Protein AF-0000000087747325 (afdb_homodimer)

Sequence (848 aa):
MKKLLFIAAAIISYIAPTQTAIAADPTETHYSMEQCQGSAIPYPARTVKDLAYPDSLTPVYINHVGRHGARFLSSSKYTTSLSRVLHRADSLRTISPAGKELLRLCDLVVARTGGRWGALDSLGMAEQRAIASRAFAAFPTLFKDRKINAISSYVPRCVMSMDEFTHQLTRLNNRIEIYTASGRQNNQLVRFWETDPEYKDFMAGEEWHKVYDEYVDSHAPLTVAPRLLGSKYQLTDGEARDFGIAVYKVIAGCSAMGIGADLSQFVTESEINALWSIENLHHYLTHSASTLSTVPATMAAPLLADLIKTCQDAISGANPYSVMLRFGHAETLMPLLSLMHLPGCYYMTNYFDTVGMHWRDFYVVPMASNLQMILFRAESGNYYLRVDLNETPVSLIPGRSIIYIPWNTAQDYLVRCLPIQMQPMKKLLFIAAAIISYIAPTQTAIAADPTETHYSMEQCQGSAIPYPARTVKDLAYPDSLTPVYINHVGRHGARFLSSSKYTTSLSRVLHRADSLRTISPAGKELLRLCDLVVARTGGRWGALDSLGMAEQRAIASRAFAAFPTLFKDRKINAISSYVPRCVMSMDEFTHQLTRLNNRIEIYTASGRQNNQLVRFWETDPEYKDFMAGEEWHKVYDEYVDSHAPLTVAPRLLGSKYQLTDGEARDFGIAVYKVIAGCSAMGIGADLSQFVTESEINALWSIENLHHYLTHSASTLSTVPATMAAPLLADLIKTCQDAISGANPYSVMLRFGHAETLMPLLSLMHLPGCYYMTNYFDTVGMHWRDFYVVPMASNLQMILFRAESGNYYLRVDLNETPVSLIPGRSIIYIPWNTAQDYLVRCLPIQMQP

Nearest PDB structures (foldseek):
  5cx4-assembly2_B  TM=9.499E-01  e=1.415E-33  Bacteroides thetaiotaomicron VPI-5482
  4fdt-assembly2_B  TM=9.494E-01  e=1.564E-33  Bacteroides thetaiotaomicron VPI-5482
  5cu7-assembly2_B  TM=9.481E-01  e=1.818E-33  Bacteroides thetaiotaomicron VPI-5482
  4fdu-assembly2_B  TM=9.478E-01  e=1.495E-32  Bacteroides thetaiotaomicron VPI-5482
  7r5y-assembly2_B  TM=8.998E-01  e=1.081E-26  Prevotella sp. CAG:617

Solvent-accessible surface area (backbone atoms only — not comparable to full-atom values): 43627 Å² total; per-residue (Å²): 132,84,81,77,78,79,79,78,77,81,80,76,74,75,73,70,74,74,70,70,69,72,73,74,66,86,59,67,67,86,64,53,78,66,54,40,20,25,42,36,25,53,59,76,91,80,59,49,77,56,57,66,74,64,86,69,46,41,78,66,33,41,45,35,42,30,24,27,33,17,26,36,57,73,56,60,63,45,49,51,54,48,44,52,53,46,49,51,23,47,75,70,68,29,39,26,74,45,23,52,51,49,44,52,48,40,51,48,51,53,61,71,41,66,81,45,55,38,34,57,27,74,60,8,41,49,49,30,28,50,53,37,50,35,48,44,71,58,42,48,78,49,50,55,74,28,33,35,39,35,40,16,24,36,50,50,33,17,39,50,30,46,48,34,22,53,48,42,44,30,67,75,31,50,58,29,32,42,36,37,39,34,5,70,90,38,23,62,59,29,41,27,75,80,74,35,64,68,44,49,50,54,70,71,40,62,70,65,52,54,56,50,51,53,46,45,71,73,44,42,48,62,62,44,34,38,58,27,30,13,81,80,50,86,65,54,72,67,53,20,30,51,48,33,50,36,49,46,61,55,62,27,35,26,59,12,57,71,39,89,71,68,62,71,64,66,40,53,66,67,47,40,36,35,46,32,42,49,55,37,48,50,48,40,67,63,23,14,40,37,74,86,43,50,48,34,7,56,58,29,38,60,33,54,52,47,54,52,48,53,52,52,25,45,74,76,59,76,37,81,44,26,31,40,40,34,22,21,34,56,77,36,46,42,4,38,36,20,37,56,41,27,82,52,40,52,60,79,56,91,57,70,67,46,41,66,79,56,42,43,42,41,76,65,32,19,16,46,22,33,42,37,39,36,33,27,34,35,87,88,66,49,46,29,34,32,40,19,55,65,66,33,78,38,37,58,52,80,96,45,82,56,47,74,34,49,38,71,62,48,51,53,52,55,45,66,50,35,57,74,90,73,39,133,137,83,82,76,79,80,77,78,75,79,77,76,76,77,74,69,74,73,69,71,68,72,74,72,64,87,60,65,67,84,63,51,78,66,53,39,20,25,41,36,24,52,58,76,92,80,59,49,75,55,58,66,73,63,87,69,46,41,77,66,35,40,45,35,43,28,24,28,34,18,27,37,57,72,57,63,62,47,49,52,53,49,43,52,55,44,50,50,22,47,74,69,68,29,38,25,74,46,22,53,52,48,44,52,49,41,51,47,51,52,60,72,42,66,81,46,54,38,34,58,26,74,60,9,44,49,50,31,29,49,52,36,50,35,48,45,68,57,44,48,78,48,50,54,74,27,34,34,39,35,38,18,24,36,49,49,33,18,38,49,30,48,47,35,22,52,48,43,45,31,65,76,33,50,58,30,32,43,38,38,39,33,6,69,90,36,24,61,60,30,42,28,75,79,73,35,64,68,43,48,51,53,70,70,40,61,71,64,51,54,58,50,51,53,47,43,71,74,42,44,47,62,62,44,35,39,59,26,31,14,81,80,51,88,66,55,72,67,53,20,30,51,48,34,50,36,50,47,60,54,62,27,36,26,59,12,58,70,40,89,73,70,62,70,64,67,41,51,68,66,48,41,36,34,47,32,42,50,56,38,47,50,48,41,66,62,23,14,39,38,75,88,42,51,47,35,7,55,58,30,38,60,33,53,52,47,54,53,48,53,52,52,25,46,74,74,59,74,37,81,46,26,30,40,40,35,21,22,33,57,78,33,47,41,5,38,37,19,36,56,41,27,82,52,39,52,62,80,55,92,57,69,69,46,41,67,78,56,43,41,42,42,74,64,32,20,17,46,23,32,42,37,40,36,34,26,35,34,86,86,65,51,45,28,35,33,40,20,55,65,66,33,78,39,37,58,52,77,95,46,82,57,48,74,33,50,38,71,61,48,49,53,52,56,45,65,50,34,58,75,91,73,39,132

pLDDT: mean 93.07, std 13.93, range [20.73, 98.88]

InterPro domains:
  IPR000560 Histidine phosphatase superfamily, clade-2 [PF00328] (65-389)
  IPR029033 Histidine phosphatase superfamily [G3DSA:3.40.50.1240] (32-419)
  IPR029033 Histidine phosphatase superfamily [SSF53254] (41-408)

Structure (mmCIF, N/CA/C/O backbone):
data_AF-0000000087747325-model_v1
#
loop_
_entity.id
_entity.type
_entity.pdbx_description
1 polymer 'Multiple inositol polyphosphate phosphatase 1'
#
loop_
_atom_site.group_PDB
_atom_site.id
_atom_site.type_symbol
_atom_site.label_atom_id
_atom_site.label_alt_id
_atom_site.label_comp_id
_atom_site.label_asym_id
_atom_site.label_entity_id
_atom_site.label_seq_id
_atom_site.pdbx_PDB_ins_code
_atom_site.Cartn_x
_atom_site.Cartn_y
_atom_site.Cartn_z
_atom_site.occupancy
_atom_site.B_iso_or_equiv
_atom_site.auth_seq_id
_atom_site.auth_comp_id
_atom_site.auth_asym_id
_atom_site.auth_atom_id
_atom_site.pdbx_PDB_model_num
ATOM 1 N N . MET A 1 1 ? 28.734 -102.062 22.406 1 20.73 1 MET A N 1
ATOM 2 C CA . MET A 1 1 ? 28.125 -101.625 21.141 1 20.73 1 MET A CA 1
ATOM 3 C C . MET A 1 1 ? 27.125 -100.5 21.344 1 20.73 1 MET A C 1
ATOM 5 O O . MET A 1 1 ? 26.016 -100.75 21.812 1 20.73 1 MET A O 1
ATOM 9 N N . LYS A 1 2 ? 27.75 -99.438 22.016 1 29.59 2 LYS A N 1
ATOM 10 C CA . LYS A 1 2 ? 27.125 -98.188 22.438 1 29.59 2 LYS A CA 1
ATOM 11 C C . LYS A 1 2 ? 26.391 -97.5 21.281 1 29.59 2 LYS A C 1
ATOM 13 O O . LYS A 1 2 ? 26.953 -97.312 20.203 1 29.59 2 LYS A O 1
ATOM 18 N N . LYS A 1 3 ? 25.016 -97.75 21.141 1 26.78 3 LYS A N 1
ATOM 19 C CA . LYS A 1 3 ? 24.016 -97.375 20.141 1 26.78 3 LYS A CA 1
ATOM 20 C C . LYS A 1 3 ? 24.062 -95.875 19.891 1 26.78 3 LYS A C 1
ATOM 22 O O . LYS A 1 3 ? 23.859 -95.062 20.812 1 26.78 3 LYS A O 1
ATOM 27 N N . LEU A 1 4 ? 24.781 -95.312 18.938 1 27.5 4 LEU A N 1
ATOM 28 C CA . LEU A 1 4 ? 24.969 -93.938 18.453 1 27.5 4 LEU A CA 1
ATOM 29 C C . LEU A 1 4 ? 23.719 -93.438 17.719 1 27.5 4 LEU A C 1
ATOM 31 O O . LEU A 1 4 ? 23.438 -93.938 16.609 1 27.5 4 LEU A O 1
ATOM 35 N N . LEU A 1 5 ? 22.516 -93.562 18.234 1 33.62 5 LEU A N 1
ATOM 36 C CA . LEU A 1 5 ? 21.406 -93.188 17.359 1 33.62 5 LEU A CA 1
ATOM 37 C C . LEU A 1 5 ? 21.547 -91.75 16.938 1 33.62 5 LEU A C 1
ATOM 39 O O . LEU A 1 5 ? 21.719 -90.812 17.781 1 33.62 5 LEU A O 1
ATOM 43 N N . PHE A 1 6 ? 22.031 -91.438 15.773 1 30.97 6 PHE A N 1
ATOM 44 C CA . PHE A 1 6 ? 22.141 -90.188 14.992 1 30.97 6 PHE A CA 1
ATOM 45 C C . PHE A 1 6 ? 20.781 -89.562 14.805 1 30.97 6 PHE A C 1
ATOM 47 O O . PHE A 1 6 ? 19.859 -90.188 14.273 1 30.97 6 PHE A O 1
ATOM 54 N N . ILE A 1 7 ? 20.312 -88.688 15.789 1 34 7 ILE A N 1
ATOM 55 C CA . ILE A 1 7 ? 19.094 -87.938 15.688 1 34 7 ILE A CA 1
ATOM 56 C C . ILE A 1 7 ? 19.203 -86.938 14.5 1 34 7 ILE A C 1
ATOM 58 O O . ILE A 1 7 ? 20.141 -86.188 14.414 1 34 7 ILE A O 1
ATOM 62 N N . ALA A 1 8 ? 18.656 -87.25 13.352 1 37.97 8 ALA A N 1
ATOM 63 C CA . ALA A 1 8 ? 18.422 -86.5 12.133 1 37.97 8 ALA A CA 1
ATOM 64 C C . ALA A 1 8 ? 17.641 -85.188 12.43 1 37.97 8 ALA A C 1
ATOM 66 O O . ALA A 1 8 ? 16.453 -85.25 12.781 1 37.97 8 ALA A O 1
ATOM 67 N N . ALA A 1 9 ? 18.078 -84.25 13.156 1 35.94 9 ALA A N 1
ATOM 68 C CA . ALA A 1 9 ? 17.25 -83.062 13.266 1 35.94 9 ALA A CA 1
ATOM 69 C C . ALA A 1 9 ? 16.984 -82.438 11.898 1 35.94 9 ALA A C 1
ATOM 71 O O . ALA A 1 9 ? 17.922 -82.25 11.102 1 35.94 9 ALA A O 1
ATOM 72 N N . ALA A 1 10 ? 15.75 -82.5 11.305 1 37.47 10 ALA A N 1
ATOM 73 C CA . ALA A 1 10 ? 15.078 -81.875 10.18 1 37.47 10 ALA A CA 1
ATOM 74 C C . ALA A 1 10 ? 15.336 -80.375 10.172 1 37.47 10 ALA A C 1
ATOM 76 O O . ALA A 1 10 ? 15 -79.688 11.125 1 37.47 10 ALA A O 1
ATOM 77 N N . ILE A 1 11 ? 16.328 -79.875 9.406 1 36.31 11 ILE A N 1
ATOM 78 C CA . ILE A 1 11 ? 16.594 -78.438 9.141 1 36.31 11 ILE A CA 1
ATOM 79 C C . ILE A 1 11 ? 15.406 -77.812 8.438 1 36.31 11 ILE A C 1
ATOM 81 O O . ILE A 1 11 ? 15.078 -78.188 7.301 1 36.31 11 ILE A O 1
ATOM 85 N N . ILE A 1 12 ? 14.297 -77.5 9.125 1 37.5 12 ILE A N 1
ATOM 86 C CA . ILE A 1 12 ? 13.227 -76.688 8.539 1 37.5 12 ILE A CA 1
ATOM 87 C C . ILE A 1 12 ? 13.797 -75.438 7.934 1 37.5 12 ILE A C 1
ATOM 89 O O . ILE A 1 12 ? 14.367 -74.562 8.641 1 37.5 12 ILE A O 1
ATOM 93 N N . SER A 1 13 ? 14.242 -75.5 6.664 1 35.53 13 SER A N 1
ATOM 94 C CA . SER A 1 13 ? 14.594 -74.312 5.895 1 35.53 13 SER A CA 1
ATOM 95 C C . SER A 1 13 ? 13.477 -73.25 5.957 1 35.53 13 SER A C 1
ATOM 97 O O . SER A 1 13 ? 12.344 -73.562 5.547 1 35.53 13 SER A O 1
ATOM 99 N N . TYR A 1 14 ? 13.438 -72.375 6.969 1 39.62 14 TYR A N 1
ATOM 100 C CA . TYR A 1 14 ? 12.586 -71.188 6.953 1 39.62 14 TYR A CA 1
ATOM 101 C C . TYR A 1 14 ? 12.766 -70.438 5.66 1 39.62 14 TYR A C 1
ATOM 103 O O . TYR A 1 14 ? 13.836 -69.875 5.402 1 39.62 14 TYR A O 1
ATOM 111 N N . ILE A 1 15 ? 12.148 -70.938 4.582 1 42.25 15 ILE A N 1
ATOM 112 C CA . ILE A 1 15 ? 12.062 -70.062 3.424 1 42.25 15 ILE A CA 1
ATOM 113 C C . ILE A 1 15 ? 11.453 -68.688 3.836 1 42.25 15 ILE A C 1
ATOM 115 O O . ILE A 1 15 ? 10.297 -68.625 4.254 1 42.25 15 ILE A O 1
ATOM 119 N N . ALA A 1 16 ? 12.266 -67.75 4.227 1 44.28 16 ALA A N 1
ATOM 120 C CA . ALA A 1 16 ? 11.781 -66.375 4.387 1 44.28 16 ALA A CA 1
ATOM 121 C C . ALA A 1 16 ? 10.945 -65.938 3.18 1 44.28 16 ALA A C 1
ATOM 123 O O . ALA A 1 16 ? 11.328 -66.188 2.035 1 44.28 16 ALA A O 1
ATOM 124 N N . PRO A 1 17 ? 9.664 -65.812 3.33 1 42.19 17 PRO A N 1
ATOM 125 C CA . PRO A 1 17 ? 8.891 -65.25 2.209 1 42.19 17 PRO A CA 1
ATOM 126 C C . PRO A 1 17 ? 9.609 -64.125 1.488 1 42.19 17 PRO A C 1
ATOM 128 O O . PRO A 1 17 ? 10.297 -63.312 2.127 1 42.19 17 PRO A O 1
ATOM 131 N N . THR A 1 18 ? 10.055 -64.438 0.263 1 40.69 18 THR A N 1
ATOM 132 C CA . THR A 1 18 ? 10.523 -63.344 -0.587 1 40.69 18 THR A CA 1
ATOM 133 C C . THR A 1 18 ? 9.562 -62.156 -0.517 1 40.69 18 THR A C 1
ATOM 135 O O . THR A 1 18 ? 8.375 -62.281 -0.823 1 40.69 18 THR A O 1
ATOM 138 N N . GLN A 1 19 ? 9.719 -61.344 0.457 1 38.59 19 GLN A N 1
ATOM 139 C CA . GLN A 1 19 ? 9.016 -60.062 0.302 1 38.59 19 GLN A CA 1
ATOM 140 C C . GLN A 1 19 ? 9.109 -59.562 -1.132 1 38.59 19 GLN A C 1
ATOM 142 O O . GLN A 1 19 ? 10.211 -59.312 -1.638 1 38.59 19 GLN A O 1
ATOM 147 N N . THR A 1 20 ? 8.297 -60.156 -2.055 1 31.86 20 THR A N 1
ATOM 148 C CA . THR A 1 20 ? 8.227 -59.438 -3.324 1 31.86 20 THR A CA 1
ATOM 149 C C . THR A 1 20 ? 8.484 -57.938 -3.117 1 31.86 20 THR A C 1
ATOM 151 O O . THR A 1 20 ? 7.758 -57.281 -2.375 1 31.86 20 THR A O 1
ATOM 154 N N . ALA A 1 21 ? 9.617 -57.625 -3.145 1 51.47 21 ALA A N 1
ATOM 155 C CA . ALA A 1 21 ? 9.93 -56.188 -3.301 1 51.47 21 ALA A CA 1
ATOM 156 C C . ALA A 1 21 ? 8.953 -55.531 -4.266 1 51.47 21 ALA A C 1
ATOM 158 O O . ALA A 1 21 ? 8.914 -55.875 -5.453 1 51.47 21 ALA A O 1
ATOM 159 N N . ILE A 1 22 ? 7.562 -55.5 -3.875 1 45.12 22 ILE A N 1
ATOM 160 C CA . ILE A 1 22 ? 6.777 -54.594 -4.707 1 45.12 22 ILE A CA 1
ATOM 161 C C . ILE A 1 22 ? 7.707 -53.625 -5.426 1 45.12 22 ILE A C 1
ATOM 163 O O . ILE A 1 22 ? 8.516 -52.938 -4.789 1 45.12 22 ILE A O 1
ATOM 167 N N . ALA A 1 23 ? 7.832 -53.812 -6.699 1 49.41 23 ALA A N 1
ATOM 168 C CA . ALA A 1 23 ? 8.672 -52.969 -7.547 1 49.41 23 ALA A CA 1
ATOM 169 C C . ALA A 1 23 ? 8.367 -51.5 -7.324 1 49.41 23 ALA A C 1
ATOM 171 O O . ALA A 1 23 ? 7.207 -51.062 -7.359 1 49.41 23 ALA A O 1
ATOM 172 N N . ALA A 1 24 ? 9.25 -50.812 -6.766 1 60.53 24 ALA A N 1
ATOM 173 C CA . ALA A 1 24 ? 9.195 -49.375 -6.504 1 60.53 24 ALA A CA 1
ATOM 174 C C . ALA A 1 24 ? 8.727 -48.594 -7.738 1 60.53 24 ALA A C 1
ATOM 176 O O . ALA A 1 24 ? 9.141 -48.906 -8.859 1 60.53 24 ALA A O 1
ATOM 177 N N . ASP A 1 25 ? 7.445 -48 -7.738 1 76 25 ASP A N 1
ATOM 178 C CA . ASP A 1 25 ? 6.992 -47.094 -8.781 1 76 25 ASP A CA 1
ATOM 179 C C . ASP A 1 25 ? 8.133 -46.188 -9.242 1 76 25 ASP A C 1
ATOM 181 O O . ASP A 1 25 ? 8.672 -45.406 -8.453 1 76 25 ASP A O 1
ATOM 185 N N . PRO A 1 26 ? 8.688 -46.406 -10.422 1 82.94 26 PRO A N 1
ATOM 186 C CA . PRO A 1 26 ? 9.836 -45.656 -10.914 1 82.94 26 PRO A CA 1
ATOM 187 C C . PRO A 1 26 ? 9.57 -44.156 -11 1 82.94 26 PRO A C 1
ATOM 189 O O . PRO A 1 26 ? 10.5 -43.344 -11.148 1 82.94 26 PRO A O 1
ATOM 192 N N . THR A 1 27 ? 8.328 -43.75 -10.977 1 85.94 27 THR A N 1
ATOM 193 C CA . THR A 1 27 ? 8.008 -42.344 -11.102 1 85.94 27 THR A CA 1
ATOM 194 C C . THR A 1 27 ? 7.695 -41.719 -9.742 1 85.94 27 THR A C 1
ATOM 196 O O . THR A 1 27 ? 7.305 -40.562 -9.648 1 85.94 27 THR A O 1
ATOM 199 N N . GLU A 1 28 ? 7.879 -42.531 -8.703 1 89.31 28 GLU A N 1
ATOM 200 C CA . GLU A 1 28 ? 7.645 -42 -7.355 1 89.31 28 GLU A CA 1
ATOM 201 C C . GLU A 1 28 ? 8.68 -40.969 -6.98 1 89.31 28 GLU A C 1
ATOM 203 O O . GLU A 1 28 ? 9.875 -41.125 -7.219 1 89.31 28 GLU A O 1
ATOM 208 N N . THR A 1 29 ? 8.195 -39.844 -6.488 1 94.69 29 THR A N 1
ATOM 209 C CA . THR A 1 29 ? 9.086 -38.781 -6.062 1 94.69 29 THR A CA 1
ATOM 210 C C . THR A 1 29 ? 9.32 -38.812 -4.559 1 94.69 29 THR A C 1
ATOM 212 O O . THR A 1 29 ? 8.516 -39.406 -3.818 1 94.69 29 THR A O 1
ATOM 215 N N . HIS A 1 30 ? 10.453 -38.281 -4.047 1 96.56 30 HIS A N 1
ATOM 216 C CA . HIS A 1 30 ? 10.836 -38.25 -2.639 1 96.56 30 HIS A CA 1
ATOM 217 C C . HIS A 1 30 ? 11.227 -36.844 -2.191 1 96.56 30 HIS A C 1
ATOM 219 O O . HIS A 1 30 ? 12.273 -36.656 -1.578 1 96.56 30 HIS A O 1
ATOM 225 N N . TYR A 1 31 ? 10.461 -35.875 -2.619 1 97.81 31 TYR A N 1
ATOM 226 C CA . TYR A 1 31 ? 10.68 -34.5 -2.211 1 97.81 31 TYR A CA 1
ATOM 227 C C . TYR A 1 31 ? 10.398 -34.312 -0.726 1 97.81 31 TYR A C 1
ATOM 229 O O . TYR A 1 31 ? 9.664 -35.094 -0.125 1 97.81 31 TYR A O 1
ATOM 237 N N . SER A 1 32 ? 11.023 -33.281 -0.102 1 97.06 32 SER A N 1
ATOM 238 C CA . SER A 1 32 ? 10.844 -33 1.316 1 97.06 32 SER A CA 1
ATOM 239 C C . SER A 1 32 ? 9.422 -32.531 1.605 1 97.06 32 SER A C 1
ATOM 241 O O . SER A 1 32 ? 8.711 -32.094 0.697 1 97.06 32 SER A O 1
ATOM 243 N N . MET A 1 33 ? 9.031 -32.562 2.902 1 96.19 33 MET A N 1
ATOM 244 C CA . MET A 1 33 ? 7.723 -32.062 3.326 1 96.19 33 MET A CA 1
ATOM 245 C C . MET A 1 33 ? 7.543 -30.609 2.922 1 96.19 33 MET A C 1
ATOM 247 O O . MET A 1 33 ? 6.445 -30.188 2.533 1 96.19 33 MET A O 1
ATOM 251 N N . GLU A 1 34 ? 8.578 -29.891 3.008 1 94.81 34 GLU A N 1
ATOM 252 C CA . GLU A 1 34 ? 8.531 -28.469 2.65 1 94.81 34 GLU A CA 1
ATOM 253 C C . GLU A 1 34 ? 8.305 -28.281 1.152 1 94.81 34 GLU A C 1
ATOM 255 O O . GLU A 1 34 ? 7.434 -27.516 0.744 1 94.81 34 GLU A O 1
ATOM 260 N N . GLN A 1 35 ? 9.047 -28.969 0.376 1 96.88 35 GLN A N 1
ATOM 261 C CA . GLN A 1 35 ? 8.898 -28.891 -1.073 1 96.88 35 GLN A CA 1
ATOM 262 C C . GLN A 1 35 ? 7.488 -29.297 -1.499 1 96.88 35 GLN A C 1
ATOM 264 O O . GLN A 1 35 ? 6.906 -28.688 -2.4 1 96.88 35 GLN A O 1
ATOM 269 N N . CYS A 1 36 ? 6.977 -30.219 -0.802 1 98 36 CYS A N 1
ATOM 270 C CA . CYS A 1 36 ? 5.676 -30.766 -1.179 1 98 36 CYS A CA 1
ATOM 271 C C . CYS A 1 36 ? 4.551 -29.812 -0.795 1 98 36 CYS A C 1
ATOM 273 O O . CYS A 1 36 ? 3.383 -30.078 -1.08 1 98 36 CYS A O 1
ATOM 275 N N . GLN A 1 37 ? 4.891 -28.703 -0.207 1 97.62 37 GLN A N 1
ATOM 276 C CA . GLN A 1 37 ? 3.879 -27.656 -0.062 1 97.62 37 GLN A CA 1
ATOM 277 C C . GLN A 1 37 ? 3.588 -26.984 -1.399 1 97.62 37 GLN A C 1
ATOM 279 O O . GLN A 1 37 ? 2.631 -26.219 -1.519 1 97.62 37 GLN A O 1
ATOM 284 N N . GLY A 1 38 ? 4.449 -27.312 -2.383 1 97.88 38 GLY A N 1
ATOM 285 C CA . GLY A 1 38 ? 4.184 -26.922 -3.76 1 97.88 38 GLY A CA 1
ATOM 286 C C . GLY A 1 38 ? 4.324 -25.438 -3.996 1 97.88 38 GLY A C 1
ATOM 287 O O . GLY A 1 38 ? 5.301 -24.812 -3.566 1 97.88 38 GLY A O 1
ATOM 288 N N . SER A 1 39 ? 3.387 -24.859 -4.688 1 97.75 39 SER A N 1
ATOM 289 C CA . SER A 1 39 ? 3.414 -23.438 -5.012 1 97.75 39 SER A CA 1
ATOM 290 C C . SER A 1 39 ? 3.125 -22.594 -3.779 1 97.75 39 SER A C 1
ATOM 292 O O . SER A 1 39 ? 3.311 -21.375 -3.805 1 97.75 39 SER A O 1
ATOM 294 N N . ALA A 1 40 ? 2.744 -23.25 -2.689 1 96.69 40 ALA A N 1
ATOM 295 C CA . ALA A 1 40 ? 2.371 -22.516 -1.484 1 96.69 40 ALA A CA 1
ATOM 296 C C . ALA A 1 40 ? 3.59 -22.25 -0.603 1 96.69 40 ALA A C 1
ATOM 298 O O . ALA A 1 40 ? 3.492 -21.547 0.409 1 96.69 40 ALA A O 1
ATOM 299 N N . ILE A 1 41 ? 4.75 -22.812 -1.063 1 96.69 41 ILE A N 1
ATOM 300 C CA . ILE A 1 41 ? 5.941 -22.578 -0.252 1 96.69 41 ILE A CA 1
ATOM 301 C C . ILE A 1 41 ? 6.312 -21.094 -0.296 1 96.69 41 ILE A C 1
ATOM 303 O O . ILE A 1 41 ? 6.152 -20.438 -1.328 1 96.69 41 ILE A O 1
ATOM 307 N N . PRO A 1 42 ? 6.82 -20.562 0.807 1 96.75 42 PRO A N 1
ATOM 308 C CA . PRO A 1 42 ? 7.305 -19.188 0.798 1 96.75 42 PRO A CA 1
ATOM 309 C C . PRO A 1 42 ? 8.453 -18.969 -0.186 1 96.75 42 PRO A C 1
ATOM 311 O O . PRO A 1 42 ? 9.055 -19.938 -0.661 1 96.75 42 PRO A O 1
ATOM 314 N N . TYR A 1 43 ? 8.703 -17.734 -0.499 1 97.69 43 TYR A N 1
ATOM 315 C CA . TYR A 1 43 ? 9.789 -17.375 -1.402 1 97.69 43 TYR A CA 1
ATOM 316 C C . TYR A 1 43 ? 11.133 -17.875 -0.878 1 97.69 43 TYR A C 1
ATOM 318 O O . TYR A 1 43 ? 11.406 -17.781 0.32 1 97.69 43 TYR A O 1
ATOM 326 N N . PRO A 1 44 ? 11.945 -18.484 -1.71 1 95.69 44 PRO A N 1
ATOM 327 C CA . PRO A 1 44 ? 13.234 -19 -1.244 1 95.69 44 PRO A CA 1
ATOM 328 C C . PRO A 1 44 ? 14.156 -17.875 -0.747 1 95.69 44 PRO A C 1
ATOM 330 O O . PRO A 1 44 ? 14.023 -16.734 -1.167 1 95.69 44 PRO A O 1
ATOM 333 N N . ALA A 1 45 ? 15.031 -18.25 0.134 1 94.06 45 ALA A N 1
ATOM 334 C CA . ALA A 1 45 ? 16.016 -17.297 0.644 1 94.06 45 ALA A CA 1
ATOM 335 C C . ALA A 1 45 ? 16.969 -16.844 -0.459 1 94.06 45 ALA A C 1
ATOM 337 O O . ALA A 1 45 ? 17.484 -17.672 -1.22 1 94.06 45 ALA A O 1
ATOM 338 N N . ARG A 1 46 ? 17.125 -15.555 -0.619 1 96.44 46 ARG A N 1
ATOM 339 C CA . ARG A 1 46 ? 18.031 -14.93 -1.586 1 96.44 46 ARG A CA 1
ATOM 340 C C . ARG A 1 46 ? 18.844 -13.82 -0.937 1 96.44 46 ARG A C 1
ATOM 342 O O . ARG A 1 46 ? 18.438 -13.25 0.074 1 96.44 46 ARG A O 1
ATOM 349 N N . THR A 1 47 ? 20.016 -13.555 -1.499 1 95.56 47 THR A N 1
ATOM 350 C CA . THR A 1 47 ? 20.844 -12.43 -1.083 1 95.56 47 THR A CA 1
ATOM 351 C C . THR A 1 47 ? 21.203 -11.555 -2.277 1 95.56 47 THR A C 1
ATOM 353 O O . THR A 1 47 ? 21 -11.945 -3.428 1 95.56 47 THR A O 1
ATOM 356 N N . VAL A 1 48 ? 21.734 -10.43 -2.021 1 94.62 48 VAL A N 1
ATOM 357 C CA . VAL A 1 48 ? 22.109 -9.484 -3.066 1 94.62 48 VAL A CA 1
ATOM 358 C C . VAL A 1 48 ? 23.219 -10.078 -3.936 1 94.62 48 VAL A C 1
ATOM 360 O O . VAL A 1 48 ? 23.297 -9.789 -5.133 1 94.62 48 VAL A O 1
ATOM 363 N N . LYS A 1 49 ? 24.062 -10.898 -3.332 1 93.12 49 LYS A N 1
ATOM 364 C CA . LYS A 1 49 ? 25.156 -11.539 -4.051 1 93.12 49 LYS A CA 1
ATOM 365 C C . LYS A 1 49 ? 24.641 -12.391 -5.203 1 93.12 49 LYS A C 1
ATOM 367 O O . LYS A 1 49 ? 25.328 -12.562 -6.215 1 93.12 49 LYS A O 1
ATOM 372 N N . ASP A 1 50 ? 23.391 -12.844 -5.098 1 90.44 50 ASP A N 1
ATOM 373 C CA . ASP A 1 50 ? 22.781 -13.656 -6.137 1 90.44 50 ASP A CA 1
ATOM 374 C C . ASP A 1 50 ? 22.516 -12.836 -7.395 1 90.44 50 ASP A C 1
ATOM 376 O O . ASP A 1 50 ? 22.312 -13.398 -8.477 1 90.44 50 ASP A O 1
ATOM 380 N N . LEU A 1 51 ? 22.562 -11.547 -7.242 1 94.56 51 LEU A N 1
ATOM 381 C CA . LEU A 1 51 ? 22.219 -10.664 -8.352 1 94.56 51 LEU A CA 1
ATOM 382 C C . LEU A 1 51 ? 23.469 -10.008 -8.93 1 94.56 51 LEU A C 1
ATOM 384 O O . LEU A 1 51 ? 23.359 -9.078 -9.742 1 94.56 51 LEU A O 1
ATOM 388 N N . ALA A 1 52 ? 24.641 -10.516 -8.578 1 95.25 52 ALA A N 1
ATOM 389 C CA . ALA A 1 52 ? 25.891 -9.953 -9.055 1 95.25 52 ALA A CA 1
ATOM 390 C C . ALA A 1 52 ? 26 -10.031 -10.578 1 95.25 52 ALA A C 1
ATOM 392 O O . ALA A 1 52 ? 25.406 -10.922 -11.195 1 95.25 52 ALA A O 1
ATOM 393 N N . TYR A 1 53 ? 26.641 -9.133 -11.164 1 96.38 53 TYR A N 1
ATOM 394 C CA . TYR A 1 53 ? 26.891 -9.07 -12.602 1 96.38 53 TYR A CA 1
ATOM 395 C C . TYR A 1 53 ? 28.281 -8.508 -12.891 1 96.38 53 TYR A C 1
ATOM 397 O O . TYR A 1 53 ? 28.906 -7.883 -12.023 1 96.38 53 TYR A O 1
ATOM 405 N N . PRO A 1 54 ? 28.844 -8.711 -14.047 1 95.94 54 PRO A N 1
ATOM 406 C CA . PRO A 1 54 ? 30.219 -8.266 -14.352 1 95.94 54 PRO A CA 1
ATOM 407 C C . PRO A 1 54 ? 30.328 -6.746 -14.43 1 95.94 54 PRO A C 1
ATOM 409 O O . PRO A 1 54 ? 29.406 -6.078 -14.914 1 95.94 54 PRO A O 1
ATOM 412 N N . ASP A 1 55 ? 31.438 -6.191 -14.094 1 94.94 55 ASP A N 1
ATOM 413 C CA . ASP A 1 55 ? 31.719 -4.758 -14.094 1 94.94 55 ASP A CA 1
ATOM 414 C C . ASP A 1 55 ? 31.656 -4.191 -15.516 1 94.94 55 ASP A C 1
ATOM 416 O O . ASP A 1 55 ? 31.453 -2.992 -15.703 1 94.94 55 ASP A O 1
ATOM 420 N N . SER A 1 56 ? 31.797 -5.047 -16.453 1 96 56 SER A N 1
ATOM 421 C CA . SER A 1 56 ? 31.828 -4.613 -17.844 1 96 56 SER A CA 1
ATOM 422 C C . SER A 1 56 ? 30.438 -4.289 -18.359 1 96 56 SER A C 1
ATOM 424 O O . SER A 1 56 ? 30.266 -3.756 -19.453 1 96 56 SER A O 1
ATOM 426 N N . LEU A 1 57 ? 29.469 -4.602 -17.578 1 97.56 57 LEU A N 1
ATOM 427 C CA . LEU A 1 57 ? 28.078 -4.371 -17.953 1 97.56 57 LEU A C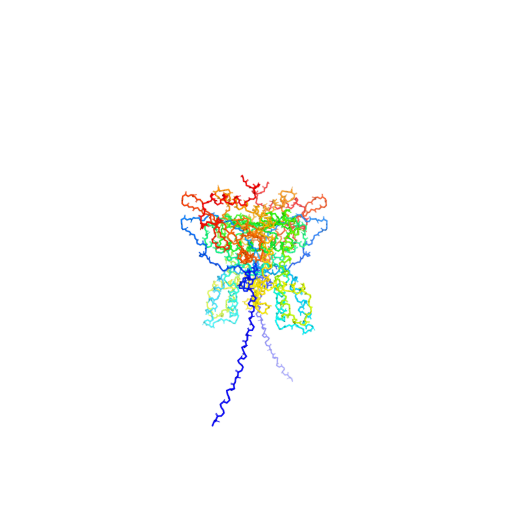A 1
ATOM 428 C C . LEU A 1 57 ? 27.422 -3.361 -17.031 1 97.56 57 LEU A C 1
ATOM 430 O O . LEU A 1 57 ? 27.75 -3.305 -15.836 1 97.56 57 LEU A O 1
ATOM 434 N N . THR A 1 58 ? 26.609 -2.568 -17.609 1 98 58 THR A N 1
ATOM 435 C CA . THR A 1 58 ? 25.812 -1.612 -16.844 1 98 58 THR A CA 1
ATOM 436 C C . THR A 1 58 ? 24.312 -1.924 -16.969 1 98 58 THR A C 1
ATOM 438 O O . THR A 1 58 ? 23.766 -1.922 -18.078 1 98 58 THR A O 1
ATOM 441 N N . PRO A 1 59 ? 23.672 -2.225 -15.859 1 98.38 59 PRO A N 1
ATOM 442 C CA . PRO A 1 59 ? 22.219 -2.439 -15.961 1 98.38 59 PRO A CA 1
ATOM 443 C C . PRO A 1 59 ? 21.469 -1.188 -16.406 1 98.38 59 PRO A C 1
ATOM 445 O O . PRO A 1 59 ? 21.75 -0.088 -15.93 1 98.38 59 PRO A O 1
ATOM 448 N N . VAL A 1 60 ? 20.484 -1.325 -17.344 1 98.25 60 VAL A N 1
ATOM 449 C CA . VAL A 1 60 ? 19.828 -0.133 -17.875 1 98.25 60 VAL A CA 1
ATOM 450 C C . VAL A 1 60 ? 18.312 -0.287 -17.781 1 98.25 60 VAL A C 1
ATOM 452 O O . VAL A 1 60 ? 17.578 0.691 -17.922 1 98.25 60 VAL A O 1
ATOM 455 N N . TYR A 1 61 ? 17.844 -1.518 -17.531 1 98.62 61 TYR A N 1
ATOM 456 C CA . TYR A 1 61 ? 16.406 -1.738 -17.5 1 98.62 61 TYR A CA 1
ATOM 457 C C . TYR A 1 61 ? 16.062 -3.059 -16.812 1 98.62 61 TYR A C 1
ATOM 459 O O . TYR A 1 61 ? 16.75 -4.066 -17.047 1 98.62 61 TYR A O 1
ATOM 467 N N . ILE A 1 62 ? 15.062 -3.068 -15.945 1 98.81 62 ILE A N 1
ATOM 468 C CA . ILE A 1 62 ? 14.523 -4.301 -15.375 1 98.81 62 ILE A CA 1
ATOM 469 C C . ILE A 1 62 ? 13.078 -4.492 -15.82 1 98.81 62 ILE A C 1
ATOM 471 O O . ILE A 1 62 ? 12.25 -3.598 -15.648 1 98.81 62 ILE A O 1
ATOM 475 N N . ASN A 1 63 ? 12.812 -5.566 -16.406 1 98.75 63 ASN A N 1
ATOM 476 C CA . ASN A 1 63 ? 11.484 -6.004 -16.812 1 98.75 63 ASN A CA 1
ATOM 477 C C . ASN A 1 63 ? 10.984 -7.16 -15.953 1 98.75 63 ASN A C 1
ATOM 479 O O . ASN A 1 63 ? 11.43 -8.297 -16.125 1 98.75 63 ASN A O 1
ATOM 483 N N . HIS A 1 64 ? 10.047 -6.859 -15 1 98.81 64 HIS A N 1
ATOM 484 C CA . HIS A 1 64 ? 9.727 -7.75 -13.891 1 98.81 64 HIS A CA 1
ATOM 485 C C . HIS A 1 64 ? 8.289 -8.242 -13.984 1 98.81 64 HIS A C 1
ATOM 487 O O . HIS A 1 64 ? 7.371 -7.465 -14.25 1 98.81 64 HIS A O 1
ATOM 493 N N . VAL A 1 65 ? 8.062 -9.516 -13.875 1 98.88 65 VAL A N 1
ATOM 494 C CA . VAL A 1 65 ? 6.754 -10.133 -13.68 1 98.88 65 VAL A CA 1
ATOM 495 C C . VAL A 1 65 ? 6.762 -10.953 -12.391 1 98.88 65 VAL A C 1
ATOM 497 O O . VAL A 1 65 ? 7.566 -11.875 -12.234 1 98.88 65 VAL A O 1
ATOM 500 N N . GLY A 1 66 ? 5.898 -10.586 -11.477 1 98.44 66 GLY A N 1
ATOM 501 C CA . GLY A 1 66 ? 5.906 -11.25 -10.18 1 98.44 66 GLY A CA 1
ATOM 502 C C . GLY A 1 66 ? 4.539 -11.773 -9.773 1 98.44 66 GLY A C 1
ATOM 503 O O . GLY A 1 66 ? 3.518 -11.164 -10.086 1 98.44 66 GLY A O 1
ATOM 504 N N . ARG A 1 67 ? 4.543 -12.875 -9.055 1 98.56 67 ARG A N 1
ATOM 505 C CA . ARG A 1 67 ? 3.385 -13.406 -8.344 1 98.56 67 ARG A CA 1
ATOM 506 C C . ARG A 1 67 ? 3.211 -12.719 -6.992 1 98.56 67 ARG A C 1
ATOM 508 O O . ARG A 1 67 ? 4.18 -12.227 -6.414 1 98.56 67 ARG A O 1
ATOM 515 N N . HIS A 1 68 ? 1.981 -12.602 -6.566 1 98.5 68 HIS A N 1
ATOM 516 C CA . HIS A 1 68 ? 1.758 -12.094 -5.219 1 98.5 68 HIS A CA 1
ATOM 517 C C . HIS A 1 68 ? 2.531 -12.906 -4.188 1 98.5 68 HIS A C 1
ATOM 519 O O . HIS A 1 68 ? 2.941 -14.031 -4.461 1 98.5 68 HIS A O 1
ATOM 525 N N . GLY A 1 69 ? 2.715 -12.383 -2.984 1 97.81 69 GLY A N 1
ATOM 526 C CA . GLY A 1 69 ? 3.424 -13.039 -1.9 1 97.81 69 GLY A CA 1
ATOM 527 C C . GLY A 1 69 ? 2.568 -14.047 -1.154 1 97.81 69 GLY A C 1
ATOM 528 O O . GLY A 1 69 ? 1.455 -14.359 -1.582 1 97.81 69 GLY A O 1
ATOM 529 N N . ALA A 1 70 ? 3.195 -14.547 -0.093 1 97.12 70 ALA A N 1
ATOM 530 C CA . ALA A 1 70 ? 2.516 -15.5 0.78 1 97.12 70 ALA A CA 1
ATOM 531 C C . ALA A 1 70 ? 1.197 -14.93 1.295 1 97.12 70 ALA A C 1
ATOM 533 O O . ALA A 1 70 ? 1.113 -13.742 1.626 1 97.12 70 ALA A O 1
ATOM 534 N N . ARG A 1 71 ? 0.205 -15.773 1.395 1 92.88 71 ARG A N 1
ATOM 535 C CA . ARG A 1 71 ? -1.154 -15.344 1.705 1 92.88 71 ARG A CA 1
ATOM 536 C C . ARG A 1 71 ? -1.89 -16.391 2.523 1 92.88 71 ARG A C 1
ATOM 538 O O . ARG A 1 71 ? -1.434 -17.531 2.631 1 92.88 71 ARG A O 1
ATOM 545 N N . PHE A 1 72 ? -3 -16.016 3.02 1 89.94 72 PHE A N 1
ATOM 546 C CA . PHE A 1 72 ? -3.941 -16.953 3.619 1 89.94 72 PHE A CA 1
ATOM 547 C C . PHE A 1 72 ? -4.625 -17.797 2.547 1 89.94 72 PHE A C 1
ATOM 549 O O . PHE A 1 72 ? -4.562 -17.469 1.359 1 89.94 72 PHE A O 1
ATOM 556 N N . LEU A 1 73 ? -5.16 -18.906 3.021 1 90.19 73 LEU A N 1
ATOM 557 C CA . LEU A 1 73 ? -5.922 -19.734 2.086 1 90.19 73 LEU A CA 1
ATOM 558 C C . LEU A 1 73 ? -7 -18.906 1.395 1 90.19 73 LEU A C 1
ATOM 560 O O . LEU A 1 73 ? -7.539 -17.953 1.979 1 90.19 73 LEU A O 1
ATOM 564 N N . SER A 1 74 ? -7.285 -19.25 0.147 1 86.88 74 SER A N 1
ATOM 565 C CA . SER A 1 74 ? -8.188 -18.453 -0.683 1 86.88 74 SER A CA 1
ATOM 566 C C . SER A 1 74 ? -9.602 -18.453 -0.122 1 86.88 74 SER A C 1
ATOM 568 O O . SER A 1 74 ? -10.375 -17.531 -0.349 1 86.88 74 SER A O 1
ATOM 570 N N . SER A 1 75 ? -9.938 -19.625 0.532 1 89 75 SER A N 1
ATOM 571 C CA . SER A 1 75 ? -11.266 -19.75 1.125 1 89 75 SER A CA 1
ATOM 572 C C . SER A 1 75 ? -11.25 -20.656 2.342 1 89 75 SER A C 1
ATOM 574 O O . SER A 1 75 ? -10.25 -21.344 2.596 1 89 75 SER A O 1
ATOM 576 N N . SER A 1 76 ? -12.398 -20.625 3.033 1 90.06 76 SER A N 1
ATOM 577 C CA . SER A 1 76 ? -12.539 -21.484 4.207 1 90.06 76 SER A CA 1
ATOM 578 C C . SER A 1 76 ? -13.047 -22.875 3.828 1 90.06 76 SER A C 1
ATOM 580 O O . SER A 1 76 ? -13.211 -23.734 4.691 1 90.06 76 SER A O 1
ATOM 582 N N . LYS A 1 77 ? -13.195 -23.141 2.609 1 90.81 77 LYS A N 1
ATOM 583 C CA . LYS A 1 77 ? -13.859 -24.344 2.121 1 90.81 77 LYS A CA 1
ATOM 584 C C . LYS A 1 77 ? -13.203 -25.609 2.688 1 90.81 77 LYS A C 1
ATOM 586 O O . LYS A 1 77 ? -13.883 -26.469 3.258 1 90.81 77 LYS A O 1
ATOM 591 N N . TYR A 1 78 ? -11.93 -25.688 2.604 1 92.31 78 TYR A N 1
ATOM 592 C CA . TYR A 1 78 ? -11.234 -26.906 2.998 1 92.31 78 TYR A CA 1
ATOM 593 C C . TYR A 1 78 ? -11.148 -27.016 4.516 1 92.31 78 TYR A C 1
ATOM 595 O O . TYR A 1 78 ? -11.32 -28.109 5.078 1 92.31 78 TYR A O 1
ATOM 603 N N . THR A 1 79 ? -10.906 -25.922 5.148 1 93.19 79 THR A N 1
ATOM 604 C CA . THR A 1 79 ? -10.844 -25.953 6.605 1 93.19 79 THR A CA 1
ATOM 605 C C . THR A 1 79 ? -12.211 -26.297 7.199 1 93.19 79 THR A C 1
ATOM 607 O O . THR A 1 79 ? -12.297 -27.078 8.156 1 93.19 79 THR A O 1
ATOM 610 N N . THR A 1 80 ? -13.219 -25.75 6.621 1 92.38 80 THR A N 1
ATOM 611 C CA . THR A 1 80 ? -14.57 -26.016 7.102 1 92.38 80 THR A CA 1
ATOM 612 C C . THR A 1 80 ? -14.953 -27.469 6.867 1 92.38 80 THR A C 1
ATOM 614 O O . THR A 1 80 ? -15.508 -28.125 7.758 1 92.38 80 THR A O 1
ATOM 617 N N . SER A 1 81 ? -14.711 -27.922 5.668 1 94 81 SER A N 1
ATOM 618 C CA . SER A 1 81 ? -15.008 -29.312 5.336 1 94 81 SER A CA 1
ATOM 619 C C . SER A 1 81 ? -14.266 -30.281 6.25 1 94 81 SER A C 1
ATOM 621 O O . SER A 1 81 ? -14.852 -31.234 6.766 1 94 81 SER A O 1
ATOM 623 N N . LEU A 1 82 ? -12.984 -30.031 6.477 1 96.38 82 LEU A N 1
ATOM 624 C CA . LEU A 1 82 ? -12.172 -30.875 7.344 1 96.38 82 LEU A CA 1
ATOM 625 C C . LEU A 1 82 ? -12.695 -30.844 8.773 1 96.38 82 LEU A C 1
ATOM 627 O O . LEU A 1 82 ? -12.805 -31.891 9.422 1 96.38 82 LEU A O 1
ATOM 631 N N . SER A 1 83 ? -12.977 -29.656 9.234 1 95.88 83 SER A N 1
ATOM 632 C CA . SER A 1 83 ? -13.469 -29.5 10.602 1 95.88 83 SER A CA 1
ATOM 633 C C . SER A 1 83 ? -14.75 -30.297 10.82 1 95.88 83 SER A C 1
ATOM 635 O O . SER A 1 83 ? -14.914 -30.953 11.859 1 95.88 83 SER A O 1
ATOM 637 N N . ARG A 1 84 ? -15.602 -30.234 9.867 1 95.94 84 ARG A N 1
ATOM 638 C CA . ARG A 1 84 ? -16.859 -30.969 9.969 1 95.94 84 ARG A CA 1
ATOM 639 C C . ARG A 1 84 ? -16.609 -32.469 10.109 1 95.94 84 ARG A C 1
ATOM 641 O O . ARG A 1 84 ? -17.172 -33.125 10.992 1 95.94 84 ARG A O 1
ATOM 648 N N . VAL A 1 85 ? -15.766 -33.031 9.242 1 97.5 85 VAL A N 1
ATOM 649 C CA . VAL A 1 85 ? -15.477 -34.469 9.227 1 97.5 85 VAL A CA 1
ATOM 650 C C . VAL A 1 85 ? -14.75 -34.844 10.508 1 97.5 85 VAL A C 1
ATOM 652 O O . VAL A 1 85 ? -15.047 -35.875 11.109 1 97.5 85 VAL A O 1
ATOM 655 N N . LEU A 1 86 ? -13.812 -34.031 10.953 1 97.88 86 LEU A N 1
ATOM 656 C CA . LEU A 1 86 ? -13.023 -34.312 12.148 1 97.88 86 LEU A CA 1
ATOM 657 C C . LEU A 1 86 ? -13.891 -34.25 13.398 1 97.88 86 LEU A C 1
ATOM 659 O O . LEU A 1 86 ? -13.742 -35.062 14.305 1 97.88 86 LEU A O 1
ATOM 663 N N . HIS A 1 87 ? -14.805 -33.344 13.445 1 97.31 87 HIS A N 1
ATOM 664 C CA . HIS A 1 87 ? -15.734 -33.25 14.562 1 97.31 87 HIS A CA 1
ATOM 665 C C . HIS A 1 87 ? -16.641 -34.5 14.617 1 97.31 87 HIS A C 1
ATOM 667 O O . HIS A 1 87 ? -16.953 -35 15.695 1 97.31 87 HIS A O 1
ATOM 673 N N . ARG A 1 88 ? -17.109 -34.875 13.445 1 97.31 88 ARG A N 1
ATOM 674 C CA . ARG A 1 88 ? -17.938 -36.062 13.391 1 97.31 88 ARG A CA 1
ATOM 675 C C . ARG A 1 88 ? -17.156 -37.281 13.891 1 97.31 88 ARG A C 1
ATOM 677 O O . ARG A 1 88 ? -17.672 -38.094 14.664 1 97.31 88 ARG A O 1
ATOM 684 N N . ALA A 1 89 ? -15.906 -37.438 13.445 1 98.12 89 ALA A N 1
ATOM 685 C CA . ALA A 1 89 ? -15.062 -38.531 13.898 1 98.12 89 ALA A CA 1
ATOM 686 C C . ALA A 1 89 ? -14.867 -38.469 15.414 1 98.12 89 ALA A C 1
ATOM 688 O O . ALA A 1 89 ? -14.836 -39.5 16.078 1 98.12 89 ALA A O 1
ATOM 689 N N . ASP A 1 90 ? -14.648 -37.281 15.883 1 97.19 90 ASP A N 1
ATOM 690 C CA . ASP A 1 90 ? -14.484 -37.094 17.328 1 97.19 90 ASP A CA 1
ATOM 691 C C . ASP A 1 90 ? -15.75 -37.5 18.078 1 97.19 90 ASP A C 1
ATOM 693 O O . ASP A 1 90 ? -15.68 -38.188 19.094 1 97.19 90 ASP A O 1
ATOM 697 N N . SER A 1 91 ? -16.875 -37.094 17.562 1 97.44 91 SER A N 1
ATOM 698 C CA . SER A 1 91 ? -18.156 -37.438 18.188 1 97.44 91 SER A CA 1
ATOM 699 C C . SER A 1 91 ? -18.375 -38.938 18.188 1 97.44 91 SER A C 1
ATOM 701 O O . SER A 1 91 ? -19 -39.5 19.109 1 97.44 91 SER A O 1
ATOM 703 N N . LEU A 1 92 ? -17.938 -39.594 17.156 1 97.31 92 LEU A N 1
ATOM 704 C CA . LEU A 1 92 ? -18.078 -41.031 17.031 1 97.31 92 LEU A CA 1
ATOM 705 C C . LEU A 1 92 ? -16.969 -41.781 17.781 1 97.31 92 LEU A C 1
ATOM 707 O O . LEU A 1 92 ? -16.938 -43 17.812 1 97.31 92 LEU A O 1
ATOM 711 N N . ARG A 1 93 ? -16.016 -40.938 18.328 1 97.31 93 ARG A N 1
ATOM 712 C CA . ARG A 1 93 ? -14.898 -41.438 19.109 1 97.31 93 ARG A CA 1
ATOM 713 C C . ARG A 1 93 ? -13.984 -42.312 18.281 1 97.31 93 ARG A C 1
ATOM 715 O O . ARG A 1 93 ? -13.43 -43.312 18.781 1 97.31 93 ARG A O 1
ATOM 722 N N . THR A 1 94 ? -13.977 -42 17 1 97.88 94 THR A N 1
ATOM 723 C CA . THR A 1 94 ? -13.094 -42.781 16.109 1 97.88 94 THR A CA 1
ATOM 724 C C . THR A 1 94 ? -11.82 -41.969 15.812 1 97.88 94 THR A C 1
ATOM 726 O O . THR A 1 94 ? -10.828 -42.531 15.359 1 97.88 94 THR A O 1
ATOM 729 N N . ILE A 1 95 ? -11.812 -40.688 16.047 1 98.06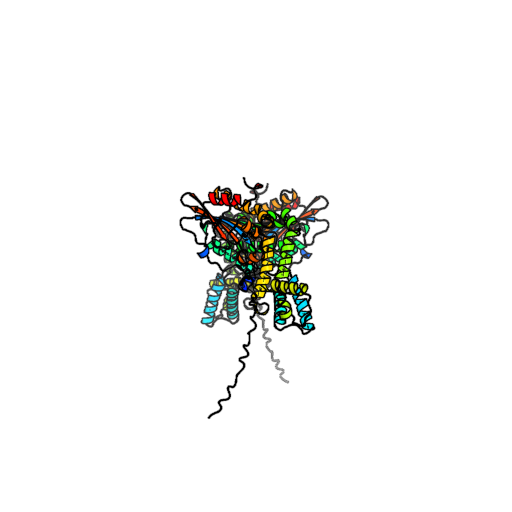 95 ILE A N 1
ATOM 730 C CA . ILE A 1 95 ? -10.734 -39.781 15.648 1 98.06 95 ILE A CA 1
ATOM 731 C C . ILE A 1 95 ? -9.43 -40.25 16.297 1 98.06 95 ILE A C 1
ATOM 733 O O . ILE A 1 95 ? -9.414 -40.688 17.453 1 98.06 95 ILE A O 1
ATOM 737 N N . SER A 1 96 ? -8.367 -40.219 15.625 1 98 96 SER A N 1
ATOM 738 C CA . SER A 1 96 ? -7.043 -40.531 16.156 1 98 96 SER A CA 1
ATOM 739 C C . SER A 1 96 ? -6.434 -39.312 16.844 1 98 96 SER A C 1
ATOM 741 O O . SER A 1 96 ? -6.953 -38.188 16.734 1 98 96 SER A O 1
ATOM 743 N N . PRO A 1 97 ? -5.32 -39.5 17.594 1 97.56 97 PRO A N 1
ATOM 744 C CA . PRO A 1 97 ? -4.613 -38.344 18.156 1 97.56 97 PRO A CA 1
ATOM 745 C C . PRO A 1 97 ? -4.148 -37.375 17.078 1 97.56 97 PRO A C 1
ATOM 747 O O . PRO A 1 97 ? -4.25 -36.156 17.281 1 97.56 97 PRO A O 1
ATOM 750 N N . ALA A 1 98 ? -3.627 -37.875 15.977 1 97.75 98 ALA A N 1
ATOM 751 C CA . ALA A 1 98 ? -3.221 -37.031 14.867 1 97.75 98 ALA A CA 1
ATOM 752 C C . ALA A 1 98 ? -4.414 -36.281 14.289 1 97.75 98 ALA A C 1
ATOM 754 O O . ALA A 1 98 ? -4.281 -35.125 13.875 1 97.75 98 ALA A O 1
ATOM 755 N N . GLY A 1 99 ? -5.508 -36.938 14.25 1 98.31 99 GLY A N 1
ATOM 756 C CA . GLY A 1 99 ? -6.73 -36.281 13.82 1 98.31 99 GLY A CA 1
ATOM 757 C C . GLY A 1 99 ? -7.133 -35.125 14.711 1 98.31 99 GLY A C 1
ATOM 758 O O . GLY A 1 99 ? -7.59 -34.062 14.227 1 98.31 99 GLY A O 1
ATOM 759 N N . LYS A 1 100 ? -7.02 -35.312 16.016 1 98.06 100 LYS A N 1
ATOM 760 C CA . LYS A 1 100 ? -7.309 -34.219 16.969 1 98.06 100 LYS A CA 1
ATOM 761 C C . LYS A 1 100 ? -6.367 -33.031 16.766 1 98.06 100 LYS A C 1
ATOM 763 O O . LYS A 1 100 ? -6.777 -31.891 16.875 1 98.06 100 LYS A O 1
ATOM 768 N N . GLU A 1 101 ? -5.117 -33.406 16.484 1 97.75 101 GLU A N 1
ATOM 769 C CA . GLU A 1 101 ? -4.148 -32.344 16.203 1 97.75 101 GLU A CA 1
ATOM 770 C C . GLU A 1 101 ? -4.512 -31.594 14.93 1 97.75 101 GLU A C 1
ATOM 772 O O . GLU A 1 101 ? -4.316 -30.375 14.844 1 97.75 101 GLU A O 1
ATOM 777 N N . LEU A 1 102 ? -4.953 -32.281 13.93 1 98.19 102 LEU A N 1
ATOM 778 C CA . LEU A 1 102 ? -5.383 -31.656 12.695 1 98.19 102 LEU A CA 1
ATOM 779 C C . LEU A 1 102 ? -6.57 -30.719 12.953 1 98.19 102 LEU A C 1
ATOM 781 O O . LEU A 1 102 ? -6.66 -29.641 12.367 1 98.19 102 LEU A O 1
ATOM 785 N N . LEU A 1 103 ? -7.492 -31.156 13.797 1 97.75 103 LEU A N 1
ATOM 786 C CA . LEU A 1 103 ? -8.625 -30.328 14.172 1 97.75 103 LEU A CA 1
ATOM 787 C C . LEU A 1 103 ? -8.156 -29.031 14.82 1 97.75 103 LEU A C 1
ATOM 789 O O . LEU A 1 103 ? -8.648 -27.953 14.492 1 97.75 103 LEU A O 1
ATOM 793 N N . ARG A 1 104 ? -7.203 -29.109 15.711 1 97.06 104 ARG A N 1
ATOM 794 C CA . ARG A 1 104 ? -6.621 -27.938 16.344 1 97.06 104 ARG A CA 1
ATOM 795 C C . ARG A 1 104 ? -5.957 -27.016 15.32 1 97.06 104 ARG A C 1
ATOM 797 O O . ARG A 1 104 ? -6.043 -25.797 15.422 1 97.06 104 ARG A O 1
ATOM 804 N N . LEU A 1 105 ? -5.289 -27.656 14.344 1 97.06 105 LEU A N 1
ATOM 805 C CA . LEU A 1 105 ? -4.652 -26.891 13.281 1 97.06 105 LEU A CA 1
ATOM 806 C C . LEU A 1 105 ? -5.691 -26.125 12.469 1 97.06 105 LEU A C 1
ATOM 808 O O . LEU A 1 105 ? -5.484 -24.953 12.141 1 97.06 105 LEU A O 1
ATOM 812 N N . CYS A 1 106 ? -6.781 -26.766 12.125 1 96.69 106 CYS A N 1
ATOM 813 C CA . CYS A 1 106 ? -7.855 -26.109 11.383 1 96.69 106 CYS A CA 1
ATOM 814 C C . CYS A 1 106 ? -8.391 -24.906 12.156 1 96.69 106 CYS A C 1
ATOM 816 O O . CYS A 1 106 ? -8.609 -23.844 11.586 1 96.69 106 CYS A O 1
ATOM 818 N N . ASP A 1 107 ? -8.547 -25.094 13.453 1 95.5 107 ASP A N 1
ATOM 819 C CA . ASP A 1 107 ? -9.016 -24 14.312 1 95.5 107 ASP A CA 1
ATOM 820 C C . ASP A 1 107 ? -8.031 -22.844 14.312 1 95.5 107 ASP A C 1
ATOM 822 O O . ASP A 1 107 ? -8.43 -21.672 14.273 1 95.5 107 ASP A O 1
ATOM 826 N N . LEU A 1 108 ? -6.805 -23.219 14.375 1 95.5 108 LEU A N 1
ATOM 827 C CA . LEU A 1 108 ? -5.75 -22.219 14.359 1 95.5 108 LEU A CA 1
ATOM 828 C C . LEU A 1 108 ? -5.766 -21.438 13.047 1 95.5 108 LEU A C 1
ATOM 830 O O . LEU A 1 108 ? -5.633 -20.203 13.047 1 95.5 108 LEU A O 1
ATOM 834 N N . VAL A 1 109 ? -5.91 -22.125 11.914 1 95.19 109 VAL A N 1
ATOM 835 C CA . VAL A 1 109 ? -5.953 -21.484 10.602 1 95.19 109 VAL A CA 1
ATOM 836 C C . VAL A 1 109 ? -7.125 -20.516 10.539 1 95.19 109 VAL A C 1
ATOM 838 O O . VAL A 1 109 ? -6.969 -19.375 10.094 1 95.19 109 VAL A O 1
ATOM 841 N N . VAL A 1 110 ? -8.25 -20.938 11.016 1 93.44 110 VAL A N 1
ATOM 842 C CA . VAL A 1 110 ? -9.445 -20.094 11.008 1 93.44 110 VAL A CA 1
ATOM 843 C C . VAL A 1 110 ? -9.211 -18.859 11.867 1 93.44 110 VAL A C 1
ATOM 845 O O . VAL A 1 110 ? -9.516 -17.734 11.453 1 93.44 110 VAL A O 1
ATOM 848 N N . ALA A 1 111 ? -8.672 -19.062 13.016 1 92.75 111 ALA A N 1
ATOM 849 C CA . ALA A 1 111 ? -8.414 -17.969 13.953 1 92.75 111 ALA A CA 1
ATOM 850 C C . ALA A 1 111 ? -7.418 -16.969 13.375 1 92.75 111 ALA A C 1
ATOM 852 O O . ALA A 1 111 ? -7.617 -15.766 13.469 1 92.75 111 ALA A O 1
ATOM 853 N N . ARG A 1 112 ? -6.371 -17.484 12.773 1 91.06 112 ARG A N 1
ATOM 854 C CA . ARG A 1 112 ? -5.312 -16.641 12.227 1 91.06 112 ARG A CA 1
ATOM 855 C C . ARG A 1 112 ? -5.801 -15.875 11 1 91.06 112 ARG A C 1
ATOM 857 O O . ARG A 1 112 ? -5.398 -14.734 10.781 1 91.06 112 ARG A O 1
ATOM 864 N N . THR A 1 113 ? -6.543 -16.5 10.211 1 91.44 113 THR A N 1
ATOM 865 C CA . THR A 1 113 ? -7.086 -15.844 9.031 1 91.44 113 THR A CA 1
ATOM 866 C C . THR A 1 113 ? -8.016 -14.703 9.43 1 91.44 113 THR A C 1
ATOM 868 O O . THR A 1 113 ? -8.039 -13.656 8.789 1 91.44 113 THR A O 1
ATOM 871 N N . GLY A 1 114 ? -8.875 -14.914 10.492 1 90.06 114 GLY A N 1
ATOM 872 C CA . GLY A 1 114 ? -9.773 -13.898 11.016 1 90.06 114 GLY A CA 1
ATOM 873 C C . GLY A 1 114 ? -10.727 -13.352 9.969 1 90.06 114 GLY A C 1
ATOM 874 O O . GLY A 1 114 ? -10.984 -12.148 9.922 1 90.06 114 GLY A O 1
ATOM 875 N N . GLY A 1 115 ? -11.039 -14.18 9.086 1 89.06 115 GLY A N 1
ATOM 876 C CA . GLY A 1 115 ? -11.984 -13.789 8.055 1 89.06 115 GLY A CA 1
ATOM 877 C C . GLY A 1 115 ? -11.32 -13.172 6.836 1 89.06 115 GLY A C 1
ATOM 878 O O . GLY A 1 115 ? -11.984 -12.859 5.844 1 89.06 115 GLY A O 1
ATOM 879 N N . ARG A 1 116 ? -10.031 -12.969 6.84 1 88.88 116 ARG A N 1
ATOM 880 C CA . ARG A 1 116 ? -9.305 -12.328 5.742 1 88.88 116 ARG A CA 1
ATOM 881 C C . ARG A 1 116 ? -8.805 -13.367 4.742 1 88.88 116 ARG A C 1
ATOM 883 O O . ARG A 1 116 ? -7.621 -13.367 4.387 1 88.88 116 ARG A O 1
ATOM 890 N N . TRP A 1 117 ? -9.68 -14.234 4.242 1 90.62 117 TRP A N 1
ATOM 891 C CA . TRP A 1 117 ? -9.336 -15.305 3.309 1 90.62 117 TRP A CA 1
ATOM 892 C C . TRP A 1 117 ? -8.75 -14.734 2.021 1 90.62 117 TRP A C 1
ATOM 894 O O . TRP A 1 117 ? -9.273 -13.766 1.467 1 90.62 117 TRP A O 1
ATOM 904 N N . GLY A 1 118 ? -7.613 -15.305 1.642 1 92.19 118 GLY A N 1
ATOM 905 C CA . GLY A 1 118 ? -6.969 -14.922 0.395 1 92.19 118 GLY A CA 1
ATOM 906 C C . GLY A 1 118 ? -6.066 -13.711 0.537 1 92.19 118 GLY A C 1
ATOM 907 O O . GLY A 1 118 ? -5.285 -13.398 -0.365 1 92.19 118 GLY A O 1
ATOM 908 N N . ALA A 1 119 ? -6.129 -13 1.634 1 92 119 ALA A N 1
ATOM 909 C CA . ALA A 1 119 ? -5.375 -11.758 1.826 1 92 119 ALA A CA 1
ATOM 910 C C . ALA A 1 119 ? -3.883 -12.047 1.971 1 92 119 ALA A C 1
ATOM 912 O O . ALA A 1 119 ? -3.492 -13.109 2.467 1 92 119 ALA A O 1
ATOM 913 N N . LEU A 1 120 ? -3.07 -11.086 1.492 1 94.06 120 LEU A N 1
ATOM 914 C CA . LEU A 1 120 ? -1.625 -11.172 1.671 1 94.06 120 LEU A CA 1
ATOM 915 C C . LEU A 1 120 ? -1.262 -11.219 3.15 1 94.06 120 LEU A C 1
ATOM 917 O O . LEU A 1 120 ? -1.814 -10.469 3.957 1 94.06 120 LEU A O 1
ATOM 921 N N . ASP A 1 121 ? -0.423 -12.141 3.527 1 92.19 121 ASP A N 1
ATOM 922 C CA . ASP A 1 121 ? 0.062 -12.266 4.898 1 92.19 121 ASP A CA 1
ATOM 923 C C . ASP A 1 121 ? 1.276 -11.367 5.133 1 92.19 121 ASP A C 1
ATOM 925 O O . ASP A 1 121 ? 1.847 -10.828 4.188 1 92.19 121 ASP A O 1
ATOM 929 N N . SER A 1 122 ? 1.661 -11.156 6.43 1 92.19 122 SER A N 1
ATOM 930 C CA . SER A 1 122 ? 2.838 -10.359 6.758 1 92.19 122 SER A CA 1
ATOM 931 C C . SER A 1 122 ? 4.094 -10.93 6.105 1 92.19 122 SER A C 1
ATOM 933 O O . SER A 1 122 ? 5 -10.188 5.73 1 92.19 122 SER A O 1
ATOM 935 N N . LEU A 1 123 ? 4.121 -12.242 6.004 1 95.69 123 LEU A N 1
ATOM 936 C CA . LEU A 1 123 ? 5.242 -12.867 5.309 1 95.69 123 LEU A CA 1
ATOM 937 C C . LEU A 1 123 ? 5.277 -12.445 3.844 1 95.69 123 LEU A C 1
ATOM 939 O O . LEU A 1 123 ? 6.344 -12.141 3.307 1 95.69 123 LEU A O 1
ATOM 943 N N . GLY A 1 124 ? 4.113 -12.492 3.219 1 97.62 124 GLY A N 1
ATOM 944 C CA . GLY A 1 124 ? 4.031 -12.055 1.834 1 97.62 124 GLY A CA 1
ATOM 945 C C . GLY A 1 124 ? 4.465 -10.617 1.636 1 97.62 124 GLY A C 1
ATOM 946 O O . GLY A 1 124 ? 5.129 -10.289 0.649 1 97.62 124 GLY A O 1
ATOM 947 N N . MET A 1 125 ? 4.086 -9.766 2.539 1 96.44 125 MET A N 1
ATOM 948 C CA . MET A 1 125 ? 4.523 -8.375 2.51 1 96.44 125 MET A CA 1
ATOM 949 C C . MET A 1 125 ? 6.039 -8.281 2.604 1 96.44 125 MET A C 1
ATOM 951 O O . MET A 1 125 ? 6.672 -7.57 1.818 1 96.44 125 MET A O 1
ATOM 955 N N . ALA A 1 126 ? 6.59 -9.023 3.521 1 96.69 126 ALA A N 1
ATOM 956 C CA . ALA A 1 126 ? 8.031 -9.016 3.732 1 96.69 126 ALA A CA 1
ATOM 957 C C . ALA A 1 126 ? 8.766 -9.555 2.506 1 96.69 126 ALA A C 1
ATOM 959 O O . ALA A 1 126 ? 9.852 -9.07 2.162 1 96.69 126 ALA A O 1
ATOM 960 N N . GLU A 1 127 ? 8.195 -10.555 1.882 1 98.31 127 GLU A N 1
ATOM 961 C CA . GLU A 1 127 ? 8.797 -11.109 0.672 1 98.31 127 GLU A CA 1
ATOM 962 C C . GLU A 1 127 ? 8.953 -10.047 -0.407 1 98.31 127 GLU A C 1
ATOM 964 O O . GLU A 1 127 ? 10.023 -9.906 -1.003 1 98.31 127 GLU A O 1
ATOM 969 N N . GLN A 1 128 ? 7.902 -9.297 -0.658 1 98.56 128 GLN A N 1
ATOM 970 C CA . GLN A 1 128 ? 7.918 -8.266 -1.69 1 98.56 128 GLN A CA 1
ATOM 971 C C . GLN A 1 128 ? 8.906 -7.156 -1.349 1 98.56 128 GLN A C 1
ATOM 973 O O . GLN A 1 128 ? 9.664 -6.707 -2.213 1 98.56 128 GLN A O 1
ATOM 978 N N . ARG A 1 129 ? 8.977 -6.738 -0.069 1 98 129 ARG A N 1
ATOM 979 C CA . ARG A 1 129 ? 9.922 -5.719 0.361 1 98 129 ARG A CA 1
ATOM 980 C C . ARG A 1 129 ? 11.359 -6.199 0.187 1 98 129 ARG A C 1
ATOM 982 O O . ARG A 1 129 ? 12.234 -5.422 -0.205 1 98 129 ARG A O 1
ATOM 989 N N . ALA A 1 130 ? 11.555 -7.457 0.52 1 98.38 130 ALA A N 1
ATOM 990 C CA . ALA A 1 130 ? 12.898 -8.016 0.414 1 98.38 130 ALA A CA 1
ATOM 991 C C . ALA A 1 130 ? 13.359 -8.07 -1.04 1 98.38 130 ALA A C 1
ATOM 993 O O . ALA A 1 130 ? 14.516 -7.766 -1.345 1 98.38 130 ALA A O 1
ATOM 994 N N . ILE A 1 131 ? 12.5 -8.477 -1.92 1 98.75 131 ILE A N 1
ATOM 995 C CA . ILE A 1 131 ? 12.836 -8.523 -3.338 1 98.75 131 ILE A CA 1
ATOM 996 C C . ILE A 1 131 ? 13.164 -7.117 -3.834 1 98.75 131 ILE A C 1
ATOM 998 O O . ILE A 1 131 ? 14.164 -6.914 -4.531 1 98.75 131 ILE A O 1
ATOM 1002 N N . ALA A 1 132 ? 12.328 -6.109 -3.49 1 98.62 132 ALA A N 1
ATOM 1003 C CA . ALA A 1 132 ? 12.578 -4.715 -3.844 1 98.62 132 ALA A CA 1
ATOM 1004 C C . ALA A 1 132 ? 13.938 -4.254 -3.324 1 98.62 132 ALA A C 1
ATOM 1006 O O . ALA A 1 132 ? 14.703 -3.609 -4.051 1 98.62 132 ALA A O 1
ATOM 1007 N N . SER A 1 133 ? 14.25 -4.582 -2.07 1 98.31 133 SER A N 1
ATOM 1008 C CA . SER A 1 133 ? 15.492 -4.156 -1.43 1 98.31 133 SER A CA 1
ATOM 1009 C C . SER A 1 133 ? 16.703 -4.75 -2.135 1 98.31 133 SER A C 1
ATOM 1011 O O . SER A 1 133 ? 17.719 -4.062 -2.336 1 98.31 133 SER A O 1
ATOM 1013 N N . ARG A 1 134 ? 16.578 -6.039 -2.492 1 98.62 134 ARG A N 1
ATOM 1014 C CA . ARG A 1 134 ? 17.703 -6.676 -3.18 1 98.62 134 ARG A CA 1
ATOM 1015 C C . ARG A 1 134 ? 17.906 -6.074 -4.566 1 98.62 134 ARG A C 1
ATOM 1017 O O . ARG A 1 134 ? 19.047 -5.832 -4.984 1 98.62 134 ARG A O 1
ATOM 1024 N N . ALA A 1 135 ? 16.844 -5.805 -5.273 1 98.38 135 ALA A N 1
ATOM 1025 C CA . ALA A 1 135 ? 16.969 -5.156 -6.574 1 98.38 135 ALA A CA 1
ATOM 1026 C C . ALA A 1 135 ? 17.625 -3.783 -6.445 1 98.38 135 ALA A C 1
ATOM 1028 O O . ALA A 1 135 ? 18.516 -3.445 -7.215 1 98.38 135 ALA A O 1
ATOM 1029 N N . PHE A 1 136 ? 17.172 -2.996 -5.453 1 98.12 136 PHE A N 1
ATOM 1030 C CA . PHE A 1 136 ? 17.703 -1.664 -5.207 1 98.12 136 PHE A CA 1
AT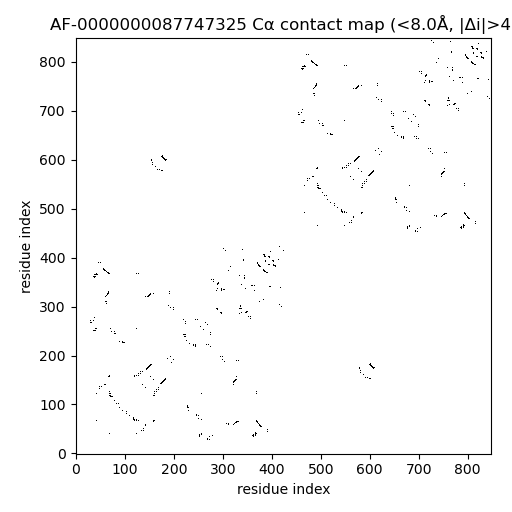OM 1031 C C . PHE A 1 136 ? 19.203 -1.727 -4.941 1 98.12 136 PHE A C 1
ATOM 1033 O O . PHE A 1 136 ? 19.969 -0.924 -5.48 1 98.12 136 PHE A O 1
ATOM 1040 N N . ALA A 1 137 ? 19.562 -2.66 -4.113 1 97.94 137 ALA A N 1
ATOM 1041 C CA . ALA A 1 137 ? 20.969 -2.801 -3.727 1 97.94 137 ALA A CA 1
ATOM 1042 C C . ALA A 1 137 ? 21.812 -3.268 -4.902 1 97.94 137 ALA A C 1
ATOM 1044 O O . ALA A 1 137 ? 22.953 -2.811 -5.078 1 97.94 137 ALA A O 1
ATOM 1045 N N . ALA A 1 138 ? 21.297 -4.137 -5.719 1 98 138 ALA A N 1
ATOM 1046 C CA . ALA A 1 138 ? 22.062 -4.75 -6.809 1 98 138 ALA A CA 1
ATOM 1047 C C . ALA A 1 138 ? 22.156 -3.811 -8.008 1 98 138 ALA A C 1
ATOM 1049 O O . ALA A 1 138 ? 23.172 -3.803 -8.711 1 98 138 ALA A O 1
ATOM 1050 N N . PHE A 1 139 ? 21.094 -3.045 -8.227 1 97.88 139 PHE A N 1
ATOM 1051 C CA . PHE A 1 139 ? 21.016 -2.199 -9.406 1 97.88 139 PHE A CA 1
ATOM 1052 C C . PHE A 1 139 ? 20.719 -0.754 -9.023 1 97.88 139 PHE A C 1
ATOM 1054 O O . PHE A 1 139 ? 19.766 -0.155 -9.539 1 97.88 139 PHE A O 1
ATOM 1061 N N . PRO A 1 140 ? 21.5 -0.082 -8.25 1 95.5 140 PRO A N 1
ATOM 1062 C CA . PRO A 1 140 ? 21.172 1.217 -7.664 1 95.5 140 PRO A CA 1
ATOM 1063 C C . PRO A 1 140 ? 20.922 2.297 -8.719 1 95.5 140 PRO A C 1
ATOM 1065 O O . PRO A 1 140 ? 20.094 3.191 -8.516 1 95.5 140 PRO A O 1
ATOM 1068 N N . THR A 1 141 ? 21.531 2.234 -9.914 1 95.38 141 THR A N 1
ATOM 1069 C CA . THR A 1 141 ? 21.406 3.277 -10.93 1 95.38 141 THR A CA 1
ATOM 1070 C C . THR A 1 141 ? 20.016 3.287 -11.547 1 95.38 141 THR A C 1
ATOM 1072 O O . THR A 1 141 ? 19.609 4.277 -12.156 1 95.38 141 THR A O 1
ATOM 1075 N N . LEU A 1 142 ? 19.328 2.182 -11.352 1 97.75 142 LEU A N 1
ATOM 1076 C CA . LEU A 1 142 ? 18 2.08 -11.938 1 97.75 142 LEU A CA 1
ATOM 1077 C C . LEU A 1 142 ? 16.953 2.705 -11.016 1 97.75 142 LEU A C 1
ATOM 1079 O O . LEU A 1 142 ? 15.789 2.855 -11.398 1 97.75 142 LEU A O 1
ATOM 1083 N N . PHE A 1 143 ? 17.344 3.084 -9.797 1 96.75 143 PHE A N 1
ATOM 1084 C CA . PHE A 1 143 ? 16.375 3.521 -8.797 1 96.75 143 PHE A CA 1
ATOM 1085 C C . PHE A 1 143 ? 16.734 4.902 -8.258 1 96.75 143 PHE A C 1
ATOM 1087 O O . PHE A 1 143 ? 16.281 5.293 -7.188 1 96.75 143 PHE A O 1
ATOM 1094 N N . LYS A 1 144 ? 17.625 5.629 -8.867 1 92.19 144 LYS A N 1
ATOM 1095 C CA . LYS A 1 144 ? 17.984 6.988 -8.484 1 92.19 144 LYS A CA 1
ATOM 1096 C C . LYS A 1 144 ? 17.562 7.992 -9.555 1 92.19 144 LYS A C 1
ATOM 1098 O O . LYS A 1 144 ? 18.078 7.973 -10.672 1 92.19 144 LYS A O 1
ATOM 1103 N N . ASP A 1 145 ? 16.672 8.875 -9.148 1 94.88 145 ASP A N 1
ATOM 1104 C CA . ASP A 1 145 ? 16.172 9.906 -10.055 1 94.88 145 ASP A CA 1
ATOM 1105 C C . ASP A 1 145 ? 15.586 9.289 -11.328 1 94.88 145 ASP A C 1
ATOM 1107 O O . ASP A 1 145 ? 15.945 9.695 -12.438 1 94.88 145 ASP A O 1
ATOM 1111 N N . ARG A 1 146 ? 14.859 8.188 -11.117 1 96.88 146 ARG A N 1
ATOM 1112 C CA . ARG A 1 146 ? 14.289 7.414 -12.219 1 96.88 146 ARG A CA 1
ATOM 1113 C C . ARG A 1 146 ? 12.781 7.273 -12.062 1 96.88 146 ARG A C 1
ATOM 1115 O O . ARG A 1 146 ? 12.227 7.566 -11 1 96.88 146 ARG A O 1
ATOM 1122 N N . LYS A 1 147 ? 12.172 6.969 -13.164 1 97.88 147 LYS A N 1
ATOM 1123 C CA . LYS A 1 147 ? 10.742 6.672 -13.195 1 97.88 147 LYS A CA 1
ATOM 1124 C C . LYS A 1 147 ? 10.5 5.164 -13.219 1 97.88 147 LYS A C 1
ATOM 1126 O O . LYS A 1 147 ? 11.164 4.434 -13.961 1 97.88 147 LYS A O 1
ATOM 1131 N N . ILE A 1 148 ? 9.609 4.699 -12.367 1 98.38 148 ILE A N 1
ATOM 1132 C CA . ILE A 1 148 ? 9.242 3.291 -12.273 1 98.38 148 ILE A CA 1
ATOM 1133 C C . ILE A 1 148 ? 7.758 3.123 -12.594 1 98.38 148 ILE A C 1
ATOM 1135 O O . ILE A 1 148 ? 6.926 3.914 -12.141 1 98.38 148 ILE A O 1
ATOM 1139 N N . ASN A 1 149 ? 7.43 2.164 -13.414 1 98.56 149 ASN A N 1
ATOM 1140 C CA . ASN A 1 149 ? 6.051 1.807 -13.734 1 98.56 149 ASN A CA 1
ATOM 1141 C C . ASN A 1 149 ? 5.68 0.443 -13.156 1 98.56 149 ASN A C 1
ATOM 1143 O O . ASN A 1 149 ? 6.477 -0.495 -13.211 1 98.56 149 ASN A O 1
ATOM 1147 N N . ALA A 1 150 ? 4.539 0.367 -12.5 1 98.69 150 ALA A N 1
ATOM 1148 C CA . ALA A 1 150 ? 4.074 -0.897 -11.938 1 98.69 150 ALA A CA 1
ATOM 1149 C C . ALA A 1 150 ? 2.592 -1.111 -12.227 1 98.69 150 ALA A C 1
ATOM 1151 O O . ALA A 1 150 ? 1.791 -0.18 -12.109 1 98.69 150 ALA A O 1
ATOM 1152 N N . ILE A 1 151 ? 2.221 -2.303 -12.602 1 98.75 151 ILE A N 1
ATOM 1153 C CA . ILE A 1 151 ? 0.813 -2.635 -12.789 1 98.75 151 ILE A CA 1
ATOM 1154 C C . ILE A 1 151 ? 0.47 -3.896 -12 1 98.75 151 ILE A C 1
ATOM 1156 O O . ILE A 1 151 ? 1.351 -4.707 -11.695 1 98.75 151 ILE A O 1
ATOM 1160 N N . SER A 1 152 ? -0.8 -4.066 -11.641 1 98.44 152 SER A N 1
ATOM 1161 C CA . SER A 1 152 ? -1.287 -5.23 -10.906 1 98.44 152 SER A CA 1
ATOM 1162 C C . SER A 1 152 ? -2.65 -5.68 -11.422 1 98.44 152 SER A C 1
ATOM 1164 O O . SER A 1 152 ? -3.367 -4.902 -12.055 1 98.44 152 SER A O 1
ATOM 1166 N N . SER A 1 153 ? -2.93 -6.941 -11.234 1 98.06 153 SER A N 1
ATOM 1167 C CA . SER A 1 153 ? -4.305 -7.387 -11.422 1 98.06 153 SER A CA 1
ATOM 1168 C C . SER A 1 153 ? -5.25 -6.699 -10.445 1 98.06 153 SER A C 1
ATOM 1170 O O . SER A 1 153 ? -4.805 -5.957 -9.562 1 98.06 153 SER A O 1
ATOM 1172 N N . TYR A 1 154 ? -6.527 -6.938 -10.609 1 95.75 154 TYR A N 1
ATOM 1173 C CA . TYR A 1 154 ? -7.531 -6.297 -9.766 1 95.75 154 TYR A CA 1
ATOM 1174 C C . TYR A 1 154 ? -7.645 -7.008 -8.422 1 95.75 154 TYR A C 1
ATOM 1176 O O . TYR A 1 154 ? -8.359 -6.547 -7.527 1 95.75 154 TYR A O 1
ATOM 1184 N N . VAL A 1 155 ? -6.945 -8.117 -8.227 1 96.19 155 VAL A N 1
ATOM 1185 C CA . VAL A 1 155 ? -7.078 -8.914 -7.016 1 96.19 155 VAL A CA 1
ATOM 1186 C C . VAL A 1 155 ? -6.352 -8.227 -5.863 1 96.19 155 VAL A C 1
ATOM 1188 O O . VAL A 1 155 ? -5.164 -7.902 -5.973 1 96.19 155 VAL A O 1
ATOM 1191 N N . PRO A 1 156 ? -6.914 -8.039 -4.707 1 94.62 156 PRO A N 1
ATOM 1192 C CA . PRO A 1 156 ? -6.379 -7.223 -3.613 1 94.62 156 PRO A CA 1
ATOM 1193 C C . PRO A 1 156 ? -4.996 -7.688 -3.154 1 94.62 156 PRO A C 1
ATOM 1195 O O . PRO A 1 156 ? -4.125 -6.859 -2.873 1 94.62 156 PRO A O 1
ATOM 1198 N N . ARG A 1 157 ? -4.777 -9 -3.047 1 96 157 ARG A N 1
ATOM 1199 C CA . ARG A 1 157 ? -3.484 -9.484 -2.58 1 96 157 ARG A CA 1
ATOM 1200 C C . ARG A 1 157 ? -2.377 -9.133 -3.568 1 96 157 ARG A C 1
ATOM 1202 O O . ARG A 1 157 ? -1.231 -8.914 -3.172 1 96 157 ARG A O 1
ATOM 1209 N N . CYS A 1 158 ? -2.699 -9.062 -4.828 1 97.75 158 CYS A N 1
ATOM 1210 C CA . CYS A 1 158 ? -1.733 -8.641 -5.84 1 97.75 158 CYS A CA 1
ATOM 1211 C C . CYS A 1 158 ? -1.449 -7.148 -5.734 1 97.75 158 CYS A C 1
ATOM 1213 O O . CYS A 1 158 ? -0.297 -6.723 -5.832 1 97.75 158 CYS A O 1
ATOM 1215 N N . VAL A 1 159 ? -2.498 -6.375 -5.559 1 97.25 159 VAL A N 1
ATOM 1216 C CA . VAL A 1 159 ? -2.354 -4.934 -5.383 1 97.25 159 VAL A CA 1
ATOM 1217 C C . VAL A 1 159 ? -1.475 -4.648 -4.168 1 97.25 159 VAL A C 1
ATOM 1219 O O . VAL A 1 159 ? -0.568 -3.812 -4.23 1 97.25 159 VAL A O 1
ATOM 1222 N N . MET A 1 160 ? -1.743 -5.348 -3.09 1 96.56 160 MET A N 1
ATOM 1223 C CA . MET A 1 160 ? -0.939 -5.16 -1.886 1 96.56 160 MET A CA 1
ATOM 1224 C C . MET A 1 160 ? 0.515 -5.543 -2.137 1 96.56 160 MET A C 1
ATOM 1226 O O . MET A 1 160 ? 1.429 -4.914 -1.599 1 96.56 160 MET A O 1
ATOM 1230 N N . SER A 1 161 ? 0.729 -6.617 -2.91 1 98.44 161 SER A N 1
ATOM 1231 C CA . SER A 1 161 ? 2.088 -7 -3.275 1 98.44 161 SER A CA 1
ATOM 1232 C C . SER A 1 161 ? 2.803 -5.875 -4.016 1 98.44 161 SER A C 1
ATOM 1234 O O . SER A 1 161 ? 3.947 -5.547 -3.701 1 98.44 161 SER A O 1
ATOM 1236 N N . MET A 1 162 ? 2.096 -5.277 -4.957 1 98.56 162 MET A N 1
ATOM 1237 C CA . MET A 1 162 ? 2.623 -4.125 -5.688 1 98.56 162 MET A CA 1
ATOM 1238 C C . MET A 1 162 ? 2.928 -2.973 -4.738 1 98.56 162 MET A C 1
ATOM 1240 O O . MET A 1 162 ? 4.012 -2.389 -4.793 1 98.56 162 MET A O 1
ATOM 1244 N N . ASP A 1 163 ? 2.029 -2.688 -3.836 1 97.19 163 ASP A N 1
ATOM 1245 C CA . ASP A 1 163 ? 2.164 -1.571 -2.904 1 97.19 163 ASP A CA 1
ATOM 1246 C C . ASP A 1 163 ? 3.361 -1.771 -1.978 1 97.19 163 ASP A C 1
ATOM 1248 O O . ASP A 1 163 ? 4.137 -0.84 -1.748 1 97.19 163 ASP A O 1
ATOM 1252 N N . GLU A 1 164 ? 3.539 -2.975 -1.444 1 97.31 164 GLU A N 1
ATOM 1253 C CA . GLU A 1 164 ? 4.652 -3.266 -0.546 1 97.31 164 GLU A CA 1
ATOM 1254 C C . GLU A 1 164 ? 5.992 -3.127 -1.264 1 97.31 164 GLU A C 1
ATOM 1256 O O . GLU A 1 164 ? 6.949 -2.594 -0.703 1 97.31 164 GLU A O 1
ATOM 1261 N N . PHE A 1 165 ? 6.047 -3.637 -2.496 1 98.62 165 PHE A N 1
ATOM 1262 C CA . PHE A 1 165 ? 7.258 -3.551 -3.299 1 98.62 165 PHE A CA 1
ATOM 1263 C C . PHE A 1 165 ? 7.629 -2.096 -3.566 1 98.62 165 PHE A C 1
ATOM 1265 O O . PHE A 1 165 ? 8.75 -1.672 -3.271 1 98.62 165 PHE A O 1
ATOM 1272 N N . THR A 1 166 ? 6.684 -1.302 -4.023 1 97.94 166 THR A N 1
ATOM 1273 C CA . THR A 1 166 ? 6.965 0.063 -4.449 1 97.94 166 THR A CA 1
ATOM 1274 C C . THR A 1 166 ? 7.164 0.979 -3.246 1 97.94 166 THR A C 1
ATOM 1276 O O . THR A 1 166 ? 7.977 1.903 -3.289 1 97.94 166 THR A O 1
ATOM 1279 N N . HIS A 1 167 ? 6.406 0.748 -2.176 1 95.5 167 HIS A N 1
ATOM 1280 C CA . HIS A 1 167 ? 6.605 1.532 -0.962 1 95.5 167 HIS A CA 1
ATOM 1281 C C . HIS A 1 167 ? 8.016 1.349 -0.417 1 95.5 167 HIS A C 1
ATOM 1283 O O . HIS A 1 167 ? 8.633 2.309 0.052 1 95.5 167 HIS A O 1
ATOM 1289 N N . GLN A 1 168 ? 8.477 0.092 -0.441 1 96.75 168 GLN A N 1
ATOM 1290 C CA . GLN A 1 168 ? 9.836 -0.169 0.01 1 96.75 168 GLN A CA 1
ATOM 1291 C C . GLN A 1 168 ? 10.852 0.614 -0.819 1 96.75 168 GLN A C 1
ATOM 1293 O O . GLN A 1 168 ? 11.812 1.159 -0.277 1 96.75 168 GLN A O 1
ATOM 1298 N N . LEU A 1 169 ? 10.641 0.676 -2.135 1 97.5 169 LEU A N 1
ATOM 1299 C CA . LEU A 1 169 ? 11.523 1.446 -3 1 97.5 169 LEU A CA 1
ATOM 1300 C C . LEU A 1 169 ? 11.531 2.918 -2.6 1 97.5 169 LEU A C 1
ATOM 1302 O O . LEU A 1 169 ? 12.594 3.545 -2.533 1 97.5 169 LEU A O 1
ATOM 1306 N N . THR A 1 170 ? 10.344 3.438 -2.307 1 95.19 170 THR A N 1
ATOM 1307 C CA . THR A 1 170 ? 10.219 4.836 -1.906 1 95.19 170 THR A CA 1
ATOM 1308 C C . THR A 1 170 ? 10.953 5.09 -0.595 1 95.19 170 THR A C 1
ATOM 1310 O O . THR A 1 170 ? 11.562 6.148 -0.416 1 95.19 170 THR A O 1
ATOM 1313 N N . ARG A 1 171 ? 10.875 4.191 0.337 1 93.81 171 ARG A N 1
ATOM 1314 C CA . ARG A 1 171 ? 11.547 4.312 1.623 1 93.81 171 ARG A CA 1
ATOM 1315 C C . ARG A 1 171 ? 13.062 4.328 1.446 1 93.81 171 ARG A C 1
ATOM 1317 O O . ARG A 1 171 ? 13.773 5.027 2.172 1 93.81 171 ARG A O 1
ATOM 1324 N N . LEU A 1 172 ? 13.508 3.566 0.462 1 95.25 172 LEU A N 1
ATOM 1325 C CA . LEU A 1 172 ? 14.938 3.43 0.241 1 95.25 172 LEU A CA 1
ATOM 1326 C C . LEU A 1 172 ? 15.5 4.648 -0.486 1 95.25 172 LEU A C 1
ATOM 1328 O O . LEU A 1 172 ? 16.625 5.066 -0.226 1 95.25 172 LEU A O 1
ATOM 1332 N N . ASN A 1 173 ? 14.719 5.133 -1.466 1 94.19 173 ASN A N 1
ATOM 1333 C CA . ASN A 1 173 ? 15.094 6.336 -2.199 1 94.19 173 ASN A CA 1
ATOM 1334 C C . ASN A 1 173 ? 13.875 7.16 -2.588 1 94.19 173 ASN A C 1
ATOM 1336 O O . ASN A 1 173 ? 13.156 6.809 -3.525 1 94.19 173 ASN A O 1
ATOM 1340 N N . ASN A 1 174 ? 13.711 8.297 -1.964 1 88.94 174 ASN A N 1
ATOM 1341 C CA . ASN A 1 174 ? 12.5 9.078 -2.189 1 88.94 174 ASN A CA 1
ATOM 1342 C C . ASN A 1 174 ? 12.641 9.984 -3.412 1 88.94 174 ASN A C 1
ATOM 1344 O O . ASN A 1 174 ? 11.812 10.867 -3.629 1 88.94 174 ASN A O 1
ATOM 1348 N N . ARG A 1 175 ? 13.734 9.766 -4.273 1 93.56 175 ARG A N 1
ATOM 1349 C CA . ARG A 1 175 ? 13.914 10.523 -5.508 1 93.56 175 ARG A CA 1
ATOM 1350 C C . ARG A 1 175 ? 13.344 9.766 -6.703 1 93.56 175 ARG A C 1
ATOM 1352 O O . ARG A 1 175 ? 13.453 10.219 -7.844 1 93.56 175 ARG A O 1
ATOM 1359 N N . ILE A 1 176 ? 12.711 8.609 -6.371 1 95.62 176 ILE A N 1
ATOM 1360 C CA . ILE A 1 176 ? 12.086 7.836 -7.438 1 95.62 176 ILE A CA 1
ATOM 1361 C C . ILE A 1 176 ? 10.672 8.359 -7.688 1 95.62 176 ILE A C 1
ATOM 1363 O O . ILE A 1 176 ? 10 8.812 -6.758 1 95.62 176 ILE A O 1
ATOM 1367 N N . GLU A 1 177 ? 10.281 8.406 -8.93 1 97.19 177 GLU A N 1
ATOM 1368 C CA . GLU A 1 177 ? 8.898 8.664 -9.336 1 97.19 177 GLU A CA 1
ATOM 1369 C C . GLU A 1 177 ? 8.188 7.379 -9.734 1 97.19 177 GLU A C 1
ATOM 1371 O O . GLU A 1 177 ? 8.625 6.688 -10.664 1 97.19 177 GLU A O 1
ATOM 1376 N N . ILE A 1 178 ? 7.098 7.031 -9.047 1 97.88 178 ILE A N 1
ATOM 1377 C CA . ILE A 1 178 ? 6.449 5.742 -9.266 1 97.88 178 ILE A CA 1
ATOM 1378 C C . ILE A 1 178 ? 5.035 5.957 -9.797 1 97.88 178 ILE A C 1
ATOM 1380 O O . ILE A 1 178 ? 4.273 6.758 -9.242 1 97.88 178 ILE A O 1
ATOM 1384 N N . TYR A 1 179 ? 4.699 5.32 -10.875 1 98.19 179 TYR A N 1
ATOM 1385 C CA . TYR A 1 179 ? 3.371 5.277 -11.477 1 98.19 179 TYR A CA 1
ATOM 1386 C C . TYR A 1 179 ? 2.785 3.873 -11.406 1 98.19 179 TYR A C 1
ATOM 1388 O O . TYR A 1 179 ? 3.443 2.9 -11.781 1 98.19 179 TYR A O 1
ATOM 1396 N N . THR A 1 180 ? 1.585 3.748 -10.867 1 97.88 180 THR A N 1
ATOM 1397 C CA . THR A 1 180 ? 1.008 2.414 -10.75 1 97.88 180 THR A CA 1
ATOM 1398 C C . THR A 1 180 ? -0.412 2.387 -11.305 1 97.88 180 THR A C 1
ATOM 1400 O O . THR A 1 180 ? -1.065 3.428 -11.406 1 97.88 180 THR A O 1
ATOM 1403 N N . ALA A 1 181 ? -0.836 1.285 -11.766 1 97.81 181 ALA A N 1
ATOM 1404 C CA . ALA A 1 181 ? -2.215 1.037 -12.18 1 97.81 181 ALA A CA 1
ATOM 1405 C C . ALA A 1 181 ? -2.674 -0.353 -11.75 1 97.81 181 ALA A C 1
ATOM 1407 O O . ALA A 1 181 ? -1.93 -1.327 -11.875 1 97.81 181 ALA A O 1
ATOM 1408 N N . SER A 1 182 ? -3.857 -0.471 -11.195 1 97.31 182 SER A N 1
ATOM 1409 C CA . SER A 1 182 ? -4.457 -1.745 -10.82 1 97.31 182 SER A CA 1
ATOM 1410 C C . SER A 1 182 ? -5.91 -1.827 -11.266 1 97.31 182 SER A C 1
ATOM 1412 O O . SER A 1 182 ? -6.633 -0.828 -11.242 1 97.31 182 SER A O 1
ATOM 1414 N N . GLY A 1 183 ? -6.332 -2.988 -11.812 1 95.56 183 GLY A N 1
ATOM 1415 C CA . GLY A 1 183 ? -7.699 -3.188 -12.266 1 95.56 183 GLY A CA 1
ATOM 1416 C C . GLY A 1 183 ? -7.801 -4.148 -13.438 1 95.56 183 GLY A C 1
ATOM 1417 O O . GLY A 1 183 ? -6.805 -4.746 -13.844 1 95.56 183 GLY A O 1
ATOM 1418 N N . ARG A 1 184 ? -9 -4.258 -13.945 1 95.38 184 ARG A N 1
ATOM 1419 C CA . ARG A 1 184 ? -9.289 -5.211 -15.016 1 95.38 184 ARG A CA 1
ATOM 1420 C C . ARG A 1 184 ? -8.688 -4.742 -16.344 1 95.38 184 ARG A C 1
ATOM 1422 O O . ARG A 1 184 ? -8.531 -5.531 -17.281 1 95.38 184 ARG A O 1
ATOM 1429 N N . GLN A 1 185 ? -8.289 -3.439 -16.359 1 94.69 185 GLN A N 1
ATOM 1430 C CA . GLN A 1 185 ? -7.633 -2.932 -17.562 1 94.69 185 GLN A CA 1
ATOM 1431 C C . GLN A 1 185 ? -6.309 -3.646 -17.812 1 94.69 185 GLN A C 1
ATOM 1433 O O . GLN A 1 185 ? -5.777 -3.615 -18.922 1 94.69 185 GLN A O 1
ATOM 1438 N N . ASN A 1 186 ? -5.793 -4.316 -16.797 1 97.25 186 ASN A N 1
ATOM 1439 C CA . ASN A 1 186 ? -4.5 -4.988 -16.906 1 97.25 186 ASN A CA 1
ATOM 1440 C C . ASN A 1 186 ? -4.668 -6.48 -17.172 1 97.25 186 ASN A C 1
ATOM 1442 O O . ASN A 1 186 ? -3.682 -7.211 -17.266 1 97.25 186 ASN A O 1
ATOM 1446 N N . ASN A 1 187 ? -5.891 -6.988 -17.344 1 96.31 187 ASN A N 1
ATOM 1447 C CA . ASN A 1 187 ? -6.172 -8.414 -17.438 1 96.31 187 ASN A CA 1
ATOM 1448 C C . ASN A 1 187 ? -5.414 -9.07 -18.594 1 96.31 187 ASN A C 1
ATOM 1450 O O . ASN A 1 187 ? -4.941 -10.195 -18.469 1 96.31 187 ASN A O 1
ATOM 1454 N N . GLN A 1 188 ? -5.219 -8.375 -19.609 1 96.5 188 GLN A N 1
ATOM 1455 C CA . GLN A 1 188 ? -4.57 -8.953 -20.781 1 96.5 188 GLN A CA 1
ATOM 1456 C C . GLN A 1 188 ? -3.125 -9.336 -20.484 1 96.5 188 GLN A C 1
ATOM 1458 O O . GLN A 1 188 ? -2.564 -10.227 -21.125 1 96.5 188 GLN A O 1
ATOM 1463 N N . LEU A 1 189 ? -2.559 -8.695 -19.5 1 98.25 189 LEU A N 1
ATOM 1464 C CA . LEU A 1 189 ? -1.146 -8.922 -19.203 1 98.25 189 LEU A CA 1
ATOM 1465 C C . LEU A 1 189 ? -0.977 -9.797 -17.969 1 98.25 189 LEU A C 1
ATOM 1467 O O . LEU A 1 189 ? -0.051 -10.609 -17.906 1 98.25 189 LEU A O 1
ATOM 1471 N N . VAL A 1 190 ? -1.909 -9.633 -16.984 1 98.31 190 VAL A N 1
ATOM 1472 C CA . VAL A 1 190 ? -1.564 -10.258 -15.719 1 98.31 190 VAL A CA 1
ATOM 1473 C C . VAL A 1 190 ? -2.676 -11.219 -15.297 1 98.31 190 VAL A C 1
ATOM 1475 O O . VAL A 1 190 ? -2.566 -11.898 -14.273 1 98.31 190 VAL A O 1
ATOM 1478 N N . ARG A 1 191 ? -3.801 -11.305 -16.047 1 97.69 191 ARG A N 1
ATOM 1479 C CA . ARG A 1 191 ? -4.879 -12.258 -15.812 1 97.69 191 ARG A CA 1
ATOM 1480 C C . ARG A 1 191 ? -5.52 -12.688 -17.125 1 97.69 191 ARG A C 1
ATOM 1482 O O . ARG A 1 191 ? -6.746 -12.68 -17.266 1 97.69 191 ARG A O 1
ATOM 1489 N N . PHE A 1 192 ? -4.805 -13.055 -18.031 1 97.5 192 PHE A N 1
ATOM 1490 C CA . PHE A 1 192 ? -5.242 -13.312 -19.406 1 97.5 192 PHE A CA 1
ATOM 1491 C C . PHE A 1 192 ? -6.172 -14.516 -19.453 1 97.5 192 PHE A C 1
ATOM 1493 O O . PHE A 1 192 ? -6.938 -14.672 -20.406 1 97.5 192 PHE A O 1
ATOM 1500 N N . TRP A 1 193 ? -6.23 -15.445 -18.453 1 96.69 193 TRP A N 1
ATOM 1501 C CA . TRP A 1 193 ? -7.125 -16.594 -18.469 1 96.69 193 TRP A CA 1
ATOM 1502 C C . TRP A 1 193 ? -8.578 -16.156 -18.328 1 96.69 193 TRP A C 1
ATOM 1504 O O . TRP A 1 193 ? -9.492 -16.922 -18.625 1 96.69 193 TRP A O 1
ATOM 1514 N N . GLU A 1 194 ? -8.766 -15 -17.875 1 93.25 194 GLU A N 1
ATOM 1515 C CA . GLU A 1 194 ? -10.125 -14.5 -17.734 1 93.25 194 GLU A CA 1
ATOM 1516 C C . GLU A 1 194 ? -10.727 -14.102 -19.078 1 93.25 194 GLU A C 1
ATOM 1518 O O . GLU A 1 194 ? -11.945 -14.141 -19.25 1 93.25 194 GLU A O 1
ATOM 1523 N N . THR A 1 195 ? -9.891 -13.719 -20.031 1 91.06 195 THR A N 1
ATOM 1524 C CA . THR A 1 195 ? -10.422 -13.148 -21.266 1 91.06 195 THR A CA 1
ATOM 1525 C C . THR A 1 195 ? -10.055 -14.023 -22.469 1 91.06 195 THR A C 1
ATOM 1527 O O . THR A 1 195 ? -10.539 -13.797 -23.578 1 91.06 195 THR A O 1
ATOM 1530 N N . ASP A 1 196 ? -9.234 -15.039 -22.297 1 95.44 196 ASP A N 1
ATOM 1531 C CA . ASP A 1 196 ? -8.789 -15.883 -23.391 1 95.44 196 ASP A CA 1
ATOM 1532 C C . ASP A 1 196 ? -9.836 -16.938 -23.734 1 95.44 196 ASP A C 1
ATOM 1534 O O . ASP A 1 196 ? -10.016 -17.906 -23 1 95.44 196 ASP A O 1
ATOM 1538 N N . PRO A 1 197 ? -10.492 -16.781 -24.875 1 95.62 197 PRO A N 1
ATOM 1539 C CA . PRO A 1 197 ? -11.578 -17.719 -25.219 1 95.62 197 PRO A CA 1
ATOM 1540 C C . PRO A 1 197 ? -11.086 -19.141 -25.453 1 95.62 197 PRO A C 1
ATOM 1542 O O . PRO A 1 197 ? -11.789 -20.094 -25.109 1 95.62 197 PRO A O 1
ATOM 1545 N N . GLU A 1 198 ? -9.914 -19.281 -26.031 1 96.12 198 GLU A N 1
ATOM 1546 C CA . GLU A 1 198 ? -9.375 -20.609 -26.281 1 96.12 198 GLU A CA 1
ATOM 1547 C C . GLU A 1 198 ? -9.094 -21.344 -24.984 1 96.12 198 GLU A C 1
ATOM 1549 O O . GLU A 1 198 ? -9.344 -22.547 -24.875 1 96.12 198 GLU A O 1
ATOM 1554 N N . TYR A 1 199 ? -8.57 -20.672 -24.094 1 97.06 199 TYR A N 1
ATOM 1555 C CA . TYR A 1 199 ? -8.305 -21.266 -22.781 1 97.06 199 TYR A CA 1
ATOM 1556 C C . TYR A 1 199 ? -9.609 -21.688 -22.109 1 97.06 199 TYR A C 1
ATOM 1558 O O . TYR A 1 199 ? -9.688 -22.766 -21.531 1 97.06 199 TYR A O 1
ATOM 1566 N N . LYS A 1 200 ? -10.578 -20.797 -22.125 1 96.62 200 LYS A N 1
ATOM 1567 C CA . LYS A 1 200 ? -11.867 -21.109 -21.531 1 96.62 200 LYS A CA 1
ATOM 1568 C C . LYS A 1 200 ? -12.477 -22.359 -22.156 1 96.62 200 LYS A C 1
ATOM 1570 O O . LYS A 1 200 ? -13.031 -23.203 -21.453 1 96.62 200 LYS A O 1
ATOM 1575 N N . ASP A 1 201 ? -12.367 -22.453 -23.453 1 96.62 201 ASP A N 1
ATOM 1576 C CA . ASP A 1 201 ? -12.852 -23.641 -24.156 1 96.62 201 ASP A CA 1
ATOM 1577 C C . ASP A 1 201 ? -12.078 -24.891 -23.719 1 96.62 201 ASP A C 1
ATOM 1579 O O . ASP A 1 201 ? -12.68 -25.938 -23.5 1 96.62 201 ASP A O 1
ATOM 1583 N N . PHE A 1 202 ? -10.781 -24.766 -23.656 1 96.94 202 PHE A N 1
ATOM 1584 C CA . PHE A 1 202 ? -9.945 -25.875 -23.219 1 96.94 202 PHE A CA 1
ATOM 1585 C C . PHE A 1 202 ? -10.344 -26.344 -21.812 1 96.94 202 PHE A C 1
ATOM 1587 O O . PHE A 1 202 ? -10.5 -27.531 -21.578 1 96.94 202 PHE A O 1
ATOM 1594 N N . MET A 1 203 ? -10.516 -25.359 -20.906 1 96.44 203 MET A N 1
ATOM 1595 C CA . MET A 1 203 ? -10.852 -25.656 -19.516 1 96.44 203 MET A CA 1
ATOM 1596 C C . MET A 1 203 ? -12.227 -26.312 -19.406 1 96.44 203 MET A C 1
ATOM 1598 O O . MET A 1 203 ? -12.461 -27.141 -18.531 1 96.44 203 MET A O 1
ATOM 1602 N N . ALA A 1 204 ? -13.109 -26 -20.359 1 95.56 204 ALA A N 1
ATOM 1603 C CA . ALA A 1 204 ? -14.453 -26.562 -20.359 1 95.56 204 ALA A CA 1
ATOM 1604 C C . ALA A 1 204 ? -14.461 -27.953 -20.969 1 95.56 204 ALA A C 1
ATOM 1606 O O . ALA A 1 204 ? -15.414 -28.719 -20.781 1 95.56 204 ALA A O 1
ATOM 1607 N N . GLY A 1 205 ? -13.453 -28.266 -21.688 1 93.81 205 GLY A N 1
ATOM 1608 C CA . GLY A 1 205 ? -13.375 -29.547 -22.359 1 93.81 205 GLY A CA 1
ATOM 1609 C C . GLY A 1 205 ? -13.078 -30.703 -21.422 1 93.81 205 GLY A C 1
ATOM 1610 O O . GLY A 1 205 ? -12.688 -30.484 -20.266 1 93.81 205 GLY A O 1
ATOM 1611 N N . GLU A 1 206 ? -13.156 -31.906 -21.938 1 92.56 206 GLU A N 1
ATOM 1612 C CA . GLU A 1 206 ? -13.047 -33.094 -21.109 1 92.56 206 GLU A CA 1
ATOM 1613 C C . GLU A 1 206 ? -11.633 -33.656 -21.125 1 92.56 206 GLU A C 1
ATOM 1615 O O . GLU A 1 206 ? -11.258 -34.469 -20.25 1 92.56 206 GLU A O 1
ATOM 1620 N N . GLU A 1 207 ? -10.844 -33.25 -22.031 1 90.44 207 GLU A N 1
ATOM 1621 C CA . GLU A 1 207 ? -9.562 -33.875 -22.297 1 90.44 207 GLU A CA 1
ATOM 1622 C C . GLU A 1 207 ? -8.656 -33.812 -21.062 1 90.44 207 GLU A C 1
ATOM 1624 O O . GLU A 1 207 ? -8.094 -34.812 -20.641 1 90.44 207 GLU A O 1
ATOM 1629 N N . TRP A 1 208 ? -8.461 -32.625 -20.5 1 95.06 208 TRP A N 1
ATOM 1630 C CA . TRP A 1 208 ? -7.559 -32.531 -19.344 1 95.06 208 TRP A CA 1
ATOM 1631 C C . TRP A 1 208 ? -8.211 -33.094 -18.094 1 95.06 208 TRP A C 1
ATOM 1633 O O . TRP A 1 208 ? -7.531 -33.625 -17.219 1 95.06 208 TRP A O 1
ATOM 1643 N N . HIS A 1 209 ? -9.508 -33.094 -17.984 1 96.38 209 HIS A N 1
ATOM 1644 C CA . HIS A 1 209 ? -10.227 -33.625 -16.828 1 96.38 209 HIS A CA 1
ATOM 1645 C C . HIS A 1 209 ? -10.023 -35.125 -16.703 1 96.38 209 HIS A C 1
ATOM 1647 O O . HIS A 1 209 ? -9.828 -35.656 -15.602 1 96.38 209 HIS A O 1
ATOM 1653 N N . LYS A 1 210 ? -10.188 -35.781 -17.828 1 96.38 210 LYS A N 1
ATOM 1654 C CA . LYS A 1 210 ? -10.031 -37.25 -17.812 1 96.38 210 LYS A CA 1
ATOM 1655 C C . LYS A 1 210 ? -8.656 -37.656 -17.281 1 96.38 210 LYS A C 1
ATOM 1657 O O . LYS A 1 210 ? -8.547 -38.531 -16.438 1 96.38 210 LYS A O 1
ATOM 1662 N N . VAL A 1 211 ? -7.621 -36.969 -17.828 1 96.88 211 VAL A N 1
ATOM 1663 C CA . VAL A 1 211 ? -6.254 -37.25 -17.391 1 96.88 211 VAL A CA 1
ATOM 1664 C C . VAL A 1 211 ? -6.109 -36.969 -15.898 1 96.88 211 VAL A C 1
ATOM 1666 O O . VAL A 1 211 ? -5.559 -37.781 -15.164 1 96.88 211 VAL A O 1
ATOM 1669 N N . TYR A 1 212 ? -6.613 -35.875 -15.453 1 97.44 212 TYR A N 1
ATOM 1670 C CA . TYR A 1 212 ? -6.504 -35.469 -14.062 1 97.44 212 TYR A CA 1
ATOM 1671 C C . TYR A 1 212 ? -7.266 -36.438 -13.148 1 97.44 212 TYR A C 1
ATOM 1673 O O . TYR A 1 212 ? -6.742 -36.875 -12.125 1 97.44 212 TYR A O 1
ATOM 1681 N N . ASP A 1 213 ? -8.461 -36.781 -13.523 1 96.75 213 ASP A N 1
ATOM 1682 C CA . ASP A 1 213 ? -9.305 -37.656 -12.703 1 96.75 213 ASP A CA 1
ATOM 1683 C C . ASP A 1 213 ? -8.688 -39.031 -12.57 1 96.75 213 ASP A C 1
ATOM 1685 O O . ASP A 1 213 ? -8.703 -39.625 -11.492 1 96.75 213 ASP A O 1
ATOM 1689 N N . GLU A 1 214 ? -8.211 -39.531 -13.641 1 96.5 214 GLU A N 1
ATOM 1690 C CA . GLU A 1 214 ? -7.547 -40.844 -13.602 1 96.5 214 GLU A CA 1
ATOM 1691 C C . GLU A 1 214 ? -6.324 -40.812 -12.688 1 96.5 214 GLU A C 1
ATOM 1693 O O . GLU A 1 214 ? -6.055 -41.781 -11.969 1 96.5 214 GLU A O 1
ATOM 1698 N N . TYR A 1 215 ? -5.629 -39.688 -12.797 1 97 215 TYR A N 1
ATOM 1699 C CA . TYR A 1 215 ? -4.453 -39.531 -11.945 1 97 215 TYR A CA 1
ATOM 1700 C C . TYR A 1 215 ? -4.844 -39.469 -10.477 1 97 215 TYR A C 1
ATOM 1702 O O . TYR A 1 215 ? -4.188 -40.062 -9.625 1 97 215 TYR A O 1
ATOM 1710 N N . VAL A 1 216 ? -5.852 -38.719 -10.117 1 97.31 216 VAL A N 1
ATOM 1711 C CA . VAL A 1 216 ? -6.355 -38.656 -8.75 1 97.31 216 VAL A CA 1
ATOM 1712 C C . VAL A 1 216 ? -6.746 -40.062 -8.266 1 97.31 216 VAL A C 1
ATOM 1714 O O . VAL A 1 216 ? -6.355 -40.469 -7.168 1 97.31 216 VAL A O 1
ATOM 1717 N N . ASP A 1 217 ? -7.457 -40.812 -9.094 1 96.38 217 ASP A N 1
ATOM 1718 C CA . ASP A 1 217 ? -7.941 -42.156 -8.727 1 96.38 217 ASP A CA 1
ATOM 1719 C C . ASP A 1 217 ? -6.781 -43.094 -8.43 1 96.38 217 ASP A C 1
ATOM 1721 O O . ASP A 1 217 ? -6.875 -43.938 -7.535 1 96.38 217 ASP A O 1
ATOM 1725 N N . SER A 1 218 ? -5.758 -42.906 -9.133 1 94.94 218 SER A N 1
ATOM 1726 C CA . SER A 1 218 ? -4.656 -43.875 -9.023 1 94.94 218 SER A CA 1
ATOM 1727 C C . SER A 1 218 ? -3.635 -43.438 -7.984 1 94.94 218 SER A C 1
ATOM 1729 O O . SER A 1 218 ? -2.932 -44.25 -7.402 1 94.94 218 SER A O 1
ATOM 1731 N N . HIS A 1 219 ? -3.578 -42.062 -7.699 1 95.56 219 HIS A N 1
ATOM 1732 C CA . HIS A 1 219 ? -2.443 -41.594 -6.918 1 95.56 219 HIS A CA 1
ATOM 1733 C C . HIS A 1 219 ? -2.893 -41.062 -5.562 1 95.56 219 HIS A C 1
ATOM 1735 O O . HIS A 1 219 ? -2.092 -40.969 -4.625 1 95.56 219 HIS A O 1
ATOM 1741 N N . ALA A 1 220 ? -4.121 -40.625 -5.406 1 97.25 220 ALA A N 1
ATOM 1742 C CA . ALA A 1 220 ? -4.574 -40.125 -4.113 1 97.25 220 ALA A CA 1
ATOM 1743 C C . ALA A 1 220 ? -4.574 -41.219 -3.059 1 97.25 220 ALA A C 1
ATOM 1745 O O . ALA A 1 220 ? -5.262 -42.219 -3.209 1 97.25 220 ALA A O 1
ATOM 1746 N N . PRO A 1 221 ? -3.859 -41 -2.021 1 97.19 221 PRO A N 1
ATOM 1747 C CA . PRO A 1 221 ? -3.773 -42.094 -1.028 1 97.19 221 PRO A CA 1
ATOM 1748 C C . PRO A 1 221 ? -5.078 -42.281 -0.258 1 97.19 221 PRO A C 1
ATOM 1750 O O . PRO A 1 221 ? -5.762 -41.312 0.066 1 97.19 221 PRO A O 1
ATOM 1753 N N . LEU A 1 222 ? -5.383 -43.5 0.029 1 96.88 222 LEU A N 1
ATOM 1754 C CA . LEU A 1 222 ? -6.57 -43.844 0.804 1 96.88 222 LEU A CA 1
ATOM 1755 C C . LEU A 1 222 ? -6.227 -44 2.283 1 96.88 222 LEU A C 1
ATOM 1757 O O . LEU A 1 222 ? -7.121 -44.094 3.123 1 96.88 222 LEU A O 1
ATOM 1761 N N . THR A 1 223 ? -4.992 -43.875 2.578 1 96.81 223 THR A N 1
ATOM 1762 C CA . THR A 1 223 ? -4.516 -44.219 3.912 1 96.81 223 THR A CA 1
ATOM 1763 C C . THR A 1 223 ? -4.562 -43 4.84 1 96.81 223 THR A C 1
ATOM 1765 O O . THR A 1 223 ? -4.473 -43.156 6.062 1 96.81 223 THR A O 1
ATOM 1768 N N . VAL A 1 224 ? -4.73 -41.781 4.309 1 97.94 224 VAL A N 1
ATOM 1769 C CA . VAL A 1 224 ? -4.711 -40.562 5.121 1 97.94 224 VAL A CA 1
ATOM 1770 C C . VAL A 1 224 ? -5.938 -40.531 6.027 1 97.94 224 VAL A C 1
ATOM 1772 O O . VAL A 1 224 ? -5.828 -40.25 7.223 1 97.94 224 VAL A O 1
ATOM 1775 N N . ALA A 1 225 ? -7.043 -40.875 5.477 1 97.56 225 ALA A N 1
ATOM 1776 C CA . ALA A 1 225 ? -8.305 -40.781 6.203 1 97.56 225 ALA A CA 1
ATOM 1777 C C . ALA A 1 225 ? -8.32 -41.719 7.41 1 97.56 225 ALA A C 1
ATOM 1779 O O . ALA A 1 225 ? -8.547 -41.281 8.539 1 97.56 225 ALA A O 1
ATOM 1780 N N . PRO A 1 226 ? -8.07 -43 7.25 1 96.81 226 PRO A N 1
ATOM 1781 C CA . PRO A 1 226 ? -8.102 -43.875 8.43 1 96.81 226 PRO A CA 1
ATOM 1782 C C . PRO A 1 226 ? -7.031 -43.531 9.461 1 96.81 226 PRO A C 1
ATOM 1784 O O . PRO A 1 226 ? -7.234 -43.719 10.664 1 96.81 226 PRO A O 1
ATOM 1787 N N . ARG A 1 227 ? -5.98 -42.969 9.031 1 96.25 227 ARG A N 1
ATOM 1788 C CA . ARG A 1 227 ? -4.938 -42.562 9.961 1 96.25 227 ARG A CA 1
ATOM 1789 C C . ARG A 1 227 ? -5.422 -41.438 10.852 1 96.25 227 ARG A C 1
ATOM 1791 O O . ARG A 1 227 ? -5.125 -41.406 12.047 1 96.25 227 ARG A O 1
ATOM 1798 N N . LEU A 1 228 ? -6.176 -40.5 10.289 1 98.25 228 LEU A N 1
ATOM 1799 C CA . LEU A 1 228 ? -6.562 -39.281 11.016 1 98.25 228 LEU A CA 1
ATOM 1800 C C . LEU A 1 228 ? -7.938 -39.438 11.656 1 98.25 228 LEU A C 1
ATOM 1802 O O . LEU A 1 228 ? -8.172 -38.969 12.766 1 98.25 228 LEU A O 1
ATOM 1806 N N . LEU A 1 229 ? -8.797 -40.188 10.969 1 98.25 229 LEU A N 1
ATOM 1807 C CA . LEU A 1 229 ? -10.172 -40.312 11.422 1 98.25 229 LEU A CA 1
ATOM 1808 C C . LEU A 1 229 ? -10.375 -41.625 12.211 1 98.25 229 LEU A C 1
ATOM 1810 O O . LEU A 1 229 ? -11.367 -41.75 12.922 1 98.25 229 LEU A O 1
ATOM 1814 N N . GLY A 1 230 ? -9.469 -42.469 12.078 1 96.75 230 GLY A N 1
ATOM 1815 C CA . GLY A 1 230 ? -9.609 -43.781 12.688 1 96.75 230 GLY A CA 1
ATOM 1816 C C . GLY A 1 230 ? -10.102 -44.844 11.719 1 96.75 230 GLY A C 1
ATOM 1817 O O . GLY A 1 230 ? -10.875 -44.562 10.812 1 96.75 230 GLY A O 1
ATOM 1818 N N . SER A 1 231 ? -9.727 -46.094 11.953 1 93 231 SER A N 1
ATOM 1819 C CA . SER A 1 231 ? -10.039 -47.188 11.055 1 93 231 SER A CA 1
ATOM 1820 C C . SER A 1 231 ? -11.531 -47.5 11.047 1 93 231 SER A C 1
ATOM 1822 O O . SER A 1 231 ? -12.047 -48.062 10.086 1 93 231 SER A O 1
ATOM 1824 N N . LYS A 1 232 ? -12.195 -47.094 12.102 1 95 232 LYS A N 1
ATOM 1825 C CA . LYS A 1 232 ? -13.609 -47.438 12.234 1 95 232 LYS A CA 1
ATOM 1826 C C . LYS A 1 232 ? -14.484 -46.406 11.547 1 95 232 LYS A C 1
ATOM 1828 O O . LYS A 1 232 ? -15.695 -46.594 11.406 1 95 232 LYS A O 1
ATOM 1833 N N . TYR A 1 233 ? -13.859 -45.312 11.18 1 96.06 233 TYR A N 1
ATOM 1834 C CA . TYR A 1 233 ? -14.633 -44.312 10.484 1 96.06 233 TYR A CA 1
ATOM 1835 C C . TYR A 1 233 ? -14.922 -44.719 9.047 1 96.06 233 TYR A C 1
ATOM 1837 O O . TYR A 1 233 ? -13.992 -45 8.281 1 96.06 233 TYR A O 1
ATOM 1845 N N . GLN A 1 234 ? -16.125 -44.75 8.695 1 93.38 234 GLN A N 1
ATOM 1846 C CA . GLN A 1 234 ? -16.516 -45.281 7.395 1 93.38 234 GLN A CA 1
ATOM 1847 C C . GLN A 1 234 ? -16.547 -44.188 6.328 1 93.38 234 GLN A C 1
ATOM 1849 O O . GLN A 1 234 ? -17.25 -43.188 6.48 1 93.38 234 GLN A O 1
ATOM 1854 N N . LEU A 1 235 ? -15.781 -44.344 5.277 1 95.19 235 LEU A N 1
ATOM 1855 C CA . LEU A 1 235 ? -15.773 -43.5 4.086 1 95.19 235 LEU A CA 1
ATOM 1856 C C . LEU A 1 235 ? -15.727 -44.375 2.82 1 95.19 235 LEU A C 1
ATOM 1858 O O . LEU A 1 235 ? -15.141 -45.438 2.816 1 95.19 235 LEU A O 1
ATOM 1862 N N . THR A 1 236 ? -16.422 -43.875 1.792 1 96.12 236 THR A N 1
ATOM 1863 C CA . THR A 1 236 ? -16.156 -44.438 0.479 1 96.12 236 THR A CA 1
ATOM 1864 C C . THR A 1 236 ? -14.75 -44.094 0.011 1 96.12 236 THR A C 1
ATOM 1866 O O . THR A 1 236 ? -14.102 -43.188 0.574 1 96.12 236 THR A O 1
ATOM 1869 N N . ASP A 1 237 ? -14.242 -44.812 -0.985 1 95.44 237 ASP A N 1
ATOM 1870 C CA . ASP A 1 237 ? -12.93 -44.5 -1.54 1 95.44 237 ASP A CA 1
ATOM 1871 C C . ASP A 1 237 ? -12.859 -43.062 -2.041 1 95.44 237 ASP A C 1
ATOM 1873 O O . ASP A 1 237 ? -11.859 -42.375 -1.824 1 95.44 237 ASP A O 1
ATOM 1877 N N . GLY A 1 238 ? -13.891 -42.625 -2.695 1 95.81 238 GLY A N 1
ATOM 1878 C CA . GLY A 1 238 ? -13.945 -41.281 -3.176 1 95.81 238 GLY A CA 1
ATOM 1879 C C . GLY A 1 238 ? -13.867 -40.25 -2.062 1 95.81 238 GLY A C 1
ATOM 1880 O O . GLY A 1 238 ? -13.141 -39.25 -2.176 1 95.81 238 GLY A O 1
ATOM 1881 N N . GLU A 1 239 ? -14.586 -40.531 -0.983 1 95.62 239 GLU A N 1
ATOM 1882 C CA . GLU A 1 239 ? -14.586 -39.625 0.169 1 95.62 239 GLU A CA 1
ATOM 1883 C C . GLU A 1 239 ? -13.219 -39.594 0.841 1 95.62 239 GLU A C 1
ATOM 1885 O O . GLU A 1 239 ? -12.781 -38.531 1.321 1 95.62 239 GLU A O 1
ATOM 1890 N N . ALA A 1 240 ? -12.664 -40.75 0.889 1 96.62 240 ALA A N 1
ATOM 1891 C CA . ALA A 1 240 ? -11.336 -40.844 1.497 1 96.62 240 ALA A CA 1
ATOM 1892 C C . ALA A 1 240 ? -10.312 -40.062 0.697 1 96.62 240 ALA A C 1
ATOM 1894 O O . ALA A 1 240 ? -9.453 -39.375 1.273 1 96.62 240 ALA A O 1
ATOM 1895 N N . ARG A 1 241 ? -10.391 -40.125 -0.624 1 97.06 241 ARG A N 1
ATOM 1896 C CA . ARG A 1 241 ? -9.5 -39.344 -1.484 1 97.06 241 ARG A CA 1
ATOM 1897 C C . ARG A 1 241 ? -9.734 -37.844 -1.301 1 97.06 241 ARG A C 1
ATOM 1899 O O . ARG A 1 241 ? -8.773 -37.062 -1.183 1 97.06 241 ARG A O 1
ATOM 1906 N N . ASP A 1 242 ? -10.977 -37.469 -1.238 1 95.81 242 ASP A N 1
ATOM 1907 C CA . ASP A 1 242 ? -11.32 -36.062 -1.041 1 95.81 242 ASP A CA 1
ATOM 1908 C C . ASP A 1 242 ? -10.797 -35.531 0.298 1 95.81 242 ASP A C 1
ATOM 1910 O O . ASP A 1 242 ? -10.312 -34.406 0.39 1 95.81 242 ASP A O 1
ATOM 1914 N N . PHE A 1 243 ? -10.938 -36.375 1.284 1 97.19 243 PHE A N 1
ATOM 1915 C CA . PHE A 1 243 ? -10.438 -36.031 2.607 1 97.19 243 PHE A CA 1
ATOM 1916 C C . PHE A 1 243 ? -8.93 -35.781 2.572 1 97.19 243 PHE A C 1
ATOM 1918 O O . PHE A 1 243 ? -8.438 -34.781 3.109 1 97.19 243 PHE A O 1
ATOM 1925 N N . GLY A 1 244 ? -8.219 -36.719 1.918 1 97.69 244 GLY A N 1
ATOM 1926 C CA . GLY A 1 244 ? -6.777 -36.562 1.79 1 97.69 244 GLY A CA 1
ATOM 1927 C C . GLY A 1 244 ? -6.371 -35.281 1.064 1 97.69 244 GLY A C 1
ATOM 1928 O O . GLY A 1 244 ? -5.438 -34.594 1.479 1 97.69 244 GLY A O 1
ATOM 1929 N N . ILE A 1 245 ? -7.059 -34.969 0.015 1 97 245 ILE A N 1
ATOM 1930 C CA . ILE A 1 245 ? -6.781 -33.781 -0.777 1 97 245 ILE A CA 1
ATOM 1931 C C . ILE A 1 245 ? -7.055 -32.531 0.059 1 97 245 ILE A C 1
ATOM 1933 O O . ILE A 1 245 ? -6.277 -31.578 0.024 1 97 245 ILE A O 1
ATOM 1937 N N . ALA A 1 246 ? -8.125 -32.562 0.824 1 97.06 246 ALA A N 1
ATOM 1938 C CA . ALA A 1 246 ? -8.453 -31.438 1.701 1 97.06 246 ALA A CA 1
ATOM 1939 C C . ALA A 1 246 ? -7.367 -31.234 2.762 1 97.06 246 ALA A C 1
ATOM 1941 O O . ALA A 1 246 ? -6.98 -30.109 3.059 1 97.06 246 ALA A O 1
ATOM 1942 N N . VAL A 1 247 ? -6.957 -32.344 3.287 1 98.19 247 VAL A N 1
ATOM 1943 C CA . VAL A 1 247 ? -5.871 -32.281 4.262 1 98.19 247 VAL A CA 1
ATOM 1944 C C . VAL A 1 247 ? -4.648 -31.625 3.635 1 98.19 247 VAL A C 1
ATOM 1946 O O . VAL A 1 247 ? -4.066 -30.703 4.219 1 98.19 247 VAL A O 1
ATOM 1949 N N . TYR A 1 248 ? -4.332 -32 2.461 1 97.88 248 TYR A N 1
ATOM 1950 C CA . TYR A 1 248 ? -3.178 -31.469 1.753 1 97.88 248 TYR A CA 1
ATOM 1951 C C . TYR A 1 248 ? -3.324 -29.969 1.547 1 97.88 248 TYR A C 1
ATOM 1953 O O . TYR A 1 248 ? -2.383 -29.203 1.789 1 97.88 248 TYR A O 1
ATOM 1961 N N . LYS A 1 249 ? -4.465 -29.562 1.108 1 96.75 249 LYS A N 1
ATOM 1962 C CA . LYS A 1 249 ? -4.695 -28.156 0.812 1 96.75 249 LYS A CA 1
ATOM 1963 C C . LYS A 1 249 ? -4.48 -27.281 2.051 1 96.75 249 LYS A C 1
ATOM 1965 O O . LYS A 1 249 ? -3.947 -26.188 1.958 1 96.75 249 LYS A O 1
ATOM 1970 N N . VAL A 1 250 ? -4.832 -27.766 3.156 1 96.75 250 VAL A N 1
ATOM 1971 C CA . VAL A 1 250 ? -4.711 -26.984 4.387 1 96.75 250 VAL A CA 1
ATOM 1972 C C . VAL A 1 250 ? -3.26 -27 4.863 1 96.75 250 VAL A C 1
ATOM 1974 O O . VAL A 1 250 ? -2.672 -25.938 5.109 1 96.75 250 VAL A O 1
ATOM 1977 N N . ILE A 1 251 ? -2.648 -28.172 4.898 1 97.12 251 ILE A N 1
ATOM 1978 C CA . ILE A 1 251 ? -1.336 -28.266 5.527 1 97.12 251 ILE A CA 1
ATOM 1979 C C . ILE A 1 251 ? -0.28 -27.656 4.605 1 97.12 251 ILE A C 1
ATOM 1981 O O . ILE A 1 251 ? 0.728 -27.125 5.07 1 97.12 251 ILE A O 1
ATOM 1985 N N . ALA A 1 252 ? -0.493 -27.75 3.311 1 96.56 252 ALA A N 1
ATOM 1986 C CA . ALA A 1 252 ? 0.446 -27.188 2.346 1 96.56 252 ALA A CA 1
ATOM 1987 C C . ALA A 1 252 ? 0.52 -25.656 2.48 1 96.56 252 ALA A C 1
ATOM 1989 O O . ALA A 1 252 ? 1.55 -25.062 2.178 1 96.56 252 ALA A O 1
ATOM 1990 N N . GLY A 1 253 ? -0.537 -25.062 2.924 1 95.44 253 GLY A N 1
ATOM 1991 C CA . GLY A 1 253 ? -0.598 -23.609 3.01 1 95.44 253 GLY A CA 1
ATOM 1992 C C . GLY A 1 253 ? -0.071 -23.062 4.324 1 95.44 253 GLY A C 1
ATOM 1993 O O . GLY A 1 253 ? 0.013 -21.859 4.512 1 95.44 253 GLY A O 1
ATOM 1994 N N . CYS A 1 254 ? 0.334 -23.906 5.246 1 94.62 254 CYS A N 1
ATOM 1995 C CA . CYS A 1 254 ? 0.655 -23.484 6.605 1 94.62 254 CYS A CA 1
ATOM 1996 C C . CYS A 1 254 ? 1.868 -22.562 6.625 1 94.62 254 CYS A C 1
ATOM 1998 O O . CYS A 1 254 ? 1.842 -21.516 7.262 1 94.62 254 CYS A O 1
ATOM 2000 N N . SER A 1 255 ? 2.881 -22.922 5.863 1 94.75 255 SER A N 1
ATOM 2001 C CA . SER A 1 255 ? 4.09 -22.094 5.859 1 94.75 255 SER A CA 1
ATOM 2002 C C . SER A 1 255 ? 3.807 -20.703 5.32 1 94.75 255 SER A C 1
ATOM 2004 O O . SER A 1 255 ? 4.336 -19.719 5.832 1 94.75 255 SER A O 1
ATOM 2006 N N . ALA A 1 256 ? 3.01 -20.594 4.32 1 94.5 256 ALA A N 1
ATOM 2007 C CA . ALA A 1 256 ? 2.66 -19.312 3.717 1 94.5 256 ALA A CA 1
ATOM 2008 C C . ALA A 1 256 ? 1.891 -18.438 4.699 1 94.5 256 ALA A C 1
ATOM 2010 O O . ALA A 1 256 ? 1.935 -17.203 4.609 1 94.5 256 ALA A O 1
ATOM 2011 N N . MET A 1 257 ? 1.247 -19.078 5.691 1 94.31 257 MET A N 1
ATOM 2012 C CA . MET A 1 257 ? 0.47 -18.344 6.688 1 94.31 257 MET A CA 1
ATOM 2013 C C . MET A 1 257 ? 1.293 -18.109 7.953 1 94.31 257 MET A C 1
ATOM 2015 O O . MET A 1 257 ? 0.753 -17.703 8.984 1 94.31 257 MET A O 1
ATOM 2019 N N . GLY A 1 258 ? 2.521 -18.516 7.871 1 91.31 258 GLY A N 1
ATOM 2020 C CA . GLY A 1 258 ? 3.396 -18.359 9.023 1 91.31 258 GLY A CA 1
ATOM 2021 C C . GLY A 1 258 ? 3.094 -19.344 10.141 1 91.31 258 GLY A C 1
ATOM 2022 O O . GLY A 1 258 ? 3.385 -19.078 11.305 1 91.31 258 GLY A O 1
ATOM 2023 N N . ILE A 1 259 ? 2.451 -20.375 9.805 1 93.12 259 ILE A N 1
ATOM 2024 C CA . ILE A 1 259 ? 2.125 -21.391 10.781 1 93.12 259 ILE A CA 1
ATOM 2025 C C . ILE A 1 259 ? 3.16 -22.516 10.719 1 93.12 259 ILE A C 1
ATOM 2027 O O . ILE A 1 259 ? 3.33 -23.156 9.672 1 93.12 259 ILE A O 1
ATOM 2031 N N . GLY A 1 260 ? 3.877 -22.734 11.781 1 91.88 260 GLY A N 1
ATOM 2032 C CA . GLY A 1 260 ? 4.883 -23.781 11.859 1 91.88 260 GLY A CA 1
ATOM 2033 C C . GLY A 1 260 ? 4.305 -25.141 12.219 1 91.88 260 GLY A C 1
ATOM 2034 O O . GLY A 1 260 ? 4.629 -25.688 13.273 1 91.88 260 GLY A O 1
ATOM 2035 N N . ALA A 1 261 ? 3.545 -25.688 11.344 1 92.88 261 ALA A N 1
ATOM 2036 C CA . ALA A 1 261 ? 2.959 -27 11.586 1 92.88 261 ALA A CA 1
ATOM 2037 C C . ALA A 1 261 ? 3.932 -28.109 11.203 1 92.88 261 ALA A C 1
ATOM 2039 O O . ALA A 1 261 ? 4.645 -28 10.195 1 92.88 261 ALA A O 1
ATOM 2040 N N . ASP A 1 262 ? 3.984 -29.125 12.023 1 95.5 262 ASP A N 1
ATOM 2041 C CA . ASP A 1 262 ? 4.703 -30.344 11.648 1 95.5 262 ASP A CA 1
ATOM 2042 C C . ASP A 1 262 ? 3.84 -31.25 10.773 1 95.5 262 ASP A C 1
ATOM 2044 O O . ASP A 1 262 ? 3.047 -32.031 11.281 1 95.5 262 ASP A O 1
ATOM 2048 N N . LEU A 1 263 ? 4.094 -31.219 9.484 1 97 263 LEU A N 1
ATOM 2049 C CA . LEU A 1 263 ? 3.252 -31.906 8.516 1 97 263 LEU A CA 1
ATOM 2050 C C . LEU A 1 263 ? 3.332 -33.406 8.719 1 97 263 LEU A C 1
ATOM 2052 O O . LEU A 1 263 ? 2.383 -34.125 8.398 1 97 263 LEU A O 1
ATOM 2056 N N . SER A 1 264 ? 4.395 -33.906 9.273 1 96.31 264 SER A N 1
ATOM 2057 C CA . SER A 1 264 ? 4.617 -35.344 9.43 1 96.31 264 SER A CA 1
ATOM 2058 C C . SER A 1 264 ? 3.645 -35.938 10.438 1 96.31 264 SER A C 1
ATOM 2060 O O . SER A 1 264 ? 3.498 -37.156 10.516 1 96.31 264 SER A O 1
ATOM 2062 N N . GLN A 1 265 ? 3.018 -35.125 11.203 1 96.31 265 GLN A N 1
ATOM 2063 C CA . GLN A 1 265 ? 1.997 -35.594 12.133 1 96.31 265 GLN A CA 1
ATOM 2064 C C . GLN A 1 265 ? 0.756 -36.062 11.383 1 96.31 265 GLN A C 1
ATOM 2066 O O . GLN A 1 265 ? -0.01 -36.875 11.906 1 96.31 265 GLN A O 1
ATOM 2071 N N . PHE A 1 266 ? 0.607 -35.594 10.172 1 97.75 266 PHE A N 1
ATOM 2072 C CA . PHE A 1 266 ? -0.677 -35.781 9.508 1 97.75 266 PHE A CA 1
ATOM 2073 C C . PHE A 1 266 ? -0.529 -36.688 8.297 1 97.75 266 PHE A C 1
ATOM 2075 O O . PHE A 1 266 ? -1.488 -37.344 7.883 1 97.75 266 PHE A O 1
ATOM 2082 N N . VAL A 1 267 ? 0.619 -36.656 7.68 1 98.06 267 VAL A N 1
ATOM 2083 C CA . VAL A 1 267 ? 0.857 -37.406 6.457 1 98.06 267 VAL A CA 1
ATOM 2084 C C . VAL A 1 267 ? 2.268 -38 6.48 1 98.06 267 VAL A C 1
ATOM 2086 O O . VAL A 1 267 ? 3.174 -37.406 7.09 1 98.06 267 VAL A O 1
ATOM 2089 N N . THR A 1 268 ? 2.422 -39.125 5.77 1 97.12 268 THR A N 1
ATOM 2090 C CA . THR A 1 268 ? 3.752 -39.688 5.539 1 97.12 268 THR A CA 1
ATOM 2091 C C . THR A 1 268 ? 4.422 -39 4.348 1 97.12 268 THR A C 1
ATOM 2093 O O . THR A 1 268 ? 3.771 -38.281 3.592 1 97.12 268 THR A O 1
ATOM 2096 N N . GLU A 1 269 ? 5.707 -39.25 4.207 1 96.88 269 GLU A N 1
ATOM 2097 C CA . GLU A 1 269 ? 6.441 -38.688 3.068 1 96.88 269 GLU A CA 1
ATOM 2098 C C . GLU A 1 269 ? 5.828 -39.156 1.747 1 96.88 269 GLU A C 1
ATOM 2100 O O . GLU A 1 269 ? 5.66 -38.344 0.826 1 96.88 269 GLU A O 1
ATOM 2105 N N . SER A 1 270 ? 5.5 -40.438 1.714 1 96.81 270 SER A N 1
ATOM 2106 C CA . SER A 1 270 ? 4.914 -41 0.495 1 96.81 270 SER A CA 1
ATOM 2107 C C . SER A 1 270 ? 3.549 -40.375 0.211 1 96.81 270 SER A C 1
ATOM 2109 O O . SER A 1 270 ? 3.234 -40.062 -0.937 1 96.81 270 SER A O 1
ATOM 2111 N N . GLU A 1 271 ? 2.818 -40.156 1.25 1 97.69 271 GLU A N 1
ATOM 2112 C CA . GLU A 1 271 ? 1.476 -39.625 1.101 1 97.69 271 GLU A CA 1
ATOM 2113 C C . GLU A 1 271 ? 1.522 -38.188 0.611 1 97.69 271 GLU A C 1
ATOM 2115 O O . GLU A 1 271 ? 0.787 -37.812 -0.304 1 97.69 271 GLU A O 1
ATOM 2120 N N . ILE A 1 272 ? 2.395 -37.375 1.156 1 98.19 272 ILE A N 1
ATOM 2121 C CA . ILE A 1 272 ? 2.402 -35.938 0.783 1 98.19 272 ILE A CA 1
ATOM 2122 C C . ILE A 1 272 ? 2.98 -35.781 -0.621 1 98.19 272 ILE A C 1
ATOM 2124 O O . ILE A 1 272 ? 2.561 -34.906 -1.376 1 98.19 272 ILE A O 1
ATOM 2128 N N . ASN A 1 273 ? 3.92 -36.625 -0.985 1 98.38 273 ASN A N 1
ATOM 2129 C CA . ASN A 1 273 ? 4.418 -36.625 -2.357 1 98.38 273 ASN A CA 1
ATOM 2130 C C . ASN A 1 273 ? 3.316 -36.969 -3.355 1 98.38 273 ASN A C 1
ATOM 2132 O O . ASN A 1 273 ? 3.207 -36.344 -4.41 1 98.38 273 ASN A O 1
ATOM 2136 N N . ALA A 1 274 ? 2.531 -37.906 -3.008 1 98 274 ALA A N 1
ATOM 2137 C CA . ALA A 1 274 ? 1.421 -38.312 -3.879 1 98 274 ALA A CA 1
ATOM 2138 C C . ALA A 1 274 ? 0.403 -37.156 -3.99 1 98 274 ALA A C 1
ATOM 2140 O O . ALA A 1 274 ? -0.026 -36.812 -5.09 1 98 274 ALA A O 1
ATOM 2141 N N . LEU A 1 275 ? 0.042 -36.625 -2.879 1 98.38 275 LEU A N 1
ATOM 2142 C CA . LEU A 1 275 ? -0.944 -35.531 -2.855 1 98.38 275 LEU A CA 1
ATOM 2143 C C . LEU A 1 275 ? -0.421 -34.312 -3.58 1 98.38 275 LEU A C 1
ATOM 2145 O O . LEU A 1 275 ? -1.151 -33.688 -4.348 1 98.38 275 LEU A O 1
ATOM 2149 N N . TRP A 1 276 ? 0.819 -33.969 -3.348 1 98.56 276 TRP A N 1
ATOM 2150 C CA . TRP A 1 276 ? 1.455 -32.875 -4.07 1 98.56 276 TRP A CA 1
ATOM 2151 C C . TRP A 1 276 ? 1.42 -33.125 -5.574 1 98.56 276 TRP A C 1
ATOM 2153 O O . TRP A 1 276 ? 1.125 -32.219 -6.352 1 98.56 276 TRP A O 1
ATOM 2163 N N . SER A 1 277 ? 1.764 -34.344 -5.965 1 98.38 277 SER A N 1
ATOM 2164 C CA . SER A 1 277 ? 1.846 -34.656 -7.391 1 98.38 277 SER A CA 1
ATOM 2165 C C . SER A 1 277 ? 0.505 -34.438 -8.078 1 98.38 277 SER A C 1
ATOM 2167 O O . SER A 1 277 ? 0.463 -34.062 -9.258 1 98.38 277 SER A O 1
ATOM 2169 N N . ILE A 1 278 ? -0.545 -34.562 -7.34 1 98.25 278 ILE A N 1
ATOM 2170 C CA . ILE A 1 278 ? -1.881 -34.344 -7.879 1 98.25 278 ILE A CA 1
ATOM 2171 C C . ILE A 1 278 ? -2.074 -32.844 -8.156 1 98.25 278 ILE A C 1
ATOM 2173 O O . ILE A 1 278 ? -2.506 -32.469 -9.242 1 98.25 278 ILE A O 1
ATOM 2177 N N . GLU A 1 279 ? -1.72 -32.031 -7.168 1 98.12 279 GLU A N 1
ATOM 2178 C CA . GLU A 1 279 ? -1.812 -30.594 -7.348 1 98.12 279 GLU A CA 1
ATOM 2179 C C . GLU A 1 279 ? -0.858 -30.109 -8.438 1 98.12 279 GLU A C 1
ATOM 2181 O O . GLU A 1 279 ? -1.217 -29.25 -9.25 1 98.12 279 GLU A O 1
ATOM 2186 N N . ASN A 1 280 ? 0.302 -30.656 -8.445 1 98.62 280 ASN A N 1
ATOM 2187 C CA . ASN A 1 280 ? 1.315 -30.328 -9.438 1 98.62 280 ASN A CA 1
ATOM 2188 C C . ASN A 1 280 ? 0.834 -30.641 -10.852 1 98.62 280 ASN A C 1
ATOM 2190 O O . ASN A 1 280 ? 1.015 -29.828 -11.766 1 98.62 280 ASN A O 1
ATOM 2194 N N . LEU A 1 281 ? 0.242 -31.781 -10.992 1 98.44 281 LEU A N 1
ATOM 2195 C CA . LEU A 1 281 ? -0.273 -32.156 -12.305 1 98.44 281 LEU A CA 1
ATOM 2196 C C . LEU A 1 281 ? -1.391 -31.219 -12.742 1 98.44 281 LEU A C 1
ATOM 2198 O O . LEU A 1 281 ? -1.495 -30.875 -13.922 1 98.44 281 LEU A O 1
ATOM 2202 N N . HIS A 1 282 ? -2.203 -30.844 -11.781 1 98.19 282 HIS A N 1
ATOM 2203 C CA . HIS A 1 282 ? -3.266 -29.891 -12.086 1 98.19 282 HIS A CA 1
ATOM 2204 C C . HIS A 1 282 ? -2.697 -28.578 -12.648 1 98.19 282 HIS A C 1
ATOM 2206 O O . HIS A 1 282 ? -3.145 -28.109 -13.688 1 98.19 282 HIS A O 1
ATOM 2212 N N . HIS A 1 283 ? -1.703 -28.047 -12 1 98.38 283 HIS A N 1
ATOM 2213 C CA . HIS A 1 283 ? -1.041 -26.828 -12.461 1 98.38 283 HIS A CA 1
ATOM 2214 C C . HIS A 1 283 ? -0.437 -27.016 -13.844 1 98.38 283 HIS A C 1
ATOM 2216 O O . HIS A 1 283 ? -0.609 -26.172 -14.727 1 98.38 283 HIS A O 1
ATOM 2222 N N . TYR A 1 284 ? 0.188 -28.125 -14.031 1 98.5 284 TYR A N 1
ATOM 2223 C CA . TYR A 1 284 ? 0.863 -28.453 -15.281 1 98.5 284 TYR A CA 1
ATOM 2224 C C . TYR A 1 284 ? -0.13 -28.516 -16.438 1 98.5 284 TYR A C 1
ATOM 2226 O O . TYR A 1 284 ? 0.089 -27.891 -17.484 1 98.5 284 TYR A O 1
ATOM 2234 N N . LEU A 1 285 ? -1.19 -29.203 -16.219 1 98.31 285 LEU A N 1
ATOM 2235 C CA . LEU A 1 285 ? -2.156 -29.406 -17.297 1 98.31 285 LEU A CA 1
ATOM 2236 C C . LEU A 1 285 ? -2.893 -28.109 -17.625 1 98.31 285 LEU A C 1
ATOM 2238 O O . LEU A 1 285 ? -3.25 -27.875 -18.781 1 98.31 285 LEU A O 1
ATOM 2242 N N . THR A 1 286 ? -3.041 -27.266 -16.609 1 98 286 THR A N 1
ATOM 2243 C CA . THR A 1 286 ? -3.965 -26.141 -16.797 1 98 286 THR A CA 1
ATOM 2244 C C . THR A 1 286 ? -3.205 -24.844 -17.016 1 98 286 THR A C 1
ATOM 2246 O O . THR A 1 286 ? -3.783 -23.844 -17.453 1 98 286 THR A O 1
ATOM 2249 N N . HIS A 1 287 ? -1.875 -24.828 -16.734 1 98.25 287 HIS A N 1
ATOM 2250 C CA . HIS A 1 287 ? -1.163 -23.562 -16.812 1 98.25 287 HIS A CA 1
ATOM 2251 C C . HIS A 1 287 ? 0.212 -23.734 -17.438 1 98.25 287 HIS A C 1
ATOM 2253 O O . HIS A 1 287 ? 1.069 -22.859 -17.328 1 98.25 287 HIS A O 1
ATOM 2259 N N . SER A 1 288 ? 0.478 -24.781 -18.062 1 98 288 SER A N 1
ATOM 2260 C CA . SER A 1 288 ? 1.673 -25.047 -18.859 1 98 288 SER A CA 1
ATOM 2261 C C . SER A 1 288 ? 1.328 -25.781 -20.156 1 98 288 SER A C 1
ATOM 2263 O O . SER A 1 288 ? 0.235 -26.344 -20.281 1 98 288 SER A O 1
ATOM 2265 N N . ALA A 1 289 ? 2.234 -25.734 -21.109 1 97.62 289 ALA A N 1
ATOM 2266 C CA . ALA A 1 289 ? 2.055 -26.547 -22.312 1 97.62 289 ALA A CA 1
ATOM 2267 C C . ALA A 1 289 ? 2.164 -28.031 -21.984 1 97.62 289 ALA A C 1
ATOM 2269 O O . ALA A 1 289 ? 2.98 -28.438 -21.156 1 97.62 289 ALA A O 1
ATOM 2270 N N . SER A 1 290 ? 1.363 -28.828 -22.578 1 97.5 290 SER A N 1
ATOM 2271 C CA . SER A 1 290 ? 1.386 -30.281 -22.516 1 97.5 290 SER A CA 1
ATOM 2272 C C . SER A 1 290 ? 1.048 -30.906 -23.875 1 97.5 290 SER A C 1
ATOM 2274 O O . SER A 1 290 ? 0.772 -30.188 -24.828 1 97.5 290 SER A O 1
ATOM 2276 N N . THR A 1 291 ? 1.144 -32.188 -23.922 1 97.38 291 THR A N 1
ATOM 2277 C CA . THR A 1 291 ? 0.804 -32.906 -25.156 1 97.38 291 THR A CA 1
ATOM 2278 C C . THR A 1 291 ? -0.693 -32.812 -25.438 1 97.38 291 THR A C 1
ATOM 2280 O O . THR A 1 291 ? -1.138 -33.062 -26.562 1 97.38 291 THR A O 1
ATOM 2283 N N . LEU A 1 292 ? -1.473 -32.406 -24.406 1 96.69 292 LEU A N 1
ATOM 2284 C CA . LEU A 1 292 ? -2.908 -32.219 -24.594 1 96.69 292 LEU A CA 1
ATOM 2285 C C . LEU A 1 292 ? -3.207 -30.906 -25.281 1 96.69 292 LEU A C 1
ATOM 2287 O O . LEU A 1 292 ? -4.141 -30.812 -26.078 1 96.69 292 LEU A O 1
ATOM 2291 N N . SER A 1 293 ? -2.502 -29.906 -24.953 1 96.75 293 SER A N 1
ATOM 2292 C CA . SER A 1 293 ? -2.76 -28.578 -25.5 1 96.75 293 SER A CA 1
ATOM 2293 C C . SER A 1 293 ? -1.627 -27.609 -25.156 1 96.75 293 SER A C 1
ATOM 2295 O O . SER A 1 293 ? -1.062 -27.672 -24.062 1 96.75 293 SER A O 1
ATOM 2297 N N . THR A 1 294 ? -1.348 -26.641 -26.016 1 96.88 294 THR A N 1
ATOM 2298 C CA . THR A 1 294 ? -0.378 -25.594 -25.75 1 96.88 294 THR A CA 1
ATOM 2299 C C . THR A 1 294 ? -1.08 -24.312 -25.297 1 96.88 294 THR A C 1
ATOM 2301 O O . THR A 1 294 ? -0.426 -23.344 -24.922 1 96.88 294 THR A O 1
ATOM 2304 N N . VAL A 1 295 ? -2.42 -24.359 -25.266 1 97 295 VAL A N 1
ATOM 2305 C CA . VAL A 1 295 ? -3.246 -23.188 -24.984 1 97 295 VAL A CA 1
ATOM 2306 C C . VAL A 1 295 ? -2.928 -22.641 -23.594 1 97 295 VAL A C 1
ATOM 2308 O O . VAL A 1 295 ? -2.791 -21.438 -23.406 1 97 295 VAL A O 1
ATOM 2311 N N . PRO A 1 296 ? -2.664 -23.516 -22.578 1 97.62 296 PRO A N 1
ATOM 2312 C CA . PRO A 1 296 ? -2.363 -23 -21.234 1 97.62 296 PRO A CA 1
ATOM 2313 C C . PRO A 1 296 ? -1.067 -22.188 -21.188 1 97.62 296 PRO A C 1
ATOM 2315 O O . PRO A 1 296 ? -0.863 -21.391 -20.266 1 97.62 296 PRO A O 1
ATOM 2318 N N . ALA A 1 297 ? -0.213 -22.375 -22.188 1 98.12 297 ALA A N 1
ATOM 2319 C CA . ALA A 1 297 ? 1.011 -21.578 -22.266 1 98.12 297 ALA A CA 1
ATOM 2320 C C . ALA A 1 297 ? 0.821 -20.375 -23.188 1 98.12 297 ALA A C 1
ATOM 2322 O O . ALA A 1 297 ? 1.215 -19.266 -22.844 1 98.12 297 ALA A O 1
ATOM 2323 N N . THR A 1 298 ? 0.177 -20.562 -24.312 1 97.75 298 THR A N 1
ATOM 2324 C CA . THR A 1 298 ? 0.115 -19.547 -25.359 1 97.75 298 THR A CA 1
ATOM 2325 C C . THR A 1 298 ? -0.775 -18.391 -24.938 1 97.75 298 THR A C 1
ATOM 2327 O O . THR A 1 298 ? -0.688 -17.297 -25.5 1 97.75 298 THR A O 1
ATOM 2330 N N . MET A 1 299 ? -1.616 -18.609 -23.906 1 97.75 299 MET A N 1
ATOM 2331 C CA . MET A 1 299 ? -2.459 -17.516 -23.438 1 97.75 299 MET A CA 1
ATOM 2332 C C . MET A 1 299 ? -1.61 -16.391 -22.844 1 97.75 299 MET A C 1
ATOM 2334 O O . MET A 1 299 ? -2.09 -15.273 -22.672 1 97.75 299 MET A O 1
ATOM 2338 N N . ALA A 1 300 ? -0.34 -16.625 -22.547 1 98.44 300 ALA A N 1
ATOM 2339 C CA . ALA A 1 300 ? 0.559 -15.609 -22 1 98.44 300 ALA A CA 1
ATOM 2340 C C . ALA A 1 300 ? 1.216 -14.797 -23.109 1 98.44 300 ALA A C 1
ATOM 2342 O O . ALA A 1 300 ? 2.047 -13.93 -22.844 1 98.44 300 ALA A O 1
ATOM 2343 N N . ALA A 1 301 ? 0.894 -15.039 -24.375 1 98.38 301 ALA A N 1
ATOM 2344 C CA . ALA A 1 301 ? 1.545 -14.43 -25.531 1 98.38 301 ALA A CA 1
ATOM 2345 C C . ALA A 1 301 ? 1.491 -12.906 -25.453 1 98.38 301 ALA A C 1
ATOM 2347 O O . ALA A 1 301 ? 2.484 -12.227 -25.719 1 98.38 301 ALA A O 1
ATOM 2348 N N . PRO A 1 302 ? 0.334 -12.297 -25.047 1 98 302 PRO A N 1
ATOM 2349 C CA . PRO A 1 302 ? 0.332 -10.836 -24.938 1 98 302 PRO A CA 1
ATOM 2350 C C . PRO A 1 302 ? 1.353 -10.32 -23.922 1 98 302 PRO A C 1
ATOM 2352 O O . PRO A 1 302 ? 1.978 -9.281 -24.156 1 98 302 PRO A O 1
ATOM 2355 N N . LEU A 1 303 ? 1.492 -11 -22.797 1 98.69 303 LEU A N 1
ATOM 2356 C CA . LEU A 1 303 ? 2.465 -10.602 -21.781 1 98.69 303 LEU A CA 1
ATOM 2357 C C . LEU A 1 303 ? 3.887 -10.711 -22.328 1 98.69 303 LEU A C 1
ATOM 2359 O O . LEU A 1 303 ? 4.699 -9.805 -22.141 1 98.69 303 LEU A O 1
ATOM 2363 N N . LEU A 1 304 ? 4.23 -11.828 -23.016 1 98.81 304 LEU A N 1
ATOM 2364 C CA . LEU A 1 304 ? 5.559 -11.984 -23.594 1 98.81 304 LEU A CA 1
ATOM 2365 C C . LEU A 1 304 ? 5.828 -10.898 -24.641 1 98.81 304 LEU A C 1
ATOM 2367 O O . LEU A 1 304 ? 6.918 -10.328 -24.672 1 98.81 304 LEU A O 1
ATOM 2371 N N . ALA A 1 305 ? 4.824 -10.633 -25.469 1 98.62 305 ALA A N 1
ATOM 2372 C CA . ALA A 1 305 ? 4.969 -9.578 -26.469 1 98.62 305 ALA A CA 1
ATOM 2373 C C . ALA A 1 305 ? 5.25 -8.227 -25.812 1 98.62 305 ALA A C 1
ATOM 2375 O O . ALA A 1 305 ? 6.062 -7.445 -26.312 1 98.62 305 ALA A O 1
ATOM 2376 N N . ASP A 1 306 ? 4.547 -8 -24.75 1 98.5 306 ASP A N 1
ATOM 2377 C CA . ASP A 1 306 ? 4.758 -6.762 -24 1 98.5 306 ASP A CA 1
ATOM 2378 C C . ASP A 1 306 ? 6.172 -6.695 -23.438 1 98.5 306 ASP A C 1
ATOM 2380 O O . ASP A 1 306 ? 6.797 -5.633 -23.422 1 98.5 306 ASP A O 1
ATOM 2384 N N . LEU A 1 307 ? 6.695 -7.797 -22.906 1 98.75 307 LEU A N 1
ATOM 2385 C CA . LEU A 1 307 ? 8.055 -7.863 -22.375 1 98.75 307 LEU A CA 1
ATOM 2386 C C . LEU A 1 307 ? 9.078 -7.559 -23.453 1 98.75 307 LEU A C 1
ATOM 2388 O O . LEU A 1 307 ? 10.031 -6.812 -23.234 1 98.75 307 LEU A O 1
ATOM 2392 N N . ILE A 1 308 ? 8.867 -8.117 -24.625 1 98.69 308 ILE A N 1
ATOM 2393 C CA . ILE A 1 308 ? 9.766 -7.887 -25.766 1 98.69 308 ILE A CA 1
ATOM 2394 C C . ILE A 1 308 ? 9.719 -6.41 -26.156 1 98.69 308 ILE A C 1
ATOM 2396 O O . ILE A 1 308 ? 10.766 -5.766 -26.281 1 98.69 308 ILE A O 1
ATOM 2400 N N . LYS A 1 309 ? 8.539 -5.879 -26.266 1 98.25 309 LYS A N 1
ATOM 2401 C CA . LYS A 1 309 ? 8.352 -4.5 -26.703 1 98.25 309 LYS A CA 1
ATOM 2402 C C . LYS A 1 309 ? 8.969 -3.518 -25.719 1 98.25 309 LYS A C 1
ATOM 2404 O O . LYS A 1 309 ? 9.625 -2.555 -26.125 1 98.25 309 LYS A O 1
ATOM 2409 N N . THR A 1 310 ? 8.734 -3.732 -24.438 1 98.25 310 THR A N 1
ATOM 2410 C CA . THR A 1 310 ? 9.211 -2.775 -23.438 1 98.25 310 THR A CA 1
ATOM 2411 C C . THR A 1 310 ? 10.727 -2.838 -23.312 1 98.25 310 THR A C 1
ATOM 2413 O O . THR A 1 310 ? 11.375 -1.828 -23.047 1 98.25 310 THR A O 1
ATOM 2416 N N . CYS A 1 311 ? 11.336 -3.98 -23.562 1 98.25 311 CYS A N 1
ATOM 2417 C CA . CYS A 1 311 ? 12.789 -4.055 -23.641 1 98.25 311 CYS A CA 1
ATOM 2418 C C . CYS A 1 311 ? 13.305 -3.268 -24.844 1 98.25 311 CYS A C 1
ATOM 2420 O O . CYS A 1 311 ? 14.234 -2.473 -24.703 1 98.25 311 CYS A O 1
ATOM 2422 N N . GLN A 1 312 ? 12.695 -3.51 -25.969 1 97.88 312 GLN A N 1
ATOM 2423 C CA . GLN A 1 312 ? 13.102 -2.797 -27.172 1 97.88 312 GLN A CA 1
ATOM 2424 C C . GLN A 1 312 ? 12.93 -1.289 -27 1 97.88 312 GLN A C 1
ATOM 2426 O O . GLN A 1 312 ? 13.773 -0.51 -27.438 1 97.88 312 GLN A O 1
ATOM 2431 N N . ASP A 1 313 ? 11.805 -0.899 -26.391 1 98.12 313 ASP A N 1
ATOM 2432 C CA . ASP A 1 313 ? 11.539 0.516 -26.156 1 98.12 313 ASP A CA 1
ATOM 2433 C C . ASP A 1 313 ? 12.586 1.117 -25.219 1 98.12 313 ASP A C 1
ATOM 2435 O O . ASP A 1 313 ? 12.938 2.291 -25.344 1 98.12 313 ASP A O 1
ATOM 2439 N N . ALA A 1 314 ? 13.031 0.348 -24.234 1 97.31 314 ALA A N 1
ATOM 2440 C CA . ALA A 1 314 ? 14.094 0.813 -23.359 1 97.31 314 ALA A CA 1
ATOM 2441 C C . ALA A 1 314 ? 15.383 1.049 -24.125 1 97.31 314 ALA A C 1
ATOM 2443 O O . ALA A 1 314 ? 16.109 2.016 -23.859 1 97.31 314 ALA A O 1
ATOM 2444 N N . ILE A 1 315 ? 15.703 0.235 -25.078 1 97.56 315 ILE A N 1
ATOM 2445 C CA . ILE A 1 315 ? 16.922 0.317 -25.891 1 97.56 315 ILE A CA 1
ATOM 2446 C C . ILE A 1 315 ? 16.844 1.528 -26.812 1 97.56 315 ILE A C 1
ATOM 2448 O O . ILE A 1 315 ? 17.812 2.271 -26.953 1 97.56 315 ILE A O 1
ATOM 2452 N N . SER A 1 316 ? 15.68 1.759 -27.359 1 96.69 316 SER A N 1
ATOM 2453 C CA . SER A 1 316 ? 15.516 2.834 -28.344 1 96.69 316 SER A CA 1
ATOM 2454 C C . SER A 1 316 ? 15.344 4.184 -27.641 1 96.69 316 SER A C 1
ATOM 2456 O O . SER A 1 316 ? 15.406 5.23 -28.297 1 96.69 316 SER A O 1
ATOM 2458 N N . GLY A 1 317 ? 14.961 4.141 -26.359 1 95.31 317 GLY A N 1
ATOM 2459 C CA . GLY A 1 317 ? 14.734 5.375 -25.625 1 95.31 317 GLY A CA 1
ATOM 2460 C C . GLY A 1 317 ? 13.266 5.777 -25.594 1 95.31 317 GLY A C 1
ATOM 2461 O O . GLY A 1 317 ? 12.922 6.828 -25.047 1 95.31 317 GLY A O 1
ATOM 2462 N N . ALA A 1 318 ? 12.422 4.965 -26.094 1 95.44 318 ALA A N 1
ATOM 2463 C CA . ALA A 1 318 ? 10.992 5.27 -26.141 1 95.44 318 ALA A CA 1
ATOM 2464 C C . ALA A 1 318 ? 10.328 4.992 -24.797 1 95.44 318 ALA A C 1
ATOM 2466 O O . ALA A 1 318 ? 9.219 5.465 -24.531 1 95.44 318 ALA A O 1
ATOM 2467 N N . ASN A 1 319 ? 10.93 4.234 -23.984 1 92.88 319 ASN A N 1
ATOM 2468 C CA . ASN A 1 319 ? 10.461 3.902 -22.641 1 92.88 319 ASN A CA 1
ATOM 2469 C C . ASN A 1 319 ? 11.102 4.789 -21.594 1 92.88 319 ASN A C 1
ATOM 2471 O O . ASN A 1 319 ? 12.305 4.695 -21.344 1 92.88 319 ASN A O 1
ATOM 2475 N N . PRO A 1 320 ? 10.289 5.691 -21 1 94.81 320 PRO A N 1
ATOM 2476 C CA . PRO A 1 320 ? 10.883 6.609 -20.016 1 94.81 320 PRO A CA 1
ATOM 2477 C C . PRO A 1 320 ? 11.172 5.941 -18.672 1 94.81 320 PRO A C 1
ATOM 2479 O O . PRO A 1 320 ? 11.781 6.555 -17.797 1 94.81 320 PRO A O 1
ATOM 2482 N N . TYR A 1 321 ? 10.781 4.691 -18.484 1 97.69 321 TYR A N 1
ATOM 2483 C CA . TYR A 1 321 ? 10.922 4.004 -17.203 1 97.69 321 TYR A CA 1
ATOM 2484 C C . TYR A 1 321 ? 12.188 3.148 -17.188 1 97.69 321 TYR A C 1
ATOM 2486 O O . TYR A 1 321 ? 12.531 2.521 -18.188 1 97.69 321 TYR A O 1
ATOM 2494 N N . SER A 1 322 ? 12.859 3.135 -16.078 1 98.19 322 SER A N 1
ATOM 2495 C CA . SER A 1 322 ? 14.023 2.273 -15.898 1 98.19 322 SER A CA 1
ATOM 2496 C C . SER A 1 322 ? 13.617 0.886 -15.414 1 98.19 322 SER A C 1
ATOM 2498 O O . SER A 1 322 ? 14.398 -0.064 -15.508 1 98.19 322 SER A O 1
ATOM 2500 N N . VAL A 1 323 ? 12.438 0.802 -14.789 1 98.56 323 VAL A N 1
ATOM 2501 C CA . VAL A 1 323 ? 11.93 -0.457 -14.258 1 98.56 323 VAL A CA 1
ATOM 2502 C C . VAL A 1 323 ? 10.438 -0.584 -14.562 1 98.56 323 VAL A C 1
ATOM 2504 O O . VAL A 1 323 ? 9.68 0.37 -14.391 1 98.56 323 VAL A O 1
ATOM 2507 N N . MET A 1 324 ? 10.039 -1.703 -15.086 1 98.62 324 MET A N 1
ATOM 2508 C CA . MET A 1 324 ? 8.641 -2.066 -15.258 1 98.62 324 MET A CA 1
ATOM 2509 C C . MET A 1 324 ? 8.281 -3.281 -14.406 1 98.62 324 MET A C 1
ATOM 2511 O O . MET A 1 324 ? 8.922 -4.328 -14.516 1 98.62 324 MET A O 1
ATOM 2515 N N . LEU A 1 325 ? 7.305 -3.119 -13.492 1 98.81 325 LEU A N 1
ATOM 2516 C CA . LEU A 1 325 ? 6.863 -4.172 -12.586 1 98.81 325 LEU A CA 1
ATOM 2517 C C . LEU A 1 325 ? 5.441 -4.613 -12.922 1 98.81 325 LEU A C 1
ATOM 2519 O O . LEU A 1 325 ? 4.559 -3.779 -13.125 1 98.81 325 LEU A O 1
ATOM 2523 N N . ARG A 1 326 ? 5.23 -5.895 -13.062 1 98.88 326 ARG A N 1
ATOM 2524 C CA . ARG A 1 326 ? 3.902 -6.465 -13.258 1 98.88 326 ARG A CA 1
ATOM 2525 C C . ARG A 1 326 ? 3.576 -7.488 -12.18 1 98.88 326 ARG A C 1
ATOM 2527 O O . ARG A 1 326 ? 4.316 -8.453 -11.984 1 98.88 326 ARG A O 1
ATOM 2534 N N . PHE A 1 327 ? 2.498 -7.27 -11.469 1 98.81 327 PHE A N 1
ATOM 2535 C CA . PHE A 1 327 ? 2.133 -8.164 -10.375 1 98.81 327 PHE A CA 1
ATOM 2536 C C . PHE A 1 327 ? 0.88 -8.961 -10.727 1 98.81 327 PHE A C 1
ATOM 2538 O O . PHE A 1 327 ? -0.173 -8.383 -11 1 98.81 327 PHE A O 1
ATOM 2545 N N . GLY A 1 328 ? 1.042 -10.227 -10.727 1 98.44 328 GLY A N 1
ATOM 2546 C CA . GLY A 1 328 ? -0.054 -11.133 -11.016 1 98.44 328 GLY A CA 1
ATOM 2547 C C . GLY A 1 328 ? -0.07 -12.352 -10.117 1 98.44 328 GLY A C 1
ATOM 2548 O O . GLY A 1 328 ? 0.014 -12.227 -8.891 1 98.44 328 GLY A O 1
ATOM 2549 N N . HIS A 1 329 ? -0.238 -13.422 -10.727 1 98.25 329 HIS A N 1
ATOM 2550 C CA . HIS A 1 329 ? -0.504 -14.672 -10.023 1 98.25 329 HIS A CA 1
ATOM 2551 C C . HIS A 1 329 ? 0.408 -15.789 -10.523 1 98.25 329 HIS A C 1
ATOM 2553 O O . HIS A 1 329 ? 1.175 -15.594 -11.469 1 98.25 329 HIS A O 1
ATOM 2559 N N . ALA A 1 330 ? 0.321 -16.938 -9.758 1 98.31 330 ALA A N 1
ATOM 2560 C CA . ALA A 1 330 ? 0.983 -18.125 -10.281 1 98.31 330 ALA A CA 1
ATOM 2561 C C . ALA A 1 330 ? 0.497 -18.453 -11.688 1 98.31 330 ALA A C 1
ATOM 2563 O O . ALA A 1 330 ? 1.285 -18.859 -12.547 1 98.31 330 ALA A O 1
ATOM 2564 N N . GLU A 1 331 ? -0.748 -18.219 -11.906 1 98.31 331 GLU A N 1
ATOM 2565 C CA . GLU A 1 331 ? -1.415 -18.484 -13.18 1 98.31 331 GLU A CA 1
ATOM 2566 C C . GLU A 1 331 ? -0.968 -17.5 -14.25 1 98.31 331 GLU A C 1
ATOM 2568 O O . GLU A 1 331 ? -1.246 -17.688 -15.438 1 98.31 331 GLU A O 1
ATOM 2573 N N . THR A 1 332 ? -0.277 -16.438 -13.797 1 98.75 332 THR A N 1
ATOM 2574 C CA . THR A 1 332 ? 0.355 -15.516 -14.727 1 98.75 332 THR A CA 1
ATOM 2575 C C . THR A 1 332 ? 1.738 -16.016 -15.133 1 98.75 332 THR A C 1
ATOM 2577 O O . THR A 1 332 ? 2.072 -16.031 -16.328 1 98.75 332 THR A O 1
ATOM 2580 N N . LEU A 1 333 ? 2.432 -16.516 -14.18 1 98.81 333 LEU A N 1
ATOM 2581 C CA . LEU A 1 333 ? 3.846 -16.828 -14.367 1 98.81 333 LEU A CA 1
ATOM 2582 C C . LEU A 1 333 ? 4.02 -18.188 -15.023 1 98.81 333 LEU A C 1
ATOM 2584 O O . LEU A 1 333 ? 4.867 -18.359 -15.906 1 98.81 333 LEU A O 1
ATOM 2588 N N . MET A 1 334 ? 3.221 -19.203 -14.617 1 98.75 334 MET A N 1
ATOM 2589 C CA . MET A 1 334 ? 3.402 -20.547 -15.141 1 98.75 334 MET A CA 1
ATOM 2590 C C . MET A 1 334 ? 3.279 -20.562 -16.656 1 98.75 334 MET A C 1
ATOM 2592 O O . MET A 1 334 ? 4.184 -21.031 -17.359 1 98.75 334 MET A O 1
ATOM 2596 N N . PRO A 1 335 ? 2.215 -19.938 -17.188 1 98.81 335 PRO A N 1
ATOM 2597 C CA . PRO A 1 335 ? 2.111 -19.922 -18.656 1 98.81 335 PRO A CA 1
ATOM 2598 C C . PRO A 1 335 ? 3.271 -19.172 -19.312 1 98.81 335 PRO A C 1
ATOM 2600 O O . PRO A 1 335 ? 3.805 -19.641 -20.328 1 98.81 335 PRO A O 1
ATOM 2603 N N . LEU A 1 336 ? 3.668 -18.062 -18.734 1 98.88 336 LEU A N 1
ATOM 2604 C CA . LEU A 1 336 ? 4.734 -17.25 -19.312 1 98.88 336 LEU A CA 1
ATOM 2605 C C . LEU A 1 336 ? 6.043 -18.031 -19.375 1 98.88 336 LEU A C 1
ATOM 2607 O O . LEU A 1 336 ? 6.707 -18.078 -20.406 1 98.88 336 LEU A O 1
ATOM 2611 N N . LEU A 1 337 ? 6.383 -18.672 -18.297 1 98.81 337 LEU A N 1
ATOM 2612 C CA . LEU A 1 337 ? 7.633 -19.422 -18.203 1 98.81 337 LEU A CA 1
ATOM 2613 C C . LEU A 1 337 ? 7.629 -20.609 -19.141 1 98.81 337 LEU A C 1
ATOM 2615 O O . LEU A 1 337 ? 8.656 -20.938 -19.75 1 98.81 337 LEU A O 1
ATOM 2619 N N . SER A 1 338 ? 6.469 -21.219 -19.25 1 98.62 338 SER A N 1
ATOM 2620 C CA . SER A 1 338 ? 6.301 -22.312 -20.203 1 98.62 338 SER A CA 1
ATOM 2621 C C . SER A 1 338 ? 6.449 -21.828 -21.641 1 98.62 338 SER A C 1
ATOM 2623 O O . SER A 1 338 ? 7.148 -22.438 -22.438 1 98.62 338 SER A O 1
ATOM 2625 N N . LEU A 1 339 ? 5.82 -20.688 -21.922 1 98.62 339 LEU A N 1
ATOM 2626 C CA . LEU A 1 339 ? 5.871 -20.109 -23.266 1 98.62 339 LEU A CA 1
ATOM 2627 C C . LEU A 1 339 ? 7.305 -19.766 -23.656 1 98.62 339 LEU A C 1
ATOM 2629 O O . LEU A 1 339 ? 7.684 -19.922 -24.812 1 98.62 339 LEU A O 1
ATOM 2633 N N . MET A 1 340 ? 8.094 -19.422 -22.703 1 98.62 340 MET A N 1
ATOM 2634 C CA . MET A 1 340 ? 9.484 -19.031 -22.906 1 98.62 340 MET A CA 1
ATOM 2635 C C . MET A 1 340 ? 10.398 -20.25 -22.922 1 98.62 340 MET A C 1
ATOM 2637 O O . MET A 1 340 ? 11.594 -20.141 -23.188 1 98.62 340 MET A O 1
ATOM 2641 N N . HIS A 1 341 ? 9.922 -21.391 -22.516 1 97.94 341 HIS A N 1
ATOM 2642 C CA . HIS A 1 341 ? 10.656 -22.656 -22.422 1 97.94 341 HIS A CA 1
ATOM 2643 C C . HIS A 1 341 ? 11.828 -22.547 -21.453 1 97.94 341 HIS A C 1
ATOM 2645 O O . HIS A 1 341 ? 12.938 -23 -21.766 1 97.94 341 HIS A O 1
ATOM 2651 N N . LEU A 1 342 ? 11.609 -21.859 -20.375 1 97.56 342 LEU A N 1
ATOM 2652 C CA . LEU A 1 342 ? 12.68 -21.75 -19.391 1 97.56 342 LEU A CA 1
ATOM 2653 C C . LEU A 1 342 ? 12.984 -23.094 -18.766 1 97.56 342 LEU A C 1
ATOM 2655 O O . LEU A 1 342 ? 12.086 -23.938 -18.609 1 97.56 342 LEU A O 1
ATOM 2659 N N . PRO A 1 343 ? 14.203 -23.266 -18.344 1 95.62 343 PRO A N 1
ATOM 2660 C CA . PRO A 1 343 ? 14.57 -24.562 -17.734 1 95.62 343 PRO A CA 1
ATOM 2661 C C . PRO A 1 343 ? 13.719 -24.906 -16.531 1 95.62 343 PRO A C 1
ATOM 2663 O O . PRO A 1 343 ? 13.57 -24.078 -15.617 1 95.62 343 PRO A O 1
ATOM 2666 N N . GLY A 1 344 ? 13.164 -26.125 -16.609 1 95.62 344 GLY A N 1
ATOM 2667 C CA . GLY A 1 344 ? 12.352 -26.609 -15.5 1 95.62 344 GLY A CA 1
ATOM 2668 C C . GLY A 1 344 ? 10.914 -26.141 -15.562 1 95.62 344 GLY A C 1
ATOM 2669 O O . GLY A 1 344 ? 10.078 -26.547 -14.75 1 95.62 344 GLY A O 1
ATOM 2670 N N . CYS A 1 345 ? 10.586 -25.297 -16.594 1 96.69 345 CYS A N 1
ATOM 2671 C CA . CYS A 1 345 ? 9.25 -24.703 -16.656 1 96.69 345 CYS A CA 1
ATOM 2672 C C . CYS A 1 345 ? 8.508 -25.172 -17.906 1 96.69 345 CYS A C 1
ATOM 2674 O O . CYS A 1 345 ? 7.398 -24.703 -18.188 1 96.69 345 CYS A O 1
ATOM 2676 N N . TYR A 1 346 ? 9.141 -26.016 -18.625 1 95.94 346 TYR A N 1
ATOM 2677 C CA . TYR A 1 346 ? 8.578 -26.594 -19.844 1 95.94 346 TYR A CA 1
ATOM 2678 C C . TYR A 1 346 ? 8.906 -28.078 -19.953 1 95.94 346 TYR A C 1
ATOM 2680 O O . TYR A 1 346 ? 10.078 -28.469 -19.906 1 95.94 346 TYR A O 1
ATOM 2688 N N . TYR A 1 347 ? 7.871 -28.891 -20.047 1 96.75 347 TYR A N 1
ATOM 2689 C CA . TYR A 1 347 ? 8.023 -30.328 -20.125 1 96.75 347 TYR A CA 1
ATOM 2690 C C . TYR A 1 347 ? 6.91 -30.953 -20.953 1 96.75 347 TYR A C 1
ATOM 2692 O O . TYR A 1 347 ? 5.73 -30.781 -20.656 1 96.75 347 TYR A O 1
ATOM 2700 N N . MET A 1 348 ? 7.305 -31.656 -22.047 1 96.88 348 MET A N 1
ATOM 2701 C CA . MET A 1 348 ? 6.332 -32.312 -22.906 1 96.88 348 MET A CA 1
ATOM 2702 C C . MET A 1 348 ? 6.43 -33.844 -22.766 1 96.88 348 MET A C 1
ATOM 2704 O O . MET A 1 348 ? 7.5 -34.406 -22.953 1 96.88 348 MET A O 1
ATOM 2708 N N . THR A 1 349 ? 5.258 -34.406 -22.359 1 96.5 349 THR A N 1
ATOM 2709 C CA . THR A 1 349 ? 5.254 -35.875 -22.188 1 96.5 349 THR A CA 1
ATOM 2710 C C . THR A 1 349 ? 3.854 -36.438 -22.406 1 96.5 349 THR A C 1
ATOM 2712 O O . THR A 1 349 ? 2.857 -35.719 -22.266 1 96.5 349 THR A O 1
ATOM 2715 N N . ASN A 1 350 ? 3.758 -37.688 -22.797 1 93.88 350 ASN A N 1
ATOM 2716 C CA . ASN A 1 350 ? 2.508 -38.438 -22.797 1 93.88 350 ASN A CA 1
ATOM 2717 C C . ASN A 1 350 ? 2.387 -39.312 -21.547 1 93.88 350 ASN A C 1
ATOM 2719 O O . ASN A 1 350 ? 1.337 -39.906 -21.312 1 93.88 350 ASN A O 1
ATOM 2723 N N . TYR A 1 351 ? 3.428 -39.375 -20.781 1 95.12 351 TYR A N 1
ATOM 2724 C CA . TYR A 1 351 ? 3.453 -40.125 -19.516 1 95.12 351 TYR A CA 1
ATOM 2725 C C . TYR A 1 351 ? 3.35 -39.156 -18.328 1 95.12 351 TYR A C 1
ATOM 2727 O O . TYR A 1 351 ? 4.359 -38.844 -17.688 1 95.12 351 TYR A O 1
ATOM 2735 N N . PHE A 1 352 ? 2.164 -38.906 -17.953 1 96 352 PHE A N 1
ATOM 2736 C CA . PHE A 1 352 ? 1.899 -37.812 -17.031 1 96 352 PHE A CA 1
ATOM 2737 C C . PHE A 1 352 ? 2.391 -38.156 -15.633 1 96 352 PHE A C 1
ATOM 2739 O O . PHE A 1 352 ? 2.549 -37.281 -14.789 1 96 352 PHE A O 1
ATOM 2746 N N . ASP A 1 353 ? 2.637 -39.438 -15.312 1 94.88 353 ASP A N 1
ATOM 2747 C CA . ASP A 1 353 ? 3.193 -39.844 -14.023 1 94.88 353 ASP A CA 1
ATOM 2748 C C . ASP A 1 353 ? 4.629 -39.344 -13.867 1 94.88 353 ASP A C 1
ATOM 2750 O O . ASP A 1 353 ? 5.18 -39.344 -12.766 1 94.88 353 ASP A O 1
ATOM 2754 N N . THR A 1 354 ? 5.238 -38.844 -14.992 1 96.75 354 THR A N 1
ATOM 2755 C CA . THR A 1 354 ? 6.613 -38.344 -14.938 1 96.75 354 THR A CA 1
ATOM 2756 C C . THR A 1 354 ? 6.652 -36.844 -14.68 1 96.75 354 THR A C 1
ATOM 2758 O O . THR A 1 354 ? 7.723 -36.281 -14.461 1 96.75 354 THR A O 1
ATOM 2761 N N . VAL A 1 355 ? 5.539 -36.188 -14.727 1 97.75 355 VAL A N 1
ATOM 2762 C CA . VAL A 1 355 ? 5.48 -34.75 -14.648 1 97.75 355 VAL A CA 1
ATOM 2763 C C . VAL A 1 355 ? 6.129 -34.25 -13.352 1 97.75 355 VAL A C 1
ATOM 2765 O O . VAL A 1 355 ? 6.926 -33.312 -13.352 1 97.75 355 VAL A O 1
ATOM 2768 N N . GLY A 1 356 ? 5.875 -34.938 -12.219 1 97.56 356 GLY A N 1
ATOM 2769 C CA . GLY A 1 356 ? 6.422 -34.531 -10.93 1 97.56 356 GLY A CA 1
ATOM 2770 C C . GLY A 1 356 ? 7.938 -34.562 -10.883 1 97.56 356 GLY A C 1
ATOM 2771 O O . GLY A 1 356 ? 8.555 -33.969 -10.008 1 97.56 356 GLY A O 1
ATOM 2772 N N . MET A 1 357 ? 8.531 -35.281 -11.828 1 97.31 357 MET A N 1
ATOM 2773 C CA . MET A 1 357 ? 9.984 -35.438 -11.859 1 97.31 357 MET A CA 1
ATOM 2774 C C . MET A 1 357 ? 10.641 -34.25 -12.578 1 97.31 357 MET A C 1
ATOM 2776 O O . MET A 1 357 ? 11.805 -33.938 -12.336 1 97.31 357 MET A O 1
ATOM 2780 N N . HIS A 1 358 ? 9.875 -33.594 -13.422 1 96.88 358 HIS A N 1
ATOM 2781 C CA . HIS A 1 358 ? 10.531 -32.688 -14.352 1 96.88 358 HIS A CA 1
ATOM 2782 C C . HIS A 1 358 ? 9.906 -31.297 -14.281 1 96.88 358 HIS A C 1
ATOM 2784 O O . HIS A 1 358 ? 10.539 -30.297 -14.68 1 96.88 358 HIS A O 1
ATOM 2790 N N . TRP A 1 359 ? 8.727 -31.219 -13.938 1 98.06 359 TRP A N 1
ATOM 2791 C CA . TRP A 1 359 ? 8 -29.969 -13.758 1 98.06 359 TRP A CA 1
ATOM 2792 C C . TRP A 1 359 ? 7.48 -29.844 -12.328 1 98.06 359 TRP A C 1
ATOM 2794 O O . TRP A 1 359 ? 6.527 -30.516 -11.945 1 98.06 359 TRP A O 1
ATOM 2804 N N . ARG A 1 360 ? 8.039 -28.984 -11.508 1 98.62 360 ARG A N 1
ATOM 2805 C CA . ARG A 1 360 ? 7.777 -28.875 -10.078 1 98.62 360 ARG A CA 1
ATOM 2806 C C . ARG A 1 360 ? 7.297 -27.469 -9.719 1 98.62 360 ARG A C 1
ATOM 2808 O O . ARG A 1 360 ? 8.055 -26.5 -9.82 1 98.62 360 ARG A O 1
ATOM 2815 N N . ASP A 1 361 ? 6.102 -27.391 -9.234 1 98.19 361 ASP A N 1
ATOM 2816 C CA . ASP A 1 361 ? 5.508 -26.078 -9.023 1 98.19 361 ASP A CA 1
ATOM 2817 C C . ASP A 1 361 ? 6.199 -25.344 -7.883 1 98.19 361 ASP A C 1
ATOM 2819 O O . ASP A 1 361 ? 6.172 -24.109 -7.824 1 98.19 361 ASP A O 1
ATOM 2823 N N . PHE A 1 362 ? 6.891 -26.047 -6.953 1 97.88 362 PHE A N 1
ATOM 2824 C CA . PHE A 1 362 ? 7.598 -25.375 -5.871 1 97.88 362 PHE A CA 1
ATOM 2825 C C . PHE A 1 362 ? 8.883 -24.734 -6.383 1 97.88 362 PHE A C 1
ATOM 2827 O O . PHE A 1 362 ? 9.477 -23.891 -5.711 1 97.88 362 PHE A O 1
ATOM 2834 N N . TYR A 1 363 ? 9.344 -25.141 -7.52 1 96.75 363 TYR A N 1
ATOM 2835 C CA . TYR A 1 363 ? 10.461 -24.5 -8.211 1 96.75 363 TYR A CA 1
ATOM 2836 C C . TYR A 1 363 ? 9.977 -23.391 -9.125 1 96.75 363 TYR A C 1
ATOM 2838 O O . TYR A 1 363 ? 10.555 -22.297 -9.141 1 96.75 363 TYR A O 1
ATOM 2846 N N . VAL A 1 364 ? 8.961 -23.625 -9.805 1 96.12 364 VAL A N 1
ATOM 2847 C CA . VAL A 1 364 ? 8.461 -22.75 -10.867 1 96.12 364 VAL A CA 1
ATOM 2848 C C . VAL A 1 364 ? 7.797 -21.516 -10.266 1 96.12 364 VAL A C 1
ATOM 2850 O O . VAL A 1 364 ? 8.086 -20.391 -10.672 1 96.12 364 VAL A O 1
ATOM 2853 N N . VAL A 1 365 ? 6.949 -21.797 -9.195 1 98.12 365 VAL A N 1
ATOM 2854 C CA . VAL A 1 365 ? 6.125 -20.656 -8.805 1 98.12 365 VAL A CA 1
ATOM 2855 C C . VAL A 1 365 ? 5.887 -20.688 -7.297 1 98.12 365 VAL A C 1
ATOM 2857 O O . VAL A 1 365 ? 4.746 -20.578 -6.84 1 98.12 365 VAL A O 1
ATOM 2860 N N . PRO A 1 366 ? 6.922 -20.734 -6.473 1 98.19 366 PRO A N 1
ATOM 2861 C CA . PRO A 1 366 ? 6.672 -20.453 -5.059 1 98.19 366 PRO A CA 1
ATOM 2862 C C . PRO A 1 366 ? 6.016 -19.094 -4.84 1 98.19 366 PRO A C 1
ATOM 2864 O O . PRO A 1 366 ? 5.832 -18.328 -5.797 1 98.19 366 PRO A O 1
ATOM 2867 N N . MET A 1 367 ? 5.594 -18.828 -3.607 1 98.31 367 MET A N 1
ATOM 2868 C CA . MET A 1 367 ? 5.062 -17.5 -3.293 1 98.31 367 MET A CA 1
ATOM 2869 C C . MET A 1 367 ? 6.066 -16.406 -3.664 1 98.31 367 MET A C 1
ATOM 2871 O O . MET A 1 367 ? 7.273 -16.594 -3.504 1 98.31 367 MET A O 1
ATOM 2875 N N . ALA A 1 368 ? 5.559 -15.289 -4.234 1 98.62 368 ALA A N 1
ATOM 2876 C CA . ALA A 1 368 ? 6.336 -14.117 -4.629 1 98.62 368 ALA A CA 1
ATOM 2877 C C . ALA A 1 368 ? 7.309 -14.461 -5.754 1 98.62 368 ALA A C 1
ATOM 2879 O O . ALA A 1 368 ? 8.273 -13.727 -5.992 1 98.62 368 ALA A O 1
ATOM 2880 N N . SER A 1 369 ? 7.129 -15.617 -6.398 1 98.62 369 SER A N 1
ATOM 2881 C CA . SER A 1 369 ? 7.977 -15.969 -7.531 1 98.62 369 SER A CA 1
ATOM 2882 C C . SER A 1 369 ? 8.008 -14.859 -8.57 1 98.62 369 SER A C 1
ATOM 2884 O O . SER A 1 369 ? 7.086 -14.039 -8.641 1 98.62 369 SER A O 1
ATOM 2886 N N . ASN A 1 370 ? 9.102 -14.812 -9.305 1 98.75 370 ASN A N 1
ATOM 2887 C CA . ASN A 1 370 ? 9.203 -13.727 -10.273 1 98.75 370 ASN A CA 1
ATOM 2888 C C . ASN A 1 370 ? 10.156 -14.086 -11.414 1 98.75 370 ASN A C 1
ATOM 2890 O O . ASN A 1 370 ? 11.016 -14.953 -11.258 1 98.75 370 ASN A O 1
ATOM 2894 N N . LEU A 1 371 ? 9.883 -13.539 -12.508 1 98.81 371 LEU A N 1
ATOM 2895 C CA . LEU A 1 371 ? 10.773 -13.453 -13.656 1 98.81 371 LEU A CA 1
ATOM 2896 C C . LEU A 1 371 ? 11.336 -12.039 -13.805 1 98.81 371 LEU A C 1
ATOM 2898 O O . LEU A 1 371 ? 10.578 -11.07 -13.828 1 98.81 371 LEU A O 1
ATOM 2902 N N . GLN A 1 372 ? 12.633 -11.93 -13.828 1 98.75 372 GLN A N 1
ATOM 2903 C CA . GLN A 1 372 ? 13.281 -10.648 -14.062 1 98.75 372 GLN A CA 1
ATOM 2904 C C . GLN A 1 372 ? 14.156 -10.695 -15.32 1 98.75 372 GLN A C 1
ATOM 2906 O O . GLN A 1 372 ? 15.102 -11.492 -15.391 1 98.75 372 GLN A O 1
ATOM 2911 N N . MET A 1 373 ? 13.789 -9.969 -16.281 1 98.81 373 MET A N 1
ATOM 2912 C CA . MET A 1 373 ? 14.625 -9.727 -17.453 1 98.81 373 MET A CA 1
ATOM 2913 C C . MET A 1 373 ? 15.43 -8.438 -17.297 1 98.81 373 MET A C 1
ATOM 2915 O O . MET A 1 373 ? 14.852 -7.348 -17.266 1 98.81 373 MET A O 1
ATOM 2919 N N . ILE A 1 374 ? 16.703 -8.547 -17.172 1 98.81 374 ILE A N 1
ATOM 2920 C CA . ILE A 1 374 ? 17.562 -7.406 -16.922 1 98.81 374 ILE A CA 1
ATOM 2921 C C . ILE A 1 374 ? 18.391 -7.09 -18.172 1 98.81 374 ILE A C 1
ATOM 2923 O O . ILE A 1 374 ? 19.125 -7.941 -18.672 1 98.81 374 ILE A O 1
ATOM 2927 N N . LEU A 1 375 ? 18.25 -5.895 -18.656 1 98.75 375 LEU A N 1
ATOM 2928 C CA . LEU A 1 375 ? 19 -5.418 -19.797 1 98.75 375 LEU A CA 1
ATOM 2929 C C . LEU A 1 375 ? 20.281 -4.707 -19.359 1 98.75 375 LEU A C 1
ATOM 2931 O O . LEU A 1 375 ? 20.234 -3.85 -18.469 1 98.75 375 LEU A O 1
ATOM 2935 N N . PHE A 1 376 ? 21.344 -5.105 -19.953 1 98.62 376 PHE A N 1
ATOM 2936 C CA . PHE A 1 376 ? 22.641 -4.504 -19.703 1 98.62 376 PHE A CA 1
ATOM 2937 C C . PHE A 1 376 ? 23.203 -3.855 -20.969 1 98.62 376 PHE A C 1
ATOM 2939 O O . PHE A 1 376 ? 22.891 -4.297 -22.078 1 98.62 376 PHE A O 1
ATOM 2946 N N . ARG A 1 377 ? 23.969 -2.875 -20.75 1 98.31 377 ARG A N 1
ATOM 2947 C CA . ARG A 1 377 ? 24.734 -2.252 -21.828 1 98.31 377 ARG A CA 1
ATOM 2948 C C . ARG A 1 377 ? 26.234 -2.404 -21.594 1 98.31 377 ARG A C 1
ATOM 2950 O O . ARG A 1 377 ? 26.719 -2.174 -20.484 1 98.31 377 ARG A O 1
ATOM 2957 N N . ALA A 1 378 ? 26.891 -2.836 -22.609 1 97.62 378 ALA A N 1
ATOM 2958 C CA . ALA A 1 378 ? 28.359 -2.916 -22.562 1 97.62 378 ALA A CA 1
ATOM 2959 C C . ALA A 1 378 ? 28.984 -1.592 -22.984 1 97.62 378 ALA A C 1
ATOM 2961 O O . ALA A 1 378 ? 28.297 -0.701 -23.484 1 97.62 378 ALA A O 1
ATOM 2962 N N . GLU A 1 379 ? 30.25 -1.508 -22.75 1 95.81 379 GLU A N 1
ATOM 2963 C CA . GLU A 1 379 ? 30.984 -0.312 -23.156 1 95.81 379 GLU A CA 1
ATOM 2964 C C . GLU A 1 379 ? 30.938 -0.12 -24.672 1 95.81 379 GLU A C 1
ATOM 2966 O O . GLU A 1 379 ? 30.938 1.013 -25.156 1 95.81 379 GLU A O 1
ATOM 2971 N N . SER A 1 380 ? 30.828 -1.148 -25.359 1 95.31 380 SER A N 1
ATOM 2972 C CA . SER A 1 380 ? 30.766 -1.12 -26.812 1 95.31 380 SER A CA 1
ATOM 2973 C C . SER A 1 380 ? 29.453 -0.505 -27.297 1 95.31 380 SER A C 1
ATOM 2975 O O . SER A 1 380 ? 29.328 -0.151 -28.469 1 95.31 380 SER A O 1
ATOM 2977 N N . GLY A 1 381 ? 28.5 -0.48 -26.391 1 95.94 381 GLY A N 1
ATOM 2978 C CA . GLY A 1 381 ? 27.203 0.019 -26.781 1 95.94 381 GLY A CA 1
ATOM 2979 C C . GLY A 1 381 ? 26.188 -1.085 -27.047 1 95.94 381 GLY A C 1
ATOM 2980 O O . GLY A 1 381 ? 24.984 -0.828 -27.141 1 95.94 381 GLY A O 1
ATOM 2981 N N . ASN A 1 382 ? 26.719 -2.305 -27.078 1 97.5 382 ASN A N 1
ATOM 2982 C CA . ASN A 1 382 ? 25.844 -3.447 -27.312 1 97.5 382 ASN A CA 1
ATOM 2983 C C . ASN A 1 382 ? 25.016 -3.791 -26.062 1 97.5 382 ASN A C 1
ATOM 2985 O O . ASN A 1 382 ? 25.469 -3.578 -24.938 1 97.5 382 ASN A O 1
ATOM 2989 N N . TYR A 1 383 ? 23.844 -4.312 -26.328 1 98.56 383 TYR A N 1
ATOM 2990 C CA . TYR A 1 383 ? 22.969 -4.676 -25.219 1 98.56 383 TYR A CA 1
ATOM 2991 C C . TYR A 1 383 ? 22.922 -6.184 -25.031 1 98.56 383 TYR A C 1
ATOM 2993 O O . TYR A 1 383 ? 22.984 -6.945 -26 1 98.56 383 TYR A O 1
ATOM 3001 N N . TYR A 1 384 ? 22.828 -6.578 -23.797 1 98.62 384 TYR A N 1
ATOM 3002 C CA . TYR A 1 384 ? 22.734 -7.973 -23.391 1 98.62 384 TYR A CA 1
ATOM 3003 C C . TYR A 1 384 ? 21.562 -8.188 -22.453 1 98.62 384 TYR A C 1
ATOM 3005 O O . TYR A 1 384 ? 21.203 -7.285 -21.688 1 98.62 384 TYR A O 1
ATOM 3013 N N . LEU A 1 385 ? 20.953 -9.32 -22.516 1 98.75 385 LEU A N 1
ATOM 3014 C CA . LEU A 1 385 ? 19.844 -9.688 -21.641 1 98.75 385 LEU A CA 1
ATOM 3015 C C . LEU A 1 385 ? 20.234 -10.82 -20.703 1 98.75 385 LEU A C 1
ATOM 3017 O O . LEU A 1 385 ? 20.844 -11.805 -21.141 1 98.75 385 LEU A O 1
ATOM 3021 N N . ARG A 1 386 ? 19.984 -10.656 -19.484 1 98.69 386 ARG A N 1
ATOM 3022 C CA . ARG A 1 386 ? 20 -11.734 -18.516 1 98.69 386 ARG A CA 1
ATOM 3023 C C . ARG A 1 386 ? 18.594 -12.023 -17.984 1 98.69 386 ARG A C 1
ATOM 3025 O O . ARG A 1 386 ? 17.812 -11.102 -17.766 1 98.69 386 ARG A O 1
ATOM 3032 N N . VAL A 1 387 ? 18.297 -13.273 -17.859 1 98.56 387 VAL A N 1
ATOM 3033 C CA . VAL A 1 387 ? 16.984 -13.695 -17.344 1 98.56 387 VAL A CA 1
ATOM 3034 C 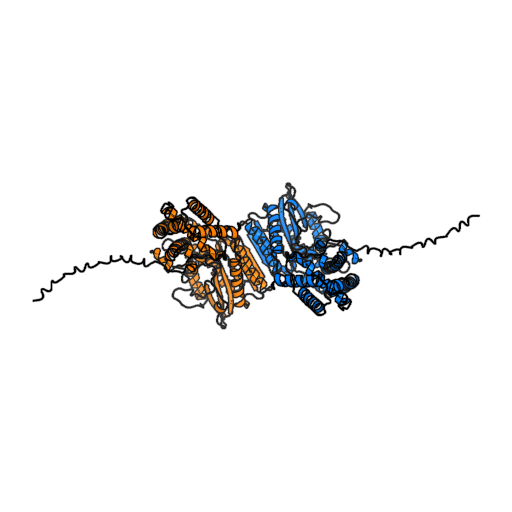C . VAL A 1 387 ? 17.172 -14.383 -15.992 1 98.56 387 VAL A C 1
ATOM 3036 O O . VAL A 1 387 ? 17.938 -15.352 -15.883 1 98.56 387 VAL A O 1
ATOM 3039 N N . ASP A 1 388 ? 16.516 -13.836 -14.984 1 98.31 388 ASP A N 1
ATOM 3040 C CA . ASP A 1 388 ? 16.516 -14.422 -13.641 1 98.31 388 ASP A CA 1
ATOM 3041 C C . ASP A 1 388 ? 15.164 -15.023 -13.289 1 98.31 388 ASP A C 1
ATOM 3043 O O . ASP A 1 388 ? 14.141 -14.344 -13.383 1 98.31 388 ASP A O 1
ATOM 3047 N N . LEU A 1 389 ? 15.164 -16.281 -12.953 1 98 389 LEU A N 1
ATOM 3048 C CA . LEU A 1 389 ? 14 -16.891 -12.328 1 98 389 LEU A CA 1
ATOM 3049 C C . LEU A 1 389 ? 14.164 -16.953 -10.812 1 98 389 LEU A C 1
ATOM 3051 O O . LEU A 1 389 ? 15.078 -17.594 -10.305 1 98 389 LEU A O 1
ATOM 3055 N N . ASN A 1 390 ? 13.266 -16.203 -10.117 1 97.88 390 ASN A N 1
ATOM 3056 C CA . ASN A 1 390 ? 13.352 -16.094 -8.664 1 97.88 390 ASN A CA 1
ATOM 3057 C C . ASN A 1 390 ? 14.734 -15.641 -8.219 1 97.88 390 ASN A C 1
ATOM 3059 O O . ASN A 1 390 ? 15.344 -16.25 -7.332 1 97.88 390 ASN A O 1
ATOM 3063 N N . GLU A 1 391 ? 15.242 -14.656 -8.969 1 97.81 391 GLU A N 1
ATOM 3064 C CA . GLU A 1 391 ? 16.484 -13.961 -8.672 1 97.81 391 GLU A CA 1
ATOM 3065 C C . GLU A 1 391 ? 17.688 -14.898 -8.805 1 97.81 391 GLU A C 1
ATOM 3067 O O . GLU A 1 391 ? 18.656 -14.781 -8.055 1 97.81 391 GLU A O 1
ATOM 3072 N N . THR A 1 392 ? 17.562 -15.859 -9.68 1 96.75 392 THR A N 1
ATOM 3073 C CA . THR A 1 392 ? 18.641 -16.734 -10.102 1 96.75 392 THR A CA 1
ATOM 3074 C C . THR A 1 392 ? 18.781 -16.734 -11.625 1 96.75 392 THR A C 1
ATOM 3076 O O . THR A 1 392 ? 17.828 -17.078 -12.336 1 96.75 392 THR A O 1
ATOM 3079 N N . PRO A 1 393 ? 20 -16.406 -12.094 1 97.06 393 PRO A N 1
ATOM 3080 C CA . PRO A 1 393 ? 20.156 -16.406 -13.547 1 97.06 393 PRO A CA 1
ATOM 3081 C C . PRO A 1 393 ? 19.922 -17.781 -14.164 1 97.06 393 PRO A C 1
ATOM 3083 O O . PRO A 1 393 ? 20.344 -18.797 -13.602 1 97.06 393 PRO A O 1
ATOM 3086 N N . VAL A 1 394 ? 19.172 -17.797 -15.234 1 96.94 394 VAL A N 1
ATOM 3087 C CA . VAL A 1 394 ? 18.922 -19.031 -15.961 1 96.94 394 VAL A CA 1
ATOM 3088 C C . VAL A 1 394 ? 19.219 -18.828 -17.453 1 96.94 394 VAL A C 1
ATOM 3090 O O . VAL A 1 394 ? 19.219 -17.703 -17.938 1 96.94 394 VAL A O 1
ATOM 3093 N N . SER A 1 395 ? 19.484 -19.938 -18.141 1 96.25 395 SER A N 1
ATOM 3094 C CA . SER A 1 395 ? 19.672 -19.875 -19.594 1 96.25 395 SER A CA 1
ATOM 3095 C C . SER A 1 395 ? 18.344 -19.656 -20.312 1 96.25 395 SER A C 1
ATOM 3097 O O . SER A 1 395 ? 17.375 -20.375 -20.078 1 96.25 395 SER A O 1
ATOM 3099 N N . LEU A 1 396 ? 18.281 -18.688 -21.125 1 97.44 396 LEU A N 1
ATOM 3100 C CA . LEU A 1 396 ? 17.062 -18.359 -21.828 1 97.44 396 LEU A CA 1
ATOM 3101 C C . LEU A 1 396 ? 16.812 -19.344 -22.969 1 97.44 396 LEU A C 1
ATOM 3103 O O . LEU A 1 396 ? 15.68 -19.812 -23.156 1 97.44 396 LEU A O 1
ATOM 3107 N N . ILE A 1 397 ? 17.859 -19.641 -23.672 1 95.5 397 ILE A N 1
ATOM 3108 C CA . ILE A 1 397 ? 17.734 -20.484 -24.844 1 95.5 397 ILE A CA 1
ATOM 3109 C C . ILE A 1 397 ? 18.062 -21.938 -24.484 1 95.5 397 ILE A C 1
ATOM 3111 O O . ILE A 1 397 ? 19.188 -22.234 -24.062 1 95.5 397 ILE A O 1
ATOM 3115 N N . PRO A 1 398 ? 17.109 -22.797 -24.672 1 92.12 398 PRO A N 1
ATOM 3116 C CA . PRO A 1 398 ? 17.375 -24.203 -24.344 1 92.12 398 PRO A CA 1
ATOM 3117 C C . PRO A 1 398 ? 18.609 -24.734 -25.062 1 92.12 398 PRO A C 1
ATOM 3119 O O . PRO A 1 398 ? 18.828 -24.453 -26.25 1 92.12 398 PRO A O 1
ATOM 3122 N N . GLY A 1 399 ? 19.406 -25.5 -24.312 1 89.81 399 GLY A N 1
ATOM 3123 C CA . GLY A 1 399 ? 20.594 -26.109 -24.891 1 89.81 399 GLY A CA 1
ATOM 3124 C C . GLY A 1 399 ? 21.812 -25.219 -24.844 1 89.81 399 GLY A C 1
ATOM 3125 O O . GLY A 1 399 ? 22.922 -25.656 -25.156 1 89.81 399 GLY A O 1
ATOM 3126 N N . ARG A 1 400 ? 21.578 -23.984 -24.5 1 89.44 400 ARG A N 1
ATOM 3127 C CA . ARG A 1 400 ? 22.703 -23.062 -24.344 1 89.44 400 ARG A CA 1
ATOM 3128 C C . ARG A 1 400 ? 22.922 -22.703 -22.875 1 89.44 400 ARG A C 1
ATOM 3130 O O . ARG A 1 400 ? 22 -22.781 -22.062 1 89.44 400 ARG A O 1
ATOM 3137 N N . SER A 1 401 ? 24.141 -22.453 -22.531 1 90.12 401 SER A N 1
ATOM 3138 C CA . SER A 1 401 ? 24.453 -22.156 -21.125 1 90.12 401 SER A CA 1
ATOM 3139 C C . SER A 1 401 ? 24.812 -20.688 -20.953 1 90.12 401 SER A C 1
ATOM 3141 O O . SER A 1 401 ? 25.219 -20.266 -19.859 1 90.12 401 SER A O 1
ATOM 3143 N N . ILE A 1 402 ? 24.531 -19.922 -21.922 1 93.06 402 ILE A N 1
ATOM 3144 C CA . ILE A 1 402 ? 24.891 -18.516 -21.875 1 93.06 402 ILE A CA 1
ATOM 3145 C C . ILE A 1 402 ? 23.906 -17.75 -21 1 93.06 402 ILE A C 1
ATOM 3147 O O . ILE A 1 402 ? 22.688 -17.922 -21.125 1 93.06 402 ILE A O 1
ATOM 3151 N N . ILE A 1 403 ? 24.453 -16.922 -20.125 1 96.5 403 ILE A N 1
ATOM 3152 C CA . ILE A 1 403 ? 23.641 -16.172 -19.188 1 96.5 403 ILE A CA 1
ATOM 3153 C C . ILE A 1 403 ? 23.406 -14.766 -19.719 1 96.5 403 ILE A C 1
ATOM 3155 O O . ILE A 1 403 ? 22.281 -14.25 -19.641 1 96.5 403 ILE A O 1
ATOM 3159 N N . TYR A 1 404 ? 24.453 -14.164 -20.219 1 98 404 TYR A N 1
ATOM 3160 C CA . TYR A 1 404 ? 24.328 -12.852 -20.844 1 98 404 TYR A CA 1
ATOM 3161 C C . TYR A 1 404 ? 24.234 -12.977 -22.359 1 98 404 TYR A C 1
ATOM 3163 O O . TYR A 1 404 ? 25.234 -13.188 -23.031 1 98 404 TYR A O 1
ATOM 3171 N N . ILE A 1 405 ? 23.062 -12.781 -22.859 1 98 405 ILE A N 1
ATOM 3172 C CA . ILE A 1 405 ? 22.781 -13.039 -24.266 1 98 405 ILE A CA 1
ATOM 3173 C C . ILE A 1 405 ? 22.656 -11.719 -25.016 1 98 405 ILE A C 1
ATOM 3175 O O . ILE A 1 405 ? 21.953 -10.812 -24.578 1 98 405 ILE A O 1
ATOM 3179 N N . PRO A 1 406 ? 23.344 -11.578 -26.172 1 98.12 406 PRO A N 1
ATOM 3180 C CA . PRO A 1 406 ? 23.078 -10.367 -26.969 1 98.12 406 PRO A CA 1
ATOM 3181 C C . PRO A 1 406 ? 21.594 -10.141 -27.219 1 98.12 406 PRO A C 1
ATOM 3183 O O . PRO A 1 406 ? 20.859 -11.078 -27.531 1 98.12 406 PRO A O 1
ATOM 3186 N N . TRP A 1 407 ? 21.172 -8.961 -27.094 1 98.31 407 TRP A N 1
ATOM 3187 C CA . TRP A 1 407 ? 19.75 -8.648 -27.141 1 98.31 407 TRP A CA 1
ATOM 3188 C C . TRP A 1 407 ? 19.125 -9.148 -28.453 1 98.31 407 TRP A C 1
ATOM 3190 O O . TRP A 1 407 ? 18.047 -9.742 -28.438 1 98.31 407 TRP A O 1
ATOM 3200 N N . ASN A 1 408 ? 19.844 -8.922 -29.516 1 97.75 408 ASN A N 1
ATOM 3201 C CA . ASN A 1 408 ? 19.281 -9.328 -30.797 1 97.75 408 ASN A CA 1
ATOM 3202 C C . ASN A 1 408 ? 18.969 -10.828 -30.828 1 97.75 408 ASN A C 1
ATOM 3204 O O . ASN A 1 408 ? 17.938 -11.242 -31.359 1 97.75 408 ASN A O 1
ATOM 3208 N N . THR A 1 409 ? 19.859 -11.602 -30.281 1 97.94 409 THR A N 1
ATOM 3209 C CA . THR A 1 409 ? 19.672 -13.047 -30.203 1 97.94 409 THR A CA 1
ATOM 3210 C C . THR A 1 409 ? 18.516 -13.391 -29.266 1 97.94 409 THR A C 1
ATOM 3212 O O . THR A 1 409 ? 17.688 -14.25 -29.594 1 97.94 409 THR A O 1
ATOM 3215 N N . ALA A 1 410 ? 18.453 -12.719 -28.172 1 98.44 410 ALA A N 1
ATOM 3216 C CA . ALA A 1 410 ? 17.391 -12.938 -27.203 1 98.44 410 ALA A CA 1
ATOM 3217 C C . ALA A 1 410 ? 16.031 -12.586 -27.781 1 98.44 410 ALA A C 1
ATOM 3219 O O . ALA A 1 410 ? 15.07 -13.344 -27.656 1 98.44 410 ALA A O 1
ATOM 3220 N N . GLN A 1 411 ? 15.977 -11.43 -28.438 1 98.38 411 GLN A N 1
ATOM 3221 C CA . GLN A 1 411 ? 14.727 -10.969 -29.031 1 98.38 411 GLN A CA 1
ATOM 3222 C C . GLN A 1 411 ? 14.227 -11.961 -30.078 1 98.38 411 GLN A C 1
ATOM 3224 O O . GLN A 1 411 ? 13.039 -12.281 -30.125 1 98.38 411 GLN A O 1
ATOM 3229 N N . ASP A 1 412 ? 15.18 -12.414 -30.906 1 97.88 412 ASP A N 1
ATOM 3230 C CA . ASP A 1 412 ? 14.82 -13.383 -31.938 1 97.88 412 ASP A CA 1
ATOM 3231 C C . ASP A 1 412 ? 14.227 -14.648 -31.312 1 97.88 412 ASP A C 1
ATOM 3233 O O . ASP A 1 412 ? 13.211 -15.156 -31.781 1 97.88 412 ASP A O 1
ATOM 3237 N N . TYR A 1 413 ? 14.852 -15.141 -30.344 1 98.12 413 TYR A N 1
ATOM 3238 C CA . TYR A 1 413 ? 14.367 -16.344 -29.672 1 98.12 413 TYR A CA 1
ATOM 3239 C C . TYR A 1 413 ? 12.984 -16.109 -29.078 1 98.12 413 TYR A C 1
ATOM 3241 O O . TYR A 1 413 ? 12.086 -16.938 -29.25 1 98.12 413 TYR A O 1
ATOM 3249 N N . LEU A 1 414 ? 12.82 -15.023 -28.312 1 98.62 414 LEU A N 1
ATOM 3250 C CA . LEU A 1 414 ? 11.57 -14.742 -27.625 1 98.62 414 LEU A CA 1
ATOM 3251 C C . LEU A 1 414 ? 10.43 -14.547 -28.609 1 98.62 414 LEU A C 1
ATOM 3253 O O . LEU A 1 414 ? 9.297 -14.969 -28.359 1 98.62 414 LEU A O 1
ATOM 3257 N N . VAL A 1 415 ? 10.734 -13.891 -29.719 1 98.44 415 VAL A N 1
ATOM 3258 C CA . VAL A 1 415 ? 9.734 -13.703 -30.766 1 98.44 415 VAL A CA 1
ATOM 3259 C C . VAL A 1 415 ? 9.305 -15.062 -31.312 1 98.44 415 VAL A C 1
ATOM 3261 O O . VAL A 1 415 ? 8.125 -15.281 -31.594 1 98.44 415 VAL A O 1
ATOM 3264 N N . ARG A 1 416 ? 10.203 -16.031 -31.422 1 97.56 416 ARG A N 1
ATOM 3265 C CA . ARG A 1 416 ? 9.898 -17.375 -31.938 1 97.56 416 ARG A CA 1
ATOM 3266 C C . ARG A 1 416 ? 9.031 -18.141 -30.938 1 97.56 416 ARG A C 1
ATOM 3268 O O . ARG A 1 416 ? 8.367 -19.109 -31.312 1 97.56 416 ARG A O 1
ATOM 3275 N N . CYS A 1 417 ? 9.078 -17.75 -29.703 1 97.75 417 CYS A N 1
ATOM 3276 C CA . CYS A 1 417 ? 8.25 -18.391 -28.672 1 97.75 417 CYS A CA 1
ATOM 3277 C C . CYS A 1 417 ? 6.797 -17.938 -28.797 1 97.75 417 CYS A C 1
ATOM 3279 O O . CYS A 1 417 ? 5.902 -18.578 -28.234 1 97.75 417 CYS A O 1
ATOM 3281 N N . LEU A 1 418 ? 6.562 -16.844 -29.516 1 97.69 418 LEU A N 1
ATOM 3282 C CA . LEU A 1 418 ? 5.199 -16.344 -29.719 1 97.69 418 LEU A CA 1
ATOM 3283 C C . LEU A 1 418 ? 4.469 -17.188 -30.766 1 97.69 418 LEU A C 1
ATOM 3285 O O . LEU A 1 418 ? 5.098 -17.781 -31.625 1 97.69 418 LEU A O 1
ATOM 3289 N N . PRO A 1 419 ? 3.105 -17.219 -30.641 1 95.19 419 PRO A N 1
ATOM 3290 C CA . PRO A 1 419 ? 2.354 -17.828 -31.75 1 95.19 419 PRO A CA 1
ATOM 3291 C C . PRO A 1 419 ? 2.682 -17.203 -33.094 1 95.19 419 PRO A C 1
ATOM 3293 O O . PRO A 1 419 ? 2.934 -15.992 -33.188 1 95.19 419 PRO A O 1
ATOM 3296 N N . ILE A 1 420 ? 2.609 -18.016 -34.125 1 93.12 420 ILE A N 1
ATOM 3297 C CA . ILE A 1 420 ? 3.055 -17.656 -35.438 1 93.12 420 ILE A CA 1
ATOM 3298 C C . ILE A 1 420 ? 2.35 -16.375 -35.906 1 93.12 420 ILE A C 1
ATOM 3300 O O . ILE A 1 420 ? 2.959 -15.508 -36.531 1 93.12 420 ILE A O 1
ATOM 3304 N N . GLN A 1 421 ? 1.123 -16.203 -35.562 1 92.25 421 GLN A N 1
ATOM 3305 C CA . GLN A 1 421 ? 0.335 -15.062 -36 1 92.25 421 GLN A CA 1
ATOM 3306 C C . GLN A 1 421 ? 0.828 -13.773 -35.344 1 92.25 421 GLN A C 1
ATOM 3308 O O . GLN A 1 421 ? 0.511 -12.68 -35.781 1 92.25 421 GLN A O 1
ATOM 3313 N N . MET A 1 422 ? 1.639 -13.867 -34.219 1 93.06 422 MET A N 1
ATOM 3314 C CA . MET A 1 422 ? 2.115 -12.703 -33.469 1 93.06 422 MET A CA 1
ATOM 3315 C C . MET A 1 422 ? 3.568 -12.398 -33.812 1 93.06 422 MET A C 1
ATOM 3317 O O . MET A 1 422 ? 4.148 -11.445 -33.281 1 93.06 422 MET A O 1
ATOM 3321 N N . GLN A 1 423 ? 4.113 -13.195 -34.625 1 92.25 423 GLN A N 1
ATOM 3322 C CA . GLN A 1 423 ? 5.488 -12.961 -35.031 1 92.25 423 GLN A CA 1
ATOM 3323 C C . GLN A 1 423 ? 5.535 -11.984 -36.219 1 92.25 423 GLN A C 1
ATOM 3325 O O . GLN A 1 423 ? 4.688 -12.039 -37.094 1 92.25 423 GLN A O 1
ATOM 3330 N N . PRO A 1 424 ? 6.383 -11.023 -36.125 1 86.5 424 PRO A N 1
ATOM 3331 C CA . PRO A 1 424 ? 6.461 -10.094 -37.25 1 86.5 424 PRO A CA 1
ATOM 3332 C C . PRO A 1 424 ? 6.887 -10.773 -38.562 1 86.5 424 PRO A C 1
ATOM 3334 O O . PRO A 1 424 ? 7.574 -11.797 -38.531 1 86.5 424 PRO A O 1
ATOM 3337 N N . MET B 1 1 ? -22.719 48.125 93.312 1 21 1 MET B N 1
ATOM 3338 C CA . MET B 1 1 ? -22.422 48.906 92.125 1 21 1 MET B CA 1
ATOM 3339 C C . MET B 1 1 ? -21.203 48.344 91.375 1 21 1 MET B C 1
ATOM 3341 O O . MET B 1 1 ? -20.109 48.312 91.938 1 21 1 MET B O 1
ATOM 3345 N N . LYS B 1 2 ? -21.641 47.219 90.625 1 27.97 2 LYS B N 1
ATOM 3346 C CA . LYS B 1 2 ? -21 46.188 89.875 1 27.97 2 LYS B CA 1
ATOM 3347 C C . LYS B 1 2 ? -20.109 46.812 88.75 1 27.97 2 LYS B C 1
ATOM 3349 O O . LYS B 1 2 ? -20.594 47.531 87.875 1 27.97 2 LYS B O 1
ATOM 3354 N N . LYS B 1 3 ? -18.938 47.344 89.125 1 29.78 3 LYS B N 1
ATOM 3355 C CA . LYS B 1 3 ? -17.969 48 88.25 1 29.78 3 LYS B CA 1
ATOM 3356 C C . LYS B 1 3 ? -17.703 47.156 87 1 29.78 3 LYS B C 1
ATOM 3358 O O . LYS B 1 3 ? -17.109 46.062 87.125 1 29.78 3 LYS B O 1
ATOM 3363 N N . LEU B 1 4 ? -18.578 47.094 86 1 29.81 4 LEU B N 1
ATOM 3364 C CA . LEU B 1 4 ? -18.453 46.375 84.75 1 29.81 4 LEU B CA 1
ATOM 3365 C C . LEU B 1 4 ? -17.312 46.938 83.875 1 29.81 4 LEU B C 1
ATOM 3367 O O . LEU B 1 4 ? -17.344 48.125 83.5 1 29.81 4 LEU B O 1
ATOM 3371 N N . LEU B 1 5 ? -16.062 46.531 84.125 1 34.94 5 LEU B N 1
ATOM 3372 C CA . LEU B 1 5 ? -14.883 46.906 83.375 1 34.94 5 LEU B CA 1
ATOM 3373 C C . LEU B 1 5 ? -15.094 46.562 81.875 1 34.94 5 LEU B C 1
ATOM 3375 O O . LEU B 1 5 ? -15.547 45.469 81.562 1 34.94 5 LEU B O 1
ATOM 3379 N N . PHE B 1 6 ? -15.289 47.5 81 1 32.56 6 PHE B N 1
ATOM 3380 C CA . PHE B 1 6 ? -15.383 47.594 79.562 1 32.56 6 PHE B CA 1
ATOM 3381 C C . PHE B 1 6 ? -14.133 47.031 78.938 1 32.56 6 PHE B C 1
ATOM 3383 O O . PHE B 1 6 ? -13.031 47.562 79.125 1 32.56 6 PHE B O 1
ATOM 3390 N N . ILE B 1 7 ? -13.977 45.719 78.75 1 34.28 7 ILE B N 1
ATOM 3391 C CA . ILE B 1 7 ? -12.891 45.094 78 1 34.28 7 ILE B CA 1
ATOM 3392 C C . ILE B 1 7 ? -12.961 45.5 76.562 1 34.28 7 ILE B C 1
ATOM 3394 O O . ILE B 1 7 ? -13.961 45.25 75.875 1 34.28 7 ILE B O 1
ATOM 3398 N N . ALA B 1 8 ? -12.32 46.594 76.125 1 36.66 8 ALA B N 1
ATOM 3399 C CA . ALA B 1 8 ? -12.133 47.031 74.75 1 36.66 8 ALA B CA 1
ATOM 3400 C C . ALA B 1 8 ? -11.445 45.969 73.938 1 36.66 8 ALA B C 1
ATOM 3402 O O . ALA B 1 8 ? -10.273 45.656 74.125 1 36.66 8 ALA B O 1
ATOM 3403 N N . ALA B 1 9 ? -12.047 44.938 73.562 1 33.53 9 ALA B N 1
ATOM 3404 C CA . ALA B 1 9 ? -11.391 43.969 72.688 1 33.53 9 ALA B CA 1
ATOM 3405 C C . ALA B 1 9 ? -11.086 44.625 71.312 1 33.53 9 ALA B C 1
ATOM 3407 O O . ALA B 1 9 ? -11.969 45.219 70.688 1 33.53 9 ALA B O 1
ATOM 3408 N N . ALA B 1 10 ? -9.82 45.094 71.062 1 37.38 10 ALA B N 1
ATOM 3409 C CA . ALA B 1 10 ? -9.242 45.531 69.812 1 37.38 10 ALA B CA 1
ATOM 3410 C C . ALA B 1 10 ? -9.531 44.531 68.688 1 37.38 10 ALA B C 1
ATOM 3412 O O . ALA B 1 10 ? -9.133 43.344 68.75 1 37.38 10 ALA B O 1
ATOM 3413 N N . ILE B 1 11 ? -10.594 44.656 67.875 1 36.06 11 ILE B N 1
ATOM 3414 C CA . ILE B 1 11 ? -10.891 43.906 66.688 1 36.06 11 ILE B CA 1
ATOM 3415 C C . ILE B 1 11 ? -9.781 44.094 65.688 1 36.06 11 ILE B C 1
ATOM 3417 O O . ILE B 1 11 ? -9.57 45.188 65.188 1 36.06 11 ILE B O 1
ATOM 3421 N N . ILE B 1 12 ? -8.609 43.406 65.812 1 38.59 12 ILE B N 1
ATOM 3422 C CA . ILE B 1 12 ? -7.629 43.375 64.688 1 38.59 12 ILE B CA 1
ATOM 3423 C C . ILE B 1 12 ? -8.305 42.938 63.406 1 38.59 12 ILE B C 1
ATOM 3425 O O . ILE B 1 12 ? -8.844 41.844 63.312 1 38.59 12 ILE B O 1
ATOM 3429 N N . SER B 1 13 ? -8.844 43.938 62.656 1 35.31 13 SER B N 1
ATOM 3430 C CA . SER B 1 13 ? -9.297 43.656 61.281 1 35.31 13 SER B CA 1
ATOM 3431 C C . SER B 1 13 ? -8.211 42.969 60.469 1 35.31 13 SER B C 1
ATOM 3433 O O . SER B 1 13 ? -7.129 43.531 60.281 1 35.31 13 SER B O 1
ATOM 3435 N N . TYR B 1 14 ? -8.039 41.688 60.5 1 39.16 14 TYR B N 1
ATOM 3436 C CA . TYR B 1 14 ? -7.254 40.938 59.531 1 39.16 14 TYR B CA 1
ATOM 3437 C C . TYR B 1 14 ? -7.602 41.344 58.094 1 39.16 14 TYR B C 1
ATOM 3439 O O . TYR B 1 14 ? -8.719 41.125 57.656 1 39.16 14 TYR B O 1
ATOM 3447 N N . ILE B 1 15 ? -7.016 42.469 57.656 1 40.56 15 ILE B N 1
ATOM 3448 C CA . ILE B 1 15 ? -7.086 42.719 56.219 1 40.56 15 ILE B CA 1
ATOM 3449 C C . ILE B 1 15 ? -6.566 41.5 55.469 1 40.56 15 ILE B C 1
ATOM 3451 O O . ILE B 1 15 ? -5.395 41.156 55.562 1 40.56 15 ILE B O 1
ATOM 3455 N N . ALA B 1 16 ? -7.391 40.562 55.094 1 42.38 16 ALA B N 1
ATOM 3456 C CA . ALA B 1 16 ? -7.023 39.531 54.156 1 42.38 16 ALA B CA 1
ATOM 3457 C C . ALA B 1 16 ? -6.312 40.125 52.938 1 42.38 16 ALA B C 1
ATOM 3459 O O . ALA B 1 16 ? -6.75 41.156 52.406 1 42.38 16 ALA B O 1
ATOM 3460 N N . PRO B 1 17 ? -5.008 39.969 52.844 1 40.91 17 PRO B N 1
ATOM 3461 C CA . PRO B 1 17 ? -4.387 40.438 51.594 1 40.91 17 PRO B CA 1
ATOM 3462 C C . PRO B 1 17 ? -5.258 40.156 50.375 1 40.91 17 PRO B C 1
ATOM 3464 O O . PRO B 1 17 ? -5.93 39.125 50.312 1 40.91 17 PRO B O 1
ATOM 3467 N N . THR B 1 18 ? -5.836 41.219 49.844 1 37.5 18 THR B N 1
ATOM 3468 C CA . THR B 1 18 ? -6.457 41.094 48.531 1 37.5 18 THR B CA 1
ATOM 3469 C C . THR B 1 18 ? -5.578 40.25 47.594 1 37.5 18 THR B C 1
ATOM 3471 O O . THR B 1 18 ? -4.422 40.594 47.344 1 37.5 18 THR B O 1
ATOM 3474 N N . GLN B 1 19 ? -5.641 38.969 47.719 1 38.88 19 GLN B N 1
ATOM 3475 C CA . GLN B 1 19 ? -5.066 38.25 46.562 1 38.88 19 GLN B CA 1
ATOM 3476 C C . GLN B 1 19 ? -5.312 39 45.281 1 38.88 19 GLN B C 1
ATOM 3478 O O . GLN B 1 19 ? -6.465 39.219 44.875 1 38.88 19 GLN B O 1
ATOM 3483 N N . THR B 1 20 ? -4.523 40 45.031 1 37.41 20 THR B N 1
ATOM 3484 C CA . THR B 1 20 ? -4.59 40.5 43.656 1 37.41 20 THR B CA 1
ATOM 3485 C C . THR B 1 20 ? -5.004 39.406 42.688 1 37.41 20 THR B C 1
ATOM 3487 O O . THR B 1 20 ? -4.332 38.375 42.562 1 37.41 20 THR B O 1
ATOM 3490 N N . ALA B 1 21 ? -6.25 39.219 42.562 1 43.22 21 ALA B N 1
ATOM 3491 C CA . ALA B 1 21 ? -6.73 38.438 41.438 1 43.22 21 ALA B CA 1
ATOM 3492 C C . ALA B 1 21 ? -5.898 38.719 40.188 1 43.22 21 ALA B C 1
ATOM 3494 O O . ALA B 1 21 ? -5.91 39.812 39.656 1 43.22 21 ALA B O 1
ATOM 3495 N N . ILE B 1 22 ? -4.629 38.281 40.125 1 45.66 22 ILE B N 1
ATOM 3496 C CA . ILE B 1 22 ? -4.016 38.344 38.812 1 45.66 22 ILE B CA 1
ATOM 3497 C C . ILE B 1 22 ? -5.094 38.188 37.719 1 45.66 22 ILE B C 1
ATOM 3499 O O . ILE B 1 22 ? -5.848 37.188 37.75 1 45.66 22 ILE B O 1
ATOM 3503 N N . ALA B 1 23 ? -5.527 39.312 37.25 1 48.56 23 ALA B N 1
ATOM 3504 C CA . ALA B 1 23 ? -6.496 39.344 36.156 1 48.56 23 ALA B CA 1
ATOM 3505 C C . ALA B 1 23 ? -6.234 38.219 35.156 1 48.56 23 ALA B C 1
ATOM 3507 O O . ALA B 1 23 ? -5.098 38 34.719 1 48.56 23 ALA B O 1
ATOM 3508 N N . ALA B 1 24 ? -7.082 37.281 35.094 1 60.69 24 ALA B N 1
ATOM 3509 C CA . ALA B 1 24 ? -7.062 36.156 34.156 1 60.69 24 ALA B CA 1
ATOM 3510 C C . ALA B 1 24 ? -6.75 36.625 32.75 1 60.69 24 ALA B C 1
ATOM 3512 O O . ALA B 1 24 ? -7.262 37.656 32.312 1 60.69 24 ALA B O 1
ATOM 3513 N N . ASP B 1 25 ? -5.543 36.281 32.188 1 76.12 25 ASP B N 1
ATOM 3514 C CA . ASP B 1 25 ? -5.238 36.531 30.781 1 76.12 25 ASP B CA 1
ATOM 3515 C C . ASP B 1 25 ? -6.457 36.25 29.906 1 76.12 25 ASP B C 1
ATOM 3517 O O . ASP B 1 25 ? -6.953 35.125 29.875 1 76.12 25 ASP B O 1
ATOM 3521 N N . PRO B 1 26 ? -7.125 37.25 29.391 1 83 26 PRO B N 1
ATOM 3522 C CA . PRO B 1 26 ? -8.352 37.094 28.594 1 83 26 PRO B CA 1
ATOM 3523 C C . PRO B 1 26 ? -8.148 36.219 27.375 1 83 26 PRO B C 1
ATOM 3525 O O . PRO B 1 26 ? -9.125 35.781 26.766 1 83 26 PRO B O 1
ATOM 3528 N N . THR B 1 27 ? -6.934 35.969 26.984 1 86.19 27 THR B N 1
ATOM 3529 C CA . THR B 1 27 ? -6.691 35.188 25.797 1 86.19 27 THR B CA 1
ATOM 3530 C C . THR B 1 27 ? -6.273 33.75 26.172 1 86.19 27 THR B C 1
ATOM 3532 O O . THR B 1 27 ? -5.926 32.969 25.297 1 86.19 27 THR B O 1
ATOM 3535 N N . GLU B 1 28 ? -6.324 33.5 27.453 1 89.25 28 GLU B N 1
ATOM 3536 C CA . GLU B 1 28 ? -5.977 32.156 27.891 1 89.25 28 GLU B CA 1
ATOM 3537 C C . GLU B 1 28 ? -7.012 31.125 27.438 1 89.25 28 GLU B C 1
ATOM 3539 O O . GLU B 1 28 ? -8.219 31.359 27.531 1 89.25 28 GLU B O 1
ATOM 3544 N N . THR B 1 29 ? -6.531 30.062 26.859 1 94.69 29 THR B N 1
ATOM 3545 C CA . THR B 1 29 ? -7.422 29 26.391 1 94.69 29 THR B CA 1
ATOM 3546 C C . THR B 1 29 ? -7.508 27.875 27.422 1 94.69 29 THR B C 1
ATOM 3548 O O . THR B 1 29 ? -6.613 27.734 28.266 1 94.69 29 THR B O 1
ATOM 3551 N N . HIS B 1 30 ? -8.617 27.078 27.438 1 96.5 30 HIS B N 1
ATOM 3552 C CA . HIS B 1 30 ? -8.859 25.969 28.359 1 96.5 30 HIS B CA 1
ATOM 3553 C C . HIS B 1 30 ? -9.266 24.703 27.609 1 96.5 30 HIS B C 1
ATOM 3555 O O . HIS B 1 30 ? -10.266 24.062 27.938 1 96.5 30 HIS B O 1
ATOM 3561 N N . TYR B 1 31 ? -8.586 24.438 26.516 1 97.81 31 TYR B N 1
ATOM 3562 C CA . TYR B 1 31 ? -8.836 23.219 25.75 1 97.81 31 TYR B CA 1
ATOM 3563 C C . TYR B 1 31 ? -8.422 21.984 26.531 1 97.81 31 TYR B C 1
ATOM 3565 O O . TYR B 1 31 ? -7.598 22.062 27.453 1 97.81 31 TYR B O 1
ATOM 3573 N N . SER B 1 32 ? -9.023 20.828 26.219 1 97.06 32 SER B N 1
ATOM 3574 C CA . SER B 1 32 ? -8.727 19.578 26.891 1 97.06 32 SER B CA 1
ATOM 3575 C C . SER B 1 32 ? -7.305 19.109 26.578 1 97.06 32 SER B C 1
ATOM 3577 O O . SER B 1 32 ? -6.699 19.562 25.609 1 97.06 32 SER B O 1
ATOM 3579 N N . MET B 1 33 ? -6.785 18.156 27.391 1 96.12 33 MET B N 1
ATOM 3580 C CA . MET B 1 33 ? -5.469 17.562 27.156 1 96.12 33 MET B CA 1
ATOM 3581 C C . MET B 1 33 ? -5.387 16.938 25.766 1 96.12 33 MET B C 1
ATOM 3583 O O . MET B 1 33 ? -4.352 17.016 25.109 1 96.12 33 MET B O 1
ATOM 3587 N N . GLU B 1 34 ? -6.449 16.359 25.375 1 94.81 34 GLU B N 1
ATOM 3588 C CA . GLU B 1 34 ? -6.5 15.727 24.062 1 94.81 34 GLU B CA 1
ATOM 3589 C C . GLU B 1 34 ? -6.418 16.75 22.953 1 94.81 34 GLU B C 1
ATOM 3591 O O . GLU B 1 34 ? -5.629 16.609 22.016 1 94.81 34 GLU B O 1
ATOM 3596 N N . GLN B 1 35 ? -7.203 17.766 23.047 1 96.94 35 GLN B N 1
ATOM 3597 C CA . GLN B 1 35 ? -7.191 18.828 22.047 1 96.94 35 GLN B CA 1
ATOM 3598 C C . GLN B 1 35 ? -5.812 19.469 21.938 1 96.94 35 GLN B C 1
ATOM 3600 O O . GLN B 1 35 ? -5.352 19.797 20.844 1 96.94 35 GLN B O 1
ATOM 3605 N N . CYS B 1 36 ? -5.195 19.562 23.047 1 98 36 CYS B N 1
ATOM 3606 C CA . CYS B 1 36 ? -3.916 20.25 23.094 1 98 36 CYS B CA 1
ATOM 3607 C C . CYS B 1 36 ? -2.803 19.406 22.5 1 98 36 CYS B C 1
ATOM 3609 O O . CYS B 1 36 ? -1.655 19.844 22.422 1 98 36 CYS B O 1
ATOM 3611 N N . GLN B 1 37 ? -3.131 18.219 22.062 1 97.56 37 GLN B N 1
ATOM 3612 C CA . GLN B 1 37 ? -2.156 17.484 21.281 1 97.56 37 GLN B CA 1
ATOM 3613 C C . GLN B 1 37 ? -2.021 18.078 19.875 1 97.56 37 GLN B C 1
ATOM 3615 O O . GLN B 1 37 ? -1.111 17.719 19.125 1 97.56 37 GLN B O 1
ATOM 3620 N N . GLY B 1 38 ? -2.959 19 19.578 1 97.88 38 GLY B N 1
ATOM 3621 C CA . GLY B 1 38 ? -2.844 19.812 18.375 1 97.88 38 GLY B CA 1
ATOM 3622 C C . GLY B 1 38 ? -3.07 19.016 17.094 1 97.88 38 GLY B C 1
ATOM 3623 O O . GLY B 1 38 ? -4.031 18.25 17 1 97.88 38 GLY B O 1
ATOM 3624 N N . SER B 1 39 ? -2.227 19.219 16.141 1 97.75 39 SER B N 1
ATOM 3625 C CA . SER B 1 39 ? -2.348 18.547 14.852 1 97.75 39 SER B CA 1
ATOM 3626 C C . SER B 1 39 ? -1.981 17.062 14.961 1 97.75 39 SER B C 1
ATOM 3628 O O . SER B 1 39 ? -2.217 16.297 14.031 1 97.75 39 SER B O 1
ATOM 3630 N N . ALA B 1 40 ? -1.477 16.688 16.125 1 96.69 40 ALA B N 1
ATOM 3631 C CA . ALA B 1 40 ? -1.026 15.305 16.297 1 96.69 40 ALA B CA 1
ATOM 3632 C C . ALA B 1 40 ? -2.168 14.406 16.781 1 96.69 40 ALA B C 1
ATOM 3634 O O . ALA B 1 40 ? -2.014 13.188 16.875 1 96.69 40 ALA B O 1
ATOM 3635 N N . ILE B 1 41 ? -3.336 15.062 17.016 1 9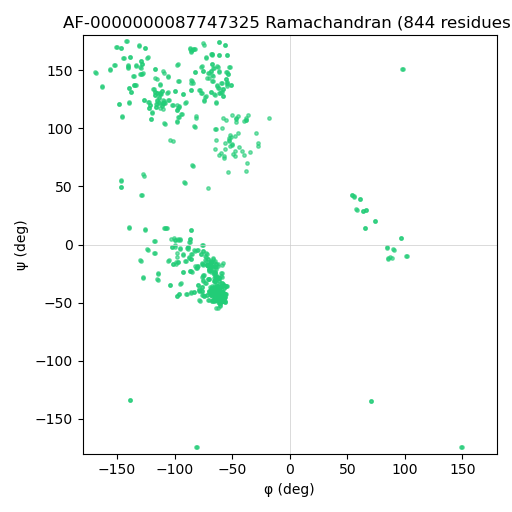6.69 41 ILE B N 1
ATOM 3636 C CA . ILE B 1 41 ? -4.453 14.242 17.469 1 96.69 41 ILE B CA 1
ATOM 3637 C C . ILE B 1 41 ? -4.887 13.305 16.344 1 96.69 41 ILE B C 1
ATOM 3639 O O . ILE B 1 41 ? -4.855 13.672 15.172 1 96.69 41 ILE B O 1
ATOM 3643 N N . PRO B 1 42 ? -5.324 12.102 16.703 1 96.69 42 PRO B N 1
ATOM 3644 C CA . PRO B 1 42 ? -5.867 11.195 15.695 1 96.69 42 PRO B CA 1
ATOM 3645 C C . PRO B 1 42 ? -7.109 11.758 15.008 1 96.69 42 PRO B C 1
ATOM 3647 O O . PRO B 1 42 ? -7.707 12.719 15.492 1 96.69 42 PRO B O 1
ATOM 3650 N N . TYR B 1 43 ? -7.441 11.18 13.883 1 97.75 43 TYR B N 1
ATOM 3651 C CA . TYR B 1 43 ? -8.617 11.586 13.125 1 97.75 43 TYR B CA 1
ATOM 3652 C C . TYR B 1 43 ? -9.883 11.461 13.977 1 97.75 43 TYR B C 1
ATOM 3654 O O . TYR B 1 43 ? -10.047 10.477 14.703 1 97.75 43 TYR B O 1
ATOM 3662 N N . PRO B 1 44 ? -10.742 12.453 13.984 1 95.75 44 PRO B N 1
ATOM 3663 C CA . PRO B 1 44 ? -11.961 12.375 14.781 1 95.75 44 PRO B CA 1
ATOM 3664 C C . PRO B 1 44 ? -12.883 11.234 14.344 1 95.75 44 PRO B C 1
ATOM 3666 O O . PRO B 1 44 ? -12.844 10.82 13.18 1 95.75 44 PRO B O 1
ATOM 3669 N N . ALA B 1 45 ? -13.656 10.758 15.266 1 94.25 45 ALA B N 1
ATOM 3670 C CA . ALA B 1 45 ? -14.617 9.711 14.953 1 94.25 45 ALA B CA 1
ATOM 3671 C C . ALA B 1 45 ? -15.695 10.219 13.992 1 94.25 45 ALA B C 1
ATOM 3673 O O . ALA B 1 45 ? -16.234 11.312 14.18 1 94.25 45 ALA B O 1
ATOM 3674 N N . ARG B 1 46 ? -15.93 9.508 12.93 1 96.5 46 ARG B N 1
ATOM 3675 C CA . ARG B 1 46 ? -16.938 9.805 11.922 1 96.5 46 ARG B CA 1
ATOM 3676 C C . ARG B 1 46 ? -17.734 8.555 11.57 1 96.5 46 ARG B C 1
ATOM 3678 O O . ARG B 1 46 ? -17.25 7.43 11.742 1 96.5 46 ARG B O 1
ATOM 3685 N N . THR B 1 47 ? -18.969 8.758 11.109 1 95.69 47 THR B N 1
ATOM 3686 C CA . THR B 1 47 ? -19.812 7.68 10.594 1 95.69 47 THR B CA 1
ATOM 3687 C C . THR B 1 47 ? -20.312 8.008 9.188 1 95.69 47 THR B C 1
ATOM 3689 O O . THR B 1 47 ? -20.203 9.148 8.734 1 95.69 47 THR B O 1
ATOM 3692 N N . VAL B 1 48 ? -20.875 7.062 8.555 1 94.75 48 VAL B N 1
ATOM 3693 C CA . VAL B 1 48 ? -21.375 7.23 7.195 1 94.75 48 VAL B CA 1
ATOM 3694 C C . VAL B 1 48 ? -22.531 8.234 7.203 1 94.75 48 VAL B C 1
ATOM 3696 O O . VAL B 1 48 ? -22.734 8.961 6.227 1 94.75 48 VAL B O 1
ATOM 3699 N N . LYS B 1 49 ? -23.281 8.273 8.289 1 93.25 49 LYS B N 1
ATOM 3700 C CA . LYS B 1 49 ? -24.406 9.188 8.414 1 93.25 49 LYS B CA 1
ATOM 3701 C C . LYS B 1 49 ? -23.953 10.641 8.281 1 93.25 49 LYS B C 1
ATOM 3703 O O . LYS B 1 49 ? -24.734 11.492 7.832 1 93.25 49 LYS B O 1
ATOM 3708 N N . ASP B 1 50 ? -22.688 10.891 8.578 1 90.69 50 ASP B N 1
ATOM 3709 C CA . ASP B 1 50 ? -22.125 1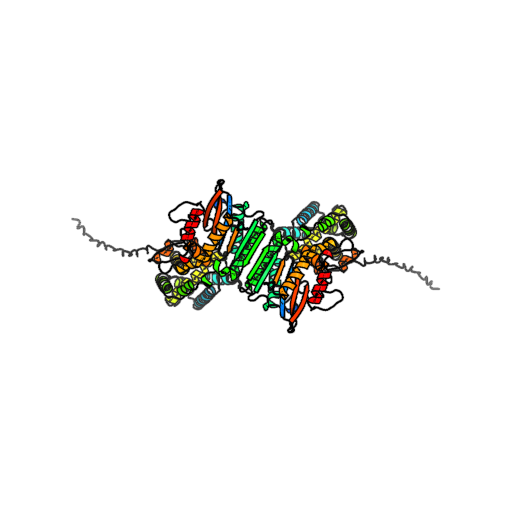2.234 8.477 1 90.69 50 ASP B CA 1
ATOM 3710 C C . ASP B 1 50 ? -22.016 12.68 7.02 1 90.69 50 ASP B C 1
ATOM 3712 O O . ASP B 1 50 ? -21.891 13.867 6.734 1 90.69 50 ASP B O 1
ATOM 3716 N N . LEU B 1 51 ? -22.125 11.719 6.141 1 94.69 51 LEU B N 1
ATOM 3717 C CA . LEU B 1 51 ? -21.922 12.008 4.727 1 94.69 51 LEU B CA 1
ATOM 3718 C C . LEU B 1 51 ? -23.25 11.969 3.971 1 94.69 51 LEU B C 1
ATOM 3720 O O . LEU B 1 51 ? -23.266 11.984 2.736 1 94.69 51 LEU B O 1
ATOM 3724 N N . ALA B 1 52 ? -24.359 11.977 4.695 1 95.38 52 ALA B N 1
ATOM 3725 C CA . ALA B 1 52 ? -25.672 11.922 4.078 1 95.38 52 ALA B CA 1
ATOM 3726 C C . ALA B 1 52 ? -25.922 13.125 3.174 1 95.38 52 ALA B C 1
ATOM 3728 O O . ALA B 1 52 ? -25.359 14.203 3.404 1 95.38 52 ALA B O 1
ATOM 3729 N N . TYR B 1 53 ? -26.672 12.977 2.166 1 96.38 53 TYR B N 1
ATOM 3730 C CA . TYR B 1 53 ? -27.047 14.023 1.229 1 96.38 53 TYR B CA 1
ATOM 3731 C C . TYR B 1 53 ? -28.484 13.82 0.74 1 96.38 53 TYR B C 1
ATOM 3733 O O . TYR B 1 53 ? -29.031 12.727 0.877 1 96.38 53 TYR B O 1
ATOM 3741 N N . PRO B 1 54 ? -29.141 14.812 0.216 1 95.88 54 PRO B N 1
ATOM 3742 C CA . PRO B 1 54 ? -30.547 14.695 -0.189 1 95.88 54 PRO B CA 1
ATOM 3743 C C . PRO B 1 54 ? -30.734 13.773 -1.392 1 95.88 54 PRO B C 1
ATOM 3745 O O . PRO B 1 54 ? -29.906 13.75 -2.297 1 95.88 54 PRO B O 1
ATOM 3748 N N . ASP B 1 55 ? -31.844 13.102 -1.484 1 94.94 55 ASP B N 1
ATOM 3749 C CA . ASP B 1 55 ? -32.156 12.164 -2.555 1 94.94 55 ASP B CA 1
ATOM 3750 C C . ASP B 1 55 ? -32.281 12.883 -3.898 1 94.94 55 ASP B C 1
ATOM 3752 O O . ASP B 1 55 ? -32.125 12.266 -4.953 1 94.94 55 ASP B O 1
ATOM 3756 N N . SER B 1 56 ? -32.469 14.148 -3.832 1 95.94 56 SER B N 1
ATOM 3757 C CA . SER B 1 56 ? -32.656 14.93 -5.055 1 95.94 56 SER B CA 1
ATOM 3758 C C . SER B 1 56 ? -31.312 15.172 -5.758 1 95.94 56 SER B C 1
ATOM 3760 O O . SER B 1 56 ? -31.297 15.672 -6.883 1 95.94 56 SER B O 1
ATOM 3762 N N . LEU B 1 57 ? -30.281 14.812 -5.117 1 97.5 57 LEU B N 1
ATOM 3763 C CA . LEU B 1 57 ? -28.938 15.023 -5.672 1 97.5 57 LEU B CA 1
ATOM 3764 C C . LEU B 1 57 ? -28.25 13.688 -5.906 1 97.5 57 LEU B C 1
ATOM 3766 O O . LEU B 1 57 ? -28.453 12.727 -5.16 1 97.5 57 LEU B O 1
ATOM 3770 N N . THR B 1 58 ? -27.516 13.648 -6.953 1 97.94 58 THR B N 1
ATOM 3771 C CA . THR B 1 58 ? -26.688 12.484 -7.27 1 97.94 58 THR B CA 1
ATOM 3772 C C . THR B 1 58 ? -25.203 12.852 -7.254 1 97.94 58 THR B C 1
ATOM 3774 O O . THR B 1 58 ? -24.766 13.719 -8.008 1 97.94 58 THR B O 1
ATOM 3777 N N . PRO B 1 59 ? -24.453 12.227 -6.375 1 98.38 59 PRO B N 1
ATOM 3778 C CA . PRO B 1 59 ? -23.016 12.508 -6.414 1 98.38 59 PRO B CA 1
ATOM 3779 C C . PRO B 1 59 ? -22.359 12.078 -7.73 1 98.38 59 PRO B C 1
ATOM 3781 O O . PRO B 1 59 ? -22.641 10.992 -8.234 1 98.38 59 PRO B O 1
ATOM 3784 N N . VAL B 1 60 ? -21.453 12.914 -8.312 1 98.25 60 VAL B N 1
ATOM 3785 C CA . VAL B 1 60 ? -20.906 12.578 -9.625 1 98.25 60 VAL B CA 1
ATOM 3786 C C . VAL B 1 60 ? -19.375 12.68 -9.594 1 98.25 60 VAL B C 1
ATOM 3788 O O . VAL B 1 60 ? -18.703 12.18 -10.492 1 98.25 60 VAL B O 1
ATOM 3791 N N . TYR B 1 61 ? -18.844 13.305 -8.531 1 98.62 61 TYR B N 1
ATOM 3792 C CA . TYR B 1 61 ? -17.406 13.484 -8.477 1 98.62 61 TYR B CA 1
ATOM 3793 C C . TYR B 1 61 ? -16.953 13.828 -7.066 1 98.62 61 TYR B C 1
ATOM 3795 O O . TYR B 1 61 ? -17.594 14.617 -6.375 1 98.62 61 TYR B O 1
ATOM 3803 N N . ILE B 1 62 ? -15.859 13.211 -6.594 1 98.75 62 ILE B N 1
ATOM 3804 C CA . ILE B 1 62 ? -15.219 13.594 -5.34 1 98.75 62 ILE B CA 1
ATOM 3805 C C . ILE B 1 62 ? -13.812 14.125 -5.617 1 98.75 62 ILE B C 1
ATOM 3807 O O . ILE B 1 62 ? -13.008 13.453 -6.266 1 98.75 62 ILE B O 1
ATOM 3811 N N . ASN B 1 63 ? -13.555 15.266 -5.191 1 98.75 63 ASN B N 1
ATOM 3812 C CA . ASN B 1 63 ? -12.25 15.922 -5.242 1 98.75 63 ASN B CA 1
ATOM 3813 C C . ASN B 1 63 ? -11.625 16.031 -3.855 1 98.75 63 ASN B C 1
ATOM 3815 O O . ASN B 1 63 ? -12.039 16.859 -3.047 1 98.75 63 ASN B O 1
ATOM 3819 N N . HIS B 1 64 ? -10.609 15.156 -3.566 1 98.81 64 HIS B N 1
ATOM 3820 C CA . HIS B 1 64 ? -10.148 14.898 -2.209 1 98.81 64 HIS B CA 1
ATOM 3821 C C . HIS B 1 64 ? -8.703 15.359 -2.023 1 98.81 64 HIS B C 1
ATOM 3823 O O . HIS B 1 64 ? -7.852 15.094 -2.877 1 98.81 64 HIS B O 1
ATOM 3829 N N . VAL B 1 65 ? -8.414 16.109 -1.007 1 98.88 65 VAL B N 1
ATOM 3830 C CA . VAL B 1 65 ? -7.07 16.406 -0.53 1 98.88 65 VAL B CA 1
ATOM 3831 C C . VAL B 1 65 ? -6.922 15.953 0.919 1 98.88 65 VAL B C 1
ATOM 3833 O O . VAL B 1 65 ? -7.668 16.391 1.797 1 98.88 65 VAL B O 1
ATOM 3836 N N . GLY B 1 66 ? -5.996 15.055 1.141 1 98.44 66 GLY B N 1
ATOM 3837 C CA . GLY B 1 66 ? -5.855 14.492 2.477 1 98.44 66 GLY B CA 1
ATOM 3838 C C . GLY B 1 66 ? -4.434 14.57 3.01 1 98.44 66 GLY B C 1
ATOM 3839 O O . GLY B 1 66 ? -3.473 14.461 2.246 1 98.44 66 GLY B O 1
ATOM 3840 N N . ARG B 1 67 ? -4.316 14.742 4.305 1 98.56 67 ARG B N 1
ATOM 3841 C CA . ARG B 1 67 ? -3.076 14.594 5.062 1 98.56 67 ARG B CA 1
ATOM 3842 C C . ARG B 1 67 ? -2.805 13.133 5.387 1 98.56 67 ARG B C 1
ATOM 3844 O O . ARG B 1 67 ? -3.736 12.328 5.473 1 98.56 67 ARG B O 1
ATOM 3851 N N . HIS B 1 68 ? -1.548 12.781 5.457 1 98.5 68 HIS B N 1
ATOM 3852 C CA . HIS B 1 68 ? -1.221 11.438 5.91 1 98.5 68 HIS B CA 1
ATOM 3853 C C . HIS B 1 68 ? -1.859 11.141 7.266 1 98.5 68 HIS B C 1
ATOM 3855 O O . HIS B 1 68 ? -2.244 12.062 7.988 1 98.5 68 HIS B O 1
ATOM 3861 N N . GLY B 1 69 ? -1.955 9.883 7.652 1 97.81 69 GLY B N 1
ATOM 3862 C CA . GLY B 1 69 ? -2.527 9.445 8.922 1 97.81 69 GLY B CA 1
ATOM 3863 C C . GLY B 1 69 ? -1.561 9.562 10.078 1 97.81 69 GLY B C 1
ATOM 3864 O O . GLY B 1 69 ? -0.48 10.141 9.938 1 97.81 69 GLY B O 1
ATOM 3865 N N . ALA B 1 70 ? -2.066 9.047 11.188 1 97.06 70 ALA B N 1
ATOM 3866 C CA . ALA B 1 70 ? -1.269 9.031 12.414 1 97.06 70 ALA B CA 1
ATOM 3867 C C . ALA B 1 70 ? 0.067 8.328 12.188 1 97.06 70 ALA B C 1
ATOM 3869 O O . ALA B 1 70 ? 0.131 7.312 11.484 1 97.06 70 ALA B O 1
ATOM 3870 N N . ARG B 1 71 ? 1.103 8.836 12.797 1 92.62 71 ARG B N 1
ATOM 3871 C CA . ARG B 1 71 ? 2.465 8.383 12.539 1 92.62 71 ARG B CA 1
ATOM 3872 C C . ARG B 1 71 ? 3.32 8.469 13.797 1 92.62 71 ARG B C 1
ATOM 3874 O O . ARG B 1 71 ? 2.928 9.109 14.773 1 92.62 71 ARG B O 1
ATOM 3881 N N . PHE B 1 72 ? 4.457 7.902 13.727 1 89.81 72 PHE B N 1
ATOM 3882 C CA . PHE B 1 72 ? 5.488 8.094 14.742 1 89.81 72 PHE B CA 1
ATOM 3883 C C . PHE B 1 72 ? 6.102 9.484 14.633 1 89.81 72 PHE B C 1
ATOM 3885 O O . PHE B 1 72 ? 5.918 10.172 13.633 1 89.81 72 PHE B O 1
ATOM 3892 N N . LEU B 1 73 ? 6.727 9.859 15.727 1 90.06 73 LEU B N 1
ATOM 3893 C CA . LEU B 1 73 ? 7.434 11.133 15.688 1 90.06 73 LEU B CA 1
ATOM 3894 C C . LEU B 1 73 ? 8.406 11.18 14.516 1 90.06 73 LEU B C 1
ATOM 3896 O O . LEU B 1 73 ? 8.961 10.141 14.117 1 90.06 73 LEU B O 1
ATOM 3900 N N . SER B 1 74 ? 8.594 12.359 13.953 1 86.62 74 SER B N 1
ATOM 3901 C CA . SER B 1 74 ? 9.375 12.523 12.734 1 86.62 74 SER B CA 1
ATOM 3902 C C . SER B 1 74 ? 10.844 12.164 12.961 1 86.62 74 SER B C 1
ATOM 3904 O O . SER B 1 74 ? 11.547 11.773 12.023 1 86.62 74 SER B O 1
ATOM 3906 N N . SER B 1 75 ? 11.289 12.43 14.234 1 88.69 75 SER B N 1
ATOM 3907 C CA . SER B 1 75 ? 12.672 12.109 14.578 1 88.69 75 SER B CA 1
ATOM 3908 C C . SER B 1 75 ? 12.805 11.773 16.062 1 88.69 75 SER B C 1
ATOM 3910 O O . SER B 1 75 ? 11.875 11.977 16.844 1 88.69 75 SER B O 1
ATOM 3912 N N . SER B 1 76 ? 14.016 11.273 16.375 1 90 76 SER B N 1
ATOM 3913 C CA . SER B 1 76 ? 14.305 10.938 17.766 1 90 76 SER B CA 1
ATOM 3914 C C . SER B 1 76 ? 14.828 12.141 18.531 1 90 76 SER B C 1
ATOM 3916 O O . SER B 1 76 ? 15.125 12.047 19.734 1 90 76 SER B O 1
ATOM 3918 N N . LYS B 1 77 ? 14.867 13.258 17.953 1 90.88 77 LYS B N 1
ATOM 3919 C CA . LYS B 1 77 ? 15.531 14.438 18.484 1 90.88 77 LYS B CA 1
ATOM 3920 C C . LYS B 1 77 ? 14.984 14.789 19.875 1 90.88 77 LYS B C 1
ATOM 3922 O O . LYS B 1 77 ? 15.75 14.945 20.828 1 90.88 77 LYS B O 1
ATOM 3927 N N . TYR B 1 78 ? 13.727 14.844 20 1 92.19 78 TYR B N 1
ATOM 3928 C CA . TYR B 1 78 ? 13.117 15.305 21.25 1 92.19 78 TYR B CA 1
ATOM 3929 C C . TYR B 1 78 ? 13.188 14.211 22.312 1 92.19 78 TYR B C 1
ATOM 3931 O O . TYR B 1 78 ? 13.453 14.5 23.484 1 92.19 78 TYR B O 1
ATOM 3939 N N . THR B 1 79 ? 12.969 13.008 21.922 1 93 79 THR B N 1
ATOM 3940 C CA . THR B 1 79 ? 13.047 11.914 22.891 1 93 79 THR B CA 1
ATOM 3941 C C . THR B 1 79 ? 14.477 11.75 23.391 1 93 79 THR B C 1
ATOM 3943 O O . THR B 1 79 ? 14.695 11.531 24.594 1 93 79 THR B O 1
ATOM 3946 N N . THR B 1 80 ? 15.398 11.883 22.5 1 92.31 80 THR B N 1
ATOM 3947 C CA . THR B 1 80 ? 16.797 11.758 22.875 1 92.31 80 THR B CA 1
ATOM 3948 C C . THR B 1 80 ? 17.219 12.891 23.797 1 92.31 80 THR B C 1
ATOM 3950 O O . THR B 1 80 ? 17.891 12.664 24.812 1 92.31 80 THR B O 1
ATOM 3953 N N . SER B 1 81 ? 16.875 14.094 23.406 1 94.06 81 SER B N 1
ATOM 3954 C CA . SER B 1 81 ? 17.203 15.258 24.234 1 94.06 81 SER B CA 1
ATOM 3955 C C . SER B 1 81 ? 16.594 15.148 25.625 1 94.06 81 SER B C 1
ATOM 3957 O O . SER B 1 81 ? 17.266 15.406 26.625 1 94.06 81 SER B O 1
ATOM 3959 N N . LEU B 1 82 ? 15.336 14.75 25.688 1 96.44 82 LEU B N 1
ATOM 3960 C CA . LEU B 1 82 ? 14.656 14.609 26.969 1 96.44 82 LEU B CA 1
ATOM 3961 C C . LEU B 1 82 ? 15.297 13.523 27.812 1 96.44 82 LEU B C 1
ATOM 3963 O O . LEU B 1 82 ? 15.516 13.703 29.016 1 96.44 82 LEU B O 1
ATOM 3967 N N . SER B 1 83 ? 15.578 12.414 27.172 1 95.88 83 SER B N 1
ATOM 3968 C CA . SER B 1 83 ? 16.188 11.305 27.891 1 95.88 83 SER B CA 1
ATOM 3969 C C . SER B 1 83 ? 17.516 11.711 28.531 1 95.88 83 SER B C 1
ATOM 3971 O O . SER B 1 83 ? 17.812 11.344 29.672 1 95.88 83 SER B O 1
ATOM 3973 N N . ARG B 1 84 ? 18.266 12.43 27.781 1 95.94 84 ARG B N 1
ATOM 3974 C CA . ARG B 1 84 ? 19.547 12.883 28.281 1 95.94 84 ARG B CA 1
ATOM 3975 C C . ARG B 1 84 ? 19.391 13.734 29.531 1 95.94 84 ARG B C 1
ATOM 3977 O O . ARG B 1 84 ? 20.062 13.516 30.531 1 95.94 84 ARG B O 1
ATOM 3984 N N . VAL B 1 85 ? 18.5 14.711 29.484 1 97.5 85 VAL B N 1
ATOM 3985 C CA . VAL B 1 85 ? 18.266 15.633 30.594 1 97.5 85 VAL B CA 1
ATOM 3986 C C . VAL B 1 85 ? 17.688 14.883 31.781 1 97.5 85 VAL B C 1
ATOM 3988 O O . VAL B 1 85 ? 18.078 15.117 32.938 1 97.5 85 VAL B O 1
ATOM 3991 N N . LEU B 1 86 ? 16.766 13.977 31.531 1 97.88 86 LEU B N 1
ATOM 3992 C CA . LEU B 1 86 ? 16.109 13.227 32.594 1 97.88 86 LEU B CA 1
ATOM 3993 C C . LEU B 1 86 ? 17.078 12.258 33.25 1 97.88 86 LEU B C 1
ATOM 3995 O O . LEU B 1 86 ? 17.047 12.086 34.469 1 97.88 86 LEU B O 1
ATOM 3999 N N . HIS B 1 87 ? 17.953 11.68 32.5 1 97.31 87 HIS B N 1
ATOM 4000 C CA . HIS B 1 87 ? 18.984 10.82 33.094 1 97.31 87 HIS B CA 1
ATOM 4001 C C . HIS B 1 87 ? 19.938 11.617 33.969 1 97.31 87 HIS B C 1
ATOM 4003 O O . HIS B 1 87 ? 20.375 11.141 35.031 1 97.31 87 HIS B O 1
ATOM 4009 N N . ARG B 1 88 ? 20.312 12.758 33.469 1 97.25 88 ARG B N 1
ATOM 4010 C CA . ARG B 1 88 ? 21.172 13.617 34.281 1 97.25 88 ARG B CA 1
ATOM 4011 C C . ARG B 1 88 ? 20.5 13.992 35.594 1 97.25 88 ARG B C 1
ATOM 4013 O O . ARG B 1 88 ? 21.125 13.945 36.656 1 97.25 88 ARG B O 1
ATOM 4020 N N . ALA B 1 89 ? 19.234 14.367 35.5 1 98.19 89 ALA B N 1
ATOM 4021 C CA . ALA B 1 89 ? 18.484 14.695 36.719 1 98.19 89 ALA B CA 1
ATOM 4022 C C . ALA B 1 89 ? 18.422 13.5 37.688 1 98.19 89 ALA B C 1
ATOM 4024 O O . ALA B 1 89 ? 18.5 13.664 38.906 1 98.19 89 ALA B O 1
ATOM 4025 N N . ASP B 1 90 ? 18.203 12.367 37.094 1 97.19 90 ASP B N 1
ATOM 4026 C CA . ASP B 1 90 ? 18.172 11.148 37.906 1 97.19 90 ASP B CA 1
ATOM 4027 C C . ASP B 1 90 ? 19.531 10.906 38.562 1 97.19 90 ASP B C 1
ATOM 4029 O O . ASP B 1 90 ? 19.578 10.555 39.75 1 97.19 90 ASP B O 1
ATOM 4033 N N . SER B 1 91 ? 20.562 11.07 37.844 1 97.38 91 SER B N 1
ATOM 4034 C CA . SER B 1 91 ? 21.906 10.883 38.375 1 97.38 91 SER B CA 1
ATOM 4035 C C . SER B 1 91 ? 22.203 11.867 39.5 1 97.38 91 SER B C 1
ATOM 4037 O O . SER B 1 91 ? 22.922 11.547 40.438 1 97.38 91 SER B O 1
ATOM 4039 N N . LEU B 1 92 ? 21.688 13.047 39.344 1 97.25 92 LEU B N 1
ATOM 4040 C CA . LEU B 1 92 ? 21.875 14.086 40.344 1 97.25 92 LEU B CA 1
ATOM 4041 C C . LEU B 1 92 ? 20.875 13.938 41.5 1 97.25 92 LEU B C 1
ATOM 4043 O O . LEU B 1 92 ? 20.906 14.703 42.469 1 97.25 92 LEU B O 1
ATOM 4047 N N . ARG B 1 93 ? 19.938 12.938 41.312 1 97.31 93 ARG B N 1
ATOM 4048 C CA . ARG B 1 93 ? 18.922 12.609 42.312 1 97.31 93 ARG B CA 1
ATOM 4049 C C . ARG B 1 93 ? 17.969 13.781 42.531 1 97.31 93 ARG B C 1
ATOM 4051 O O . ARG B 1 93 ? 17.5 14.008 43.625 1 97.31 93 ARG B O 1
ATOM 4058 N N . THR B 1 94 ? 17.828 14.547 41.469 1 97.88 94 THR B N 1
ATOM 4059 C CA . THR B 1 94 ? 16.891 15.672 41.562 1 97.88 94 THR B CA 1
ATOM 4060 C C . THR B 1 94 ? 15.57 15.328 40.875 1 97.88 94 THR B C 1
ATOM 4062 O O . THR B 1 94 ? 14.562 15.992 41.125 1 97.88 94 THR B O 1
ATOM 4065 N N . ILE B 1 95 ? 15.539 14.328 40.062 1 98.06 95 ILE B N 1
ATOM 4066 C CA . ILE B 1 95 ? 14.391 14 39.219 1 98.06 95 ILE B CA 1
ATOM 4067 C C . ILE B 1 95 ? 13.172 13.734 40.094 1 98.06 95 ILE B C 1
ATOM 4069 O O . ILE B 1 95 ? 13.289 13.133 41.188 1 98.06 95 ILE B O 1
ATOM 4073 N N . SER B 1 96 ? 12.055 14.172 39.75 1 98 96 SER B N 1
ATOM 4074 C CA . SER B 1 96 ? 10.797 13.906 40.438 1 98 96 SER B CA 1
ATOM 4075 C C . SER B 1 96 ? 10.203 12.57 40.031 1 98 96 SER B C 1
ATOM 4077 O O . SER B 1 96 ? 10.664 11.953 39.062 1 98 96 SER B O 1
ATOM 4079 N N . PRO B 1 97 ? 9.18 12.078 40.75 1 97.56 97 PRO B N 1
ATOM 4080 C CA . PRO B 1 97 ? 8.477 10.867 40.312 1 97.56 97 PRO B CA 1
ATOM 4081 C C . PRO B 1 97 ? 7.867 11.031 38.906 1 97.56 97 PRO B C 1
ATOM 4083 O O . PRO B 1 97 ? 7.934 10.102 38.094 1 97.56 97 PRO B O 1
ATOM 4086 N N . ALA B 1 98 ? 7.273 12.195 38.656 1 97.75 98 ALA B N 1
ATOM 4087 C CA . ALA B 1 98 ? 6.727 12.469 37.344 1 97.75 98 ALA B CA 1
ATOM 4088 C C . ALA B 1 98 ? 7.824 12.461 36.281 1 97.75 98 ALA B C 1
ATOM 4090 O O . ALA B 1 98 ? 7.602 12.031 35.125 1 97.75 98 ALA B O 1
ATOM 4091 N N . GLY B 1 99 ? 8.945 12.969 36.625 1 98.31 99 GLY B N 1
ATOM 4092 C CA . GLY B 1 99 ? 10.086 12.93 35.75 1 98.31 99 GLY B CA 1
ATOM 4093 C C . GLY B 1 99 ? 10.523 11.516 35.406 1 98.31 99 GLY B C 1
ATOM 4094 O O . GLY B 1 99 ? 10.891 11.234 34.25 1 98.31 99 GLY B O 1
ATOM 4095 N N . LYS B 1 100 ? 10.539 10.641 36.375 1 98.06 100 LYS B N 1
ATOM 4096 C CA . LYS B 1 100 ? 10.875 9.234 36.125 1 98.06 100 LYS B CA 1
ATOM 4097 C C . LYS B 1 100 ? 9.859 8.586 35.188 1 98.06 100 LYS B C 1
ATOM 4099 O O . LYS B 1 100 ? 10.227 7.758 34.375 1 98.06 100 LYS B O 1
ATOM 4104 N N . GLU B 1 101 ? 8.602 8.969 35.406 1 97.75 101 GLU B N 1
ATOM 4105 C CA . GLU B 1 101 ? 7.566 8.461 34.531 1 97.75 101 GLU B CA 1
ATOM 4106 C C . GLU B 1 101 ? 7.773 8.961 33.094 1 97.75 101 GLU B C 1
ATOM 4108 O O . GLU B 1 101 ? 7.52 8.227 32.125 1 97.75 101 GLU B O 1
ATOM 4113 N N . LEU B 1 102 ? 8.156 10.195 32.969 1 98.12 102 LEU B N 1
ATOM 4114 C CA . LEU B 1 102 ? 8.438 10.742 31.625 1 98.12 102 LEU B CA 1
ATOM 4115 C C . LEU B 1 102 ? 9.602 10 30.984 1 98.12 102 LEU B C 1
ATOM 4117 O O . LEU B 1 102 ? 9.586 9.758 29.766 1 98.12 102 LEU B O 1
ATOM 4121 N N . LEU B 1 103 ? 10.617 9.68 31.766 1 97.75 103 LEU B N 1
ATOM 4122 C CA . LEU B 1 103 ? 11.742 8.898 31.25 1 97.75 103 LEU B CA 1
ATOM 4123 C C . LEU B 1 103 ? 11.273 7.551 30.719 1 97.75 103 LEU B C 1
ATOM 4125 O O . LEU B 1 103 ? 11.688 7.121 29.641 1 97.75 103 LEU B O 1
ATOM 4129 N N . ARG B 1 104 ? 10.406 6.875 31.438 1 97 104 ARG B N 1
ATOM 4130 C CA . ARG B 1 104 ? 9.836 5.605 31 1 97 104 ARG B CA 1
ATOM 4131 C C . ARG B 1 104 ? 9.039 5.773 29.719 1 97 104 ARG B C 1
ATOM 4133 O O . ARG B 1 104 ? 9.07 4.91 28.844 1 97 104 ARG B O 1
ATOM 4140 N N . LEU B 1 105 ? 8.312 6.895 29.641 1 97.06 105 LEU B N 1
ATOM 4141 C CA . LEU B 1 105 ? 7.547 7.184 28.438 1 97.06 105 LEU B CA 1
ATOM 4142 C C . LEU B 1 105 ? 8.469 7.352 27.234 1 97.06 105 LEU B C 1
ATOM 4144 O O . LEU B 1 105 ? 8.18 6.84 26.156 1 97.06 105 LEU B O 1
ATOM 4148 N N . CYS B 1 106 ? 9.555 8.086 27.406 1 96.62 106 CYS B N 1
ATOM 4149 C CA . CYS B 1 106 ? 10.523 8.273 26.328 1 96.62 106 CYS B CA 1
ATOM 4150 C C . CYS B 1 106 ? 11.078 6.934 25.859 1 96.62 106 CYS B C 1
ATOM 4152 O O . CYS B 1 106 ? 11.188 6.691 24.656 1 96.62 106 CYS B O 1
ATOM 4154 N N . ASP B 1 107 ? 11.359 6.066 26.797 1 95.56 107 ASP B N 1
ATOM 4155 C CA . ASP B 1 107 ? 11.859 4.73 26.484 1 95.56 107 ASP B CA 1
ATOM 4156 C C . ASP B 1 107 ? 10.82 3.938 25.688 1 95.56 107 ASP B C 1
ATOM 4158 O O . ASP B 1 107 ? 11.164 3.227 24.734 1 95.56 107 ASP B O 1
ATOM 4162 N N . LEU B 1 108 ? 9.625 4.086 26.141 1 95.5 108 LEU B N 1
ATOM 4163 C CA . LEU B 1 108 ? 8.539 3.395 25.469 1 95.5 108 LEU B CA 1
ATOM 4164 C C . LEU B 1 108 ? 8.391 3.889 24.031 1 95.5 108 LEU B C 1
ATOM 4166 O O . LEU B 1 108 ? 8.203 3.09 23.109 1 95.5 108 LEU B O 1
ATOM 4170 N N . VAL B 1 109 ? 8.453 5.195 23.812 1 95.12 109 VAL B N 1
ATOM 4171 C CA . VAL B 1 109 ? 8.344 5.789 22.484 1 95.12 109 VAL B CA 1
ATOM 4172 C C . VAL B 1 109 ? 9.461 5.258 21.578 1 95.12 109 VAL B C 1
ATOM 4174 O O . VAL B 1 109 ? 9.211 4.855 20.453 1 95.12 109 VAL B O 1
ATOM 4177 N N . VAL B 1 110 ? 10.641 5.227 22.109 1 93.44 110 VAL B N 1
ATOM 4178 C CA . VAL B 1 110 ? 11.789 4.746 21.344 1 93.44 110 VAL B CA 1
ATOM 4179 C C . VAL B 1 110 ? 11.594 3.279 20.984 1 93.44 110 VAL B C 1
ATOM 4181 O O . VAL B 1 110 ? 11.812 2.885 19.828 1 93.44 110 VAL B O 1
ATOM 4184 N N . ALA B 1 111 ? 11.172 2.51 21.922 1 92.88 111 ALA B N 1
ATOM 4185 C CA . ALA B 1 111 ? 10.961 1.08 21.703 1 92.88 111 ALA B CA 1
ATOM 4186 C C . ALA B 1 111 ? 9.875 0.832 20.672 1 92.88 111 ALA B C 1
ATOM 4188 O O . ALA B 1 111 ? 10.023 -0.019 19.797 1 92.88 111 ALA B O 1
ATOM 4189 N N . ARG B 1 112 ? 8.797 1.561 20.766 1 91 112 ARG B N 1
ATOM 4190 C CA . ARG B 1 112 ? 7.66 1.39 19.875 1 91 112 ARG B CA 1
ATOM 4191 C C . ARG B 1 112 ? 8 1.846 18.469 1 91 112 ARG B C 1
ATOM 4193 O O . ARG B 1 112 ? 7.531 1.258 17.484 1 91 112 ARG B O 1
ATOM 4200 N N . THR B 1 113 ? 8.68 2.895 18.359 1 91.31 113 THR B N 1
ATOM 4201 C CA . THR B 1 113 ? 9.086 3.387 17.047 1 91.31 113 THR B CA 1
ATOM 4202 C C . THR B 1 113 ? 10 2.385 16.359 1 91.31 113 THR B C 1
ATOM 4204 O O . THR B 1 113 ? 9.914 2.195 15.141 1 91.31 113 THR B O 1
ATOM 4207 N N . GLY B 1 114 ? 10.969 1.765 17.141 1 89.88 114 GLY B N 1
ATOM 4208 C CA . GLY B 1 114 ? 11.867 0.751 16.609 1 89.88 114 GLY B CA 1
ATOM 4209 C C . GLY B 1 114 ? 12.695 1.239 15.438 1 89.88 114 GLY B C 1
ATOM 4210 O O . GLY B 1 114 ? 12.906 0.507 14.469 1 89.88 114 GLY B O 1
ATOM 4211 N N . GLY B 1 115 ? 12.945 2.459 15.469 1 88.94 115 GLY B N 1
ATOM 4212 C CA . GLY B 1 115 ? 13.773 3.037 14.414 1 88.94 115 GLY B CA 1
ATOM 4213 C C . GLY B 1 115 ? 12.969 3.533 13.227 1 88.94 115 GLY B C 1
ATOM 4214 O O . GLY B 1 115 ? 13.523 4.125 12.305 1 88.94 115 GLY B O 1
ATOM 4215 N N . ARG B 1 116 ? 11.672 3.336 13.195 1 88.69 116 ARG B N 1
ATOM 4216 C CA . ARG B 1 116 ? 10.82 3.727 12.07 1 88.69 116 ARG B CA 1
ATOM 4217 C C . ARG B 1 116 ? 10.266 5.133 12.273 1 88.69 116 ARG B C 1
ATOM 4219 O O . ARG B 1 116 ? 9.062 5.352 12.156 1 88.69 116 ARG B O 1
ATOM 4226 N N . TRP B 1 117 ? 11.133 6.113 12.516 1 90.56 117 TRP B N 1
ATOM 4227 C CA . TRP B 1 117 ? 10.75 7.496 12.773 1 90.56 117 TRP B CA 1
ATOM 4228 C C . TRP B 1 117 ? 10.016 8.086 11.57 1 90.56 117 TRP B C 1
ATOM 4230 O O . TRP B 1 117 ? 10.445 7.906 10.43 1 90.56 117 TRP B O 1
ATOM 4240 N N . GLY B 1 118 ? 8.875 8.695 11.859 1 92.12 118 GLY B N 1
ATOM 4241 C CA . GLY B 1 118 ? 8.102 9.375 10.836 1 92.12 118 GLY B CA 1
ATOM 4242 C C . GLY B 1 118 ? 7.172 8.438 10.078 1 92.12 118 GLY B C 1
ATOM 4243 O O . GLY B 1 118 ? 6.293 8.898 9.344 1 92.12 118 GLY B O 1
ATOM 4244 N N . ALA B 1 119 ? 7.305 7.148 10.234 1 91.88 119 ALA B N 1
ATOM 4245 C CA . ALA B 1 119 ? 6.52 6.172 9.484 1 91.88 119 ALA B CA 1
ATOM 4246 C C . ALA B 1 119 ? 5.062 6.176 9.938 1 91.88 119 ALA B C 1
ATOM 4248 O O . ALA B 1 119 ? 4.766 6.465 11.094 1 91.88 119 ALA B O 1
ATOM 4249 N N . LEU B 1 120 ? 4.164 5.891 8.977 1 94.12 120 LEU B N 1
ATOM 4250 C CA . LEU B 1 120 ? 2.744 5.742 9.289 1 94.12 120 LEU B CA 1
ATOM 4251 C C . LEU B 1 120 ? 2.525 4.629 10.305 1 94.12 120 LEU B C 1
ATOM 4253 O O . LEU B 1 120 ? 3.117 3.555 10.195 1 94.12 120 LEU B O 1
ATOM 4257 N N . ASP B 1 121 ? 1.77 4.902 11.328 1 92.12 121 ASP B N 1
ATOM 4258 C CA . ASP B 1 121 ? 1.422 3.916 12.352 1 92.12 121 ASP B CA 1
ATOM 4259 C C . ASP B 1 121 ? 0.196 3.107 11.938 1 92.12 121 ASP B C 1
ATOM 4261 O O . ASP B 1 121 ? -0.482 3.449 10.961 1 92.12 121 ASP B O 1
ATOM 4265 N N . SER B 1 122 ? -0.082 1.967 12.633 1 92.06 122 SER B N 1
ATOM 4266 C CA . SER B 1 122 ? -1.259 1.151 12.352 1 92.06 122 SER B CA 1
ATOM 4267 C C . SER B 1 122 ? -2.541 1.965 12.484 1 92.06 122 SER B C 1
ATOM 4269 O O . SER B 1 122 ? -3.512 1.727 11.766 1 92.06 122 SER B O 1
ATOM 4271 N N . LEU B 1 123 ? -2.523 2.885 13.422 1 95.69 123 LEU B N 1
ATOM 4272 C CA . LEU B 1 123 ? -3.674 3.77 13.555 1 95.69 123 LEU B CA 1
ATOM 4273 C C . LEU B 1 123 ? -3.867 4.613 12.305 1 95.69 123 LEU B C 1
ATOM 4275 O O . LEU B 1 123 ? -4.992 4.777 11.828 1 95.69 123 LEU B O 1
ATOM 4279 N N . GLY B 1 124 ? -2.758 5.168 11.82 1 97.62 124 GLY B N 1
ATOM 4280 C CA . GLY B 1 124 ? -2.826 5.945 10.594 1 97.62 124 GLY B CA 1
ATOM 4281 C C . GLY B 1 124 ? -3.344 5.145 9.414 1 97.62 124 GLY B C 1
ATOM 4282 O O . GLY B 1 124 ? -4.109 5.66 8.594 1 97.62 124 GLY B O 1
ATOM 4283 N N . MET B 1 125 ? -2.918 3.926 9.312 1 96.44 125 MET B N 1
ATOM 4284 C CA . MET B 1 125 ? -3.418 3.031 8.273 1 96.44 125 MET B CA 1
ATOM 4285 C C . MET B 1 125 ? -4.926 2.832 8.398 1 96.44 125 MET B C 1
ATOM 4287 O O . MET B 1 125 ? -5.656 2.945 7.418 1 96.44 125 MET B O 1
ATOM 4291 N N . ALA B 1 126 ? -5.344 2.586 9.609 1 96.69 126 ALA B N 1
ATOM 4292 C CA . ALA B 1 126 ? -6.762 2.359 9.875 1 96.69 126 ALA B CA 1
ATOM 4293 C C . ALA B 1 126 ? -7.586 3.607 9.57 1 96.69 126 ALA B C 1
ATOM 4295 O O . ALA B 1 126 ? -8.711 3.51 9.078 1 96.69 126 ALA B O 1
ATOM 4296 N N . GLU B 1 127 ? -7.027 4.754 9.875 1 98.31 127 GLU B N 1
ATOM 4297 C CA . GLU B 1 127 ? -7.719 6.004 9.578 1 98.31 127 GLU B CA 1
ATOM 4298 C C . GLU B 1 127 ? -8.016 6.133 8.086 1 98.31 127 GLU B C 1
ATOM 4300 O O . GLU B 1 127 ? -9.141 6.449 7.699 1 98.31 127 GLU B O 1
ATOM 4305 N N . GLN B 1 128 ? -7.031 5.891 7.262 1 98.62 128 GLN B N 1
ATOM 4306 C CA . GLN B 1 128 ? -7.184 6.008 5.816 1 98.62 128 GLN B CA 1
ATOM 4307 C C . GLN B 1 128 ? -8.188 4.992 5.285 1 98.62 128 GLN B C 1
ATOM 4309 O O . GLN B 1 128 ? -9.039 5.324 4.457 1 98.62 128 GLN B O 1
ATOM 4314 N N . ARG B 1 129 ? -8.156 3.748 5.789 1 97.94 129 ARG B N 1
ATOM 4315 C CA . ARG B 1 129 ? -9.102 2.719 5.375 1 97.94 129 ARG B CA 1
ATOM 4316 C C . ARG B 1 129 ? -10.531 3.1 5.766 1 97.94 129 ARG B C 1
ATOM 4318 O O . ARG B 1 129 ? -11.469 2.861 5.004 1 97.94 129 ARG B O 1
ATOM 4325 N N . ALA B 1 130 ? -10.633 3.645 6.961 1 98.38 130 ALA B N 1
ATOM 4326 C CA . ALA B 1 130 ? -11.953 4.027 7.445 1 98.38 130 ALA B CA 1
ATOM 4327 C C . ALA B 1 130 ? -12.547 5.148 6.598 1 98.38 130 ALA B C 1
ATOM 4329 O O . ALA B 1 130 ? -13.742 5.137 6.281 1 98.38 130 ALA B O 1
ATOM 4330 N N . ILE B 1 131 ? -11.758 6.121 6.262 1 98.75 131 ILE B N 1
ATOM 4331 C CA . ILE B 1 131 ? -12.227 7.215 5.422 1 98.75 131 ILE B CA 1
ATOM 4332 C C . ILE B 1 131 ? -12.664 6.676 4.062 1 98.75 131 ILE B C 1
ATOM 4334 O O . ILE B 1 131 ? -13.727 7.031 3.557 1 98.75 131 ILE B O 1
ATOM 4338 N N . ALA B 1 132 ? -11.836 5.801 3.436 1 98.62 132 ALA B N 1
ATOM 4339 C CA . ALA B 1 132 ? -12.18 5.16 2.168 1 98.62 132 ALA B CA 1
ATOM 4340 C C . ALA B 1 132 ? -13.5 4.406 2.273 1 98.62 132 ALA B C 1
ATOM 4342 O O . ALA B 1 132 ? -14.352 4.512 1.389 1 98.62 132 ALA B O 1
ATOM 4343 N N . SER B 1 133 ? -13.68 3.646 3.357 1 98.31 133 SER B N 1
ATOM 4344 C CA . SER B 1 133 ? -14.867 2.832 3.559 1 98.31 133 SER B CA 1
ATOM 4345 C C . SER B 1 133 ? -16.125 3.697 3.672 1 98.31 133 SER B C 1
ATOM 4347 O O . SER B 1 133 ? -17.172 3.363 3.111 1 98.31 133 SER B O 1
ATOM 4349 N N . ARG B 1 134 ? -15.969 4.805 4.418 1 98.62 134 ARG B N 1
ATOM 4350 C CA . ARG B 1 134 ? -17.125 5.691 4.566 1 98.62 134 ARG B CA 1
ATOM 4351 C C . ARG B 1 134 ? -17.484 6.355 3.24 1 98.62 134 ARG B C 1
ATOM 4353 O O . ARG B 1 134 ? -18.656 6.469 2.893 1 98.62 134 ARG B O 1
ATOM 4360 N N . ALA B 1 135 ? -16.5 6.773 2.48 1 98.38 135 ALA B N 1
ATOM 4361 C CA . ALA B 1 135 ? -16.766 7.344 1.163 1 98.38 135 ALA B CA 1
ATOM 4362 C C . ALA B 1 135 ? -17.469 6.332 0.261 1 98.38 135 ALA B C 1
ATOM 4364 O O . ALA B 1 135 ? -18.453 6.66 -0.406 1 98.38 135 ALA B O 1
ATOM 4365 N N . PHE B 1 136 ? -16.969 5.082 0.249 1 98.12 136 PHE B N 1
ATOM 4366 C CA . PHE B 1 136 ? -17.531 4.012 -0.56 1 98.12 136 PHE B CA 1
ATOM 4367 C C . PHE B 1 136 ? -19 3.785 -0.202 1 98.12 136 PHE B C 1
ATOM 4369 O O . PHE B 1 136 ? -19.844 3.646 -1.087 1 98.12 136 PHE B O 1
ATOM 4376 N N . ALA B 1 137 ? -19.234 3.746 1.075 1 98 137 ALA B N 1
ATOM 4377 C CA . ALA B 1 137 ? -20.578 3.48 1.562 1 98 137 ALA B CA 1
ATOM 4378 C C . ALA B 1 137 ? -21.516 4.645 1.244 1 98 137 ALA B C 1
ATOM 4380 O O . ALA B 1 137 ? -22.688 4.434 0.892 1 98 137 ALA B O 1
ATOM 4381 N N . ALA B 1 138 ? -21.047 5.84 1.34 1 98 138 ALA B N 1
ATOM 4382 C CA . ALA B 1 138 ? -21.875 7.031 1.184 1 98 138 ALA B CA 1
ATOM 4383 C C . ALA B 1 138 ? -22.125 7.336 -0.291 1 98 138 ALA B C 1
ATOM 4385 O O . ALA B 1 138 ? -23.203 7.824 -0.656 1 98 138 ALA B O 1
ATOM 4386 N N . PHE B 1 139 ? -21.125 7.051 -1.114 1 97.81 139 PHE B N 1
ATOM 4387 C CA . PHE B 1 139 ? -21.203 7.414 -2.525 1 97.81 139 PHE B CA 1
ATOM 4388 C C . PHE B 1 139 ? -20.922 6.203 -3.41 1 97.81 139 PHE B C 1
ATOM 4390 O O . PHE B 1 139 ? -20.062 6.25 -4.285 1 97.81 139 PHE B O 1
ATOM 4397 N N . PRO B 1 140 ? -21.672 5.152 -3.359 1 95.38 140 PRO B N 1
ATOM 4398 C CA . PRO B 1 140 ? -21.344 3.879 -4.008 1 95.38 140 PRO B CA 1
ATOM 4399 C C . PRO B 1 140 ? -21.25 3.996 -5.527 1 95.38 140 PRO B C 1
ATOM 4401 O O . PRO B 1 140 ? -20.438 3.301 -6.152 1 95.38 140 PRO B O 1
ATOM 4404 N N . THR B 1 141 ? -21.953 4.918 -6.188 1 95.25 141 THR B N 1
ATOM 4405 C CA . THR B 1 141 ? -21.984 5.023 -7.641 1 95.25 141 THR B CA 1
ATOM 4406 C C . THR B 1 141 ? -20.656 5.551 -8.172 1 95.25 141 THR B C 1
ATOM 4408 O O . THR B 1 141 ? -20.344 5.395 -9.359 1 95.25 141 THR B O 1
ATOM 4411 N N . LEU B 1 142 ? -19.906 6.145 -7.277 1 97.69 142 LEU B N 1
ATOM 4412 C CA . LEU B 1 142 ? -18.625 6.715 -7.695 1 97.69 142 LEU B CA 1
ATOM 4413 C C . LEU B 1 142 ? -17.531 5.656 -7.688 1 97.69 142 LEU B C 1
ATOM 4415 O O . LEU B 1 142 ? -16.422 5.902 -8.164 1 97.69 142 LEU B O 1
ATOM 4419 N N . PHE B 1 143 ? -17.828 4.461 -7.156 1 96.62 143 PHE B N 1
ATOM 4420 C CA . PHE B 1 143 ? -16.781 3.463 -6.949 1 96.62 143 PHE B CA 1
ATOM 4421 C C . PHE B 1 143 ? -17.156 2.148 -7.625 1 96.62 143 PHE B C 1
ATOM 4423 O O . PHE B 1 143 ? -16.594 1.1 -7.309 1 96.62 143 PHE B O 1
ATOM 4430 N N . LYS B 1 144 ? -18.141 2.096 -8.453 1 92 144 LYS B N 1
ATOM 4431 C CA . LYS B 1 144 ? -18.531 0.909 -9.211 1 92 144 LYS B CA 1
ATOM 4432 C C . LYS B 1 144 ? -18.234 1.087 -10.703 1 92 144 LYS B C 1
ATOM 4434 O O . LYS B 1 144 ? -18.859 1.925 -11.359 1 92 144 LYS B O 1
ATOM 4439 N N . ASP B 1 145 ? -17.344 0.249 -11.195 1 94.69 145 ASP B N 1
ATOM 4440 C CA . ASP B 1 145 ? -16.969 0.286 -12.602 1 94.69 145 ASP B CA 1
ATOM 4441 C C . ASP B 1 145 ? -16.484 1.676 -13.008 1 94.69 145 ASP B C 1
ATOM 4443 O O . ASP B 1 145 ? -16.953 2.24 -14 1 94.69 145 ASP B O 1
ATOM 4447 N N . ARG B 1 146 ? -15.695 2.264 -12.102 1 96.81 146 ARG B N 1
ATOM 4448 C CA . ARG B 1 146 ? -15.195 3.623 -12.281 1 96.81 146 ARG B CA 1
ATOM 4449 C C . ARG B 1 146 ? -13.672 3.664 -12.219 1 96.81 146 ARG B C 1
ATOM 4451 O O . ARG B 1 146 ? -13.039 2.689 -11.812 1 96.81 146 ARG B O 1
ATOM 4458 N N . LYS B 1 147 ? -13.156 4.723 -12.742 1 97.88 147 LYS B N 1
ATOM 4459 C CA . LYS B 1 147 ? -11.727 5 -12.672 1 97.88 147 LYS B CA 1
ATOM 4460 C C . LYS B 1 147 ? -11.422 6.004 -11.562 1 97.88 147 LYS B C 1
ATOM 4462 O O . LYS B 1 147 ? -12.117 7.012 -11.414 1 97.88 147 LYS B O 1
ATOM 4467 N N . ILE B 1 148 ? -10.438 5.703 -10.742 1 98.38 148 ILE B N 1
ATOM 4468 C CA . ILE B 1 148 ? -10 6.555 -9.641 1 98.38 148 ILE B CA 1
ATOM 4469 C C . ILE B 1 148 ? -8.555 6.977 -9.859 1 98.38 148 ILE B C 1
ATOM 4471 O O . ILE B 1 148 ? -7.715 6.16 -10.25 1 98.38 148 ILE B O 1
ATOM 4475 N N . ASN B 1 149 ? -8.266 8.234 -9.688 1 98.5 149 ASN B N 1
ATOM 4476 C CA . ASN B 1 149 ? -6.906 8.766 -9.75 1 98.5 149 ASN B CA 1
ATOM 4477 C C . ASN B 1 149 ? -6.422 9.227 -8.375 1 98.5 149 ASN B C 1
ATOM 4479 O O . ASN B 1 149 ? -7.184 9.836 -7.617 1 98.5 149 ASN B O 1
ATOM 4483 N N . ALA B 1 150 ? -5.223 8.828 -8 1 98.69 150 ALA B N 1
ATOM 4484 C CA . ALA B 1 150 ? -4.652 9.234 -6.723 1 98.69 150 ALA B CA 1
ATOM 4485 C C . ALA B 1 150 ? -3.191 9.656 -6.879 1 98.69 150 ALA B C 1
ATOM 4487 O O . ALA B 1 150 ? -2.43 9.008 -7.602 1 98.69 150 ALA B O 1
ATOM 4488 N N . ILE B 1 151 ? -2.799 10.727 -6.25 1 98.75 151 ILE B N 1
ATOM 4489 C CA . ILE B 1 151 ? -1.402 11.141 -6.254 1 98.75 151 ILE B CA 1
ATOM 4490 C C . ILE B 1 151 ? -0.929 11.375 -4.82 1 98.75 151 ILE B C 1
ATOM 4492 O O . ILE B 1 151 ? -1.739 11.625 -3.924 1 98.75 151 ILE B O 1
ATOM 4496 N N . SER B 1 152 ? 0.376 11.266 -4.578 1 98.44 152 SER B N 1
ATOM 4497 C CA . SER B 1 152 ? 0.98 11.477 -3.268 1 98.44 152 SER B CA 1
ATOM 4498 C C . SER B 1 152 ? 2.309 12.219 -3.385 1 98.44 152 SER B C 1
ATOM 4500 O O . SER B 1 152 ? 2.924 12.234 -4.453 1 98.44 152 SER B O 1
ATOM 4502 N N . SER B 1 153 ? 2.654 12.906 -2.334 1 98.06 153 SER B N 1
ATOM 4503 C CA . SER B 1 153 ? 4.027 13.398 -2.242 1 98.06 153 SER B CA 1
ATOM 4504 C C . SER B 1 153 ? 5.023 12.242 -2.221 1 98.06 153 SER B C 1
ATOM 4506 O O . SER B 1 153 ? 4.629 11.07 -2.186 1 98.06 153 SER B O 1
ATOM 4508 N N . TYR B 1 154 ? 6.293 12.578 -2.264 1 95.75 154 TYR B N 1
ATOM 4509 C CA . TYR B 1 154 ? 7.34 11.57 -2.303 1 95.75 154 TYR B CA 1
ATOM 4510 C C . TYR B 1 154 ? 7.609 11.008 -0.911 1 95.75 154 TYR B C 1
ATOM 4512 O O . TYR B 1 154 ? 8.383 10.062 -0.755 1 95.75 154 TYR B O 1
ATOM 4520 N N . VAL B 1 155 ? 6.973 11.539 0.12 1 96.19 155 VAL B N 1
ATOM 4521 C CA . VAL B 1 155 ? 7.258 11.141 1.494 1 96.19 155 VAL B CA 1
ATOM 4522 C C . VAL B 1 155 ? 6.609 9.789 1.781 1 96.19 155 VAL B C 1
ATOM 4524 O O . VAL B 1 155 ? 5.41 9.609 1.572 1 96.19 155 VAL B O 1
ATOM 4527 N N . PRO B 1 156 ? 7.277 8.805 2.322 1 94.56 156 PRO B N 1
ATOM 4528 C CA . PRO B 1 156 ? 6.809 7.422 2.453 1 94.56 156 PRO B CA 1
ATOM 4529 C C . PRO B 1 156 ? 5.5 7.312 3.232 1 94.56 156 PRO B C 1
ATOM 4531 O O . PRO B 1 156 ? 4.621 6.527 2.865 1 94.56 156 PRO B O 1
ATOM 4534 N N . ARG B 1 157 ? 5.344 8.07 4.32 1 95.94 157 ARG B N 1
ATOM 4535 C CA . ARG B 1 157 ? 4.121 7.969 5.109 1 95.94 157 ARG B CA 1
ATOM 4536 C C . ARG B 1 157 ? 2.914 8.445 4.309 1 95.94 157 ARG B C 1
ATOM 4538 O O . ARG B 1 157 ? 1.801 7.949 4.504 1 95.94 157 ARG B O 1
ATOM 4545 N N . CYS B 1 158 ? 3.111 9.383 3.416 1 97.75 158 CYS B N 1
ATOM 4546 C CA . CYS B 1 158 ? 2.037 9.836 2.539 1 97.75 158 CYS B CA 1
ATOM 4547 C C . CYS B 1 158 ? 1.702 8.773 1.495 1 97.75 158 CYS B C 1
ATOM 4549 O O . CYS B 1 158 ? 0.529 8.523 1.217 1 97.75 158 CYS B O 1
ATOM 4551 N N . VAL B 1 159 ? 2.729 8.188 0.927 1 97.25 159 VAL B N 1
ATOM 4552 C CA . VAL B 1 159 ? 2.537 7.117 -0.048 1 97.25 159 VAL B CA 1
ATOM 4553 C C . VAL B 1 159 ? 1.767 5.969 0.593 1 97.25 159 VAL B C 1
ATOM 4555 O O . VAL B 1 159 ? 0.825 5.438 -0.001 1 97.25 159 VAL B O 1
ATOM 4558 N N . MET B 1 160 ? 2.166 5.605 1.791 1 96.56 160 MET B N 1
ATOM 4559 C CA . MET B 1 160 ? 1.472 4.531 2.496 1 96.56 160 MET B CA 1
ATOM 4560 C C . MET B 1 160 ? 0.018 4.906 2.762 1 96.56 160 MET B C 1
ATOM 4562 O O . MET B 1 160 ? -0.867 4.051 2.715 1 96.56 160 MET B O 1
ATOM 4566 N N . SER B 1 161 ? -0.224 6.184 3.104 1 98.44 161 SER B N 1
ATOM 4567 C CA . SER B 1 161 ? -1.594 6.648 3.291 1 98.44 161 SER B CA 1
ATOM 4568 C C . SER B 1 161 ? -2.422 6.453 2.023 1 98.44 161 SER B C 1
ATOM 4570 O O . SER B 1 161 ? -3.545 5.953 2.08 1 98.44 161 SER B O 1
ATOM 4572 N N . MET B 1 162 ? -1.834 6.824 0.9 1 98.56 162 MET B N 1
ATOM 4573 C CA . MET B 1 162 ? -2.479 6.613 -0.394 1 98.56 162 MET B CA 1
ATOM 4574 C C . MET B 1 162 ? -2.742 5.133 -0.638 1 98.56 162 MET B C 1
ATOM 4576 O O . MET B 1 162 ? -3.852 4.75 -1.015 1 98.56 162 MET B O 1
ATOM 4580 N N . ASP B 1 163 ? -1.77 4.297 -0.36 1 97.19 163 ASP B N 1
ATOM 4581 C CA . ASP B 1 163 ? -1.867 2.861 -0.604 1 97.19 163 ASP B CA 1
ATOM 4582 C C . ASP B 1 163 ? -2.965 2.232 0.252 1 97.19 163 ASP B C 1
ATOM 4584 O O . ASP B 1 163 ? -3.756 1.424 -0.24 1 97.19 163 ASP B O 1
ATOM 4588 N N . GLU B 1 164 ? -3.043 2.596 1.526 1 97.25 164 GLU B N 1
ATOM 4589 C CA . GLU B 1 164 ? -4.055 2.049 2.428 1 97.25 164 GLU B CA 1
ATOM 4590 C C . GLU B 1 164 ? -5.461 2.453 1.991 1 97.25 164 GLU B C 1
ATOM 4592 O O . GLU B 1 164 ? -6.387 1.641 2.037 1 97.25 164 GLU B O 1
ATOM 4597 N N . PHE B 1 165 ? -5.598 3.715 1.591 1 98.62 165 PHE B N 1
ATOM 4598 C CA . PHE B 1 165 ? -6.887 4.219 1.125 1 98.62 165 PHE B CA 1
ATOM 4599 C C . PHE B 1 165 ? -7.344 3.469 -0.119 1 98.62 165 PHE B C 1
ATOM 4601 O O . PHE B 1 165 ? -8.453 2.924 -0.149 1 98.62 165 PHE B O 1
ATOM 4608 N N . THR B 1 166 ? -6.48 3.346 -1.101 1 97.94 166 THR B N 1
ATOM 4609 C CA . THR B 1 166 ? -6.863 2.777 -2.389 1 97.94 166 THR B CA 1
ATOM 4610 C C . THR B 1 166 ? -6.992 1.26 -2.293 1 97.94 166 THR B C 1
ATOM 4612 O O . THR B 1 166 ? -7.844 0.659 -2.949 1 97.94 166 THR B O 1
ATOM 4615 N N . HIS B 1 167 ? -6.125 0.629 -1.508 1 95.44 167 HIS B N 1
ATOM 4616 C CA . HIS B 1 167 ? -6.25 -0.81 -1.308 1 95.44 167 HIS B CA 1
ATOM 4617 C C . HIS B 1 167 ? -7.598 -1.165 -0.69 1 95.44 167 HIS B C 1
ATOM 4619 O O . HIS B 1 167 ? -8.211 -2.17 -1.062 1 95.44 167 HIS B O 1
ATOM 4625 N N . GLN B 1 168 ? -7.996 -0.367 0.297 1 96.75 168 GLN B N 1
ATOM 4626 C CA . GLN B 1 168 ? -9.297 -0.6 0.911 1 96.75 168 GLN B CA 1
ATOM 4627 C C . GLN B 1 168 ? -10.422 -0.516 -0.124 1 96.75 168 GLN B C 1
ATOM 4629 O O . GLN B 1 168 ? -11.352 -1.317 -0.1 1 96.75 168 GLN B O 1
ATOM 4634 N N . LEU B 1 169 ? -10.336 0.462 -1.036 1 97.5 169 LEU B N 1
ATOM 4635 C CA . LEU B 1 169 ? -11.336 0.583 -2.096 1 97.5 169 LEU B CA 1
ATOM 4636 C C . LEU B 1 169 ? -11.359 -0.672 -2.961 1 97.5 169 LEU B C 1
ATOM 4638 O O . LEU B 1 169 ? -12.438 -1.175 -3.295 1 97.5 169 LEU B O 1
ATOM 4642 N N . THR B 1 170 ? -10.172 -1.178 -3.271 1 95.19 170 THR B N 1
ATOM 4643 C CA . THR B 1 170 ? -10.07 -2.379 -4.094 1 95.19 170 THR B CA 1
ATOM 4644 C C . THR B 1 170 ? -10.695 -3.576 -3.379 1 95.19 170 THR B C 1
ATOM 4646 O O . THR B 1 170 ? -11.328 -4.422 -4.012 1 95.19 170 THR B O 1
ATOM 4649 N N . ARG B 1 171 ? -10.484 -3.705 -2.107 1 93.75 171 ARG B N 1
ATOM 4650 C CA . ARG B 1 171 ? -11.039 -4.793 -1.313 1 93.75 171 ARG B CA 1
ATOM 4651 C C . ARG B 1 171 ? -12.562 -4.734 -1.295 1 93.75 171 ARG B C 1
ATOM 4653 O O . ARG B 1 171 ? -13.227 -5.773 -1.3 1 93.75 171 ARG B O 1
ATOM 4660 N N . LEU B 1 172 ? -13.062 -3.512 -1.299 1 95.25 172 LEU B N 1
ATOM 4661 C CA . LEU B 1 172 ? -14.508 -3.318 -1.199 1 95.25 172 LEU B CA 1
ATOM 4662 C C . LEU B 1 172 ? -15.18 -3.58 -2.541 1 95.25 172 LEU B C 1
ATOM 4664 O O . LEU B 1 172 ? -16.297 -4.098 -2.586 1 95.25 172 LEU B O 1
ATOM 4668 N N . ASN B 1 173 ? -14.516 -3.117 -3.607 1 94 173 ASN B N 1
ATOM 4669 C CA . ASN B 1 173 ? -15.008 -3.355 -4.961 1 94 173 ASN B CA 1
ATOM 4670 C C . ASN B 1 173 ? -13.867 -3.539 -5.949 1 94 173 ASN B C 1
ATOM 4672 O O . ASN B 1 173 ? -13.227 -2.566 -6.355 1 94 173 ASN B O 1
ATOM 4676 N N . ASN B 1 174 ? -13.695 -4.738 -6.441 1 88.62 174 ASN B N 1
ATOM 4677 C CA . ASN B 1 174 ? -12.547 -5.02 -7.293 1 88.62 174 ASN B CA 1
ATOM 4678 C C . ASN B 1 174 ? -12.836 -4.68 -8.75 1 88.62 174 ASN B C 1
ATOM 4680 O O . ASN B 1 174 ? -12.07 -5.055 -9.641 1 88.62 174 ASN B O 1
ATOM 4684 N N . ARG B 1 175 ? -13.992 -3.928 -9.039 1 93.44 175 ARG B N 1
ATOM 4685 C CA . ARG B 1 175 ? -14.312 -3.484 -10.391 1 93.44 175 ARG B CA 1
ATOM 4686 C C . ARG B 1 175 ? -13.82 -2.061 -10.633 1 93.44 175 ARG B C 1
ATOM 4688 O O . ARG B 1 175 ? -14.047 -1.494 -11.703 1 93.44 175 ARG B O 1
ATOM 4695 N N . ILE B 1 176 ? -13.125 -1.535 -9.602 1 95.56 176 ILE B N 1
ATOM 4696 C CA . ILE B 1 176 ? -12.562 -0.196 -9.75 1 95.56 176 ILE B CA 1
ATOM 4697 C C . ILE B 1 176 ? -11.203 -0.28 -10.445 1 95.56 176 ILE B C 1
ATOM 4699 O O . ILE B 1 176 ? -10.469 -1.249 -10.258 1 95.56 176 ILE B O 1
ATOM 4703 N N . GLU B 1 177 ? -10.945 0.651 -11.305 1 97.06 177 GLU B N 1
ATOM 4704 C CA . GLU B 1 177 ? -9.625 0.852 -11.898 1 97.06 177 GLU B CA 1
ATOM 4705 C C . GLU B 1 177 ? -8.898 2.023 -11.25 1 97.06 177 GLU B C 1
ATOM 4707 O O . GLU B 1 177 ? -9.391 3.154 -11.273 1 97.06 177 GLU B O 1
ATOM 4712 N N . ILE B 1 178 ? -7.723 1.778 -10.648 1 97.88 178 ILE B N 1
ATOM 4713 C CA . ILE B 1 178 ? -7.043 2.807 -9.859 1 97.88 178 ILE B CA 1
ATOM 4714 C C . ILE B 1 178 ? -5.695 3.133 -10.5 1 97.88 178 ILE B C 1
ATOM 4716 O O . ILE B 1 178 ? -4.922 2.23 -10.828 1 97.88 178 ILE B O 1
ATOM 4720 N N . TYR B 1 179 ? -5.438 4.379 -10.734 1 98.19 179 TYR B N 1
ATOM 4721 C CA . TYR B 1 179 ? -4.172 4.926 -11.211 1 98.19 179 TYR B CA 1
ATOM 4722 C C . TYR B 1 179 ? -3.52 5.805 -10.156 1 98.19 179 TYR B C 1
ATOM 4724 O O . TYR B 1 179 ? -4.164 6.703 -9.602 1 98.19 179 TYR B O 1
ATOM 4732 N N . THR B 1 180 ? -2.271 5.516 -9.812 1 97.88 180 THR B N 1
ATOM 4733 C CA . THR B 1 180 ? -1.629 6.312 -8.773 1 97.88 180 THR B CA 1
ATOM 4734 C C . THR B 1 180 ? -0.267 6.816 -9.242 1 97.88 180 THR B C 1
ATOM 4736 O O . THR B 1 180 ? 0.327 6.25 -10.164 1 97.88 180 THR B O 1
ATOM 4739 N N . ALA B 1 181 ? 0.164 7.906 -8.734 1 97.81 181 ALA B N 1
ATOM 4740 C CA . ALA B 1 181 ? 1.508 8.438 -8.938 1 97.81 181 ALA B CA 1
ATOM 4741 C C . ALA B 1 181 ? 2.066 9.031 -7.648 1 97.81 181 ALA B C 1
ATOM 4743 O O . ALA B 1 181 ? 1.354 9.711 -6.91 1 97.81 181 ALA B O 1
ATOM 4744 N N . SER B 1 182 ? 3.303 8.727 -7.312 1 97.38 182 SER B N 1
ATOM 4745 C CA . SER B 1 182 ? 3.99 9.289 -6.156 1 97.38 182 SER B CA 1
ATOM 4746 C C . SER B 1 182 ? 5.398 9.75 -6.52 1 97.38 182 SER B C 1
ATOM 4748 O O . SER B 1 182 ? 6.082 9.102 -7.316 1 97.38 182 SER B O 1
ATOM 4750 N N . GLY B 1 183 ? 5.809 10.938 -6.031 1 95.56 183 GLY B N 1
ATOM 4751 C CA . GLY B 1 183 ? 7.133 11.477 -6.301 1 95.56 183 GLY B CA 1
ATOM 4752 C C . GLY B 1 183 ? 7.164 13 -6.328 1 95.56 183 GLY B C 1
ATOM 4753 O O . GLY B 1 183 ? 6.16 13.648 -6.035 1 95.56 183 GLY B O 1
ATOM 4754 N N . ARG B 1 184 ? 8.32 13.516 -6.688 1 95.44 184 ARG B N 1
ATOM 4755 C CA . ARG B 1 184 ? 8.539 14.953 -6.668 1 95.44 184 ARG B CA 1
ATOM 4756 C C . ARG B 1 184 ? 7.805 15.633 -7.82 1 95.44 184 ARG B C 1
ATOM 4758 O O . ARG B 1 184 ? 7.609 16.859 -7.805 1 95.44 184 ARG B O 1
ATOM 4765 N N . GLN B 1 185 ? 7.344 14.789 -8.789 1 94.75 185 GLN B N 1
ATOM 4766 C CA . GLN B 1 185 ? 6.559 15.344 -9.883 1 94.75 185 GLN B CA 1
ATOM 4767 C C . GLN B 1 185 ? 5.246 15.938 -9.367 1 94.75 185 GLN B C 1
ATOM 4769 O O . GLN B 1 185 ? 4.617 16.75 -10.055 1 94.75 185 GLN B O 1
ATOM 4774 N N . ASN B 1 186 ? 4.859 15.57 -8.156 1 97.25 186 ASN B N 1
ATOM 4775 C CA . ASN B 1 186 ? 3.596 16.031 -7.598 1 97.25 186 ASN B CA 1
ATOM 4776 C C . ASN B 1 186 ? 3.803 17.203 -6.641 1 97.25 186 ASN B C 1
ATOM 4778 O O . ASN B 1 186 ? 2.846 17.703 -6.047 1 97.25 186 ASN B O 1
ATOM 4782 N N . ASN B 1 187 ? 5.02 17.719 -6.48 1 96.25 187 ASN B N 1
ATOM 4783 C CA . ASN B 1 187 ? 5.355 18.719 -5.473 1 96.25 187 ASN B CA 1
ATOM 4784 C C . ASN B 1 187 ? 4.523 19.984 -5.645 1 96.25 187 ASN B C 1
ATOM 4786 O O . ASN B 1 187 ? 4.121 20.609 -4.66 1 96.25 187 ASN B O 1
ATOM 4790 N N . GLN B 1 188 ? 4.199 20.312 -6.805 1 96.5 188 GLN B N 1
ATOM 4791 C CA . GLN B 1 188 ? 3.471 21.547 -7.051 1 96.5 188 GLN B CA 1
ATOM 4792 C C . GLN B 1 188 ? 2.078 21.5 -6.426 1 96.5 188 GLN B C 1
ATOM 4794 O O . GLN B 1 188 ? 1.502 22.547 -6.102 1 96.5 188 GLN B O 1
ATOM 4799 N N . LEU B 1 189 ? 1.572 20.312 -6.234 1 98.31 189 LEU B N 1
ATOM 4800 C CA . LEU B 1 189 ? 0.205 20.172 -5.742 1 98.31 189 LEU B CA 1
ATOM 4801 C C . LEU B 1 189 ? 0.192 19.797 -4.266 1 98.31 189 LEU B C 1
ATOM 4803 O O . LEU B 1 189 ? -0.687 20.219 -3.518 1 98.31 189 LEU B O 1
ATOM 4807 N N . VAL B 1 190 ? 1.209 18.969 -3.846 1 98.31 190 VAL B N 1
ATOM 4808 C CA . VAL B 1 190 ? 1.016 18.391 -2.52 1 98.31 190 VAL B CA 1
ATOM 4809 C C . VAL B 1 190 ? 2.201 18.75 -1.623 1 98.31 190 VAL B C 1
ATOM 4811 O O . VAL B 1 190 ? 2.217 18.406 -0.439 1 98.31 190 VAL B O 1
ATOM 4814 N N . ARG B 1 191 ? 3.252 19.422 -2.154 1 97.69 191 ARG B N 1
ATOM 4815 C CA . ARG B 1 191 ? 4.391 19.906 -1.379 1 97.69 191 ARG B CA 1
ATOM 4816 C C . ARG B 1 191 ? 4.922 21.219 -1.954 1 97.69 191 ARG B C 1
ATOM 4818 O O . ARG B 1 191 ? 6.129 21.359 -2.17 1 97.69 191 ARG B O 1
ATOM 4825 N N . PHE B 1 192 ? 4.141 22.125 -2.189 1 97.56 192 PHE B N 1
ATOM 4826 C CA . PHE B 1 192 ? 4.457 23.344 -2.91 1 97.56 192 PHE B CA 1
ATOM 4827 C C . PHE B 1 192 ? 5.43 24.203 -2.111 1 97.56 192 PHE B C 1
ATOM 4829 O O . PHE B 1 192 ? 6.109 25.062 -2.674 1 97.56 192 PHE B O 1
ATOM 4836 N N . TRP B 1 193 ? 5.617 24.031 -0.768 1 96.69 193 TRP B N 1
ATOM 4837 C CA . TRP B 1 193 ? 6.555 24.828 0.019 1 96.69 193 TRP B CA 1
ATOM 4838 C C . TRP B 1 193 ? 7.996 24.516 -0.364 1 96.69 193 TRP B C 1
ATOM 4840 O O . TRP B 1 193 ? 8.906 25.281 -0.07 1 96.69 193 TRP B O 1
ATOM 4850 N N . GLU B 1 194 ? 8.188 23.438 -0.976 1 93.25 194 GLU B N 1
ATOM 4851 C CA . GLU B 1 194 ? 9.539 23.062 -1.389 1 93.25 194 GLU B CA 1
ATOM 4852 C C . GLU B 1 194 ? 9.984 23.859 -2.607 1 93.25 194 GLU B C 1
ATOM 4854 O O . GLU B 1 194 ? 11.188 24.078 -2.803 1 93.25 194 GLU B O 1
ATOM 4859 N N . THR B 1 195 ? 9.047 24.297 -3.432 1 91.19 195 THR B N 1
ATOM 4860 C CA . THR B 1 195 ? 9.438 24.891 -4.703 1 91.19 195 THR B CA 1
ATOM 4861 C C . THR B 1 195 ? 9 26.359 -4.77 1 91.19 195 THR B C 1
ATOM 4863 O O . THR B 1 195 ? 9.367 27.078 -5.703 1 91.19 195 THR B O 1
ATOM 4866 N N . ASP B 1 196 ? 8.25 26.844 -3.816 1 95.5 196 ASP B N 1
ATOM 4867 C CA . ASP B 1 196 ? 7.742 28.219 -3.846 1 95.5 196 ASP B CA 1
ATOM 4868 C C . ASP B 1 196 ? 8.797 29.203 -3.357 1 95.5 196 ASP B C 1
ATOM 4870 O O . ASP B 1 196 ? 9.086 29.281 -2.16 1 95.5 196 ASP B O 1
ATOM 4874 N N . PRO B 1 197 ? 9.328 30.016 -4.258 1 95.62 197 PRO B N 1
ATOM 4875 C CA . PRO B 1 197 ? 10.414 30.906 -3.867 1 95.62 197 PRO B CA 1
ATOM 4876 C C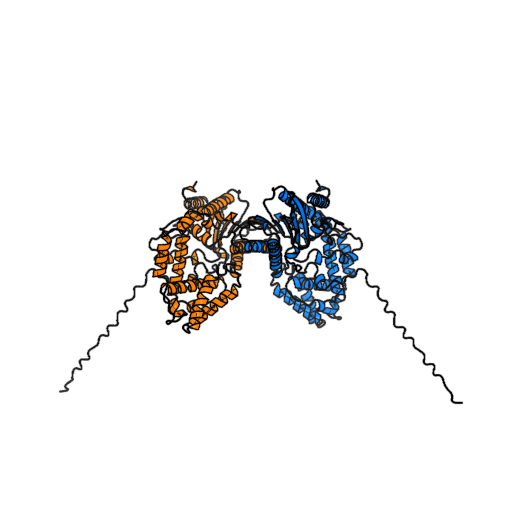 . PRO B 1 197 ? 9.969 31.984 -2.883 1 95.62 197 PRO B C 1
ATOM 4878 O O . PRO B 1 197 ? 10.734 32.375 -2.002 1 95.62 197 PRO B O 1
ATOM 4881 N N . GLU B 1 198 ? 8.758 32.469 -3.037 1 96.12 198 GLU B N 1
ATOM 4882 C CA . GLU B 1 198 ? 8.25 33.5 -2.131 1 96.12 198 GLU B CA 1
ATOM 4883 C C . GLU B 1 198 ? 8.125 32.969 -0.708 1 96.12 198 GLU B C 1
ATOM 4885 O O . GLU B 1 198 ? 8.438 33.656 0.255 1 96.12 198 GLU B O 1
ATOM 4890 N N . TYR B 1 199 ? 7.656 31.828 -0.604 1 97 199 TYR B N 1
ATOM 4891 C CA . TYR B 1 199 ? 7.539 31.203 0.708 1 97 199 TYR B CA 1
ATOM 4892 C C . TYR B 1 199 ? 8.914 31 1.343 1 97 199 TYR B C 1
ATOM 4894 O O . TYR B 1 199 ? 9.094 31.266 2.533 1 97 199 TYR B O 1
ATOM 4902 N N . LYS B 1 200 ? 9.836 30.5 0.556 1 96.62 200 LYS B N 1
ATOM 4903 C CA . LYS B 1 200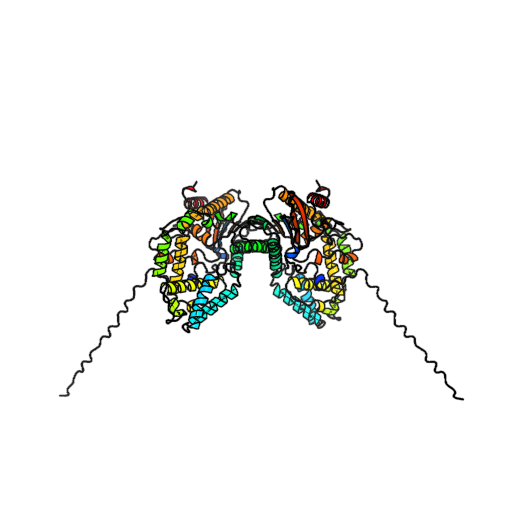 ? 11.195 30.297 1.059 1 96.62 200 LYS B CA 1
ATOM 4904 C C . LYS B 1 200 ? 11.797 31.609 1.552 1 96.62 200 LYS B C 1
ATOM 4906 O O . LYS B 1 200 ? 12.453 31.656 2.592 1 96.62 200 LYS B O 1
ATOM 4911 N N . ASP B 1 201 ? 11.57 32.656 0.807 1 96.62 201 ASP B N 1
ATOM 4912 C CA . ASP B 1 201 ? 12.039 33.969 1.216 1 96.62 201 ASP B CA 1
ATOM 4913 C C . ASP B 1 201 ? 11.375 34.406 2.52 1 96.62 201 ASP B C 1
ATOM 4915 O O . ASP B 1 201 ? 12.031 34.969 3.408 1 96.62 201 ASP B O 1
ATOM 4919 N N . PHE B 1 202 ? 10.086 34.219 2.582 1 96.88 202 PHE B N 1
ATOM 4920 C CA . PHE B 1 202 ? 9.344 34.562 3.785 1 96.88 202 PHE B CA 1
ATOM 4921 C C . PHE B 1 202 ? 9.883 33.812 4.996 1 96.88 202 PHE B C 1
ATOM 4923 O O . PHE B 1 202 ? 10.117 34.406 6.051 1 96.88 202 PHE B O 1
ATOM 4930 N N . MET B 1 203 ? 10.102 32.5 4.824 1 96.44 203 MET B N 1
ATOM 4931 C CA . MET B 1 203 ? 10.57 31.656 5.914 1 96.44 203 MET B CA 1
ATOM 4932 C C . MET B 1 203 ? 11.984 32.062 6.344 1 96.44 203 MET B C 1
ATOM 4934 O O . MET B 1 203 ? 12.336 31.938 7.52 1 96.44 203 MET B O 1
ATOM 4938 N N . ALA B 1 204 ? 12.758 32.594 5.414 1 95.62 204 ALA B N 1
ATOM 4939 C CA . ALA B 1 204 ? 14.125 33.031 5.711 1 95.62 204 ALA B CA 1
ATOM 4940 C C . ALA B 1 204 ? 14.133 34.406 6.398 1 95.62 204 ALA B C 1
ATOM 4942 O O . ALA B 1 204 ? 15.133 34.781 7.008 1 95.62 204 ALA B O 1
ATOM 4943 N N . GLY B 1 205 ? 13.078 35.094 6.27 1 93.81 205 GLY B N 1
ATOM 4944 C CA . GLY B 1 205 ? 13.008 36.438 6.824 1 93.81 205 GLY B CA 1
ATOM 4945 C C . GLY B 1 205 ? 12.836 36.469 8.336 1 93.81 205 GLY B C 1
ATOM 4946 O O . GLY B 1 205 ? 12.562 35.406 8.945 1 93.81 205 GLY B O 1
ATOM 4947 N N . GLU B 1 206 ? 12.906 37.625 8.906 1 92.56 206 GLU B N 1
ATOM 4948 C CA . GLU B 1 206 ? 12.93 37.781 10.359 1 92.56 206 GLU B CA 1
ATOM 4949 C C . GLU B 1 206 ? 11.539 38.094 10.906 1 92.56 206 GLU B C 1
ATOM 4951 O O . GLU B 1 206 ? 11.281 37.906 12.102 1 92.56 206 GLU B O 1
ATOM 4956 N N . GLU B 1 207 ? 10.656 38.469 10.062 1 90.31 207 GLU B N 1
ATOM 4957 C CA . GLU B 1 207 ? 9.375 39 10.5 1 90.31 207 GLU B CA 1
ATOM 4958 C C . GLU B 1 207 ? 8.594 38 11.328 1 90.31 207 GLU B C 1
ATOM 4960 O O . GLU B 1 207 ? 8.109 38.312 12.414 1 90.31 207 GLU B O 1
ATOM 4965 N N . TRP B 1 208 ? 8.406 36.781 10.82 1 95 208 TRP B N 1
ATOM 4966 C CA . TRP B 1 208 ? 7.609 35.812 11.562 1 95 208 TRP B CA 1
ATOM 4967 C C . TRP B 1 208 ? 8.406 35.25 12.734 1 95 208 TRP B C 1
ATOM 4969 O O . TRP B 1 208 ? 7.832 34.906 13.773 1 95 208 TRP B O 1
ATOM 4979 N N . HIS B 1 209 ? 9.703 35.219 12.688 1 96.31 209 HIS B N 1
ATOM 4980 C CA . HIS B 1 209 ? 10.547 34.719 13.766 1 96.31 209 HIS B CA 1
ATOM 4981 C C . HIS B 1 209 ? 10.422 35.594 15.008 1 96.31 209 HIS B C 1
ATOM 4983 O O . HIS B 1 209 ? 10.344 35.094 16.125 1 96.31 209 HIS B O 1
ATOM 4989 N N . LYS B 1 210 ? 10.508 36.875 14.789 1 96.31 210 LYS B N 1
ATOM 4990 C CA . LYS B 1 210 ? 10.414 37.812 15.914 1 96.31 210 LYS B CA 1
ATOM 4991 C C . LYS B 1 210 ? 9.117 37.594 16.688 1 96.31 210 LYS B C 1
ATOM 4993 O O . LYS B 1 210 ? 9.125 37.531 17.922 1 96.31 210 LYS B O 1
ATOM 4998 N N . VAL B 1 211 ? 8.008 37.531 15.93 1 96.81 211 VAL B N 1
ATOM 4999 C CA . VAL B 1 211 ? 6.703 37.312 16.547 1 96.81 211 VAL B CA 1
ATOM 5000 C C . VAL B 1 211 ? 6.684 36 17.312 1 96.81 211 VAL B C 1
ATOM 5002 O O . VAL B 1 211 ? 6.242 35.938 18.453 1 96.81 211 VAL B O 1
ATOM 5005 N N . TYR B 1 212 ? 7.176 34.969 16.703 1 97.44 212 TYR B N 1
ATOM 5006 C CA . TYR B 1 212 ? 7.18 33.656 17.281 1 97.44 212 TYR B CA 1
ATOM 5007 C C . TYR B 1 212 ? 8.062 33.594 18.531 1 97.44 212 TYR B C 1
ATOM 5009 O O . TYR B 1 212 ? 7.66 33.062 19.562 1 97.44 212 TYR B O 1
ATOM 5017 N N . ASP B 1 213 ? 9.234 34.156 18.453 1 96.69 213 ASP B N 1
ATOM 5018 C CA . ASP B 1 213 ? 10.188 34.125 19.562 1 96.69 213 ASP B CA 1
ATOM 5019 C C . ASP B 1 213 ? 9.648 34.906 20.766 1 96.69 213 ASP B C 1
ATOM 5021 O O . ASP B 1 213 ? 9.797 34.469 21.906 1 96.69 213 ASP B O 1
ATOM 5025 N N . GLU B 1 214 ? 9.094 36.031 20.516 1 96.5 214 GLU B N 1
ATOM 5026 C CA . GLU B 1 214 ? 8.492 36.812 21.594 1 96.5 214 GLU B CA 1
ATOM 5027 C C . GLU B 1 214 ? 7.363 36.031 22.281 1 96.5 214 GLU B C 1
ATOM 5029 O O . GLU B 1 214 ? 7.203 36.094 23.5 1 96.5 214 GLU B O 1
ATOM 5034 N N . TYR B 1 215 ? 6.617 35.375 21.406 1 96.94 215 TYR B N 1
ATOM 5035 C CA . TYR B 1 215 ? 5.52 34.562 21.938 1 96.94 215 TYR B CA 1
ATOM 5036 C C . TYR B 1 215 ? 6.043 33.406 22.797 1 96.94 215 TYR B C 1
ATOM 5038 O O . TYR B 1 215 ? 5.496 33.125 23.859 1 96.94 215 TYR B O 1
ATOM 5046 N N . VAL B 1 216 ? 7.047 32.719 22.375 1 97.31 216 VAL B N 1
ATOM 5047 C CA . VAL B 1 216 ? 7.676 31.656 23.141 1 97.31 216 VAL B CA 1
ATOM 5048 C C . VAL B 1 216 ? 8.172 32.188 24.484 1 97.31 216 VAL B C 1
ATOM 5050 O O . VAL B 1 216 ? 7.914 31.609 25.531 1 97.31 216 VAL B O 1
ATOM 5053 N N . ASP B 1 217 ? 8.836 33.344 24.469 1 96.31 217 ASP B N 1
ATOM 5054 C CA . ASP B 1 217 ? 9.406 33.969 25.672 1 96.31 217 ASP B CA 1
ATOM 5055 C C . ASP B 1 217 ? 8.32 34.281 26.688 1 96.31 217 ASP B C 1
ATOM 5057 O O . ASP B 1 217 ? 8.539 34.156 27.906 1 96.31 217 ASP B O 1
ATOM 5061 N N . SER B 1 218 ? 7.223 34.656 26.203 1 95 218 SER B N 1
ATOM 5062 C CA . SER B 1 218 ? 6.184 35.156 27.109 1 95 218 SER B CA 1
ATOM 5063 C C . SER B 1 218 ? 5.242 34.031 27.531 1 95 218 SER B C 1
ATOM 5065 O O . SER B 1 218 ? 4.633 34.094 28.594 1 95 218 SER B O 1
ATOM 5067 N N . HIS B 1 219 ? 5.16 32.938 26.688 1 95.56 219 HIS B N 1
ATOM 5068 C CA . HIS B 1 219 ? 4.082 31.984 26.922 1 95.56 219 HIS B CA 1
ATOM 5069 C C . HIS B 1 219 ? 4.633 30.625 27.344 1 95.56 219 HIS B C 1
ATOM 5071 O O . HIS B 1 219 ? 3.92 29.812 27.953 1 95.56 219 HIS B O 1
ATOM 5077 N N . ALA B 1 220 ? 5.852 30.266 26.984 1 97.25 220 ALA B N 1
ATOM 5078 C CA . ALA B 1 220 ? 6.398 28.984 27.391 1 97.25 220 ALA B CA 1
ATOM 5079 C C . ALA B 1 220 ? 6.551 28.891 28.906 1 97.25 220 ALA B C 1
ATOM 5081 O O . ALA B 1 220 ? 7.266 29.688 29.516 1 97.25 220 ALA B O 1
ATOM 5082 N N . PRO B 1 221 ? 5.941 27.938 29.469 1 97.19 221 PRO B N 1
ATOM 5083 C CA . PRO B 1 221 ? 6 27.859 30.938 1 97.19 221 PRO B CA 1
ATOM 5084 C C . PRO B 1 221 ? 7.379 27.469 31.453 1 97.19 221 PRO B C 1
ATOM 5086 O O . PRO B 1 221 ? 8.047 26.609 30.859 1 97.19 221 PRO B O 1
ATOM 5089 N N . LEU B 1 222 ? 7.758 28.031 32.531 1 96.81 222 LEU B N 1
ATOM 5090 C CA . LEU B 1 222 ? 9.023 27.719 33.188 1 96.81 222 LEU B CA 1
ATOM 5091 C C . LEU B 1 222 ? 8.828 26.672 34.281 1 96.81 222 LEU B C 1
ATOM 5093 O O . LEU B 1 222 ? 9.805 26.141 34.812 1 96.81 222 LEU B O 1
ATOM 5097 N N . THR B 1 223 ? 7.629 26.312 34.5 1 96.75 223 THR B N 1
ATOM 5098 C CA . THR B 1 223 ? 7.297 25.5 35.656 1 96.75 223 THR B CA 1
ATOM 5099 C C . THR B 1 223 ? 7.379 24.016 35.312 1 96.75 223 THR B C 1
ATOM 5101 O O . THR B 1 223 ? 7.414 23.172 36.219 1 96.75 223 THR B O 1
ATOM 5104 N N . VAL B 1 224 ? 7.43 23.641 34.031 1 97.94 224 VAL B N 1
ATOM 5105 C CA . VAL B 1 224 ? 7.438 22.234 33.625 1 97.94 224 VAL B CA 1
ATOM 5106 C C . VAL B 1 224 ? 8.742 21.578 34.094 1 97.94 224 VAL B C 1
ATOM 5108 O O . VAL B 1 224 ? 8.734 20.469 34.625 1 97.94 224 VAL B O 1
ATOM 5111 N N . ALA B 1 225 ? 9.805 22.281 33.875 1 97.56 225 ALA B N 1
ATOM 5112 C CA . ALA B 1 225 ? 11.125 21.719 34.156 1 97.56 225 ALA B CA 1
ATOM 5113 C C . ALA B 1 225 ? 11.297 21.391 35.625 1 97.56 225 ALA B C 1
ATOM 5115 O O . ALA B 1 225 ? 11.617 20.266 36 1 97.56 225 ALA B O 1
ATOM 5116 N N . PRO B 1 226 ? 11.086 22.344 36.531 1 96.75 226 PRO B N 1
ATOM 5117 C CA . PRO B 1 226 ? 11.266 22.016 37.938 1 96.75 226 PRO B CA 1
ATOM 5118 C C . PRO B 1 226 ? 10.289 20.938 38.438 1 96.75 226 PRO B C 1
ATOM 5120 O O . PRO B 1 226 ? 10.617 20.156 39.344 1 96.75 226 PRO B O 1
ATOM 5123 N N . ARG B 1 227 ? 9.18 20.875 37.844 1 96.19 227 ARG B N 1
ATOM 5124 C CA . ARG B 1 227 ? 8.211 19.844 38.25 1 96.19 227 ARG B CA 1
ATOM 5125 C C . ARG B 1 227 ? 8.727 18.453 37.906 1 96.19 227 ARG B C 1
ATOM 5127 O O . ARG B 1 227 ? 8.539 17.516 38.656 1 96.19 227 ARG B O 1
ATOM 5134 N N . LEU B 1 228 ? 9.383 18.312 36.75 1 98.25 228 LEU B N 1
ATOM 5135 C CA . LEU B 1 228 ? 9.789 17 36.25 1 98.25 228 LEU B CA 1
ATOM 5136 C C . LEU B 1 228 ? 11.227 16.688 36.656 1 98.25 228 LEU B C 1
ATOM 5138 O O . LEU B 1 228 ? 11.547 15.547 36.969 1 98.25 228 LEU B O 1
ATOM 5142 N N . LEU B 1 229 ? 12.039 17.734 36.719 1 98.25 229 LEU B N 1
ATOM 5143 C CA . LEU B 1 229 ? 13.461 17.531 36.969 1 98.25 229 LEU B CA 1
ATOM 5144 C C . LEU B 1 229 ? 13.789 17.766 38.438 1 98.25 229 LEU B C 1
ATOM 5146 O O . LEU B 1 229 ? 14.852 17.375 38.906 1 98.25 229 LEU B O 1
ATOM 5150 N N . GLY B 1 230 ? 12.922 18.391 39.094 1 96.75 230 GLY B N 1
ATOM 5151 C CA . GLY B 1 230 ? 13.172 18.781 40.469 1 96.75 230 GLY B CA 1
ATOM 5152 C C . GLY B 1 230 ? 13.617 20.234 40.594 1 96.75 230 GLY B C 1
ATOM 5153 O O . GLY B 1 230 ? 14.297 20.766 39.719 1 96.75 230 GLY B O 1
ATOM 5154 N N . SER B 1 231 ? 13.312 20.828 41.719 1 92.94 231 SER B N 1
ATOM 5155 C CA . SER B 1 231 ? 13.586 22.234 41.969 1 92.94 231 SER B CA 1
ATOM 5156 C C . SER B 1 231 ? 15.086 22.516 42.062 1 92.94 231 SER B C 1
ATOM 5158 O O . SER B 1 231 ? 15.539 23.641 41.812 1 92.94 231 SER B O 1
ATOM 5160 N N . LYS B 1 232 ? 15.836 21.484 42.375 1 94.94 232 LYS B N 1
ATOM 5161 C CA . LYS B 1 232 ? 17.266 21.672 42.594 1 94.94 232 LYS B CA 1
ATOM 5162 C C . LYS B 1 232 ? 18.031 21.562 41.25 1 94.94 232 LYS B C 1
ATOM 5164 O O . LYS B 1 232 ? 19.219 21.844 41.188 1 94.94 232 LYS B O 1
ATOM 5169 N N . TYR B 1 233 ? 17.312 21.109 40.25 1 96 233 TYR B N 1
ATOM 5170 C CA . TYR B 1 233 ? 17.969 21.031 38.969 1 96 233 TYR B CA 1
ATOM 5171 C C . TYR B 1 233 ? 18.141 22.406 38.344 1 96 233 TYR B C 1
ATOM 5173 O O . TYR B 1 233 ? 17.156 23.125 38.125 1 96 233 TYR B O 1
ATOM 5181 N N . GLN B 1 234 ? 19.328 22.75 38.031 1 93.31 234 GLN B N 1
ATOM 5182 C CA . GLN B 1 234 ? 19.609 24.109 37.562 1 93.31 234 GLN B CA 1
ATOM 5183 C C . GLN B 1 234 ? 19.484 24.203 36.031 1 93.31 234 GLN B C 1
ATOM 5185 O O . GLN B 1 234 ? 20.141 23.469 35.312 1 93.31 234 GLN B O 1
ATOM 5190 N N . LEU B 1 235 ? 18.625 25.078 35.562 1 95.12 235 LEU B N 1
ATOM 5191 C CA . LEU B 1 235 ? 18.469 25.438 34.156 1 95.12 235 LEU B CA 1
ATOM 5192 C C . LEU B 1 235 ? 18.344 26.953 34 1 95.12 235 LEU B C 1
ATOM 5194 O O . LEU B 1 235 ? 17.812 27.625 34.875 1 95.12 235 LEU B O 1
ATOM 5198 N N . THR B 1 236 ? 18.906 27.438 32.906 1 96.06 236 THR B N 1
ATOM 5199 C CA . THR B 1 236 ? 18.547 28.797 32.531 1 96.06 236 THR B CA 1
ATOM 5200 C C . THR B 1 236 ? 17.094 28.859 32.094 1 96.06 236 THR B C 1
ATOM 5202 O O . THR B 1 236 ? 16.469 27.828 31.828 1 96.06 236 THR B O 1
ATOM 5205 N N . ASP B 1 237 ? 16.516 30.062 32.031 1 95.38 237 ASP B N 1
ATOM 5206 C CA . ASP B 1 237 ? 15.141 30.234 31.578 1 95.38 237 ASP B CA 1
ATOM 5207 C C . ASP B 1 237 ? 14.961 29.672 30.172 1 95.38 237 ASP B C 1
ATOM 5209 O O . ASP B 1 237 ? 13.961 29.016 29.875 1 95.38 237 ASP B O 1
ATOM 5213 N N . GLY B 1 238 ? 15.906 29.938 29.328 1 95.75 238 GLY B N 1
ATOM 5214 C CA . GLY B 1 238 ? 15.859 29.422 27.969 1 95.75 238 GLY B CA 1
ATOM 5215 C C . GLY B 1 238 ? 15.836 27.906 27.922 1 95.75 238 GLY B C 1
ATOM 5216 O O . GLY B 1 238 ? 15.062 27.328 27.156 1 95.75 238 GLY B O 1
ATOM 5217 N N . GLU B 1 239 ? 16.672 27.297 28.75 1 95.62 239 GLU B N 1
ATOM 5218 C CA . GLU B 1 239 ? 16.75 25.844 28.797 1 95.62 239 GLU B CA 1
ATOM 5219 C C . GLU B 1 239 ? 15.445 25.25 29.344 1 95.62 239 GLU B C 1
ATOM 5221 O O . GLU B 1 239 ? 15.008 24.188 28.891 1 95.62 239 GLU B O 1
ATOM 5226 N N . ALA B 1 240 ? 14.953 25.938 30.312 1 96.62 240 ALA B N 1
ATOM 5227 C CA . ALA B 1 240 ? 13.695 25.484 30.891 1 96.62 240 ALA B CA 1
ATOM 5228 C C . ALA B 1 240 ? 12.57 25.531 29.875 1 96.62 240 ALA B C 1
ATOM 5230 O O . ALA B 1 240 ? 11.734 24.625 29.812 1 96.62 240 ALA B O 1
ATOM 5231 N N . ARG B 1 241 ? 12.516 26.578 29.062 1 97.06 241 ARG B N 1
ATOM 5232 C CA . ARG B 1 241 ? 11.516 26.688 28.016 1 97.06 241 ARG B CA 1
ATOM 5233 C C . ARG B 1 241 ? 11.703 25.594 26.969 1 97.06 241 ARG B C 1
ATOM 5235 O O . ARG B 1 241 ? 10.727 24.969 26.547 1 97.06 241 ARG B O 1
ATOM 5242 N N . ASP B 1 242 ? 12.93 25.359 26.594 1 95.75 242 ASP B N 1
ATOM 5243 C CA . ASP B 1 242 ? 13.227 24.312 25.625 1 95.75 242 ASP B CA 1
ATOM 5244 C C . ASP B 1 242 ? 12.805 22.938 26.141 1 95.75 242 ASP B C 1
ATOM 5246 O O . ASP B 1 242 ? 12.289 22.125 25.375 1 95.75 242 ASP B O 1
ATOM 5250 N N . PHE B 1 243 ? 13.078 22.734 27.375 1 97.06 243 PHE B N 1
ATOM 5251 C CA . PHE B 1 243 ? 12.695 21.484 28 1 97.06 243 PHE B CA 1
ATOM 5252 C C . PHE B 1 243 ? 11.18 21.281 27.953 1 97.06 243 PHE B C 1
ATOM 5254 O O . PHE B 1 243 ? 10.703 20.219 27.578 1 97.06 243 PHE B O 1
ATOM 5261 N N . GLY B 1 244 ? 10.445 22.344 28.297 1 97.69 244 GLY B N 1
ATOM 5262 C CA . GLY B 1 244 ? 9 22.266 28.234 1 97.69 244 GLY B CA 1
ATOM 5263 C C . GLY B 1 244 ? 8.469 21.984 26.844 1 97.69 244 GLY B C 1
ATOM 5264 O O . GLY B 1 244 ? 7.551 21.188 26.672 1 97.69 244 GLY B O 1
ATOM 5265 N N . ILE B 1 245 ? 9.039 22.625 25.875 1 97 245 ILE B N 1
ATOM 5266 C CA . ILE B 1 245 ? 8.633 22.438 24.484 1 97 245 ILE B CA 1
ATOM 5267 C C . ILE B 1 245 ? 8.93 21.016 24.047 1 97 245 ILE B C 1
ATOM 5269 O O . ILE B 1 245 ? 8.117 20.391 23.375 1 97 245 ILE B O 1
ATOM 5273 N N . ALA B 1 246 ? 10.07 20.484 24.453 1 97 246 ALA B N 1
ATOM 5274 C CA . ALA B 1 246 ? 10.422 19.109 24.125 1 97 246 ALA B CA 1
ATOM 5275 C C . ALA B 1 246 ? 9.445 18.125 24.75 1 97 246 ALA B C 1
ATOM 5277 O O . ALA B 1 246 ? 9.039 17.156 24.125 1 97 246 ALA B O 1
ATOM 5278 N N . VAL B 1 247 ? 9.133 18.422 25.984 1 98.12 247 VAL B N 1
ATOM 5279 C CA . VAL B 1 247 ? 8.148 17.594 26.656 1 98.12 247 VAL B CA 1
ATOM 5280 C C . VAL B 1 247 ? 6.84 17.594 25.859 1 98.12 247 VAL B C 1
ATOM 5282 O O . VAL B 1 247 ? 6.27 16.531 25.609 1 98.12 247 VAL B O 1
ATOM 5285 N N . TYR B 1 248 ? 6.43 18.719 25.438 1 97.81 248 TYR B N 1
ATOM 5286 C CA . TYR B 1 248 ? 5.191 18.844 24.672 1 97.81 248 TYR B CA 1
ATOM 5287 C C . TYR B 1 248 ? 5.254 18.047 23.375 1 97.81 248 TYR B C 1
ATOM 5289 O O . TYR B 1 248 ? 4.309 17.328 23.047 1 97.81 248 TYR B O 1
ATOM 5297 N N . LYS B 1 249 ? 6.324 18.172 22.688 1 96.75 249 LYS B N 1
ATOM 5298 C CA . LYS B 1 249 ? 6.465 17.5 21.406 1 96.75 249 LYS B CA 1
ATOM 5299 C C . LYS B 1 249 ? 6.332 15.984 21.562 1 96.75 249 LYS B C 1
ATOM 5301 O O . LYS B 1 249 ? 5.75 15.312 20.703 1 96.75 249 LYS B O 1
ATOM 5306 N N . VAL B 1 250 ? 6.805 15.469 22.594 1 96.69 250 VAL B N 1
ATOM 5307 C CA . VAL B 1 250 ? 6.766 14.023 22.812 1 96.69 250 VAL B CA 1
ATOM 5308 C C . VAL B 1 250 ? 5.367 13.609 23.266 1 96.69 250 VAL B C 1
ATOM 5310 O O . VAL B 1 250 ? 4.762 12.711 22.672 1 96.69 250 VAL B O 1
ATOM 5313 N N . ILE B 1 251 ? 4.816 14.305 24.234 1 97.06 251 ILE B N 1
ATOM 5314 C CA . ILE B 1 251 ? 3.574 13.828 24.828 1 97.06 251 ILE B CA 1
ATOM 5315 C C . ILE B 1 251 ? 2.41 14.094 23.875 1 97.06 251 ILE B C 1
ATOM 5317 O O . ILE B 1 251 ? 1.427 13.352 23.859 1 97.06 251 ILE B O 1
ATOM 5321 N N . ALA B 1 252 ? 2.508 15.148 23.094 1 96.5 252 ALA B N 1
ATOM 5322 C CA . ALA B 1 252 ? 1.459 15.477 22.125 1 96.5 252 ALA B CA 1
ATOM 5323 C C . ALA B 1 252 ? 1.329 14.391 21.062 1 96.5 252 ALA B C 1
ATOM 5325 O O . ALA B 1 252 ? 0.249 14.188 20.5 1 96.5 252 ALA B O 1
ATOM 5326 N N . GLY B 1 253 ? 2.389 13.711 20.797 1 95.31 253 GLY B N 1
ATOM 5327 C CA . GLY B 1 253 ? 2.389 12.711 19.734 1 95.31 253 GLY B CA 1
ATOM 5328 C C . GLY B 1 253 ? 1.963 11.336 20.219 1 95.31 253 GLY B C 1
ATOM 5329 O O . GLY B 1 253 ? 1.838 10.406 19.422 1 95.31 253 GLY B O 1
ATOM 5330 N N . CYS B 1 254 ? 1.684 11.156 21.484 1 94.5 254 CYS B N 1
ATOM 5331 C CA . CYS B 1 254 ? 1.475 9.836 22.062 1 94.5 254 CYS B CA 1
ATOM 5332 C C . CYS B 1 254 ? 0.23 9.172 21.484 1 94.5 254 CYS B C 1
ATOM 5334 O O . CYS B 1 254 ? 0.27 8.008 21.094 1 94.5 254 CYS B O 1
ATOM 5336 N N . SER B 1 255 ? -0.834 9.938 21.359 1 94.56 255 SER B N 1
ATOM 5337 C CA . SER B 1 255 ? -2.068 9.352 20.859 1 94.56 255 SER B CA 1
ATOM 5338 C C . SER B 1 255 ? -1.898 8.875 19.422 1 94.56 255 SER B C 1
ATOM 5340 O O . SER B 1 255 ? -2.418 7.824 19.031 1 94.56 255 SER B O 1
ATOM 5342 N N . ALA B 1 256 ? -1.203 9.602 18.625 1 94.38 256 ALA B N 1
ATOM 5343 C CA . ALA B 1 256 ? -0.967 9.25 17.219 1 94.38 256 ALA B CA 1
ATOM 5344 C C . ALA B 1 256 ? -0.148 7.965 17.109 1 94.38 256 ALA B C 1
ATOM 5346 O O . ALA B 1 256 ? -0.258 7.234 16.125 1 94.38 256 ALA B O 1
ATOM 5347 N N . MET B 1 257 ? 0.619 7.656 18.172 1 94.31 257 MET B N 1
ATOM 5348 C CA . MET B 1 257 ? 1.454 6.461 18.172 1 94.31 257 MET B CA 1
ATOM 5349 C C . MET B 1 257 ? 0.747 5.309 18.891 1 94.31 257 MET B C 1
ATOM 5351 O O . MET B 1 257 ? 1.361 4.281 19.172 1 94.31 257 MET B O 1
ATOM 5355 N N . GLY B 1 258 ? -0.463 5.586 19.266 1 91.25 258 GLY B N 1
ATOM 5356 C CA . GLY B 1 258 ? -1.23 4.57 19.969 1 91.25 258 GLY B CA 1
ATOM 5357 C C . GLY B 1 258 ? -0.782 4.367 21.406 1 91.25 258 GLY B C 1
ATOM 5358 O O . GLY B 1 258 ? -0.97 3.291 21.969 1 91.25 258 GLY B O 1
ATOM 5359 N N . ILE B 1 259 ? -0.132 5.312 21.906 1 93.06 259 ILE B N 1
ATOM 5360 C CA . ILE B 1 259 ? 0.33 5.238 23.297 1 93.06 259 ILE B CA 1
ATOM 5361 C C . ILE B 1 259 ? -0.658 5.961 24.203 1 93.06 259 ILE B C 1
ATOM 5363 O O . ILE B 1 259 ? -0.907 7.156 24.047 1 93.06 259 ILE B O 1
ATOM 5367 N N . GLY B 1 260 ? -1.261 5.258 25.125 1 91.94 260 GLY B N 1
ATOM 5368 C CA . GLY B 1 260 ? -2.207 5.828 26.062 1 91.94 260 GLY B CA 1
ATOM 5369 C C . GLY B 1 260 ? -1.537 6.453 27.281 1 91.94 260 GLY B C 1
ATOM 5370 O O . GLY B 1 260 ? -1.718 5.988 28.406 1 91.94 260 GLY B O 1
ATOM 5371 N N . ALA B 1 261 ? -0.858 7.516 27.062 1 92.81 261 ALA B N 1
ATOM 5372 C CA . ALA B 1 261 ? -0.193 8.211 28.156 1 92.81 261 ALA B CA 1
ATOM 5373 C C . ALA B 1 261 ? -1.147 9.18 28.844 1 92.81 261 ALA B C 1
ATOM 5375 O O . ALA B 1 261 ? -1.955 9.844 28.188 1 92.81 261 ALA B O 1
ATOM 5376 N N . ASP B 1 262 ? -1.064 9.219 30.156 1 95.44 262 ASP B N 1
ATOM 5377 C CA . ASP B 1 262 ? -1.762 10.25 30.906 1 95.44 262 ASP B CA 1
ATOM 5378 C C . ASP B 1 262 ? -0.943 11.539 30.953 1 95.44 262 ASP B C 1
ATOM 5380 O O . ASP B 1 262 ? -0.072 11.695 31.812 1 95.44 262 ASP B O 1
ATOM 5384 N N . LEU B 1 263 ? -1.315 12.484 30.141 1 96.94 263 LEU B N 1
ATOM 5385 C CA . LEU B 1 263 ? -0.537 13.711 29.969 1 96.94 263 LEU B CA 1
ATOM 5386 C C . LEU B 1 263 ? -0.532 14.531 31.25 1 96.94 263 LEU B C 1
ATOM 5388 O O . LEU B 1 263 ? 0.413 15.281 31.516 1 96.94 263 LEU B O 1
ATOM 5392 N N . SER B 1 264 ? -1.509 14.375 32.062 1 96.25 264 SER B N 1
ATOM 5393 C CA . SER B 1 264 ? -1.655 15.172 33.281 1 96.25 264 SER B CA 1
ATOM 5394 C C . SER B 1 264 ? -0.565 14.844 34.312 1 96.25 264 SER B C 1
ATOM 5396 O O . SER B 1 264 ? -0.352 15.586 35.25 1 96.25 264 SER B O 1
ATOM 5398 N N . GLN B 1 265 ? 0.089 13.758 34.094 1 96.19 265 GLN B N 1
ATOM 5399 C CA . GLN B 1 265 ? 1.214 13.406 34.969 1 96.19 265 GLN B CA 1
ATOM 5400 C C . GLN B 1 265 ? 2.396 14.336 34.75 1 96.19 265 GLN B C 1
ATOM 5402 O O . GLN B 1 265 ? 3.244 14.508 35.625 1 96.19 265 GLN B O 1
ATOM 5407 N N . PHE B 1 266 ? 2.408 14.953 33.594 1 97.75 266 PHE B N 1
ATOM 5408 C CA . PHE B 1 266 ? 3.631 15.641 33.188 1 97.75 266 PHE B CA 1
ATOM 5409 C C . PHE B 1 266 ? 3.408 17.141 33.094 1 97.75 266 PHE B C 1
ATOM 5411 O O . PHE B 1 266 ? 4.352 17.922 33.25 1 97.75 266 PHE B O 1
ATOM 5418 N N . VAL B 1 267 ? 2.195 17.516 32.781 1 98.06 267 VAL B N 1
ATOM 5419 C CA . VAL B 1 267 ? 1.876 18.938 32.594 1 98.06 267 VAL B CA 1
ATOM 5420 C C . VAL B 1 267 ? 0.503 19.234 33.188 1 98.06 267 VAL B C 1
ATOM 5422 O O . VAL B 1 267 ? -0.367 18.359 33.219 1 98.06 267 VAL B O 1
ATOM 5425 N N . THR B 1 268 ? 0.344 20.5 33.594 1 97.06 268 THR B N 1
ATOM 5426 C CA . THR B 1 268 ? -0.976 20.969 34 1 97.06 268 THR B CA 1
ATOM 5427 C C . THR B 1 268 ? -1.785 21.422 32.781 1 97.06 268 THR B C 1
ATOM 5429 O O . THR B 1 268 ? -1.243 21.547 31.703 1 97.06 268 THR B O 1
ATOM 5432 N N . GLU B 1 269 ? -3.074 21.625 33 1 96.81 269 GLU B N 1
ATOM 5433 C CA . GLU B 1 269 ? -3.938 22.109 31.938 1 96.81 269 GLU B CA 1
ATOM 5434 C C . GLU B 1 269 ? -3.432 23.438 31.375 1 96.81 269 GLU B C 1
ATOM 5436 O O . GLU B 1 269 ? -3.391 23.625 30.156 1 96.81 269 GLU B O 1
ATOM 5441 N N . SER B 1 270 ? -3.049 24.312 32.312 1 96.81 270 SER B N 1
ATOM 5442 C CA . SER B 1 270 ? -2.557 25.609 31.891 1 96.81 270 SER B CA 1
ATOM 5443 C C . SER B 1 270 ? -1.253 25.484 31.109 1 96.81 270 SER B C 1
ATOM 5445 O O . SER B 1 270 ? -1.061 26.172 30.094 1 96.81 270 SER B O 1
ATOM 5447 N N . GLU B 1 271 ? -0.439 24.594 31.547 1 97.69 271 GLU B N 1
ATOM 5448 C CA . GLU B 1 271 ? 0.861 24.422 30.906 1 97.69 271 GLU B CA 1
ATOM 5449 C C . GLU B 1 271 ? 0.708 23.859 29.5 1 97.69 271 GLU B C 1
ATOM 5451 O O . GLU B 1 271 ? 1.34 24.344 28.562 1 97.69 271 GLU B O 1
ATOM 5456 N N . ILE B 1 272 ? -0.142 22.875 29.312 1 98.19 272 ILE B N 1
ATOM 5457 C CA . ILE B 1 272 ? -0.246 22.25 28 1 98.19 272 ILE B CA 1
ATOM 5458 C C . ILE B 1 272 ? -0.959 23.188 27.031 1 98.19 272 ILE B C 1
ATOM 5460 O O . ILE B 1 272 ? -0.648 23.219 25.844 1 98.19 272 ILE B O 1
ATOM 5464 N N . ASN B 1 273 ? -1.898 23.969 27.516 1 98.38 273 ASN B N 1
ATOM 5465 C CA . ASN B 1 273 ? -2.521 24.984 26.672 1 98.38 273 ASN B CA 1
ATOM 5466 C C . ASN B 1 273 ? -1.506 26.016 26.203 1 98.38 273 ASN B C 1
ATOM 5468 O O . ASN B 1 273 ? -1.527 26.422 25.031 1 98.38 273 ASN B O 1
ATOM 5472 N N . ALA B 1 274 ? -0.65 26.406 27.094 1 98 274 ALA B N 1
ATOM 5473 C CA . ALA B 1 274 ? 0.387 27.359 26.719 1 98 274 ALA B CA 1
ATOM 5474 C C . ALA B 1 274 ? 1.342 26.766 25.688 1 98 274 ALA B C 1
ATOM 5476 O O . ALA B 1 274 ? 1.657 27.391 24.672 1 98 274 ALA B O 1
ATOM 5477 N N . LEU B 1 275 ? 1.774 25.578 25.938 1 98.38 275 LEU B N 1
ATOM 5478 C CA . LEU B 1 275 ? 2.713 24.906 25.047 1 98.38 275 LEU B CA 1
ATOM 5479 C C . LEU B 1 275 ? 2.07 24.641 23.688 1 98.38 275 LEU B C 1
ATOM 5481 O O . LEU B 1 275 ? 2.697 24.844 22.641 1 98.38 275 LEU B O 1
ATOM 5485 N N . TRP B 1 276 ? 0.848 24.188 23.688 1 98.5 276 TRP B N 1
ATOM 5486 C CA . TRP B 1 276 ? 0.101 24 22.453 1 98.5 276 TRP B CA 1
ATOM 5487 C C . TRP B 1 276 ? 0.003 25.312 21.672 1 98.5 276 TRP B C 1
ATOM 5489 O O . TRP B 1 276 ? 0.178 25.328 20.453 1 98.5 276 TRP B O 1
ATOM 5499 N N . SER B 1 277 ? -0.325 26.391 22.375 1 98.38 277 SER B N 1
ATOM 5500 C CA . SER B 1 277 ? -0.528 27.672 21.719 1 98.38 277 SER B CA 1
ATOM 5501 C C . SER B 1 277 ? 0.728 28.109 20.969 1 98.38 277 SER B C 1
ATOM 5503 O O . SER B 1 277 ? 0.642 28.766 19.938 1 98.38 277 SER B O 1
ATOM 5505 N N . ILE B 1 278 ? 1.851 27.672 21.453 1 98.25 278 ILE B N 1
ATOM 5506 C CA . ILE B 1 278 ? 3.117 28 20.812 1 98.25 278 ILE B CA 1
ATOM 5507 C C . ILE B 1 278 ? 3.217 27.25 19.484 1 98.25 278 ILE B C 1
ATOM 5509 O O . ILE B 1 278 ? 3.527 27.844 18.438 1 98.25 278 ILE B O 1
ATOM 5513 N N . GLU B 1 279 ? 2.92 25.969 19.531 1 98.12 279 GLU B N 1
ATOM 5514 C CA . GLU B 1 279 ? 2.928 25.172 18.297 1 98.12 279 GLU B CA 1
ATOM 5515 C C . GLU B 1 279 ? 1.856 25.641 17.328 1 98.12 279 GLU B C 1
ATOM 5517 O O . GLU B 1 279 ? 2.096 25.719 16.125 1 98.12 279 GLU B O 1
ATOM 5522 N N . ASN B 1 280 ? 0.723 25.953 17.844 1 98.62 280 ASN B N 1
ATOM 5523 C CA . ASN B 1 280 ? -0.394 26.453 17.047 1 98.62 280 ASN B CA 1
ATOM 5524 C C . ASN B 1 280 ? -0.034 27.75 16.344 1 98.62 280 ASN B C 1
ATOM 5526 O O . ASN B 1 280 ? -0.335 27.922 15.156 1 98.62 280 ASN B O 1
ATOM 5530 N N . LEU B 1 281 ? 0.606 28.625 17.062 1 98.44 281 LEU B N 1
ATOM 5531 C CA . LEU B 1 281 ? 1.012 29.891 16.453 1 98.44 281 LEU B CA 1
ATOM 5532 C C . LEU B 1 281 ? 2.043 29.672 15.359 1 98.44 281 LEU B C 1
ATOM 5534 O O . LEU B 1 281 ? 2.02 30.344 14.328 1 98.44 281 LEU B O 1
ATOM 5538 N N . HIS B 1 282 ? 2.92 28.719 15.609 1 98.19 282 HIS B N 1
ATOM 5539 C CA . HIS B 1 282 ? 3.908 28.391 14.586 1 98.19 282 HIS B CA 1
ATOM 5540 C C . HIS B 1 282 ? 3.234 27.953 13.289 1 98.19 282 HIS B C 1
ATOM 5542 O O . HIS B 1 282 ? 3.564 28.453 12.219 1 98.19 282 HIS B O 1
ATOM 5548 N N . HIS B 1 283 ? 2.279 27.062 13.391 1 98.38 283 HIS B N 1
ATOM 5549 C CA . HIS B 1 283 ? 1.526 26.594 12.227 1 98.38 283 HIS B CA 1
ATOM 5550 C C . HIS B 1 283 ? 0.805 27.75 11.539 1 98.38 283 HIS B C 1
ATOM 5552 O O . HIS B 1 283 ? 0.86 27.891 10.32 1 98.38 283 HIS B O 1
ATOM 5558 N N . TYR B 1 284 ? 0.21 28.594 12.328 1 98.5 284 TYR B N 1
ATOM 5559 C CA . TYR B 1 284 ? -0.563 29.719 11.836 1 98.5 284 TYR B CA 1
ATOM 5560 C C . TYR B 1 284 ? 0.321 30.688 11.047 1 98.5 284 TYR B C 1
ATOM 5562 O O . TYR B 1 284 ? -0.019 31.078 9.93 1 98.5 284 TYR B O 1
ATOM 5570 N N . LEU B 1 285 ? 1.427 31.016 11.617 1 98.31 285 LEU B N 1
ATOM 5571 C CA . LEU B 1 285 ? 2.297 32 11 1 98.31 285 LEU B CA 1
ATOM 5572 C C . LEU B 1 285 ? 2.945 31.453 9.734 1 98.31 285 LEU B C 1
ATOM 5574 O O . LEU B 1 285 ? 3.188 32.188 8.781 1 98.31 285 LEU B O 1
ATOM 5578 N N . THR B 1 286 ? 3.143 30.141 9.711 1 98 286 THR B N 1
ATOM 5579 C CA . THR B 1 286 ? 3.998 29.594 8.656 1 98 286 THR B CA 1
ATOM 5580 C C . THR B 1 286 ? 3.166 28.891 7.594 1 98 286 THR B C 1
ATOM 5582 O O . THR B 1 286 ? 3.656 28.609 6.5 1 98 286 THR B O 1
ATOM 5585 N N . HIS B 1 287 ? 1.871 28.609 7.895 1 98.25 287 HIS B N 1
ATOM 5586 C CA . HIS B 1 287 ? 1.103 27.812 6.945 1 98.25 287 HIS B CA 1
ATOM 5587 C C . HIS B 1 287 ? -0.318 28.344 6.797 1 98.25 287 HIS B C 1
ATOM 5589 O O . HIS B 1 287 ? -1.196 27.656 6.273 1 98.25 287 HIS B O 1
ATOM 5595 N N . SER B 1 288 ? -0.593 29.484 7.23 1 98.06 288 SER B N 1
ATOM 5596 C CA . SER B 1 288 ? -1.845 30.203 7.031 1 98.06 288 SER B CA 1
ATOM 5597 C C . SER B 1 288 ? -1.591 31.688 6.734 1 98.06 288 SER B C 1
ATOM 5599 O O . SER B 1 288 ? -0.49 32.188 6.965 1 98.06 288 SER B O 1
ATOM 5601 N N . ALA B 1 289 ? -2.584 32.344 6.168 1 97.62 289 ALA B N 1
ATOM 5602 C CA . ALA B 1 289 ? -2.484 33.781 6.008 1 97.62 289 ALA B CA 1
ATOM 5603 C C . ALA B 1 289 ? -2.496 34.5 7.363 1 97.62 289 ALA B C 1
ATOM 5605 O O . ALA B 1 289 ? -3.215 34.094 8.273 1 97.62 289 ALA B O 1
ATOM 5606 N N . SER B 1 290 ? -1.727 35.5 7.508 1 97.56 290 SER B N 1
ATOM 5607 C CA . SER B 1 290 ? -1.679 36.375 8.664 1 97.56 290 SER B CA 1
ATOM 5608 C C . SER B 1 290 ? -1.443 37.844 8.234 1 97.56 290 SER B C 1
ATOM 5610 O O . SER B 1 290 ? -1.283 38.125 7.047 1 97.56 290 SER B O 1
ATOM 5612 N N . THR B 1 291 ? -1.492 38.719 9.195 1 97.38 291 THR B N 1
ATOM 5613 C CA . THR B 1 291 ? -1.241 40.125 8.898 1 97.38 291 THR B CA 1
ATOM 5614 C C . THR B 1 291 ? 0.218 40.344 8.508 1 97.38 291 THR B C 1
ATOM 5616 O O . THR B 1 291 ? 0.562 41.375 7.93 1 97.38 291 THR B O 1
ATOM 5619 N N . LEU B 1 292 ? 1.07 39.312 8.797 1 96.69 292 LEU B N 1
ATOM 5620 C CA . LEU B 1 292 ? 2.473 39.406 8.406 1 96.69 292 LEU B CA 1
ATOM 5621 C C . LEU B 1 292 ? 2.648 39.094 6.922 1 96.69 292 LEU B C 1
ATOM 5623 O O . LEU B 1 292 ? 3.498 39.688 6.254 1 96.69 292 LEU B O 1
ATOM 5627 N N . SER B 1 293 ? 1.932 38.156 6.445 1 96.81 293 SER B N 1
ATOM 5628 C CA . SER B 1 293 ? 2.08 37.719 5.059 1 96.81 293 SER B CA 1
ATOM 5629 C C . SER B 1 293 ? 0.943 36.812 4.645 1 96.81 293 SER B C 1
ATOM 5631 O O . SER B 1 293 ? 0.487 35.969 5.438 1 96.81 293 SER B O 1
ATOM 5633 N N . THR B 1 294 ? 0.549 36.844 3.383 1 96.88 294 THR B N 1
ATOM 5634 C CA . THR B 1 294 ? -0.436 35.906 2.834 1 96.88 294 THR B CA 1
ATOM 5635 C C . THR B 1 294 ? 0.25 34.781 2.08 1 96.88 294 THR B C 1
ATOM 5637 O O . THR B 1 294 ? -0.407 33.812 1.642 1 96.88 294 THR B O 1
ATOM 5640 N N . VAL B 1 295 ? 1.584 34.812 2.021 1 97 295 VAL B N 1
ATOM 5641 C CA . VAL B 1 295 ? 2.381 33.875 1.227 1 97 295 VAL B CA 1
ATOM 5642 C C . VAL B 1 295 ? 2.172 32.469 1.735 1 97 295 VAL B C 1
ATOM 5644 O O . VAL B 1 295 ? 2.004 31.531 0.943 1 97 295 VAL B O 1
ATOM 5647 N N . PRO B 1 296 ? 2.047 32.25 3.072 1 97.69 296 PRO B N 1
ATOM 5648 C CA . PRO B 1 296 ? 1.851 30.875 3.568 1 97.69 296 PRO B CA 1
ATOM 5649 C C . PRO B 1 296 ? 0.532 30.266 3.105 1 97.69 296 PRO B C 1
ATOM 5651 O O . PRO B 1 296 ? 0.382 29.031 3.105 1 97.69 296 PRO B O 1
ATOM 5654 N N . ALA B 1 297 ? -0.404 31.094 2.689 1 98.19 297 ALA B N 1
ATOM 5655 C CA . ALA B 1 297 ? -1.663 30.594 2.143 1 98.19 297 ALA B CA 1
ATOM 5656 C C . ALA B 1 297 ? -1.61 30.531 0.619 1 98.19 297 ALA B C 1
ATOM 5658 O O . ALA B 1 297 ? -2.021 29.531 0.023 1 98.19 297 ALA B O 1
ATOM 5659 N N . THR B 1 298 ? -1.068 31.531 -0.022 1 97.81 298 THR B N 1
ATOM 5660 C CA . THR B 1 298 ? -1.15 31.672 -1.471 1 97.81 298 THR B CA 1
ATOM 5661 C C . THR B 1 298 ? -0.273 30.641 -2.17 1 97.81 298 THR B C 1
ATOM 5663 O O . THR B 1 298 ? -0.461 30.359 -3.355 1 97.81 298 THR B O 1
ATOM 5666 N N . MET B 1 299 ? 0.669 30.047 -1.419 1 97.69 299 MET B N 1
ATOM 5667 C CA . MET B 1 299 ? 1.503 29.016 -2.031 1 97.69 299 MET B CA 1
ATOM 5668 C C . MET B 1 299 ? 0.667 27.797 -2.428 1 97.69 299 MET B C 1
ATOM 5670 O O . MET B 1 299 ? 1.109 26.969 -3.223 1 97.69 299 MET B O 1
ATOM 5674 N N . ALA B 1 300 ? -0.561 27.672 -1.94 1 98.44 300 ALA B N 1
ATOM 5675 C CA . ALA B 1 300 ? -1.448 26.547 -2.275 1 98.44 300 ALA B CA 1
ATOM 5676 C C . ALA B 1 300 ? -2.24 26.844 -3.545 1 98.44 300 ALA B C 1
ATOM 5678 O O . ALA B 1 300 ? -3.084 26.047 -3.959 1 98.44 300 ALA B O 1
ATOM 5679 N N . ALA B 1 301 ? -2.031 27.984 -4.203 1 98.38 301 ALA B N 1
ATOM 5680 C CA . ALA B 1 301 ? -2.814 28.438 -5.348 1 98.38 301 ALA B CA 1
ATOM 5681 C C . ALA B 1 301 ? -2.818 27.391 -6.461 1 98.38 301 ALA B C 1
ATOM 5683 O O . ALA B 1 301 ? -3.861 27.125 -7.062 1 98.38 301 ALA B O 1
ATOM 5684 N N . PRO B 1 302 ? -1.657 26.75 -6.777 1 98 302 PRO B N 1
ATOM 5685 C CA . PRO B 1 302 ? -1.709 25.719 -7.824 1 98 302 PRO B CA 1
ATOM 5686 C C . PRO B 1 302 ? -2.652 24.578 -7.473 1 98 302 PRO B C 1
ATOM 5688 O O . PRO B 1 302 ? -3.34 24.047 -8.352 1 98 302 PRO B O 1
ATOM 5691 N N . LEU B 1 303 ? -2.656 24.141 -6.219 1 98.69 303 LEU B N 1
ATOM 5692 C CA . LEU B 1 303 ? -3.545 23.078 -5.781 1 98.69 303 LEU B CA 1
ATOM 5693 C C . LEU B 1 303 ? -5.004 23.5 -5.906 1 98.69 303 LEU B C 1
ATOM 5695 O O . LEU B 1 303 ? -5.836 22.734 -6.398 1 98.69 303 LEU B O 1
ATOM 5699 N N . LEU B 1 304 ? -5.363 24.734 -5.469 1 98.81 304 LEU B N 1
ATOM 5700 C CA . LEU B 1 304 ? -6.734 25.219 -5.594 1 98.81 304 LEU B CA 1
ATOM 5701 C C . LEU B 1 304 ? -7.148 25.297 -7.062 1 98.81 304 LEU B C 1
ATOM 5703 O O . LEU B 1 304 ? -8.266 24.906 -7.418 1 98.81 304 LEU B O 1
ATOM 5707 N N . ALA B 1 305 ? -6.238 25.812 -7.898 1 98.56 305 ALA B N 1
ATOM 5708 C CA . ALA B 1 305 ? -6.52 25.875 -9.328 1 98.56 305 ALA B CA 1
ATOM 5709 C C . ALA B 1 305 ? -6.797 24.484 -9.906 1 98.56 305 ALA B C 1
ATOM 5711 O O . ALA B 1 305 ? -7.684 24.328 -10.75 1 98.56 305 ALA B O 1
ATOM 5712 N N . ASP B 1 306 ? -6.012 23.562 -9.461 1 98.5 306 ASP B N 1
ATOM 5713 C CA . ASP B 1 306 ? -6.207 22.188 -9.906 1 98.5 306 ASP B CA 1
ATOM 5714 C C . ASP B 1 306 ? -7.562 21.656 -9.461 1 98.5 306 ASP B C 1
ATOM 5716 O O . ASP B 1 306 ? -8.227 20.938 -10.211 1 98.5 306 ASP B O 1
ATOM 5720 N N . LEU B 1 307 ? -7.98 21.938 -8.234 1 98.75 307 LEU B N 1
ATOM 5721 C CA . LEU B 1 307 ? -9.281 21.516 -7.715 1 98.75 307 LEU B CA 1
ATOM 5722 C C . LEU B 1 307 ? -10.414 22.109 -8.547 1 98.75 307 LEU B C 1
ATOM 5724 O O . LEU B 1 307 ? -11.375 21.406 -8.883 1 98.75 307 LEU B O 1
ATOM 5728 N N . ILE B 1 308 ? -10.289 23.375 -8.891 1 98.62 308 ILE B N 1
ATOM 5729 C CA . ILE B 1 308 ? -11.297 24.047 -9.703 1 98.62 308 ILE B CA 1
ATOM 5730 C C . ILE B 1 308 ? -11.359 23.391 -11.086 1 98.62 308 ILE B C 1
ATOM 5732 O O . ILE B 1 308 ? -12.438 23.031 -11.562 1 98.62 308 ILE B O 1
ATOM 5736 N N . LYS B 1 309 ? -10.219 23.188 -11.672 1 98.25 309 LYS B N 1
ATOM 5737 C CA . LYS B 1 309 ? -10.133 22.641 -13.023 1 98.25 309 LYS B CA 1
ATOM 5738 C C . LYS B 1 309 ? -10.703 21.219 -13.086 1 98.25 309 LYS B C 1
ATOM 5740 O O . LYS B 1 309 ? -11.43 20.875 -14.016 1 98.25 309 LYS B O 1
ATOM 5745 N N . THR B 1 310 ? -10.336 20.391 -12.125 1 98.25 310 THR B N 1
ATOM 5746 C CA . THR B 1 310 ? -10.758 19 -12.172 1 98.25 310 THR B CA 1
ATOM 5747 C C . THR B 1 310 ? -12.25 18.875 -11.898 1 98.25 310 THR B C 1
ATOM 5749 O O . THR B 1 310 ? -12.914 17.984 -12.43 1 98.25 310 THR B O 1
ATOM 5752 N N . CYS B 1 311 ? -12.828 19.766 -11.117 1 98.25 311 CYS B N 1
ATOM 5753 C CA . CYS B 1 311 ? -14.273 19.812 -10.977 1 98.25 311 CYS B CA 1
ATOM 5754 C C . CYS B 1 311 ? -14.938 20.203 -12.297 1 98.25 311 CYS B C 1
ATOM 5756 O O . CYS B 1 311 ? -15.891 19.547 -12.727 1 98.25 311 CYS B O 1
ATOM 5758 N N . GLN B 1 312 ? -14.422 21.25 -12.898 1 97.88 312 GLN B N 1
ATOM 5759 C CA . GLN B 1 312 ? -14.969 21.688 -14.172 1 97.88 312 GLN B CA 1
ATOM 5760 C C . GLN B 1 312 ? -14.852 20.594 -15.227 1 97.88 312 GLN B C 1
ATOM 5762 O O . GLN B 1 312 ? -15.773 20.391 -16.031 1 97.88 312 GLN B O 1
ATOM 5767 N N . ASP B 1 313 ? -13.695 19.922 -15.242 1 98.12 313 ASP B N 1
ATOM 5768 C CA . ASP B 1 313 ? -13.477 18.828 -16.188 1 98.12 313 ASP B CA 1
ATOM 5769 C C . ASP B 1 313 ? -14.453 17.688 -15.945 1 98.12 313 ASP B C 1
ATOM 5771 O O . ASP B 1 313 ? -14.867 17 -16.891 1 98.12 313 ASP B O 1
ATOM 5775 N N . ALA B 1 314 ? -14.766 17.422 -14.703 1 97.31 314 ALA B N 1
ATOM 5776 C CA . ALA B 1 314 ? -15.766 16.391 -14.391 1 97.31 314 ALA B CA 1
ATOM 5777 C C . ALA B 1 314 ? -17.141 16.766 -14.938 1 97.31 314 ALA B C 1
ATOM 5779 O O . ALA B 1 314 ? -17.859 15.914 -15.438 1 97.31 314 ALA B O 1
ATOM 5780 N N . ILE B 1 315 ? -17.5 18.016 -14.898 1 97.5 315 ILE B N 1
ATOM 5781 C CA . ILE B 1 315 ? -18.781 18.531 -15.359 1 97.5 315 ILE B CA 1
ATOM 5782 C C . ILE B 1 315 ? -18.844 18.453 -16.891 1 97.5 315 ILE B C 1
ATOM 5784 O O . ILE B 1 315 ? -19.859 18.047 -17.453 1 97.5 315 ILE B O 1
ATOM 5788 N N . SER B 1 316 ? -17.75 18.781 -17.531 1 96.69 316 SER B N 1
ATOM 5789 C CA . SER B 1 316 ? -17.719 18.828 -18.984 1 96.69 316 SER B CA 1
ATOM 5790 C C . SER B 1 316 ? -17.547 17.438 -19.594 1 96.69 316 SER B C 1
ATOM 5792 O O . SER B 1 316 ? -17.719 17.25 -20.797 1 96.69 316 SER B O 1
ATOM 5794 N N . GLY B 1 317 ? -17.047 16.5 -18.781 1 95.25 317 GLY B N 1
ATOM 5795 C CA . GLY B 1 317 ? -16.797 15.164 -19.266 1 95.25 317 GLY B CA 1
ATOM 5796 C C . GLY B 1 317 ? -15.359 14.938 -19.688 1 95.25 317 GLY B C 1
ATOM 5797 O O . GLY B 1 317 ? -15.008 13.852 -20.156 1 95.25 317 GLY B O 1
ATOM 5798 N N . ALA B 1 318 ? -14.531 15.883 -19.469 1 95.38 318 ALA B N 1
ATOM 5799 C CA . ALA B 1 318 ? -13.133 15.781 -19.859 1 95.38 318 ALA B CA 1
ATOM 5800 C C . ALA B 1 318 ? -12.336 14.961 -18.844 1 95.38 318 ALA B C 1
ATOM 5802 O O . ALA B 1 318 ? -11.227 14.508 -19.141 1 95.38 318 ALA B O 1
ATOM 5803 N N . ASN B 1 319 ? -12.828 14.805 -17.703 1 92.81 319 ASN B N 1
ATOM 5804 C CA . ASN B 1 319 ? -12.211 14.016 -16.641 1 92.81 319 ASN B CA 1
ATOM 5805 C C . ASN B 1 319 ? -12.789 12.609 -16.578 1 92.81 319 ASN B C 1
ATOM 5807 O O . ASN B 1 319 ? -13.961 12.43 -16.234 1 92.81 319 ASN B O 1
ATOM 5811 N N . PRO B 1 320 ? -11.969 11.617 -16.969 1 94.81 320 PRO B N 1
ATOM 5812 C CA . PRO B 1 320 ? -12.508 10.258 -16.984 1 94.81 320 PRO B CA 1
ATOM 5813 C C . PRO B 1 320 ? -12.641 9.648 -15.586 1 94.81 320 PRO B C 1
ATOM 5815 O O . PRO B 1 320 ? -13.188 8.555 -15.43 1 94.81 320 PRO B O 1
ATOM 5818 N N . TYR B 1 321 ? -12.172 10.32 -14.547 1 97.69 321 TYR B N 1
ATOM 5819 C CA . TYR B 1 321 ? -12.164 9.781 -13.195 1 97.69 321 TYR B CA 1
ATOM 5820 C C . TYR B 1 321 ? -13.383 10.266 -12.406 1 97.69 321 TYR B C 1
ATOM 5822 O O . TYR B 1 321 ? -13.789 11.422 -12.539 1 97.69 321 TYR B O 1
ATOM 5830 N N . SER B 1 322 ? -13.945 9.406 -11.625 1 98.19 322 SER B N 1
ATOM 5831 C CA . SER B 1 322 ? -15.047 9.781 -10.75 1 98.19 322 SER B CA 1
ATOM 5832 C C . SER B 1 322 ? -14.539 10.32 -9.414 1 98.19 322 SER B C 1
ATOM 5834 O O . SER B 1 322 ? -15.289 10.969 -8.68 1 98.19 322 SER B O 1
ATOM 5836 N N . VAL B 1 323 ? -13.305 9.945 -9.062 1 98.56 323 VAL B N 1
ATOM 5837 C CA . VAL B 1 323 ? -12.688 10.375 -7.809 1 98.56 323 VAL B CA 1
ATOM 5838 C C . VAL B 1 323 ? -11.234 10.758 -8.047 1 98.56 323 VAL B C 1
ATOM 5840 O O . VAL B 1 323 ? -10.5 10.039 -8.734 1 98.56 323 VAL B O 1
ATOM 5843 N N . MET B 1 324 ? -10.844 11.898 -7.562 1 98.62 324 MET B N 1
ATOM 5844 C CA . MET B 1 324 ? -9.453 12.328 -7.531 1 98.62 324 MET B CA 1
ATOM 5845 C C . MET B 1 324 ? -8.961 12.484 -6.094 1 98.62 324 MET B C 1
ATOM 5847 O O . MET B 1 324 ? -9.555 13.219 -5.305 1 98.62 324 MET B O 1
ATOM 5851 N N . LEU B 1 325 ? -7.91 11.727 -5.73 1 98.81 325 LEU B N 1
ATOM 5852 C CA . LEU B 1 325 ? -7.34 11.734 -4.387 1 98.81 325 LEU B CA 1
ATOM 5853 C C . LEU B 1 325 ? -5.941 12.336 -4.391 1 98.81 325 LEU B C 1
ATOM 5855 O O . LEU B 1 325 ? -5.113 11.984 -5.238 1 98.81 325 LEU B O 1
ATOM 5859 N N . ARG B 1 326 ? -5.684 13.273 -3.521 1 98.88 326 ARG B N 1
ATOM 5860 C CA . ARG B 1 326 ? -4.355 13.852 -3.34 1 98.88 326 ARG B CA 1
ATOM 5861 C C . ARG B 1 326 ? -3.885 13.695 -1.896 1 98.88 326 ARG B C 1
ATOM 5863 O O . ARG B 1 326 ? -4.562 14.141 -0.967 1 98.88 326 ARG B O 1
ATOM 5870 N N . PHE B 1 327 ? -2.75 13.062 -1.707 1 98.81 327 PHE B N 1
ATOM 5871 C CA . PHE B 1 327 ? -2.246 12.812 -0.361 1 98.81 327 PHE B CA 1
ATOM 5872 C C . PHE B 1 327 ? -0.996 13.648 -0.092 1 98.81 327 PHE B C 1
ATOM 5874 O O . PHE B 1 327 ? 0.001 13.523 -0.807 1 98.81 327 PHE B O 1
ATOM 5881 N N . GLY B 1 328 ? -1.11 14.469 0.892 1 98.5 328 GLY B N 1
ATOM 5882 C CA . GLY B 1 328 ? -0.004 15.32 1.3 1 98.5 328 GLY B CA 1
ATOM 5883 C C . GLY B 1 328 ? 0.148 15.422 2.807 1 98.5 328 GLY B C 1
ATOM 5884 O O . GLY B 1 328 ? 0.166 14.406 3.502 1 98.5 328 GLY B O 1
ATOM 5885 N N . HIS B 1 329 ? 0.307 16.594 3.213 1 98.25 329 HIS B N 1
ATOM 5886 C CA . HIS B 1 329 ? 0.692 16.875 4.59 1 98.25 329 HIS B CA 1
ATOM 5887 C C . HIS B 1 329 ? -0.214 17.938 5.207 1 98.25 329 HIS B C 1
ATOM 5889 O O . HIS B 1 329 ? -1.073 18.5 4.527 1 98.25 329 HIS B O 1
ATOM 5895 N N . ALA B 1 330 ? -0.003 18.078 6.559 1 98.31 330 ALA B N 1
ATOM 5896 C CA . ALA B 1 330 ? -0.66 19.219 7.191 1 98.31 330 ALA B CA 1
ATOM 5897 C C . ALA B 1 330 ? -0.295 20.531 6.492 1 98.31 330 ALA B C 1
ATOM 5899 O O . ALA B 1 330 ? -1.143 21.406 6.324 1 98.31 330 ALA B O 1
ATOM 5900 N N . GLU B 1 331 ? 0.917 20.594 6.059 1 98.31 331 GLU B N 1
ATOM 5901 C CA . GLU B 1 331 ? 1.475 21.766 5.383 1 98.31 331 GLU B CA 1
ATOM 5902 C C . GLU B 1 331 ? 0.884 21.938 3.986 1 98.31 331 GLU B C 1
ATOM 5904 O O . GLU B 1 331 ? 1.052 22.984 3.355 1 98.31 331 GLU B O 1
ATOM 5909 N N . THR B 1 332 ? 0.188 20.875 3.537 1 98.69 332 THR B N 1
ATOM 5910 C CA . THR B 1 332 ? -0.569 20.953 2.293 1 98.69 332 THR B CA 1
ATOM 5911 C C . THR B 1 332 ? -1.961 21.531 2.549 1 98.69 332 THR B C 1
ATOM 5913 O O . THR B 1 332 ? -2.404 22.438 1.839 1 98.69 332 THR B O 1
ATOM 5916 N N . LEU B 1 333 ? -2.539 21.094 3.604 1 98.81 333 LEU B N 1
ATOM 5917 C CA . LEU B 1 333 ? -3.949 21.375 3.852 1 98.81 333 LEU B CA 1
ATOM 5918 C C . LEU B 1 333 ? -4.125 22.75 4.488 1 98.81 333 LEU B C 1
ATOM 5920 O O . LEU B 1 333 ? -5.043 23.5 4.133 1 98.81 333 LEU B O 1
ATOM 5924 N N . MET B 1 334 ? -3.252 23.125 5.438 1 98.81 334 MET B N 1
ATOM 5925 C CA . MET B 1 334 ? -3.422 24.391 6.152 1 98.81 334 MET B CA 1
ATOM 5926 C C . MET B 1 334 ? -3.438 25.562 5.18 1 98.81 334 MET B C 1
ATOM 5928 O O . MET B 1 334 ? -4.379 26.359 5.18 1 98.81 334 MET B O 1
ATOM 5932 N N . PRO B 1 335 ? -2.459 25.609 4.258 1 98.81 335 PRO B N 1
ATOM 5933 C CA . PRO B 1 335 ? -2.49 26.719 3.299 1 98.81 335 PRO B CA 1
ATOM 5934 C C . PRO B 1 335 ? -3.738 26.703 2.418 1 98.81 335 PRO B C 1
ATOM 5936 O O . PRO B 1 335 ? -4.34 27.75 2.174 1 98.81 335 PRO B O 1
ATOM 5939 N N . LEU B 1 336 ? -4.129 25.5 1.975 1 98.88 336 LEU B N 1
ATOM 5940 C CA . LEU B 1 336 ? -5.281 25.375 1.087 1 98.88 336 LEU B CA 1
ATOM 5941 C C . LEU B 1 336 ? -6.551 25.875 1.771 1 98.88 336 LEU B C 1
ATOM 5943 O O . LEU B 1 336 ? -7.309 26.656 1.195 1 98.88 336 LEU B O 1
ATOM 5947 N N . LEU B 1 337 ? -6.758 25.453 2.979 1 98.81 337 LEU B N 1
ATOM 5948 C CA . LEU B 1 337 ? -7.961 25.812 3.727 1 98.81 337 LEU B CA 1
ATOM 5949 C C . LEU B 1 337 ? -7.992 27.312 4.031 1 98.81 337 LEU B C 1
ATOM 5951 O O . LEU B 1 337 ? -9.055 27.922 4 1 98.81 337 LEU B O 1
ATOM 5955 N N . SER B 1 338 ? -6.824 27.828 4.316 1 98.69 338 SER B N 1
ATOM 5956 C CA . SER B 1 338 ? -6.695 29.266 4.527 1 98.69 338 SER B CA 1
ATOM 5957 C C . SER B 1 338 ? -7 30.031 3.248 1 98.69 338 SER B C 1
ATOM 5959 O O . SER B 1 338 ? -7.742 31.016 3.273 1 98.69 338 SER B O 1
ATOM 5961 N N . LEU B 1 339 ? -6.461 29.547 2.146 1 98.62 339 LEU B N 1
ATOM 5962 C CA . LEU B 1 339 ? -6.66 30.203 0.853 1 98.62 339 LEU B CA 1
ATOM 5963 C C . LEU B 1 339 ? -8.141 30.219 0.475 1 98.62 339 LEU B C 1
ATOM 5965 O O . LEU B 1 339 ? -8.617 31.172 -0.123 1 98.62 339 LEU B O 1
ATOM 5969 N N . MET B 1 340 ? -8.844 29.234 0.887 1 98.62 340 MET B N 1
ATOM 5970 C CA . MET B 1 340 ? -10.266 29.078 0.586 1 98.62 340 MET B CA 1
ATOM 5971 C C . MET B 1 340 ? -11.117 29.828 1.602 1 98.62 340 MET B C 1
ATOM 5973 O O . MET B 1 340 ? -12.336 29.922 1.447 1 98.62 340 MET B O 1
ATOM 5977 N N . HIS B 1 341 ? -10.555 30.281 2.693 1 97.94 341 HIS B N 1
ATOM 5978 C CA . HIS B 1 341 ? -11.219 31 3.777 1 97.94 341 HIS B CA 1
ATOM 5979 C C . HIS B 1 341 ? -12.305 30.141 4.422 1 97.94 341 HIS B C 1
ATOM 5981 O O . HIS B 1 341 ? -13.406 30.625 4.684 1 97.94 341 HIS B O 1
ATOM 5987 N N . LEU B 1 342 ? -12.008 28.875 4.57 1 97.56 342 LEU B N 1
ATOM 5988 C CA . LEU B 1 342 ? -12.992 28.016 5.211 1 97.56 342 LEU B CA 1
ATOM 5989 C C . LEU B 1 342 ? -13.18 28.391 6.68 1 97.56 342 LEU B C 1
ATOM 5991 O O . LEU B 1 342 ? -12.227 28.828 7.332 1 97.56 342 LEU B O 1
ATOM 5995 N N . PRO B 1 343 ? -14.344 28.141 7.188 1 95.5 343 PRO B N 1
ATOM 5996 C CA . PRO B 1 343 ? -14.586 28.484 8.586 1 95.5 343 PRO B CA 1
ATOM 5997 C C . PRO B 1 343 ? -13.617 27.812 9.547 1 95.5 343 PRO B C 1
ATOM 5999 O O . PRO B 1 343 ? -13.43 26.594 9.484 1 95.5 343 PRO B O 1
ATOM 6002 N N . GLY B 1 344 ? -13.008 28.688 10.383 1 95.56 344 GLY B N 1
ATOM 6003 C CA . GLY B 1 344 ? -12.078 28.172 11.383 1 95.56 344 GLY B CA 1
ATOM 6004 C C . GLY B 1 344 ? -10.68 27.969 10.844 1 95.56 344 GLY B C 1
ATOM 6005 O O . GLY B 1 344 ? -9.758 27.656 11.602 1 95.56 344 GLY B O 1
ATOM 6006 N N . CYS B 1 345 ? -10.492 28.25 9.516 1 96.69 345 CYS B N 1
ATOM 6007 C CA . CYS B 1 345 ? -9.195 27.969 8.898 1 96.69 345 CYS B CA 1
ATOM 6008 C C . CYS B 1 345 ? -8.555 29.25 8.383 1 96.69 345 CYS B C 1
ATOM 6010 O O . CYS B 1 345 ? -7.492 29.219 7.758 1 96.69 345 CYS B O 1
ATOM 6012 N N . TYR B 1 346 ? -9.211 30.328 8.625 1 96.06 346 TYR B N 1
ATOM 6013 C CA . TYR B 1 346 ? -8.742 31.656 8.234 1 96.06 346 TYR B CA 1
ATOM 6014 C C . TYR B 1 346 ? -9.016 32.688 9.328 1 96.06 346 TYR B C 1
ATOM 6016 O O . TYR B 1 346 ? -10.156 32.812 9.773 1 96.06 346 TYR B O 1
ATOM 6024 N N . TYR B 1 347 ? -7.957 33.312 9.773 1 96.81 347 TYR B N 1
ATOM 6025 C CA . TYR B 1 347 ? -8.055 34.312 10.844 1 96.81 347 TYR B CA 1
ATOM 6026 C C . TYR B 1 347 ? -6.996 35.406 10.688 1 96.81 347 TYR B C 1
ATOM 6028 O O . TYR B 1 347 ? -5.801 35.094 10.617 1 96.81 347 TYR B O 1
ATOM 6036 N N . MET B 1 348 ? -7.445 36.656 10.562 1 96.88 348 MET B N 1
ATOM 6037 C CA . MET B 1 348 ? -6.535 37.781 10.422 1 96.88 348 MET B CA 1
ATOM 6038 C C . MET B 1 348 ? -6.551 38.656 11.672 1 96.88 348 MET B C 1
ATOM 6040 O O . MET B 1 348 ? -7.613 39.125 12.102 1 96.88 348 MET B O 1
ATOM 6044 N N . THR B 1 349 ? -5.332 38.781 12.258 1 96.56 349 THR B N 1
ATOM 6045 C CA . THR B 1 349 ? -5.25 39.562 13.477 1 96.56 349 THR B CA 1
ATOM 6046 C C . THR B 1 349 ? -3.855 40.188 13.641 1 96.56 349 THR B C 1
ATOM 6048 O O . THR B 1 349 ? -2.881 39.656 13.094 1 96.56 349 THR B O 1
ATOM 6051 N N . ASN B 1 350 ? -3.744 41.281 14.344 1 93.94 350 ASN B N 1
ATOM 6052 C CA . ASN B 1 350 ? -2.467 41.844 14.805 1 93.94 350 ASN B CA 1
ATOM 6053 C C . ASN B 1 350 ? -2.188 41.438 16.25 1 93.94 350 ASN B C 1
ATOM 6055 O O . ASN B 1 350 ? -1.092 41.688 16.766 1 93.94 350 ASN B O 1
ATOM 6059 N N . TYR B 1 351 ? -3.156 40.875 16.906 1 95.19 351 TYR B N 1
ATOM 6060 C CA . TYR B 1 351 ? -3.027 40.375 18.281 1 95.19 351 TYR B CA 1
ATOM 6061 C C . TYR B 1 351 ? -2.852 38.844 18.297 1 95.19 351 TYR B C 1
ATOM 6063 O O . TYR B 1 351 ? -3.805 38.125 18.547 1 95.19 351 TYR B O 1
ATOM 6071 N N . PHE B 1 352 ? -1.656 38.438 18.219 1 96 352 PHE B N 1
ATOM 6072 C CA . PHE B 1 352 ? -1.35 37.062 17.953 1 96 352 PHE B CA 1
ATOM 6073 C C . PHE B 1 352 ? -1.688 36.188 19.156 1 96 352 PHE B C 1
ATOM 6075 O O . PHE B 1 352 ? -1.802 34.969 19.047 1 96 352 PHE B O 1
ATOM 6082 N N . ASP B 1 353 ? -1.839 36.75 20.375 1 94.88 353 ASP B N 1
ATOM 6083 C CA . ASP B 1 353 ? -2.256 36 21.547 1 94.88 353 ASP B CA 1
ATOM 6084 C C . ASP B 1 353 ? -3.691 35.5 21.406 1 94.88 353 ASP B C 1
ATOM 6086 O O . ASP B 1 353 ? -4.133 34.656 22.172 1 94.88 353 ASP B O 1
ATOM 6090 N N . THR B 1 354 ? -4.422 36.031 20.375 1 96.81 354 THR B N 1
ATOM 6091 C CA . THR B 1 354 ? -5.805 35.594 20.172 1 96.81 354 THR B CA 1
ATOM 6092 C C . THR B 1 354 ? -5.883 34.438 19.188 1 96.81 354 THR B C 1
ATOM 6094 O O . THR B 1 354 ? -6.953 33.844 18.984 1 96.81 354 THR B O 1
ATOM 6097 N N . VAL B 1 355 ? -4.824 34.094 18.547 1 97.75 355 VAL B N 1
ATOM 6098 C CA . VAL B 1 355 ? -4.816 33.094 17.484 1 97.75 355 VAL B CA 1
ATOM 6099 C C . VAL B 1 355 ? -5.367 31.781 18 1 97.75 355 VAL B C 1
ATOM 6101 O O . VAL B 1 355 ? -6.203 31.141 17.359 1 97.75 355 VAL B O 1
ATOM 6104 N N . GLY B 1 356 ? -4.977 31.359 19.203 1 97.62 356 GLY B N 1
ATOM 6105 C CA . GLY B 1 356 ? -5.418 30.094 19.766 1 97.62 356 GLY B CA 1
ATOM 6106 C C . GLY B 1 356 ? -6.918 30.016 19.984 1 97.62 356 GLY B C 1
ATOM 6107 O O . GLY B 1 356 ? -7.477 28.938 20.141 1 97.62 356 GLY B O 1
ATOM 6108 N N . MET B 1 357 ? -7.566 31.156 19.969 1 97.31 357 MET B N 1
ATOM 6109 C CA . MET B 1 357 ? -9.008 31.219 20.203 1 97.31 357 MET B CA 1
ATOM 6110 C C . MET B 1 357 ? -9.773 30.984 18.906 1 97.31 357 MET B C 1
ATOM 6112 O O . MET B 1 357 ? -10.93 30.547 18.938 1 97.31 357 MET B O 1
ATOM 6116 N N . HIS B 1 358 ? -9.125 31.219 17.797 1 96.88 358 HIS B N 1
ATOM 6117 C CA . HIS B 1 358 ? -9.898 31.312 16.562 1 96.88 358 HIS B CA 1
ATOM 6118 C C . HIS B 1 358 ? -9.336 30.375 15.484 1 96.88 358 HIS B C 1
ATOM 6120 O O . HIS B 1 358 ? -10.047 30 14.547 1 96.88 358 HIS B O 1
ATOM 6126 N N . TRP B 1 359 ? -8.133 30.141 15.555 1 98.06 359 TRP B N 1
ATOM 6127 C CA . TRP B 1 359 ? -7.445 29.219 14.648 1 98.06 359 TRP B CA 1
ATOM 6128 C C . TRP B 1 359 ? -6.801 28.078 15.422 1 98.06 359 TRP B C 1
ATOM 6130 O O . TRP B 1 359 ? -5.785 28.266 16.094 1 98.06 359 TRP B O 1
ATOM 6140 N N . ARG B 1 360 ? -7.32 26.875 15.344 1 98.62 360 ARG B N 1
ATOM 6141 C CA . ARG B 1 360 ? -6.93 25.719 16.141 1 98.62 360 ARG B CA 1
ATOM 6142 C C . ARG B 1 360 ? -6.48 24.562 15.266 1 98.62 360 ARG B C 1
ATOM 6144 O O . ARG B 1 360 ? -7.289 23.969 14.539 1 98.62 360 ARG B O 1
ATOM 6151 N N . ASP B 1 361 ? -5.254 24.188 15.406 1 98.19 361 ASP B N 1
ATOM 6152 C CA . ASP B 1 361 ? -4.699 23.203 14.477 1 98.19 361 ASP B CA 1
ATOM 6153 C C . ASP B 1 361 ? -5.312 21.828 14.711 1 98.19 361 ASP B C 1
ATOM 6155 O O . ASP B 1 361 ? -5.336 21 13.805 1 98.19 361 ASP B O 1
ATOM 6159 N N . PHE B 1 362 ? -5.879 21.562 15.914 1 97.88 362 PHE B N 1
ATOM 6160 C CA . PHE B 1 362 ? -6.512 20.266 16.156 1 97.88 362 PHE B CA 1
ATOM 6161 C C . PHE B 1 362 ? -7.867 20.188 15.469 1 97.88 362 PHE B C 1
ATOM 6163 O O . PHE B 1 362 ? -8.422 19.109 15.297 1 97.88 362 PHE B O 1
ATOM 6170 N N . TYR B 1 363 ? -8.406 21.297 15.086 1 96.81 363 TYR B N 1
ATOM 6171 C CA . TYR B 1 363 ? -9.609 21.359 14.266 1 96.81 363 TYR B CA 1
ATOM 6172 C C . TYR B 1 363 ? -9.266 21.359 12.789 1 96.81 363 TYR B C 1
ATOM 6174 O O . TYR B 1 363 ? -9.891 20.641 12 1 96.81 363 TYR B O 1
ATOM 6182 N N . VAL B 1 364 ? -8.297 22.078 12.422 1 96.19 364 VAL B N 1
ATOM 6183 C CA . VAL B 1 364 ? -7.945 22.344 11.031 1 96.19 364 VAL B CA 1
ATOM 6184 C C . VAL B 1 364 ? -7.281 21.109 10.414 1 96.19 364 VAL B C 1
ATOM 6186 O O . VAL B 1 364 ? -7.656 20.688 9.32 1 96.19 364 VAL B O 1
ATOM 6189 N N . VAL B 1 365 ? -6.332 20.516 11.234 1 98.12 365 VAL B N 1
ATOM 6190 C CA . VAL B 1 365 ? -5.523 19.516 10.539 1 98.12 365 VAL B CA 1
ATOM 6191 C C . VAL B 1 365 ? -5.145 18.391 11.508 1 98.12 365 VAL B C 1
ATOM 6193 O O . VAL B 1 365 ? -3.969 18.031 11.617 1 98.12 365 VAL B O 1
ATOM 6196 N N . PRO B 1 366 ? -6.094 17.75 12.172 1 98.19 366 PRO B N 1
ATOM 6197 C CA . PRO B 1 366 ? -5.723 16.5 12.836 1 98.19 366 PRO B CA 1
ATOM 6198 C C . PRO B 1 366 ? -5.109 15.484 11.875 1 98.19 366 PRO B C 1
ATOM 6200 O O . PRO B 1 366 ? -5.051 15.727 10.672 1 98.19 366 PRO B O 1
ATOM 6203 N N . MET B 1 367 ? -4.582 14.383 12.43 1 98.31 367 MET B N 1
ATOM 6204 C CA . MET B 1 367 ? -4.086 13.312 11.578 1 98.31 367 MET B CA 1
ATOM 6205 C C . MET B 1 367 ? -5.168 12.844 10.602 1 98.31 367 MET B C 1
ATOM 6207 O O . MET B 1 367 ? -6.344 12.781 10.961 1 98.31 367 MET B O 1
ATOM 6211 N N . ALA B 1 368 ? -4.766 12.586 9.328 1 98.62 368 ALA B N 1
ATOM 6212 C CA . ALA B 1 368 ? -5.629 12.094 8.25 1 98.62 368 ALA B CA 1
ATOM 6213 C C . ALA B 1 368 ? -6.688 13.133 7.883 1 98.62 368 ALA B C 1
ATOM 6215 O O . ALA B 1 368 ? -7.699 12.797 7.266 1 98.62 368 ALA B O 1
ATOM 6216 N N . SER B 1 369 ? -6.516 14.375 8.336 1 98.62 369 SER B N 1
ATOM 6217 C CA . SER B 1 369 ? -7.453 15.438 7.961 1 98.62 369 SER B CA 1
ATOM 6218 C C . SER B 1 369 ? -7.629 15.508 6.449 1 98.62 369 SER B C 1
ATOM 6220 O O . SER B 1 369 ? -6.758 15.07 5.695 1 98.62 369 SER B O 1
ATOM 6222 N N . ASN B 1 370 ? -8.789 15.984 6.051 1 98.75 370 ASN B N 1
ATOM 6223 C CA . ASN B 1 370 ? -9.031 16.016 4.613 1 98.75 370 ASN B CA 1
ATOM 6224 C C . ASN B 1 370 ? -10.07 17.078 4.246 1 98.75 370 ASN B C 1
ATOM 6226 O O . ASN B 1 370 ? -10.867 17.484 5.09 1 98.75 370 ASN B O 1
ATOM 6230 N N . LEU B 1 371 ? -9.922 17.578 3.107 1 98.81 371 LEU B N 1
ATOM 6231 C CA . LEU B 1 371 ? -10.922 18.359 2.387 1 98.81 371 LEU B CA 1
ATOM 6232 C C . LEU B 1 371 ? -11.555 17.531 1.27 1 98.81 371 LEU B C 1
ATOM 6234 O O . LEU B 1 371 ? -10.844 16.969 0.438 1 98.81 371 LEU B O 1
ATOM 6238 N N . GLN B 1 372 ? -12.852 17.422 1.296 1 98.75 372 GLN B N 1
ATOM 6239 C CA . GLN B 1 372 ? -13.578 16.75 0.226 1 98.75 372 GLN B CA 1
ATOM 6240 C C . GLN B 1 372 ? -14.562 17.688 -0.457 1 98.75 372 GLN B C 1
ATOM 6242 O O . GLN B 1 372 ? -15.477 18.219 0.186 1 98.75 372 GLN B O 1
ATOM 6247 N N . MET B 1 373 ? -14.312 17.984 -1.674 1 98.81 373 MET B N 1
ATOM 6248 C CA . MET B 1 373 ? -15.266 18.688 -2.529 1 98.81 373 MET B CA 1
ATOM 6249 C C . MET B 1 373 ? -16.109 17.688 -3.332 1 98.81 373 MET B C 1
ATOM 6251 O O . MET B 1 373 ? -15.578 16.984 -4.199 1 98.81 373 MET B O 1
ATOM 6255 N N . ILE B 1 374 ? -17.359 17.625 -3.043 1 98.81 374 ILE B N 1
ATOM 6256 C CA . ILE B 1 374 ? -18.25 16.656 -3.67 1 98.81 374 ILE B CA 1
ATOM 6257 C C . ILE B 1 374 ? -19.188 17.359 -4.633 1 98.81 374 ILE B C 1
ATOM 6259 O O . ILE B 1 374 ? -19.938 18.266 -4.234 1 98.81 374 ILE B O 1
ATOM 6263 N N . LEU B 1 375 ? -19.156 16.969 -5.867 1 98.75 375 LEU B N 1
ATOM 6264 C CA . LEU B 1 375 ? -20.031 17.5 -6.895 1 98.75 375 LEU B CA 1
ATOM 6265 C C . LEU B 1 375 ? -21.297 16.656 -7.039 1 98.75 375 LEU B C 1
ATOM 6267 O O . LEU B 1 375 ? -21.203 15.422 -7.125 1 98.75 375 LEU B O 1
ATOM 6271 N N . PHE B 1 376 ? -22.391 17.312 -7.016 1 98.56 376 PHE B N 1
ATOM 6272 C CA . PHE B 1 376 ? -23.688 16.672 -7.195 1 98.56 376 PHE B CA 1
ATOM 6273 C C . PHE B 1 376 ? -24.391 17.188 -8.445 1 98.56 376 PHE B C 1
ATOM 6275 O O . PHE B 1 376 ? -24.172 18.344 -8.852 1 98.56 376 PHE B O 1
ATOM 6282 N N . ARG B 1 377 ? -25.172 16.359 -8.977 1 98.31 377 ARG B N 1
ATOM 6283 C CA . ARG B 1 377 ? -26.062 16.75 -10.07 1 98.31 377 ARG B CA 1
ATOM 6284 C C . ARG B 1 377 ? -27.516 16.609 -9.664 1 98.31 377 ARG B C 1
ATOM 6286 O O . ARG B 1 377 ? -27.922 15.586 -9.102 1 98.31 377 ARG B O 1
ATOM 6293 N N . ALA B 1 378 ? -28.266 17.625 -9.922 1 97.62 378 ALA B N 1
ATOM 6294 C CA . ALA B 1 378 ? -29.703 17.594 -9.695 1 97.62 378 ALA B CA 1
ATOM 6295 C C . ALA B 1 378 ? -30.438 17.016 -10.914 1 97.62 378 ALA B C 1
ATOM 6297 O O . ALA B 1 378 ? -29.844 16.859 -11.984 1 97.62 378 ALA B O 1
ATOM 6298 N N . GLU B 1 379 ? -31.672 16.734 -10.711 1 95.75 379 GLU B N 1
ATOM 6299 C CA . GLU B 1 379 ? -32.5 16.25 -11.82 1 95.75 379 GLU B CA 1
ATOM 6300 C C . GLU B 1 379 ? -32.594 17.281 -12.938 1 95.75 379 GLU B C 1
ATOM 6302 O O . GLU B 1 379 ? -32.688 16.922 -14.109 1 95.75 379 GLU B O 1
ATOM 6307 N N . SER B 1 380 ? -32.5 18.469 -12.602 1 95.31 380 SER B N 1
ATOM 6308 C CA . SER B 1 380 ? -32.594 19.562 -13.562 1 95.31 380 SER B CA 1
ATOM 6309 C C . SER B 1 380 ? -31.359 19.594 -14.461 1 95.31 380 SER B C 1
ATOM 6311 O O . SER B 1 380 ? -31.359 20.266 -15.5 1 95.31 380 SER B O 1
ATOM 6313 N N . GLY B 1 381 ? -30.328 18.922 -13.984 1 95.88 381 GLY B N 1
ATOM 6314 C CA . GLY B 1 381 ? -29.078 18.953 -14.734 1 95.88 381 GLY B CA 1
ATOM 6315 C C . GLY B 1 381 ? -28.062 19.906 -14.156 1 95.88 381 GLY B C 1
ATOM 6316 O O . GLY B 1 381 ? -26.891 19.875 -14.531 1 95.88 381 GLY B O 1
ATOM 6317 N N . ASN B 1 382 ? -28.531 20.703 -13.195 1 97.5 382 ASN B N 1
ATOM 6318 C CA . ASN B 1 382 ? -27.625 21.656 -12.555 1 97.5 382 ASN B CA 1
ATOM 6319 C C . ASN B 1 382 ? -26.672 20.969 -11.578 1 97.5 382 ASN B C 1
ATOM 6321 O O . ASN B 1 382 ? -27.031 19.953 -10.977 1 97.5 382 ASN B O 1
ATOM 6325 N N . TYR B 1 383 ? -25.516 21.547 -11.453 1 98.56 383 TYR B N 1
ATOM 6326 C CA . TYR B 1 383 ? -24.516 20.984 -10.562 1 98.56 383 TYR B CA 1
ATOM 6327 C C . TYR B 1 383 ? -24.391 21.812 -9.289 1 98.56 383 TYR B C 1
ATOM 6329 O O . TYR B 1 383 ? -24.5 23.031 -9.32 1 98.56 383 TYR B O 1
ATOM 6337 N N . TYR B 1 384 ? -24.156 21.125 -8.211 1 98.62 384 TYR B N 1
ATOM 6338 C CA . TYR B 1 384 ? -23.969 21.734 -6.895 1 98.62 384 TYR B CA 1
ATOM 6339 C C . TYR B 1 384 ? -22.703 21.188 -6.234 1 98.62 384 TYR B C 1
ATOM 6341 O O . TYR B 1 384 ? -22.312 20.047 -6.465 1 98.62 384 TYR B O 1
ATOM 6349 N N . LEU B 1 385 ? -22.062 22.016 -5.473 1 98.75 385 LEU B N 1
ATOM 6350 C CA . LEU B 1 385 ? -20.859 21.625 -4.742 1 98.75 385 LEU B CA 1
ATOM 6351 C C . LEU B 1 385 ? -21.109 21.625 -3.238 1 98.75 385 LEU B C 1
ATOM 6353 O O . LEU B 1 385 ? -21.719 22.562 -2.705 1 98.75 385 LEU B O 1
ATOM 6357 N N . ARG B 1 386 ? -20.75 20.594 -2.607 1 98.69 386 ARG B N 1
ATOM 6358 C CA . ARG B 1 386 ? -20.625 20.547 -1.154 1 98.69 386 ARG B CA 1
ATOM 6359 C C . ARG B 1 386 ? -19.172 20.391 -0.734 1 98.69 386 ARG B C 1
ATOM 6361 O O . ARG B 1 386 ? -18.406 19.672 -1.369 1 98.69 386 ARG B O 1
ATOM 6368 N N . VAL B 1 387 ? -18.797 21.125 0.275 1 98.56 387 VAL B N 1
ATOM 6369 C CA . VAL B 1 387 ? -17.438 21.047 0.801 1 98.56 387 VAL B CA 1
ATOM 6370 C C . VAL B 1 387 ? -17.453 20.469 2.211 1 98.56 387 VAL B C 1
ATOM 6372 O O . VAL B 1 387 ? -18.156 20.969 3.09 1 98.56 387 VAL B O 1
ATOM 6375 N N . ASP B 1 388 ? -16.719 19.375 2.379 1 98.38 388 ASP B N 1
ATOM 6376 C CA . ASP B 1 388 ? -16.594 18.734 3.682 1 98.38 388 ASP B CA 1
ATOM 6377 C C . ASP B 1 388 ? -15.18 18.906 4.238 1 98.38 388 ASP B C 1
ATOM 6379 O O . ASP B 1 388 ? -14.195 18.594 3.562 1 98.38 388 ASP B O 1
ATOM 6383 N N . LEU B 1 389 ? -15.094 19.453 5.41 1 98 389 LEU B N 1
ATOM 6384 C CA . LEU B 1 389 ? -13.852 19.422 6.172 1 98 389 LEU B CA 1
ATOM 6385 C C . LEU B 1 389 ? -13.867 18.297 7.195 1 98 389 LEU B C 1
ATOM 6387 O O . LEU B 1 389 ? -14.703 18.281 8.102 1 98 389 LEU B O 1
ATOM 6391 N N . ASN B 1 390 ? -12.945 17.328 6.992 1 97.94 390 ASN B N 1
ATOM 6392 C CA . ASN B 1 390 ? -12.898 16.156 7.852 1 97.94 390 ASN B CA 1
ATOM 6393 C C . ASN B 1 390 ? -14.258 15.461 7.918 1 97.94 390 ASN B C 1
ATOM 6395 O O . ASN B 1 390 ? -14.75 15.156 9 1 97.94 390 ASN B O 1
ATOM 6399 N N . GLU B 1 391 ? -14.875 15.367 6.73 1 97.81 391 GLU B N 1
ATOM 6400 C CA . GLU B 1 391 ? -16.109 14.633 6.508 1 97.81 391 GLU B CA 1
ATOM 6401 C C . GLU B 1 391 ? -17.281 15.289 7.246 1 97.81 391 GLU B C 1
ATOM 6403 O O . GLU B 1 391 ? -18.172 14.602 7.73 1 97.81 391 GLU B O 1
ATOM 6408 N N . THR B 1 392 ? -17.188 16.578 7.402 1 96.75 392 THR B N 1
ATOM 6409 C CA . THR B 1 392 ? -18.266 17.422 7.902 1 96.75 392 THR B CA 1
ATOM 6410 C C . THR B 1 392 ? -18.547 18.578 6.941 1 96.75 392 THR B C 1
ATOM 6412 O O . THR B 1 392 ? -17.656 19.375 6.652 1 96.75 392 THR B O 1
ATOM 6415 N N . PRO B 1 393 ? -19.812 18.672 6.508 1 97.06 393 PRO B N 1
ATOM 6416 C CA . PRO B 1 393 ? -20.109 19.781 5.594 1 97.06 393 PRO B CA 1
ATOM 6417 C C . PRO B 1 393 ? -19.875 21.156 6.223 1 97.06 393 PRO B C 1
ATOM 6419 O O . PRO B 1 393 ? -20.188 21.359 7.398 1 97.06 393 PRO B O 1
ATOM 6422 N N . VAL B 1 394 ? -19.234 22.016 5.48 1 96.94 394 VAL B N 1
ATOM 6423 C CA . VAL B 1 394 ? -19 23.375 5.938 1 96.94 394 VAL B CA 1
ATOM 6424 C C . VAL B 1 394 ? -19.438 24.359 4.859 1 96.94 394 VAL B C 1
ATOM 6426 O O . VAL B 1 394 ? -19.531 24 3.682 1 96.94 394 VAL B O 1
ATOM 6429 N N . SER B 1 395 ? -19.719 25.594 5.285 1 96.25 395 SER B N 1
ATOM 6430 C CA . SER B 1 395 ? -20.031 26.641 4.324 1 96.25 395 SER B CA 1
ATOM 6431 C C . SER B 1 395 ? -18.781 27.094 3.57 1 96.25 395 SER B C 1
ATOM 6433 O O . SER B 1 395 ? -17.766 27.422 4.184 1 96.25 395 SER B O 1
ATOM 6435 N N . LEU B 1 396 ? -18.844 27.094 2.309 1 97.38 396 LEU B N 1
ATOM 6436 C CA . LEU B 1 396 ? -17.703 27.484 1.483 1 97.38 396 LEU B CA 1
ATOM 6437 C C . LEU B 1 396 ? -17.516 29 1.485 1 97.38 396 LEU B C 1
ATOM 6439 O O . LEU B 1 396 ? -16.391 29.484 1.606 1 97.38 396 LEU B O 1
ATOM 6443 N N . ILE B 1 397 ? -18.609 29.688 1.367 1 95.31 397 ILE B N 1
ATOM 6444 C CA . ILE B 1 397 ? -18.547 31.141 1.249 1 95.31 397 ILE B CA 1
ATOM 6445 C C . ILE B 1 397 ? -18.797 31.766 2.615 1 95.31 397 ILE B C 1
ATOM 6447 O O . ILE B 1 397 ? -19.859 31.594 3.215 1 95.31 397 ILE B O 1
ATOM 6451 N N . PRO B 1 398 ? -17.828 32.5 3.062 1 91.88 398 PRO B N 1
ATOM 6452 C CA . PRO B 1 398 ? -18 33.156 4.359 1 91.88 398 PRO B CA 1
ATOM 6453 C C . PRO B 1 398 ? -19.266 34 4.434 1 91.88 398 PRO B C 1
ATOM 6455 O O . PRO B 1 398 ? -19.609 34.688 3.48 1 91.88 398 PRO B O 1
ATOM 6458 N N . GLY B 1 399 ? -19.953 33.875 5.562 1 89.56 399 GLY B N 1
ATOM 6459 C CA . GLY B 1 399 ? -21.156 34.688 5.777 1 89.56 399 GLY B CA 1
ATOM 6460 C C . GLY B 1 399 ? -22.422 34 5.238 1 89.56 399 GLY B C 1
ATOM 6461 O O . GLY B 1 399 ? -23.531 34.5 5.473 1 89.56 399 GLY B O 1
ATOM 6462 N N . ARG B 1 400 ? -22.203 32.969 4.5 1 89.25 400 ARG B N 1
ATOM 6463 C CA . ARG B 1 400 ? -23.344 32.188 3.994 1 89.25 400 ARG B CA 1
ATOM 6464 C C . ARG B 1 400 ? -23.438 30.828 4.68 1 89.25 400 ARG B C 1
ATOM 6466 O O . ARG B 1 400 ? -22.438 30.297 5.145 1 89.25 400 ARG B O 1
ATOM 6473 N N . SER B 1 401 ? -24.641 30.359 4.84 1 89.88 401 SER B N 1
ATOM 6474 C CA . SER B 1 401 ? -24.828 29.094 5.527 1 89.88 401 SER B CA 1
ATOM 6475 C C . SER B 1 401 ? -25.234 28 4.551 1 89.88 401 SER B C 1
ATOM 6477 O O . SER B 1 401 ? -25.547 26.875 4.965 1 89.88 401 SER B O 1
ATOM 6479 N N . ILE B 1 402 ? -25.078 28.25 3.33 1 93.06 402 ILE B N 1
ATOM 6480 C CA . ILE B 1 402 ? -25.5 27.297 2.312 1 93.06 402 ILE B CA 1
ATOM 6481 C C . ILE B 1 402 ? -24.469 26.172 2.195 1 93.06 402 ILE B C 1
ATOM 6483 O O . ILE B 1 402 ? -23.266 26.438 2.139 1 93.06 402 ILE B O 1
ATOM 6487 N N . ILE B 1 403 ? -24.984 24.953 2.178 1 96.5 403 ILE B N 1
ATOM 6488 C CA . ILE B 1 403 ? -24.125 23.781 2.135 1 96.5 403 ILE B CA 1
ATOM 6489 C C . ILE B 1 403 ? -24 23.281 0.697 1 96.5 403 ILE B C 1
ATOM 6491 O O . ILE B 1 403 ? -22.906 22.938 0.244 1 96.5 403 ILE B O 1
ATOM 6495 N N . TYR B 1 404 ? -25.109 23.234 0.015 1 98 404 TYR B N 1
ATOM 6496 C CA . TYR B 1 404 ? -25.109 22.859 -1.397 1 98 404 TYR B CA 1
ATOM 6497 C C . TYR B 1 404 ? -25.141 24.109 -2.281 1 98 404 TYR B C 1
ATOM 6499 O O . TYR B 1 404 ? -26.203 24.719 -2.467 1 98 404 TYR B O 1
ATOM 6507 N N . ILE B 1 405 ? -24.047 24.406 -2.865 1 98 405 ILE B N 1
ATOM 6508 C CA . ILE B 1 405 ? -23.875 25.672 -3.598 1 98 405 ILE B CA 1
ATOM 6509 C C . ILE B 1 405 ? -23.875 25.391 -5.098 1 98 405 ILE B C 1
ATOM 6511 O O . ILE B 1 405 ? -23.172 24.5 -5.57 1 98 405 ILE B O 1
ATOM 6515 N N . PRO B 1 406 ? -24.672 26.141 -5.879 1 98.12 406 PRO B N 1
ATOM 6516 C CA . PRO B 1 406 ? -24.547 25.969 -7.324 1 98.12 406 PRO B CA 1
ATOM 6517 C C . PRO B 1 406 ? -23.094 26.078 -7.801 1 98.12 406 PRO B C 1
ATOM 6519 O O . PRO B 1 406 ? -22.359 26.969 -7.359 1 98.12 406 PRO B O 1
ATOM 6522 N N . TRP B 1 407 ? -22.719 25.234 -8.656 1 98.25 407 TRP B N 1
ATOM 6523 C CA . TRP B 1 407 ? -21.312 25.141 -9.07 1 98.25 407 TRP B CA 1
ATOM 6524 C C . TRP B 1 407 ? -20.812 26.484 -9.586 1 98.25 407 TRP B C 1
ATOM 6526 O O . TRP B 1 407 ? -19.703 26.922 -9.227 1 98.25 407 TRP B O 1
ATOM 6536 N N . ASN B 1 408 ? -21.625 27.141 -10.367 1 97.69 408 ASN B N 1
ATOM 6537 C CA . ASN B 1 408 ? -21.172 28.406 -10.938 1 97.69 408 ASN B CA 1
ATOM 6538 C C . ASN B 1 408 ? -20.797 29.406 -9.844 1 97.69 408 ASN B C 1
ATOM 6540 O O . ASN B 1 408 ? -19.812 30.125 -9.969 1 97.69 408 ASN B O 1
ATOM 6544 N N . THR B 1 409 ? -21.594 29.438 -8.812 1 97.88 409 THR B N 1
ATOM 6545 C CA . THR B 1 409 ? -21.344 30.328 -7.684 1 97.88 409 THR B CA 1
ATOM 6546 C C . THR B 1 409 ? -20.078 29.891 -6.934 1 97.88 409 THR B C 1
ATOM 6548 O O . THR B 1 409 ? -19.25 30.719 -6.555 1 97.88 409 THR B O 1
ATOM 6551 N N . ALA B 1 410 ? -19.953 28.609 -6.75 1 98.38 410 ALA B N 1
ATOM 6552 C CA . ALA B 1 410 ? -18.797 28.062 -6.055 1 98.38 410 ALA B CA 1
ATOM 6553 C C . ALA B 1 410 ? -17.516 28.344 -6.832 1 98.38 410 ALA B C 1
ATOM 6555 O O . ALA B 1 410 ? -16.5 28.766 -6.254 1 98.38 410 ALA B O 1
ATOM 6556 N N . GLN B 1 411 ? -17.562 28.094 -8.133 1 98.38 411 GLN B N 1
ATOM 6557 C CA . GLN B 1 411 ? -16.406 28.312 -8.984 1 98.38 411 GLN B CA 1
ATOM 6558 C C . GLN B 1 411 ? -15.961 29.766 -8.953 1 98.38 411 GLN B C 1
ATOM 6560 O O . GLN B 1 411 ? -14.766 30.062 -8.844 1 98.38 411 GLN B O 1
ATOM 6565 N N . ASP B 1 412 ? -16.953 30.656 -9.047 1 97.88 412 ASP B N 1
ATOM 6566 C CA . ASP B 1 412 ? -16.656 32.062 -9 1 97.88 412 ASP B CA 1
ATOM 6567 C C . ASP B 1 412 ? -15.945 32.438 -7.695 1 97.88 412 ASP B C 1
ATOM 6569 O O . ASP B 1 412 ? -14.961 33.188 -7.703 1 97.88 412 ASP B O 1
ATOM 6573 N N . TYR B 1 413 ? -16.453 32 -6.637 1 98.12 413 TYR B N 1
ATOM 6574 C CA . TYR B 1 413 ? -15.867 32.281 -5.336 1 98.12 413 TYR B CA 1
ATOM 6575 C C . TYR B 1 413 ? -14.445 31.734 -5.25 1 98.12 413 TYR B C 1
ATOM 6577 O O . TYR B 1 413 ? -13.531 32.438 -4.828 1 98.12 413 TYR B O 1
ATOM 6585 N N . LEU B 1 414 ? -14.258 30.453 -5.613 1 98.62 414 LEU B N 1
ATOM 6586 C CA . LEU B 1 414 ? -12.961 29.797 -5.508 1 98.62 414 LEU B CA 1
ATOM 6587 C C . LEU B 1 414 ? -11.93 30.484 -6.398 1 98.62 414 LEU B C 1
ATOM 6589 O O . LEU B 1 414 ? -10.766 30.609 -6.02 1 98.62 414 LEU B O 1
ATOM 6593 N N . VAL B 1 415 ? -12.359 30.875 -7.57 1 98.44 415 VAL B N 1
ATOM 6594 C CA . VAL B 1 415 ? -11.477 31.609 -8.477 1 98.44 415 VAL B CA 1
ATOM 6595 C C . VAL B 1 415 ? -11.047 32.906 -7.832 1 98.44 415 VAL B C 1
ATOM 6597 O O . VAL B 1 415 ? -9.891 33.344 -7.965 1 98.44 415 VAL B O 1
ATOM 6600 N N . ARG B 1 416 ? -11.906 33.594 -7.09 1 97.5 416 ARG B N 1
ATOM 6601 C CA . ARG B 1 416 ? -11.594 34.844 -6.422 1 97.5 416 ARG B CA 1
ATOM 6602 C C . ARG B 1 416 ? -10.602 34.625 -5.285 1 97.5 416 ARG B C 1
ATOM 6604 O O . ARG B 1 416 ? -9.922 35.562 -4.859 1 97.5 416 ARG B O 1
ATOM 6611 N N . CYS B 1 417 ? -10.547 33.438 -4.777 1 97.81 417 CYS B N 1
ATOM 6612 C CA . CYS B 1 417 ? -9.602 33.125 -3.715 1 97.81 417 CYS B CA 1
ATOM 6613 C C . CYS B 1 417 ? -8.188 32.969 -4.27 1 97.81 417 CYS B C 1
ATOM 6615 O O . CYS B 1 417 ? -7.211 33 -3.514 1 97.81 417 CYS B O 1
ATOM 6617 N N . LEU B 1 418 ? -8.062 32.812 -5.594 1 97.75 418 LEU B N 1
ATOM 6618 C CA . LEU B 1 418 ? -6.75 32.719 -6.215 1 97.75 418 LEU B CA 1
ATOM 6619 C C . LEU B 1 418 ? -6.082 34.062 -6.324 1 97.75 418 LEU B C 1
ATOM 6621 O O . LEU B 1 418 ? -6.762 35.094 -6.355 1 97.75 418 LEU B O 1
ATOM 6625 N N . PRO B 1 419 ? -4.715 34.062 -6.359 1 95.12 419 PRO B N 1
ATOM 6626 C CA . PRO B 1 419 ? -4.043 35.344 -6.672 1 95.12 419 PRO B CA 1
ATOM 6627 C C . PRO B 1 419 ? -4.523 35.938 -7.984 1 95.12 419 PRO B C 1
ATOM 6629 O O . PRO B 1 419 ? -4.828 35.219 -8.938 1 95.12 419 PRO B O 1
ATOM 6632 N N . ILE B 1 420 ? -4.516 37.25 -8.016 1 93 420 ILE B N 1
ATOM 6633 C CA . ILE B 1 420 ? -5.098 38 -9.117 1 93 420 ILE B CA 1
ATOM 6634 C C . ILE B 1 420 ? -4.492 37.562 -10.445 1 93 420 ILE B C 1
ATOM 6636 O O . ILE B 1 420 ? -5.191 37.469 -11.453 1 93 420 ILE B O 1
ATOM 6640 N N . GLN B 1 421 ? -3.254 37.25 -10.461 1 92.12 421 GLN B N 1
ATOM 6641 C CA . GLN B 1 421 ? -2.559 36.875 -11.688 1 92.12 421 GLN B CA 1
ATOM 6642 C C . GLN B 1 421 ? -3.043 35.5 -12.203 1 92.12 421 GLN B C 1
ATOM 6644 O O . GLN B 1 421 ? -2.818 35.188 -13.367 1 92.12 421 GLN B O 1
ATOM 6649 N N . MET B 1 422 ? -3.734 34.688 -11.336 1 92.88 422 MET B N 1
ATOM 6650 C CA . MET B 1 422 ? -4.191 33.344 -11.703 1 92.88 422 MET B CA 1
ATOM 6651 C C . MET B 1 422 ? -5.684 33.344 -12.023 1 92.88 422 MET B C 1
ATOM 6653 O O . MET B 1 422 ? -6.25 32.312 -12.352 1 92.88 422 MET B O 1
ATOM 6657 N N . GLN B 1 423 ? -6.266 34.469 -11.883 1 92.12 423 GLN B N 1
ATOM 6658 C CA . GLN B 1 423 ? -7.68 34.562 -12.211 1 92.12 423 GLN B CA 1
ATOM 6659 C C . GLN B 1 423 ? -7.879 34.844 -13.703 1 92.12 423 GLN B C 1
ATOM 6661 O O . GLN B 1 423 ? -7.109 35.562 -14.312 1 92.12 423 GLN B O 1
ATOM 6666 N N . PRO B 1 424 ? -8.758 34.125 -14.32 1 86.56 424 PRO B N 1
ATOM 6667 C CA . PRO B 1 424 ? -8.984 34.375 -15.742 1 86.56 424 PRO B CA 1
ATOM 6668 C C . PRO B 1 424 ? -9.477 35.812 -16.016 1 86.56 424 PRO B C 1
ATOM 6670 O O . PRO B 1 424 ? -10.109 36.438 -15.156 1 86.56 424 PRO B O 1
#

Secondary structure (DSSP, 8-state):
-------------------------TT-----TTGGGGGGSPPPP--GGGG---TTEEEEEEEEEEE--SB--S-SHHHHHHHHHHHHHHHTT---HHHHHHHHHHHHHHHHHTT-TTPBPHHHHHHHHHHHHHHHHH-GGGSSS-EEEEEE-SSHHHHHHHHHHHHHHHHH-TT-EEEEEESGGGHHHH-GGGT-HHHHHHHHSSHHHHHHHHHHHHHS-SSHHHHHH-TTS---HHHHHHHHHHHHHHHHTTGGGT----GGGT--HHHHHHHHHHHHHHHHHHHS--SS-SHHHHTTHHHHHHHHHHHHHHHHT----SEEEEEE-HHHHHHHHHHTT-TTS----S-GGGHHHH--HHHH--TT-EEEEEEEEETTS-EEEEEEESSSEE-SSTT---SSEEHHHHHHHHHHTS-GGG--/-------------------------TT-----TTGGGGGGSPPPP--GGGG---TTEEEEEEEEEEE--SB--S-SHHHHHHHHHHHHHHHTT---HHHHHHHHHHHHHHHHHTT-TTPBPHHHHHHHHHHHHHHHHH-GGGSSS-EEEEEE-SSHHHHHHHHHHHHHHHHH-TT-EEEEEESGGGHHHH-GGGT-HHHHHHHHSSHHHHHHHHHHHHHS-SSHHHHHH-TTS---HHHHHHHHHHHHHHHHTTGGGT----GGGT--HHHHHHHHHHHHHHHHHHHS--SS-SHHHHTTHHHHHHHHHHHHHHHHT----SEEEEEE-HHHHHHHHHHTT-TTS----S-GGGHHHH--HHHH--TT-EEEEEEEEETTS-EEEEEEESSSEE-SSTT---SSEEHHHHHHHHHHTS-GGG--

Foldseek 3Di:
DPPPPPPPPDPPPPPPPPPPPPPDPPLFDQDDPQLLLFQLHFQDDDALVQQADDPQKAFQAKEKEWEQGQWAAQDLVLLVVLLVLLVVLVVVVQFDPLLVVLNVLSVVSCVLCVVVHGAQAPSRLVLLLVVLVSCCVNRVVQLALAEEEEEEEQDRSLVSSRVSNVVSSCVVPVNYHYHYYYYCVCCLAFPLCVPDPVLVVVVPDCQLVVVLVVLLLVQQDLVLCCVGSNPPDDDDSVRSSVSLLSSSSSVSNQVSSVHPDDSCSRDPSSNSSSSSLSVQLVCCSNQADEPSHRCNQQSNQVNLVVSLVQVVCSLVVVHRHRYYHYYHHLSNQLSPCRLLVFALSHDYDPPSSNCVVRHTSSQRRHGGWMKMWIWIAGPVRWIWIAIDTSSHTTDRDPPDGDGTHGSVVNSVSSLVSHPPVSRD/DPPPPPPPPPPPPPPPPPPPPPPPPPLFDQDDPQLLLFQLHFQDDDALVLQADDPQKAFQAKEKEWEQFQWAAQDLVLLVVLLVLLVVLVVVVQFDPLLVVLNVLSVVSCVLCVVVHGAQAPSRLVLLLVVLVSCCVNRVVQLALAEEEEEEEQDRSLVSSRVSNVVSSCVVPVNYHYHYYYYCVCCLAFPLCVPDPVLVVVVPDCQLVVVLVVLLLVQQDLVLCCNGSNPPDDDDSVRSSVNLLSSSSSVSNQVSSVHPDDCCSRDPSSNSSSSSLSVQLVCCSNQADEPSHRCNQQSNQVNLVVSLVQVVCSLVVVHRHRYYHYYHHLSNQLSPCRLLVFALSHDYDPPSSNCVVRHTSSQRRHGGWMKMWIWIAGPVRWIWIAIDTSSHTTDRDPPDGDGTHGSVVNSVSSLVSHPPVSRD

Organism: NCBI:txid2094150

Radius of gyration: 35.2 Å; Cα contacts (8 Å, |Δi|>4): 1617; chains: 2; bounding box: 64×150×129 Å